Protein AF-0000000066197167 (afdb_homodimer)

GO terms:
  GO:0005254 chloride channel activity (F, IDA)
  GO:0035429 gluconate transmembrane transport (P, IDA)
  GO:0016323 basolateral plasma membrane (C, IDA)
  GO:0015701 bicarbonate transport (P, IDA)
  GO:0015705 iodide transport (P, IDA)
  GO:0015706 nitrate transmembrane transport (P, IDA)
  GO:0019532 oxalate transport (P, IDA)
  GO:1902358 sulfate transmembrane transport (P, IDA)
  GO:0140900 chloride:bicarbonate antiporter activity (F, IDA)
  GO:0055038 recycling endosome membrane (C, EXP)
  GO:0016323 basolateral plasma membrane (C, EXP)
  GO:0015705 iodide transport (P, IMP)
  GO:0006590 thyroid hormone generation (P, IMP)
  GO:0140900 chloride:bicarbonate antiporter activity (F, IMP)
  GO:0006821 chloride transport (P, IDA)
  GO:0016020 membrane (C, IC)
  GO:0005253 monoatomic anion channel activity (F, IMP)
  GO:0006820 monoatomic anion transport (P, IMP)
  GO:0001696 gastric acid secretion (P, IDA)
  GO:0015701 bicarbonate transport (P, IMP)

Foldseek 3Di:
DPPDPPPPVPPVPPPPPPCDPVNVVVVCCVQWVCVVVVVVDDCVPFVVLLLQLLQLLLLLQLLLLQLLCVLLVAASLQSLLQLFQLLVLLQGQPDFFLFRKGRDNLLSNLNSVQLCVVQNPVCVVVFPQDQVDFLRDGPSNVVSLLSLLLLLQLLLVVLVVCLVVVCLVVCVLQDPLLLLLLLQLSLLVSLLSLVCQLQVHDDGDFAFFQSSVVSVVVCVVVVVRGQPVSNVLLVVLLCQVVVLVVVCVVCLVPDLRRPSSSNVSLLVQLVVCVVVVCCVPRVFDASAAFGADFTDFAARDPVCNVVSVVSSNVLNVSQLSNQVVLSVVSCVVVVHDGRSSSSSNSQSCSRNVCSRRSHGRMHTDDLSSVSSVSSPRDGSVSSVSSSVVSNVCRHPVRRSSRRGTSSSSSSSSSSSSVVSNCSVVCLVVCVVPPVLSSVLSVQLNVQCNRGHSSRSSVVSSVSVVVVCLVCVLVDDQKDKDWVVVVVVVVPPDDPPPVPQGEIEIEGQAAFEPSHLVVVLVVVVVVVVVVVVVLPPPDDPPVVPPPVPDPDDDPDPPPPPPPPPPPSRAHEYEYECQNNPDYDPSRLVSVLVSCVVCVVVRHHYAYECDDPVSVVSNCVVNVDPPPDHRYYHHPVRVVVVVVVVVVVVVVVVVVVD/DPPDPPPPVVPVPPPPPPCDPVNVVVVCCVQWVCVVVVVVDDCVPFVVLLLQLLQLLLLLQLLLLQLLCVLLVAQSLQSLLQLFQLLVLLQGQPDFFLFRKGRDNLLSNLNSVQLCVVQNPVCVVVFPQDQVDFLRDGPSNVVSLLSLLLLLQLLLVVLVVCLVVVCLVVCVLQDPLLLLLLLQLSLLVSLLSLVCQLQVHDDGDFAFFQSSVVSVVVCVVVVVRGQPVSNVLLVVLLVQVVVLVVVCVVCLVPDLRRPSSSNVSLLVQLVVCVVVVCCVPRVFDASAAFGADFTDFAARDPVCNVVSVVSSNVLNPSQLSNQVVLSVVSCVVVVHDGRSSSSSNSQSCSRNVCSRRSHGRMHTDDLSSVSSVSSPRDGSVSSVSSSVVSNVCRHPVRRSSRRGTSSSSSSSSSSSSVVSNCSVVCLVVCVVPPVLSSVLSVQLNVQCNRGHSSRSSVVSSVSVVVVCLVCVLVDDQKDKDWVVNVVVVVPPDDPPPVPQGEIEIEGQAAFEPSHLVVVLVVVVVVVVVVVVVLPPPDDPPVVPPPVPDPDDDPDPPPPPPPPPPPSRAHEYEYECQNNPDYDPSRLVSVLVSCVVCVVVRHHYAYECDDPVSVVSNCVVNVDPPPDHRYYHHPVVVVVVVVVVVVVVVVVVVVVD

Nearest PDB structures (foldseek):
  7v75-assembly1_A-2  TM=8.702E-01  e=1.792E-44  Homo sapiens
  7v73-assembly1_A  TM=8.643E-01  e=7.512E-44  Homo sapiens
  8sh3-assembly1_C  TM=8.182E-01  e=2.504E-38  Sus scrofa
  7ch1-assembly1_B  TM=8.387E-01  e=3.132E-38  Homo sapiens
  7wl8-assembly1_A  TM=8.180E-01  e=1.313E-37  Mus musculus

Sequence (1312 aa):
MTGAKRKKRSVLWGKMHTPHREDIKQWCKRRLPILEWAPQYNLKENLLPDTVSGIMLAVQQVAQGLSFAMLSSVHPVFGLYGSLFPAIIYAIFGMGRHVATGTFALTSLISANAVERLVPQSSRNLTTQSNSSVLGLSEFELQRIGVAAAVSFLGGVIQLVMFVLQLGSATFLLTEPVISAMTTGAATHVVTSQVKYLLGIKMPYISGPLGFFYIYAYVFENIKSVQLEALLFSLLSIIVLVLVKELNEQFKRKIKVVLPVDLVLIIAASFACYCTNMENTYGLEVVGHIPNGIPPPRAPPMNILSAVLTEAFGVALVGYVASLALAQGSAKKFKYSVDDNQEFLAHGLSNVIPSFLFCIPSAAAMGRTAGLYSTGAKTQVACLISCIFVLIVIYAIGPLLYWLPMCVLASIIVVGLKGMLIQFRDLKKYWNVDKIDWGIWISTYIFTICFAANVGLLFGVICTIAIVLGRFPRAKTLSITDMKEMELKVKTEMHDETSQQIKIISINNPLVFLNAKKFSADLMKIILKESDSNQPLDDVSKCEQNTLLSSLSNGNCNEEASQPCSSEKCSLVLNCSGLTFFDYTGVSTLVELYLDCKSRSVDVFLANCTASLIKAMTYYGDLDTEKPIFFDSVPAAISIIQSNKNLSKASDHSEVMTGAKRKKRSVLWGKMHTPHREDIKQWCKRRLPILEWAPQYNLKENLLPDTVSGIMLAVQQVAQGLSFAMLSSVHPVFGLYGSLFPAIIYAIFGMGRHVATGTFALTSLISANAVERLVPQSSRNLTTQSNSSVLGLSEFELQRIGVAAAVSFLGGVIQLVMFVLQLGSATFLLTEPVISAMTTGAATHVVTSQVKYLLGIKMPYISGPLGFFYIYAYVFENIKSVQLEALLFSLLSIIVLVLVKELNEQFKRKIKVVLPVDLVLIIAASFACYCTNMENTYGLEVVGHIPNGIPPPRAPPMNILSAVLTEAFGVALVGYVASLALAQGSAKKFKYSVDDNQEFLAHGLSNVIPSFLFCIPSAAAMGRTAGLYSTGAKTQVACLISCIFVLIVIYAIGPLLYWLPMCVLASIIVVGLKGMLIQFRDLKKYWNVDKIDWGIWISTYIFTICFAANVGLLFGVICTIAIVLGRFPRAKTLSITDMKEMELKVKTEMHDETSQQIKIISINNPLVFLNAKKFSADLMKIILKESDSNQPLDDVSKCEQNTLLSSLSNGNCNEEASQPCSSEKCSLVLNCSGLTFFDYTGVSTLVELYLDCKSRSVDVFLANCTASLIKAMTYYGDLDTEKPIFFDSVPAAISIIQSNKNLSKASDHSEV

Secondary structure (DSSP, 8-state):
-TTGGGSSSTTTTT------HHHHHHHHHHH-THHHHSTT--HHHHHHHHHHHHHHHHHHHHHHHHHHHHHTTS-THHHHHHTTHHHHHHHHH---TT--EEE-HHHHHHHHHHHHHHS-GGGGGGS---S--GGG--HHHHHHHHHHHHHHHHHHHHHHHHHHTTGGGGGGGS-HHHHHHHHHHHHHHHHHHHHHHHHT-------STTHHHHHHHHHHHTGGG--HHHHHHHHHHHHHHHHHHHHHHHTTTT--S---HHHHHHHHHHHHHHHHTHHHHT---B------S-PPP-PPPGGGTTTTHHHHHHHHHHHHHHHHHHHHHHHHHHT----HHHHHHHHHHHHHHHHTTTPPPEEE-HHHHHHHHHHT--STHHHHHHHHHHHHIIIIIGGGGTT-BHHHHHHHHHHHTHHHHGGGGHHHHHHHH-HHHHHHHHHHHHHHHHS-HHHHHHHHHHHHHHHHHHHGGGS--EEEEEHHHHHHHH-SS---S----EEEEEE-S-BSTTTHHHHHHHHHHHHHHHHHHTS---SSSTTTGGGS----------------------EEEEEGGG---B-HHHHHHHHHHHHHHHHTT-EEEEES--HHHHHHHHHHHT--TTS--EESSHHHHHHHHHHHHHHHHHHHHHT-/-TTGGGSSSTTTTT------HHHHHHHHHHH-THHHHSTT--HHHHHHHHHHHHHHHHHHHHHHHHHHHHHTTS-THHHHHHHHHHHHHHHHH---TT--EEE-HHHHHHHHHHHHHHS-GGGGGTS---S--GGG--HHHHHHHHHHHHHHHHHHHHHHHHHHTTGGGGGGGS-HHHHHHHHHHHHHHHHHHHHHHHHT-------STTHHHHHHHHHHHTGGG--HHHHHHHHHHHHHHHHHHHHHHHTTTT--S---HHHHHHHHHHHHHHHHTHHHHT---B------S-PPP-PPPGGGTTTTHHHHHHHHHHHHHHHHHHHHHHHHHHT----HHHHHHHHHHHHHHHHTTTPPPEEE-HHHHHHHHHHT--STHHHHHHHHHHHHIIIIIGGGGTT-BHHHHHHHHHHHTHHHHGGGGHHHHHHHH-HHHHHHHHHHHHHHHHS-HHHHHHHHHHHHHHHHHHHGGGS--EEEEEHHHHHHHHTTS---S----EEEEEE-S-BSTTTHHHHHHHHHHHHHHHHHHTS---SSSTTTGGGS----------------------EEEEEGGG---B-HHHHHHHHHHHHHHHHTT-EEEEES--HHHHHHHHHHHT--TTS--EESSHHHHHHHHHHHHHHHHHHHHHT-

Organism: Mus musculus (NCBI:txid10090)

Radius of gyration: 38.79 Å; Cα contacts (8 Å, |Δi|>4): 2086; chains: 2; bounding box: 100×104×101 Å

InterPro domains:
  IPR001902 SLC26A/SulP transporter [PTHR11814] (22-644)
  IPR002645 STAS domain [PF01740] (497-625)
  IPR002645 STAS domain [PS50801] (492-641)
  IPR011547 SLC26A/SulP transporter domain [PF00916] (48-444)
  IPR036513 STAS domain superfamily [G3DSA:3.30.750.24] (421-646)
  IPR036513 STAS domain superfamily [SSF52091] (497-633)

Solvent-accessible surface area (backbone atoms only — not comparable to full-atom values): 66915 Å² total; per-residue (Å²): 137,85,74,73,75,69,63,69,70,54,58,78,71,50,76,67,68,68,76,46,71,66,53,51,50,51,48,46,50,69,60,28,36,35,72,61,53,59,80,66,59,49,65,86,76,41,43,61,36,10,46,56,20,3,53,55,48,21,41,50,36,48,48,48,6,33,30,30,17,45,50,23,61,29,62,36,62,33,10,47,42,15,34,32,45,20,30,54,44,26,51,38,30,30,66,43,43,59,55,40,43,12,52,20,65,66,32,14,46,44,34,18,54,50,17,47,69,76,55,37,79,76,50,50,79,68,46,65,83,54,77,90,28,70,73,74,37,46,55,53,51,52,51,26,40,31,45,22,7,29,29,10,26,50,9,8,47,52,23,38,51,39,31,76,67,49,49,34,76,56,51,55,60,65,41,67,49,39,51,47,19,17,45,26,20,35,42,52,50,53,45,58,68,31,44,41,39,30,32,42,37,92,68,80,90,73,75,53,75,40,26,60,56,50,53,53,52,49,47,65,74,44,55,84,55,49,31,65,67,32,32,52,50,16,51,51,45,40,49,51,51,53,51,51,53,50,48,46,62,72,34,44,87,74,46,86,70,75,75,62,55,62,45,50,46,50,52,49,46,14,50,51,31,58,76,62,39,34,48,80,72,69,61,46,60,50,68,39,88,37,54,69,60,79,76,77,72,46,77,42,56,71,86,49,49,78,79,32,43,69,45,10,52,31,36,30,50,48,25,45,53,52,26,47,54,49,31,51,50,46,19,63,75,71,70,53,79,69,59,59,36,49,42,28,42,12,52,10,47,20,12,36,59,30,10,28,51,55,10,48,35,45,24,39,33,69,60,59,20,51,48,27,61,75,50,49,40,69,40,46,60,12,59,52,46,12,31,54,49,44,52,47,38,38,65,68,48,28,66,68,48,24,42,26,42,44,20,50,35,35,28,50,52,49,62,58,38,46,73,42,51,54,47,64,60,49,48,59,54,29,51,62,49,26,56,65,48,29,50,43,20,53,51,14,21,50,42,10,46,40,48,33,42,49,56,5,40,54,48,25,39,53,50,52,51,52,50,51,60,65,46,50,35,72,43,78,43,68,46,81,46,51,39,68,63,53,38,57,63,58,49,80,74,83,74,78,78,86,61,75,61,48,39,36,35,34,34,39,40,56,34,26,52,69,32,30,67,45,45,54,53,53,51,49,50,56,54,50,54,51,54,58,66,66,47,74,82,64,66,66,72,59,57,67,64,68,64,69,75,78,72,81,80,74,76,80,70,77,68,69,71,71,64,74,71,74,73,78,61,44,38,36,37,37,35,32,70,32,44,66,48,67,37,57,54,17,46,52,47,53,41,50,49,52,52,52,34,49,74,68,60,32,49,70,34,40,11,34,64,51,71,64,53,52,49,18,40,37,62,73,54,62,54,68,78,83,58,84,44,71,30,78,32,62,66,59,44,49,52,50,56,51,50,56,46,52,50,55,52,52,55,58,55,69,75,105,138,85,74,73,75,69,63,67,69,56,58,77,71,50,78,67,68,66,75,46,72,66,53,52,51,52,49,46,51,68,62,26,36,35,71,62,52,59,80,67,59,50,66,85,76,42,44,61,35,11,47,56,21,3,52,55,47,22,40,50,37,48,49,48,8,34,31,30,17,45,50,24,62,30,59,38,63,33,10,47,41,14,35,32,47,20,30,54,42,27,51,38,29,31,65,42,44,59,55,40,41,12,50,21,66,65,33,14,46,44,35,18,54,48,18,48,70,76,54,38,79,78,50,51,80,69,48,66,84,54,76,89,28,70,74,74,37,46,56,56,50,52,51,26,39,31,44,24,7,28,30,10,26,50,10,9,48,51,23,38,51,39,32,75,66,49,48,34,77,56,51,55,60,65,40,67,49,38,52,48,18,16,47,26,20,34,44,52,51,52,47,59,68,32,44,40,39,30,32,42,38,92,69,80,90,74,76,55,74,40,25,62,56,50,52,53,53,49,47,65,75,43,54,84,56,49,29,65,66,34,33,51,50,16,52,48,45,39,50,51,49,54,51,50,54,50,49,45,62,71,34,45,86,76,46,86,71,75,75,62,57,63,48,52,47,50,53,50,46,13,49,51,31,57,77,62,39,32,48,80,72,70,61,49,59,50,69,39,89,36,55,68,60,78,76,79,71,46,79,40,54,72,89,49,48,79,80,32,44,70,45,9,52,31,36,31,48,50,26,45,53,54,26,47,53,49,30,52,50,46,20,62,73,70,70,52,78,69,57,58,34,50,41,26,44,12,52,10,48,20,12,36,59,27,10,27,53,55,9,48,34,46,23,38,33,69,60,59,21,50,48,26,61,74,49,49,41,69,40,45,60,13,59,52,45,12,31,53,50,44,52,47,36,39,64,69,46,26,65,69,48,23,42,25,41,46,18,49,36,35,28,51,52,50,63,58,38,46,75,42,50,54,50,63,61,48,49,60,54,28,50,61,48,25,56,65,50,31,50,43,20,53,52,15,22,50,42,9,46,39,48,34,42,47,55,6,40,52,47,25,40,51,49,53,50,52,52,49,60,63,47,51,35,71,42,78,45,67,47,80,46,51,38,68,63,52,39,58,62,58,45,81,71,81,75,76,78,86,62,75,62,47,39,37,35,34,32,39,40,56,34,26,50,69,34,29,66,46,44,53,52,53,53,48,49,57,55,49,54,51,55,58,67,67,47,75,84,65,68,67,72,58,61,68,64,69,67,68,77,78,75,79,80,76,73,82,71,76,68,69,69,71,64,74,72,72,73,77,62,48,37,37,38,37,34,33,70,32,45,67,48,67,39,58,54,17,45,51,47,52,40,52,49,52,52,51,32,49,74,67,60,31,49,70,34,40,13,34,63,52,72,65,54,51,50,18,41,37,62,74,55,64,55,67,78,83,58,85,43,72,31,76,32,62,67,59,44,51,50,51,57,52,49,57,48,52,51,55,53,52,56,56,54,68,73,105

pLDDT: mean 83.49, std 18.98, range [25.78, 98.81]

Structure (mmCIF, N/CA/C/O backbone):
data_AF-0000000066197167-model_v1
#
loop_
_entity.id
_entity.type
_entity.pdbx_description
1 polymer 'Anion exchange transporter'
#
loop_
_atom_site.group_PDB
_atom_site.id
_atom_site.type_symbol
_atom_site.label_atom_id
_atom_site.label_alt_id
_atom_site.label_comp_id
_atom_site.label_asym_id
_atom_site.label_entity_id
_atom_site.label_seq_id
_atom_site.pdbx_PDB_ins_code
_atom_site.Cartn_x
_atom_site.Cartn_y
_atom_site.Cartn_z
_atom_site.occupancy
_atom_site.B_iso_or_equiv
_atom_site.auth_seq_id
_atom_site.auth_comp_id
_atom_site.auth_asym_id
_atom_site.auth_atom_id
_atom_site.pdbx_PDB_model_num
ATOM 1 N N . MET A 1 1 ? -2.018 41.938 -35.875 1 25.78 1 MET A N 1
ATOM 2 C CA . MET A 1 1 ? -0.877 41.094 -35.531 1 25.78 1 MET A CA 1
ATOM 3 C C . MET A 1 1 ? -1.343 39.75 -34.969 1 25.78 1 MET A C 1
ATOM 5 O O . MET A 1 1 ? -0.567 39.062 -34.344 1 25.78 1 MET A O 1
ATOM 9 N N . THR A 1 2 ? -2.652 39.375 -35.125 1 31.14 2 THR A N 1
ATOM 10 C CA . THR A 1 2 ? -3.619 38.406 -34.625 1 31.14 2 THR A CA 1
ATOM 11 C C . THR A 1 2 ? -3.318 37.031 -35.188 1 31.14 2 THR A C 1
ATOM 13 O O . THR A 1 2 ? -3.891 36.031 -34.719 1 31.14 2 THR A O 1
ATOM 16 N N . GLY A 1 3 ? -2.418 36.938 -36.25 1 29.25 3 GLY A N 1
ATOM 17 C CA . GLY A 1 3 ? -2.439 35.812 -37.188 1 29.25 3 GLY A CA 1
ATOM 18 C C . GLY A 1 3 ? -1.644 34.625 -36.688 1 29.25 3 GLY A C 1
ATOM 19 O O . GLY A 1 3 ? -1.799 33.5 -37.219 1 29.25 3 GLY A O 1
ATOM 20 N N . ALA A 1 4 ? -0.5 34.812 -35.906 1 30.64 4 ALA A N 1
ATOM 21 C CA . ALA A 1 4 ? 0.587 33.844 -35.906 1 30.64 4 ALA A CA 1
ATOM 22 C C . ALA A 1 4 ? 0.314 32.719 -34.906 1 30.64 4 ALA A C 1
ATOM 24 O O . ALA A 1 4 ? 1.144 31.812 -34.719 1 30.64 4 ALA A O 1
ATOM 25 N N . LYS A 1 5 ? -0.536 32.875 -33.938 1 31.41 5 LYS A N 1
ATOM 26 C CA . LYS A 1 5 ? -0.55 31.984 -32.781 1 31.41 5 LYS A CA 1
ATOM 27 C C . LYS A 1 5 ? -1.161 30.641 -33.125 1 31.41 5 LYS A C 1
ATOM 29 O O . LYS A 1 5 ? -1.225 29.75 -32.281 1 31.41 5 LYS A O 1
ATOM 34 N N . ARG A 1 6 ? -1.865 30.578 -34.312 1 32.81 6 ARG A N 1
ATOM 35 C CA . ARG A 1 6 ? -2.697 29.406 -34.625 1 32.81 6 ARG A CA 1
ATOM 36 C C . ARG A 1 6 ? -1.847 28.219 -35.062 1 32.81 6 ARG A C 1
ATOM 38 O O . ARG A 1 6 ? -2.336 27.094 -35.125 1 32.81 6 ARG A O 1
ATOM 45 N N . LYS A 1 7 ? -0.562 28.562 -35.469 1 31.95 7 LYS A N 1
ATOM 46 C CA . LYS A 1 7 ? 0.039 27.469 -36.219 1 31.95 7 LYS A CA 1
ATOM 47 C C . LYS A 1 7 ? 0.667 26.422 -35.312 1 31.95 7 LYS A C 1
ATOM 49 O O . LYS A 1 7 ? 1.134 25.391 -35.75 1 31.95 7 LYS A O 1
ATOM 54 N N . LYS A 1 8 ? 1.044 26.844 -34.094 1 31.5 8 LYS A N 1
ATOM 55 C CA . LYS A 1 8 ? 1.935 25.953 -33.344 1 31.5 8 LYS A CA 1
ATOM 56 C C . LYS A 1 8 ? 1.163 24.797 -32.719 1 31.5 8 LYS A C 1
ATOM 58 O O . LYS A 1 8 ? 1.752 23.922 -32.062 1 31.5 8 LYS A O 1
ATOM 63 N N . ARG A 1 9 ? -0.202 25.016 -32.5 1 36.22 9 ARG A N 1
ATOM 64 C CA . ARG A 1 9 ? -0.917 23.922 -31.844 1 36.22 9 ARG A CA 1
ATOM 65 C C . ARG A 1 9 ? -0.944 22.688 -32.719 1 36.22 9 ARG A C 1
ATOM 67 O O . ARG A 1 9 ? -1.339 21.609 -32.281 1 36.22 9 ARG A O 1
ATOM 74 N N . SER A 1 10 ? -0.802 22.984 -34.094 1 35.47 10 SER A N 1
ATOM 75 C CA . SER A 1 10 ? -1.066 21.891 -35 1 35.47 10 SER A CA 1
ATOM 76 C C . SER A 1 10 ? 0.042 20.844 -34.969 1 35.47 10 SER A C 1
ATOM 78 O O . SER A 1 10 ? -0.136 19.719 -35.438 1 35.47 10 SER A O 1
ATOM 80 N N . VAL A 1 11 ? 1.253 21.328 -34.5 1 35.62 11 VAL A N 1
ATOM 81 C CA . VAL A 1 11 ? 2.365 20.422 -34.812 1 35.62 11 VAL A CA 1
ATOM 82 C C . VAL A 1 11 ? 2.338 19.234 -33.844 1 35.62 11 VAL A C 1
ATOM 84 O O . VAL A 1 11 ? 2.947 18.203 -34.094 1 35.62 11 VAL A O 1
ATOM 87 N N . LEU A 1 12 ? 1.861 19.5 -32.594 1 34.69 12 LEU A N 1
ATOM 88 C CA . LEU A 1 12 ? 2.078 18.391 -31.672 1 34.69 12 LEU A CA 1
ATOM 89 C C . LEU A 1 12 ? 1.229 17.188 -32.031 1 34.69 12 LEU A C 1
ATOM 91 O O . LEU A 1 12 ? 1.583 16.047 -31.719 1 34.69 12 LEU A O 1
ATOM 95 N N . TRP A 1 13 ? -0.007 17.531 -32.562 1 37.75 13 TRP A N 1
ATOM 96 C CA . TRP A 1 13 ? -0.878 16.406 -32.906 1 37.75 13 TRP A CA 1
ATOM 97 C C . TRP A 1 13 ? -0.411 15.742 -34.188 1 37.75 13 TRP A C 1
ATOM 99 O O . TRP A 1 13 ? -1.146 14.953 -34.781 1 37.75 13 TRP A O 1
ATOM 109 N N . GLY A 1 14 ? 0.464 16.469 -34.906 1 37.19 14 GLY A N 1
ATOM 110 C CA . GLY A 1 14 ? 0.643 15.992 -36.281 1 37.19 14 GLY A CA 1
ATOM 111 C C . GLY A 1 14 ? 1.058 14.539 -36.344 1 37.19 14 GLY A C 1
ATOM 112 O O . GLY A 1 14 ? 0.506 13.773 -37.156 1 37.19 14 GLY A O 1
ATOM 113 N N . LYS A 1 15 ? 2.375 14.203 -36.062 1 37.38 15 LYS A N 1
ATOM 114 C CA . LYS A 1 15 ? 2.859 13.008 -36.75 1 37.38 15 LYS A CA 1
ATOM 115 C C . LYS A 1 15 ? 2.381 11.742 -36.031 1 37.38 15 LYS A C 1
ATOM 117 O O . LYS A 1 15 ? 3.016 11.273 -35.094 1 37.38 15 LYS A O 1
ATOM 122 N N . MET A 1 16 ? 1.128 11.641 -35.625 1 41.69 16 MET A N 1
ATOM 123 C CA . MET A 1 16 ? 0.729 10.25 -35.438 1 41.69 16 MET A CA 1
ATOM 124 C C . MET A 1 16 ? 1.319 9.344 -36.5 1 41.69 16 MET A C 1
ATOM 126 O O . MET A 1 16 ? 0.968 9.461 -37.688 1 41.69 16 MET A O 1
ATOM 130 N N . HIS A 1 17 ? 2.52 9.109 -36.531 1 46.66 17 HIS A N 1
ATOM 131 C CA . HIS A 1 17 ? 3.082 8.148 -37.469 1 46.66 17 HIS A CA 1
ATOM 132 C C . HIS A 1 17 ? 2.123 6.988 -37.719 1 46.66 17 HIS A C 1
ATOM 134 O O . HIS A 1 17 ? 1.589 6.41 -36.75 1 46.66 17 HIS A O 1
ATOM 140 N N . THR A 1 18 ? 1.302 7.043 -38.656 1 52.84 18 THR A N 1
ATOM 141 C CA . THR A 1 18 ? 0.55 5.898 -39.156 1 52.84 18 THR A CA 1
ATOM 142 C C . THR A 1 18 ? 1.329 4.605 -38.938 1 52.84 18 THR A C 1
ATOM 144 O O . THR A 1 18 ? 2.506 4.516 -39.312 1 52.84 18 THR A O 1
ATOM 147 N N . PRO A 1 19 ? 0.855 3.945 -37.938 1 59.38 19 PRO A N 1
ATOM 148 C CA . PRO A 1 19 ? 1.577 2.676 -37.812 1 59.38 19 PRO A CA 1
ATOM 149 C C . PRO A 1 19 ? 1.879 2.027 -39.156 1 59.38 19 PRO A C 1
ATOM 151 O O . PRO A 1 19 ? 0.982 1.884 -40 1 59.38 19 PRO A O 1
ATOM 154 N N . HIS A 1 20 ? 2.98 2.266 -39.688 1 66.81 20 HIS A N 1
ATOM 155 C CA . HIS A 1 20 ? 3.465 1.572 -40.875 1 66.81 20 HIS A CA 1
ATOM 156 C C . HIS A 1 20 ? 3.25 0.067 -40.75 1 66.81 20 HIS A C 1
ATOM 158 O O . HIS A 1 20 ? 3.18 -0.472 -39.656 1 66.81 20 HIS A O 1
ATOM 164 N N . ARG A 1 21 ? 2.83 -0.553 -41.844 1 71.62 21 ARG A N 1
ATOM 165 C CA . ARG A 1 21 ? 2.607 -1.988 -42 1 71.62 21 ARG A CA 1
ATOM 166 C C . ARG A 1 21 ? 3.684 -2.781 -41.25 1 71.62 21 ARG A C 1
ATOM 168 O O . ARG A 1 21 ? 3.395 -3.809 -40.656 1 71.62 21 ARG A O 1
ATOM 175 N N . GLU A 1 22 ? 4.84 -2.246 -41.281 1 76.5 22 GLU A N 1
ATOM 176 C CA . GLU A 1 22 ? 5.941 -2.939 -40.594 1 76.5 22 GLU A CA 1
ATOM 177 C C . GLU A 1 22 ? 5.797 -2.881 -39.094 1 76.5 22 GLU A C 1
ATOM 179 O O . GLU A 1 22 ? 6.133 -3.84 -38.406 1 76.5 22 GLU A O 1
ATOM 184 N N . ASP A 1 23 ? 5.242 -1.813 -38.656 1 76.12 23 ASP A N 1
ATOM 185 C CA . ASP A 1 23 ? 5.043 -1.685 -37.219 1 76.12 23 ASP A CA 1
ATOM 186 C C . ASP A 1 23 ? 3.961 -2.643 -36.719 1 76.12 23 ASP A C 1
ATOM 188 O O . ASP A 1 23 ? 4.074 -3.211 -35.625 1 76.12 23 ASP A O 1
ATOM 192 N N . ILE A 1 24 ? 2.975 -2.822 -37.531 1 77.56 24 ILE A N 1
ATOM 193 C CA . ILE A 1 24 ? 1.895 -3.744 -37.188 1 77.56 24 ILE A CA 1
ATOM 194 C C . ILE A 1 24 ? 2.416 -5.18 -37.219 1 77.56 24 ILE A C 1
ATOM 196 O O . ILE A 1 24 ? 2.055 -5.988 -36.375 1 77.56 24 ILE A O 1
ATOM 200 N N . LYS A 1 25 ? 3.215 -5.457 -38.219 1 79.19 25 LYS A N 1
ATOM 201 C CA . LYS A 1 25 ? 3.795 -6.793 -38.312 1 79.19 25 LYS A CA 1
ATOM 202 C C . LYS A 1 25 ? 4.668 -7.086 -37.094 1 79.19 25 LYS A C 1
ATOM 204 O O . LYS A 1 25 ? 4.621 -8.18 -36.531 1 79.19 25 LYS A O 1
ATOM 209 N N . GLN A 1 26 ? 5.395 -6.16 -36.719 1 80.38 26 GLN A N 1
ATOM 210 C CA . GLN A 1 26 ? 6.25 -6.34 -35.531 1 80.38 26 GLN A CA 1
ATOM 211 C C . GLN A 1 26 ? 5.422 -6.473 -34.25 1 80.38 26 GLN A C 1
ATOM 213 O O . GLN A 1 26 ? 5.758 -7.258 -33.375 1 80.38 26 GLN A O 1
ATOM 218 N N . TRP A 1 27 ? 4.41 -5.719 -34.25 1 81.06 27 TRP A N 1
ATOM 219 C CA . TRP A 1 27 ? 3.516 -5.816 -33.094 1 81.06 27 TRP A CA 1
ATOM 220 C C . TRP A 1 27 ? 2.865 -7.191 -33.031 1 81.06 27 TRP A C 1
ATOM 222 O O . TRP A 1 27 ? 2.777 -7.789 -31.969 1 81.06 27 TRP A O 1
ATOM 232 N N . CYS A 1 28 ? 2.461 -7.707 -34.188 1 81.56 28 CYS A N 1
ATOM 233 C CA . CYS A 1 28 ? 1.84 -9.023 -34.25 1 81.56 28 CYS A CA 1
ATOM 234 C C . CYS A 1 28 ? 2.836 -10.117 -33.875 1 81.56 28 CYS A C 1
ATOM 236 O O . CYS A 1 28 ? 2.488 -11.062 -33.156 1 81.56 28 CYS A O 1
ATOM 238 N N . LYS A 1 29 ? 3.967 -9.953 -34.312 1 82.31 29 LYS A N 1
ATOM 239 C CA . LYS A 1 29 ? 4.988 -10.945 -33.969 1 82.31 29 LYS A CA 1
ATOM 240 C C . LYS A 1 29 ? 5.312 -10.93 -32.5 1 82.31 29 LYS A C 1
ATOM 242 O O . LYS A 1 29 ? 5.562 -11.984 -31.891 1 82.31 29 LYS A O 1
ATOM 247 N N . ARG A 1 30 ? 5.184 -9.805 -31.969 1 85 30 ARG A N 1
ATOM 248 C CA . ARG A 1 30 ? 5.492 -9.68 -30.562 1 85 30 ARG A CA 1
ATOM 249 C C . ARG A 1 30 ? 4.344 -10.188 -29.688 1 85 30 ARG A C 1
ATOM 251 O O . ARG A 1 30 ? 4.566 -10.742 -28.609 1 85 30 ARG A O 1
ATOM 258 N N . ARG A 1 31 ? 3.148 -10.102 -30.266 1 91.56 31 ARG A N 1
ATOM 259 C CA . ARG A 1 31 ? 1.977 -10.43 -29.469 1 91.56 31 ARG A CA 1
ATOM 260 C C . ARG A 1 31 ? 1.478 -11.836 -29.781 1 91.56 31 ARG A C 1
ATOM 262 O O . ARG A 1 31 ? 0.638 -12.383 -29.062 1 91.56 31 ARG A O 1
ATOM 269 N N . LEU A 1 32 ? 2.053 -12.492 -30.828 1 94.44 32 LEU A N 1
ATOM 270 C CA . LEU A 1 32 ? 1.714 -13.867 -31.188 1 94.44 32 LEU A CA 1
ATOM 271 C C . LEU A 1 32 ? 2.959 -14.742 -31.219 1 94.44 32 LEU A C 1
ATOM 273 O O . LEU A 1 32 ? 3.42 -15.141 -32.281 1 94.44 32 LEU A O 1
ATOM 277 N N . PRO A 1 33 ? 3.373 -15.172 -30.062 1 92.19 33 PRO A N 1
ATOM 278 C CA . PRO A 1 33 ? 4.586 -15.984 -29.953 1 92.19 33 PRO A CA 1
ATOM 279 C C . PRO A 1 33 ? 4.535 -17.234 -30.828 1 92.19 33 PRO A C 1
ATOM 281 O O . PRO A 1 33 ? 5.582 -17.75 -31.219 1 92.19 33 PRO A O 1
ATOM 284 N N . ILE A 1 34 ? 3.379 -17.766 -31.203 1 92.88 34 ILE A N 1
ATOM 285 C CA . ILE A 1 34 ? 3.246 -18.953 -32.031 1 92.88 34 ILE A CA 1
ATOM 286 C C . ILE A 1 34 ? 3.912 -18.719 -33.375 1 92.88 34 ILE A C 1
ATOM 288 O O . ILE A 1 34 ? 4.441 -19.641 -34 1 92.88 34 ILE A O 1
ATOM 292 N N . LEU A 1 35 ? 3.914 -17.516 -33.844 1 91.5 35 LEU A N 1
ATOM 293 C CA . LEU A 1 35 ? 4.484 -17.172 -35.156 1 91.5 35 LEU A CA 1
ATOM 294 C C . LEU A 1 35 ? 6.008 -17.219 -35.094 1 91.5 35 LEU A C 1
ATOM 296 O O . LEU A 1 35 ? 6.66 -17.328 -36.156 1 91.5 35 LEU A O 1
ATOM 300 N N . GLU A 1 36 ? 6.527 -17.172 -33.906 1 88.06 36 GLU A N 1
ATOM 301 C CA . GLU A 1 36 ? 7.977 -17.203 -33.75 1 88.06 36 GLU A CA 1
ATOM 302 C C . GLU A 1 36 ? 8.477 -18.641 -33.594 1 88.06 36 GLU A C 1
ATOM 304 O O . GLU A 1 36 ? 9.43 -19.047 -34.281 1 88.06 36 GLU A O 1
ATOM 309 N N . TRP A 1 37 ? 7.828 -19.438 -32.781 1 88.25 37 TRP A N 1
ATOM 310 C CA . TRP A 1 37 ? 8.383 -20.75 -32.469 1 88.25 37 TRP A CA 1
ATOM 311 C C . TRP A 1 37 ? 7.844 -21.797 -33.438 1 88.25 37 TRP A C 1
ATOM 313 O O . TRP A 1 37 ? 8.508 -22.797 -33.719 1 88.25 37 TRP A O 1
ATOM 323 N N . ALA A 1 38 ? 6.656 -21.672 -34.062 1 90.44 38 ALA A N 1
ATOM 324 C CA . ALA A 1 38 ? 6.027 -22.688 -34.906 1 90.44 38 ALA A CA 1
ATOM 325 C C . ALA A 1 38 ? 6.859 -22.953 -36.156 1 90.44 38 ALA A C 1
ATOM 327 O O . ALA A 1 38 ? 7.078 -24.109 -36.531 1 90.44 38 ALA A O 1
ATOM 328 N N . PRO A 1 39 ? 7.359 -21.859 -36.781 1 90.19 39 PRO A N 1
ATOM 329 C CA . PRO A 1 39 ? 8.164 -22.109 -38 1 90.19 39 PRO A CA 1
ATOM 330 C C . PRO A 1 39 ? 9.516 -22.734 -37.688 1 90.19 39 PRO A C 1
ATOM 332 O O . PRO A 1 39 ? 10.117 -23.375 -38.562 1 90.19 39 PRO A O 1
ATOM 335 N N . GLN A 1 40 ? 9.93 -22.625 -36.469 1 90.38 40 GLN A N 1
ATOM 336 C CA . GLN A 1 40 ? 11.234 -23.141 -36.094 1 90.38 40 GLN A CA 1
ATOM 337 C C . GLN A 1 40 ? 11.109 -24.531 -35.469 1 90.38 40 GLN A C 1
ATOM 339 O O . GLN A 1 40 ? 12.102 -25.125 -35.062 1 90.38 40 GLN A O 1
ATOM 344 N N . TYR A 1 41 ? 9.914 -25.094 -35.562 1 93.75 41 TYR A N 1
ATOM 345 C CA . TYR A 1 41 ? 9.695 -26.406 -34.969 1 93.75 41 TYR A CA 1
ATOM 346 C C . TYR A 1 41 ? 10.367 -27.5 -35.781 1 93.75 41 TYR A C 1
ATOM 348 O O . TYR A 1 41 ? 10.109 -27.625 -37 1 93.75 41 TYR A O 1
ATOM 356 N N . ASN A 1 42 ? 11.258 -28.203 -35.156 1 94 42 ASN A N 1
ATOM 357 C CA . ASN A 1 42 ? 11.945 -29.328 -35.812 1 94 42 ASN A CA 1
ATOM 358 C C . ASN A 1 42 ? 11.18 -30.625 -35.625 1 94 42 ASN A C 1
ATOM 360 O O . ASN A 1 42 ? 11.242 -31.266 -34.594 1 94 42 ASN A O 1
ATOM 364 N N . LEU A 1 43 ? 10.602 -31.188 -36.656 1 93 43 LEU A N 1
ATOM 365 C CA . LEU A 1 43 ? 9.742 -32.375 -36.656 1 93 43 LEU A CA 1
ATOM 366 C C . LEU A 1 43 ? 10.539 -33.594 -36.281 1 93 43 LEU A C 1
ATOM 368 O O . LEU A 1 43 ? 10.055 -34.469 -35.531 1 93 43 LEU A O 1
ATOM 372 N N . LYS A 1 44 ? 11.711 -33.688 -36.688 1 93.25 44 LYS A N 1
ATOM 373 C CA . LYS A 1 44 ? 12.516 -34.875 -36.469 1 93.25 44 LYS A CA 1
ATOM 374 C C . LYS A 1 44 ? 13.008 -34.969 -35.031 1 93.25 44 LYS A C 1
ATOM 376 O O . LYS A 1 44 ? 12.977 -36.031 -34.406 1 93.25 44 LYS A O 1
ATOM 381 N N . GLU A 1 45 ? 13.289 -33.844 -34.469 1 93.5 45 GLU A N 1
ATOM 382 C CA . GLU A 1 45 ? 13.906 -33.844 -33.156 1 93.5 45 GLU A CA 1
ATOM 383 C C . GLU A 1 45 ? 12.867 -33.656 -32.062 1 93.5 45 GLU A C 1
ATOM 385 O O . GLU A 1 45 ? 13.016 -34.188 -30.953 1 93.5 45 GLU A O 1
ATOM 390 N N . ASN A 1 46 ? 11.773 -32.938 -32.344 1 94.88 46 ASN A N 1
ATOM 391 C CA . ASN A 1 46 ? 10.898 -32.469 -31.297 1 94.88 46 ASN A CA 1
ATOM 392 C C . ASN A 1 46 ? 9.586 -33.25 -31.266 1 94.88 46 ASN A C 1
ATOM 394 O O . ASN A 1 46 ? 8.914 -33.312 -30.234 1 94.88 46 ASN A O 1
ATOM 398 N N . LEU A 1 47 ? 9.188 -33.906 -32.281 1 95.56 47 LEU A N 1
ATOM 399 C CA . LEU A 1 47 ? 7.855 -34.5 -32.375 1 95.56 47 LEU A CA 1
ATOM 400 C C . LEU A 1 47 ? 7.715 -35.688 -31.453 1 95.56 47 LEU A C 1
ATOM 402 O O . LEU A 1 47 ? 6.688 -35.875 -30.781 1 95.56 47 LEU A O 1
ATOM 406 N N . LEU A 1 48 ? 8.648 -36.531 -31.406 1 93.75 48 LEU A N 1
ATOM 407 C CA . LEU A 1 48 ? 8.555 -37.75 -30.594 1 93.75 48 LEU A CA 1
ATOM 408 C C . LEU A 1 48 ? 8.516 -37.406 -29.109 1 93.75 48 LEU A C 1
ATOM 410 O O . LEU A 1 48 ? 7.602 -37.812 -28.391 1 93.75 48 LEU A O 1
ATOM 414 N N . PRO A 1 49 ? 9.5 -36.625 -28.656 1 92.94 49 PRO A N 1
ATOM 415 C CA . PRO A 1 49 ? 9.422 -36.219 -27.234 1 92.94 49 PRO A CA 1
ATOM 416 C C . PRO A 1 49 ? 8.148 -35.469 -26.906 1 92.94 49 PRO A C 1
ATOM 418 O O . PRO A 1 49 ? 7.555 -35.656 -25.844 1 92.94 49 PRO A O 1
ATOM 421 N N . ASP A 1 50 ? 7.719 -34.625 -27.703 1 96 50 ASP A N 1
ATOM 422 C CA . ASP A 1 50 ? 6.504 -33.844 -27.469 1 96 50 ASP A CA 1
ATOM 423 C C . ASP A 1 50 ? 5.27 -34.75 -27.5 1 96 50 ASP A C 1
ATOM 425 O O . ASP A 1 50 ? 4.305 -34.5 -26.766 1 96 50 ASP A O 1
ATOM 429 N N . THR A 1 51 ? 5.246 -35.781 -28.312 1 94.88 51 THR A N 1
ATOM 430 C CA . THR A 1 51 ? 4.117 -36.719 -28.375 1 94.88 51 THR A CA 1
ATOM 431 C C . THR A 1 51 ? 4.023 -37.531 -27.094 1 94.88 51 THR A C 1
ATOM 433 O O . THR A 1 51 ? 2.939 -37.688 -26.531 1 94.88 51 THR A O 1
ATOM 436 N N . VAL A 1 52 ? 5.113 -38 -26.672 1 90.81 52 VAL A N 1
ATOM 437 C CA . VAL A 1 52 ? 5.141 -38.812 -25.438 1 90.81 52 VAL A CA 1
ATOM 438 C C . VAL A 1 52 ? 4.695 -37.938 -24.266 1 90.81 52 VAL A C 1
ATOM 440 O O . VAL A 1 52 ? 3.85 -38.344 -23.469 1 90.81 52 VAL A O 1
ATOM 443 N N . SER A 1 53 ? 5.297 -36.75 -24.203 1 93.25 53 SER A N 1
ATOM 444 C CA . SER A 1 53 ? 4.938 -35.812 -23.141 1 93.25 53 SER A CA 1
ATOM 445 C C . SER A 1 53 ? 3.473 -35.406 -23.234 1 93.25 53 SER A C 1
ATOM 447 O O . SER A 1 53 ? 2.801 -35.25 -22.203 1 93.25 53 SER A O 1
ATOM 449 N N . GLY A 1 54 ? 3.008 -35.219 -24.406 1 94.94 54 GLY A N 1
ATOM 450 C CA . GLY A 1 54 ? 1.622 -34.844 -24.625 1 94.94 54 GLY A CA 1
ATOM 451 C C . GLY A 1 54 ? 0.63 -35.906 -24.172 1 94.94 54 GLY A C 1
ATOM 452 O O . GLY A 1 54 ? -0.414 -35.562 -23.609 1 94.94 54 GLY A O 1
ATOM 453 N N . ILE A 1 55 ? 0.902 -37.094 -24.406 1 90.88 55 ILE A N 1
ATOM 454 C CA . ILE A 1 55 ? 0.039 -38.219 -24.016 1 90.88 55 ILE A CA 1
ATOM 455 C C . ILE A 1 55 ? -0.024 -38.281 -22.5 1 90.88 55 ILE A C 1
ATOM 457 O O . ILE A 1 55 ? -1.106 -38.438 -21.922 1 90.88 55 ILE A O 1
ATOM 461 N N . MET A 1 56 ? 1.143 -38.156 -21.938 1 88.69 56 MET A N 1
ATOM 462 C CA . MET A 1 56 ? 1.188 -38.219 -20.484 1 88.69 56 MET A CA 1
ATOM 463 C C . MET A 1 56 ? 0.442 -37.031 -19.875 1 88.69 56 MET A C 1
ATOM 465 O O . MET A 1 56 ? -0.25 -37.156 -18.859 1 88.69 56 MET A O 1
ATOM 469 N N . LEU A 1 57 ? 0.658 -35.938 -20.469 1 93.19 57 LEU A N 1
ATOM 470 C CA . LEU A 1 57 ? -0.037 -34.719 -20.016 1 93.19 57 LEU A CA 1
ATOM 471 C C . LEU A 1 57 ? -1.547 -34.875 -20.156 1 93.19 57 LEU A C 1
ATOM 473 O O . LEU A 1 57 ? -2.305 -34.438 -19.297 1 93.19 57 LEU A O 1
ATOM 477 N N . ALA A 1 58 ? -2.006 -35.5 -21.234 1 93.44 58 ALA A N 1
ATOM 478 C CA . ALA A 1 58 ? -3.434 -35.719 -21.469 1 93.44 58 ALA A CA 1
ATOM 479 C C . ALA A 1 58 ? -4.055 -36.562 -20.344 1 93.44 58 ALA A C 1
ATOM 481 O O . ALA A 1 58 ? -5.168 -36.25 -19.891 1 93.44 58 ALA A O 1
ATOM 482 N N . VAL A 1 59 ? -3.393 -37.469 -19.938 1 87.12 59 VAL A N 1
ATOM 483 C CA . VAL A 1 59 ? -3.867 -38.344 -18.875 1 87.12 59 VAL A CA 1
ATOM 484 C C . VAL A 1 59 ? -4.066 -37.531 -17.594 1 87.12 59 VAL A C 1
ATOM 486 O O . VAL A 1 59 ? -5.09 -37.656 -16.922 1 87.12 59 VAL A O 1
ATOM 489 N N . GLN A 1 60 ? -3.102 -36.75 -17.297 1 88.75 60 GLN A N 1
ATOM 490 C CA . GLN A 1 60 ? -3.197 -35.906 -16.125 1 88.75 60 GLN A CA 1
ATOM 491 C C . GLN A 1 60 ? -4.32 -34.875 -16.266 1 88.75 60 GLN A C 1
ATOM 493 O O . GLN A 1 60 ? -5.066 -34.625 -15.32 1 88.75 60 GLN A O 1
ATOM 498 N N . GLN A 1 61 ? -4.414 -34.312 -17.422 1 93.56 61 GLN A N 1
ATOM 499 C CA . GLN A 1 61 ? -5.402 -33.281 -17.688 1 93.56 61 GLN A CA 1
ATOM 500 C C . GLN A 1 61 ? -6.824 -33.812 -17.562 1 93.56 61 GLN A C 1
ATOM 502 O O . GLN A 1 61 ? -7.715 -33.125 -17.062 1 93.56 61 GLN A O 1
ATOM 507 N N . VAL A 1 62 ? -7.012 -35 -18 1 90.94 62 VAL A N 1
ATOM 508 C CA . VAL A 1 62 ? -8.344 -35.594 -17.938 1 90.94 62 VAL A CA 1
ATOM 509 C C . VAL A 1 62 ? -8.734 -35.844 -16.484 1 90.94 62 VAL A C 1
ATOM 511 O O . VAL A 1 62 ? -9.805 -35.438 -16.047 1 90.94 62 VAL A O 1
ATOM 514 N N . ALA A 1 63 ? -7.836 -36.469 -15.805 1 88.62 63 ALA A N 1
ATOM 515 C CA . ALA A 1 63 ? -8.117 -36.812 -14.406 1 88.62 63 ALA A CA 1
ATOM 516 C C . ALA A 1 63 ? -8.305 -35.531 -13.57 1 88.62 63 ALA A C 1
ATOM 518 O O . ALA A 1 63 ? -9.289 -35.406 -12.836 1 88.62 63 ALA A O 1
ATOM 519 N N . GLN A 1 64 ? -7.387 -34.625 -13.703 1 91.38 64 GLN A N 1
ATOM 520 C CA . GLN A 1 64 ? -7.445 -33.406 -12.938 1 91.38 64 GLN A CA 1
ATOM 521 C C . GLN A 1 64 ? -8.594 -32.5 -13.398 1 91.38 64 GLN A C 1
ATOM 523 O O . GLN A 1 64 ? -9.211 -31.812 -12.594 1 91.38 64 GLN A O 1
ATOM 528 N N . GLY A 1 65 ? -8.812 -32.531 -14.688 1 94.12 65 GLY A N 1
ATOM 529 C CA . GLY A 1 65 ? -9.945 -31.766 -15.195 1 94.12 65 GLY A CA 1
ATOM 530 C C . GLY A 1 65 ? -11.258 -32.125 -14.523 1 94.12 65 GLY A C 1
ATOM 531 O O . GLY A 1 65 ? -11.992 -31.25 -14.078 1 94.12 65 GLY A O 1
ATOM 532 N N . LEU A 1 66 ? -11.547 -33.406 -14.414 1 91.88 66 LEU A N 1
ATOM 533 C CA . LEU A 1 66 ? -12.758 -33.875 -13.758 1 91.88 66 LEU A CA 1
ATOM 534 C C . LEU A 1 66 ? -12.773 -33.469 -12.289 1 91.88 66 LEU A C 1
ATOM 536 O O . LEU A 1 66 ? -13.789 -32.969 -11.789 1 91.88 66 LEU A O 1
ATOM 540 N N . SER A 1 67 ? -11.664 -33.625 -11.711 1 92.62 67 SER A N 1
ATOM 541 C CA . SER A 1 67 ? -11.555 -33.375 -10.281 1 92.62 67 SER A CA 1
ATOM 542 C C . SER A 1 67 ? -11.695 -31.875 -9.984 1 92.62 67 SER A C 1
ATOM 544 O O . SER A 1 67 ? -12.359 -31.484 -9.016 1 92.62 67 SER A O 1
ATOM 546 N N . PHE A 1 68 ? -11.109 -30.984 -10.758 1 95.44 68 PHE A N 1
ATOM 547 C CA . PHE A 1 68 ? -11.094 -29.547 -10.477 1 95.44 68 PHE A CA 1
ATOM 548 C C . PHE A 1 68 ? -12.422 -28.906 -10.852 1 95.44 68 PHE A C 1
ATOM 550 O O . PHE A 1 68 ? -12.805 -27.891 -10.289 1 95.44 68 PHE A O 1
ATOM 557 N N . ALA A 1 69 ? -13.109 -29.547 -11.797 1 95.75 69 ALA A N 1
ATOM 558 C CA . ALA A 1 69 ? -14.484 -29.109 -12.031 1 95.75 69 ALA A CA 1
ATOM 559 C C . ALA A 1 69 ? -15.344 -29.312 -10.789 1 95.75 69 ALA A C 1
ATOM 561 O O . ALA A 1 69 ? -16.141 -28.438 -10.422 1 95.75 69 ALA A O 1
ATOM 562 N N . MET A 1 70 ? -15.172 -30.453 -10.258 1 91.88 70 MET A N 1
ATOM 563 C CA . MET A 1 70 ? -15.883 -30.734 -9.016 1 91.88 70 MET A CA 1
ATOM 564 C C . MET A 1 70 ? -15.469 -29.75 -7.918 1 91.88 70 MET A C 1
ATOM 566 O O . MET A 1 70 ? -16.312 -29.297 -7.137 1 91.88 70 MET A O 1
ATOM 570 N N . LEU A 1 71 ? -14.234 -29.469 -7.895 1 93.94 71 LEU A N 1
ATOM 571 C CA . LEU A 1 71 ? -13.719 -28.516 -6.918 1 93.94 71 LEU A CA 1
ATOM 572 C C . LEU A 1 71 ? -14.328 -27.125 -7.145 1 93.94 71 LEU A C 1
ATOM 574 O O . LEU A 1 71 ? -14.539 -26.375 -6.191 1 93.94 71 LEU A O 1
ATOM 578 N N . SER A 1 72 ? -14.664 -26.859 -8.352 1 96.44 72 SER A N 1
ATOM 579 C CA . SER A 1 72 ? -15.273 -25.578 -8.719 1 96.44 72 SER A CA 1
ATOM 580 C C . SER A 1 72 ? -16.781 -25.609 -8.531 1 96.44 72 SER A C 1
ATOM 582 O O . SER A 1 72 ? -17.484 -24.656 -8.875 1 96.44 72 SER A O 1
ATOM 584 N N . SER A 1 73 ? -17.328 -26.766 -8.094 1 94.5 73 SER A N 1
ATOM 585 C CA . SER A 1 73 ? -18.75 -26.984 -7.816 1 94.5 73 SER A CA 1
ATOM 586 C C . SER A 1 73 ? -19.578 -26.953 -9.094 1 94.5 73 SER A C 1
ATOM 588 O O . SER A 1 73 ? -20.688 -26.422 -9.109 1 94.5 73 SER A O 1
ATOM 590 N N . VAL A 1 74 ? -19 -27.422 -10.117 1 95.56 74 VAL A N 1
ATOM 591 C CA . VAL A 1 74 ? -19.734 -27.578 -11.375 1 95.56 74 VAL A CA 1
ATOM 592 C C . VAL A 1 74 ? -19.656 -29.031 -11.836 1 95.56 74 VAL A C 1
ATOM 594 O O . VAL A 1 74 ? -18.906 -29.828 -11.266 1 95.56 74 VAL A O 1
ATOM 597 N N . HIS A 1 75 ? -20.484 -29.328 -12.805 1 92.75 75 HIS A N 1
ATOM 598 C CA . HIS A 1 75 ? -20.469 -30.688 -13.344 1 92.75 75 HIS A CA 1
ATOM 599 C C . HIS A 1 75 ? -19.094 -31.047 -13.898 1 92.75 75 HIS A C 1
ATOM 601 O O . HIS A 1 75 ? -18.453 -30.219 -14.547 1 92.75 75 HIS A O 1
ATOM 607 N N . PRO A 1 76 ? -18.562 -32.219 -13.727 1 92.31 76 PRO A N 1
ATOM 608 C CA . PRO A 1 76 ? -17.188 -32.625 -14.062 1 92.31 76 PRO A CA 1
ATOM 609 C C . PRO A 1 76 ? -16.875 -32.469 -15.547 1 92.31 76 PRO A C 1
ATOM 611 O O . PRO A 1 76 ? -15.727 -32.281 -15.922 1 92.31 76 PRO A O 1
ATOM 614 N N . VAL A 1 77 ? -17.859 -32.531 -16.375 1 91.38 77 VAL A N 1
ATOM 615 C CA . VAL A 1 77 ? -17.641 -32.5 -17.828 1 91.38 77 VAL A CA 1
ATOM 616 C C . VAL A 1 77 ? -16.984 -31.156 -18.188 1 91.38 77 VAL A C 1
ATOM 618 O O . VAL A 1 77 ? -16.188 -31.094 -19.125 1 91.38 77 VAL A O 1
ATOM 621 N N . PHE A 1 78 ? -17.266 -30.156 -17.469 1 95 78 PHE A N 1
ATOM 622 C CA . PHE A 1 78 ? -16.766 -28.828 -17.797 1 95 78 PHE A CA 1
ATOM 623 C C . PHE A 1 78 ? -15.273 -28.719 -17.516 1 95 78 PHE A C 1
ATOM 625 O O . PHE A 1 78 ? -14.594 -27.828 -18.016 1 95 78 PHE A O 1
ATOM 632 N N . GLY A 1 79 ? -14.805 -29.578 -16.672 1 95.5 79 GLY A N 1
ATOM 633 C CA . GLY A 1 79 ? -13.367 -29.672 -16.453 1 95.5 79 GLY A CA 1
ATOM 634 C C . GLY A 1 79 ? -12.609 -30.156 -17.688 1 95.5 79 GLY A C 1
ATOM 635 O O . GLY A 1 79 ? -11.461 -29.766 -17.906 1 95.5 79 GLY A O 1
ATOM 636 N N . LEU A 1 80 ? -13.258 -31.031 -18.438 1 93.62 80 LEU A N 1
ATOM 637 C CA . LEU A 1 80 ? -12.633 -31.516 -19.672 1 93.62 80 LEU A CA 1
ATOM 638 C C . LEU A 1 80 ? -12.492 -30.375 -20.688 1 93.62 80 LEU A C 1
ATOM 640 O O . LEU A 1 80 ? -11.453 -30.25 -21.344 1 93.62 80 LEU A O 1
ATOM 644 N N . TYR A 1 81 ? -13.531 -29.547 -20.75 1 96.56 81 TYR A N 1
ATOM 645 C CA . TYR A 1 81 ? -13.453 -28.406 -21.641 1 96.56 81 TYR A CA 1
ATOM 646 C C . TYR A 1 81 ? -12.359 -27.438 -21.172 1 96.56 81 TYR A C 1
ATOM 648 O O . TYR A 1 81 ? -11.641 -26.875 -22 1 96.56 81 TYR A O 1
ATOM 656 N N . GLY A 1 82 ? -12.25 -27.281 -19.859 1 96.88 82 GLY A N 1
ATOM 657 C CA . GLY A 1 82 ? -11.227 -26.422 -19.281 1 96.88 82 GLY A CA 1
ATOM 658 C C . GLY A 1 82 ? -9.82 -26.922 -19.531 1 96.88 82 GLY A C 1
ATOM 659 O O . GLY A 1 82 ? -8.859 -26.141 -19.484 1 96.88 82 GLY A O 1
ATOM 660 N N . SER A 1 83 ? -9.688 -28.156 -19.781 1 96.5 83 SER A N 1
ATOM 661 C CA . SER A 1 83 ? -8.383 -28.75 -20.062 1 96.5 83 SER A CA 1
ATOM 662 C C . SER A 1 83 ? -8.039 -28.656 -21.531 1 96.5 83 SER A C 1
ATOM 664 O O . SER A 1 83 ? -6.898 -28.922 -21.922 1 96.5 83 SER A O 1
ATOM 666 N N . LEU A 1 84 ? -8.984 -28.266 -22.312 1 97.31 84 LEU A N 1
ATOM 667 C CA . LEU A 1 84 ? -8.82 -28.266 -23.766 1 97.31 84 LEU A CA 1
ATOM 668 C C . LEU A 1 84 ? -8.609 -26.844 -24.281 1 97.31 84 LEU A C 1
ATOM 670 O O . LEU A 1 84 ? -7.516 -26.5 -24.719 1 97.31 84 LEU A O 1
ATOM 674 N N . PHE A 1 85 ? -9.484 -26.016 -24.078 1 97.94 85 PHE A N 1
ATOM 675 C CA . PHE A 1 85 ? -9.539 -24.734 -24.797 1 97.94 85 PHE A CA 1
ATOM 676 C C . PHE A 1 85 ? -8.477 -23.781 -24.266 1 97.94 85 PHE A C 1
ATOM 678 O O . PHE A 1 85 ? -7.762 -23.156 -25.047 1 97.94 85 PHE A O 1
ATOM 685 N N . PRO A 1 86 ? -8.367 -23.609 -22.969 1 98.25 86 PRO A N 1
ATOM 686 C CA . PRO A 1 86 ? -7.328 -22.688 -22.484 1 98.25 86 PRO A CA 1
ATOM 687 C C . PRO A 1 86 ? -5.93 -23.094 -22.953 1 98.25 86 PRO A C 1
ATOM 689 O O . PRO A 1 86 ? -5.102 -22.219 -23.234 1 98.25 86 PRO A O 1
ATOM 692 N N . ALA A 1 87 ? -5.676 -24.359 -23 1 97.75 87 ALA A N 1
ATOM 693 C CA . ALA A 1 87 ? -4.367 -24.844 -23.422 1 97.75 87 ALA A CA 1
ATOM 694 C C . ALA A 1 87 ? -4.074 -24.453 -24.859 1 97.75 87 ALA A C 1
ATOM 696 O O . ALA A 1 87 ? -2.939 -24.094 -25.203 1 97.75 87 ALA A O 1
ATOM 697 N N . ILE A 1 88 ? -5.062 -24.469 -25.703 1 97.69 88 ILE A N 1
ATOM 698 C CA . ILE A 1 88 ? -4.91 -24.109 -27.109 1 97.69 88 ILE A CA 1
ATOM 699 C C . ILE A 1 88 ? -4.594 -22.609 -27.219 1 97.69 88 ILE A C 1
ATOM 701 O O . ILE A 1 88 ? -3.688 -22.219 -27.953 1 97.69 88 ILE A O 1
ATOM 705 N N . ILE A 1 89 ? -5.312 -21.859 -26.484 1 98.06 89 ILE A N 1
ATOM 706 C CA . ILE A 1 89 ? -5.133 -20.406 -26.531 1 98.06 89 ILE A CA 1
ATOM 707 C C . ILE A 1 89 ? -3.754 -20.047 -25.984 1 98.06 89 ILE A C 1
ATOM 709 O O . ILE A 1 89 ? -3.07 -19.188 -26.547 1 98.06 89 ILE A O 1
ATOM 713 N N . TYR A 1 90 ? -3.332 -20.672 -24.922 1 98.06 90 TYR A N 1
ATOM 714 C CA . TYR A 1 90 ? -2.021 -20.375 -24.359 1 98.06 90 TYR A CA 1
ATOM 715 C C . TYR A 1 90 ? -0.909 -20.734 -25.328 1 98.06 90 TYR A C 1
ATOM 717 O O . TYR A 1 90 ? 0.113 -20.047 -25.406 1 98.06 90 TYR A O 1
ATOM 725 N N . ALA A 1 91 ? -1.072 -21.812 -26.062 1 96.75 91 ALA A N 1
ATOM 726 C CA . ALA A 1 91 ? -0.063 -22.203 -27.031 1 96.75 91 ALA A CA 1
ATOM 727 C C . ALA A 1 91 ? 0.126 -21.125 -28.109 1 96.75 91 ALA A C 1
ATOM 729 O O . ALA A 1 91 ? 1.215 -20.984 -28.656 1 96.75 91 ALA A O 1
ATOM 730 N N . ILE A 1 92 ? -0.88 -20.375 -28.297 1 96.62 92 ILE A N 1
ATOM 731 C CA . ILE A 1 92 ? -0.84 -19.328 -29.312 1 96.62 92 ILE A CA 1
ATOM 732 C C . ILE A 1 92 ? -0.193 -18.078 -28.75 1 96.62 92 ILE A C 1
ATOM 734 O O . ILE A 1 92 ? 0.647 -17.453 -29.406 1 96.62 92 ILE A O 1
ATOM 738 N N . PHE A 1 93 ? -0.533 -17.734 -27.516 1 97.25 93 PHE A N 1
ATOM 739 C CA . PHE A 1 93 ? -0.176 -16.406 -27 1 97.25 93 PHE A CA 1
ATOM 740 C C . PHE A 1 93 ? 0.904 -16.516 -25.938 1 97.25 93 PHE A C 1
ATOM 742 O O . PHE A 1 93 ? 1.541 -15.516 -25.594 1 97.25 93 PHE A O 1
ATOM 749 N N . GLY A 1 94 ? 1.104 -17.672 -25.375 1 96.44 94 GLY A N 1
ATOM 750 C CA . GLY A 1 94 ? 2.02 -17.828 -24.25 1 96.44 94 GLY A CA 1
ATOM 751 C C . GLY A 1 94 ? 3.471 -17.938 -24.688 1 96.44 94 GLY A C 1
ATOM 752 O O . GLY A 1 94 ? 3.766 -18.297 -25.828 1 96.44 94 GLY A O 1
ATOM 753 N N . MET A 1 95 ? 4.375 -17.594 -23.75 1 94.75 95 MET A N 1
ATOM 754 C CA . MET A 1 95 ? 5.805 -17.641 -24.047 1 94.75 95 MET A CA 1
ATOM 755 C C . MET A 1 95 ? 6.477 -18.812 -23.328 1 94.75 95 MET A C 1
ATOM 757 O O . MET A 1 95 ? 7.625 -19.141 -23.625 1 94.75 95 MET A O 1
ATOM 761 N N . GLY A 1 96 ? 5.766 -19.375 -22.453 1 94.81 96 GLY A N 1
ATOM 762 C CA . GLY A 1 96 ? 6.32 -20.531 -21.75 1 94.81 96 GLY A CA 1
ATOM 763 C C . GLY A 1 96 ? 6.312 -21.797 -22.594 1 94.81 96 GLY A C 1
ATOM 764 O O . GLY A 1 96 ? 5.254 -22.375 -22.828 1 94.81 96 GLY A O 1
ATOM 765 N N . ARG A 1 97 ? 7.434 -22.328 -22.859 1 93.25 97 ARG A N 1
ATOM 766 C CA . ARG A 1 97 ? 7.547 -23.484 -23.734 1 93.25 97 ARG A CA 1
ATOM 767 C C . ARG A 1 97 ? 7.09 -24.766 -23.031 1 93.25 97 ARG A C 1
ATOM 769 O O . ARG A 1 97 ? 6.609 -25.703 -23.672 1 93.25 97 ARG A O 1
ATOM 776 N N . HIS A 1 98 ? 7.246 -24.781 -21.75 1 93.75 98 HIS A N 1
ATOM 777 C CA . HIS A 1 98 ? 6.969 -25.984 -20.984 1 93.75 98 HIS A CA 1
ATOM 778 C C . HIS A 1 98 ? 5.891 -25.734 -19.922 1 93.75 98 HIS A C 1
ATOM 780 O O . HIS A 1 98 ? 5.832 -26.422 -18.906 1 93.75 98 HIS A O 1
ATOM 786 N N . VAL A 1 99 ? 5.078 -24.766 -20.172 1 95.56 99 VAL A N 1
ATOM 787 C CA . VAL A 1 99 ? 4.031 -24.438 -19.219 1 95.56 99 VAL A CA 1
ATOM 788 C C . VAL A 1 99 ? 2.715 -25.094 -19.641 1 95.56 99 VAL A C 1
ATOM 790 O O . VAL A 1 99 ? 2.287 -24.953 -20.781 1 95.56 99 VAL A O 1
ATOM 793 N N . ALA A 1 100 ? 2.152 -25.812 -18.734 1 96.31 100 ALA A N 1
ATOM 794 C CA . ALA A 1 100 ? 0.885 -26.484 -19 1 96.31 100 ALA A CA 1
ATOM 795 C C . ALA A 1 100 ? -0.288 -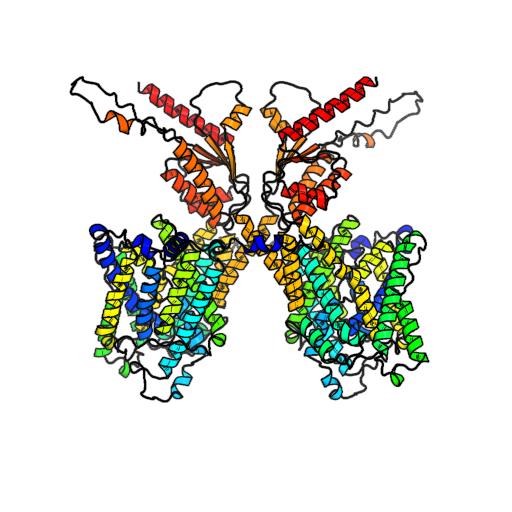25.703 -18.406 1 96.31 100 ALA A C 1
ATOM 797 O O . ALA A 1 100 ? -0.52 -25.75 -17.203 1 96.31 100 ALA A O 1
ATOM 798 N N . THR A 1 101 ? -1.065 -25.078 -19.25 1 96.38 101 THR A N 1
ATOM 799 C CA . THR A 1 101 ? -2.236 -24.312 -18.844 1 96.38 101 THR A CA 1
ATOM 800 C C . THR A 1 101 ? -3.492 -25.188 -18.891 1 96.38 101 THR A C 1
ATOM 802 O O . THR A 1 101 ? -3.615 -26.062 -19.75 1 96.38 101 THR A O 1
ATOM 805 N N . GLY A 1 102 ? -4.41 -25 -18.047 1 96.69 102 GLY A N 1
ATOM 806 C CA . GLY A 1 102 ? -5.664 -25.719 -17.906 1 96.69 102 GLY A CA 1
ATOM 807 C C . GLY A 1 102 ? -6.359 -25.453 -16.594 1 96.69 102 GLY A C 1
ATOM 808 O O . GLY A 1 102 ? -6.246 -24.359 -16.031 1 96.69 102 GLY A O 1
ATOM 809 N N . THR A 1 103 ? -7.082 -26.453 -16.188 1 96.38 103 THR A N 1
ATOM 810 C CA . THR A 1 103 ? -7.754 -26.328 -14.898 1 96.38 103 THR A CA 1
ATOM 811 C C . THR A 1 103 ? -6.738 -26.297 -13.766 1 96.38 103 THR A C 1
ATOM 813 O O . THR A 1 103 ? -5.688 -26.938 -13.844 1 96.38 103 THR A O 1
ATOM 816 N N . PHE A 1 104 ? -7 -25.562 -12.766 1 95.75 104 PHE A N 1
ATOM 817 C CA . PHE A 1 104 ? -6.082 -25.359 -11.648 1 95.75 104 PHE A CA 1
ATOM 818 C C . PHE A 1 104 ? -6.832 -25.328 -10.32 1 95.75 104 PHE A C 1
ATOM 820 O O . PHE A 1 104 ? -7.902 -24.734 -10.219 1 95.75 104 PHE A O 1
A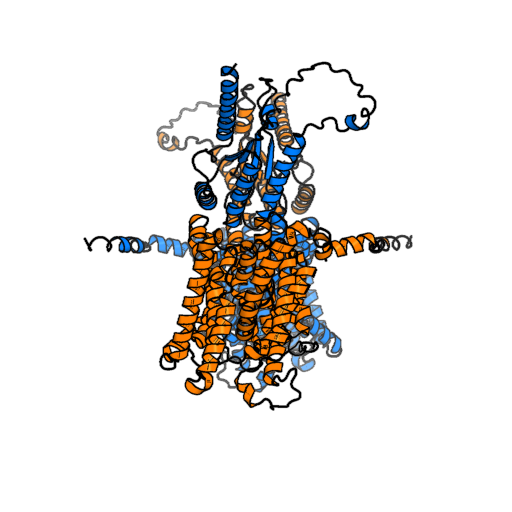TOM 827 N N . ALA A 1 105 ? -6.223 -25.984 -9.406 1 94.75 105 ALA A N 1
ATOM 828 C CA . ALA A 1 105 ? -6.875 -26.188 -8.117 1 94.75 105 ALA A CA 1
ATOM 829 C C . ALA A 1 105 ? -7.234 -24.859 -7.461 1 94.75 105 ALA A C 1
ATOM 831 O O . ALA A 1 105 ? -8.352 -24.688 -6.965 1 94.75 105 ALA A O 1
ATOM 832 N N . LEU A 1 106 ? -6.355 -23.922 -7.453 1 94.5 106 LEU A N 1
ATOM 833 C CA . LEU A 1 106 ? -6.555 -22.672 -6.711 1 94.5 106 LEU A CA 1
ATOM 834 C C . LEU A 1 106 ? -7.652 -21.828 -7.348 1 94.5 106 LEU A C 1
ATOM 836 O O . LEU A 1 106 ? -8.539 -21.328 -6.652 1 94.5 106 LEU A O 1
ATOM 840 N N . THR A 1 107 ? -7.617 -21.703 -8.609 1 97.12 107 THR A N 1
ATOM 841 C CA . THR A 1 107 ? -8.641 -20.906 -9.281 1 97.12 107 THR A CA 1
ATOM 842 C C . THR A 1 107 ? -10 -21.594 -9.203 1 97.12 107 THR A C 1
ATOM 844 O O . THR A 1 107 ? -11.039 -20.938 -9.141 1 97.12 107 THR A O 1
ATOM 847 N N . SER A 1 108 ? -10 -22.938 -9.18 1 97.38 108 SER A N 1
ATOM 848 C CA . SER A 1 108 ? -11.242 -23.688 -9.047 1 97.38 108 SER A CA 1
ATOM 849 C C . SER A 1 108 ? -11.898 -23.438 -7.691 1 97.38 108 SER A C 1
ATOM 851 O O . SER A 1 108 ? -13.109 -23.25 -7.609 1 97.38 108 SER A O 1
ATOM 853 N N . LEU A 1 109 ? -11.055 -23.453 -6.746 1 94.56 109 LEU A N 1
ATOM 854 C CA . LEU A 1 109 ? -11.586 -23.219 -5.41 1 94.56 109 LEU A CA 1
ATOM 855 C C . LEU A 1 109 ? -12.164 -21.812 -5.301 1 94.56 109 LEU A C 1
ATOM 857 O O . LEU A 1 109 ? -13.211 -21.609 -4.684 1 94.56 109 LEU A O 1
ATOM 861 N N . ILE A 1 110 ? -11.508 -20.828 -5.887 1 95.75 110 ILE A N 1
ATOM 862 C CA . ILE A 1 110 ? -11.984 -19.453 -5.863 1 95.75 110 ILE A CA 1
ATOM 863 C C . ILE A 1 110 ? -13.312 -19.359 -6.609 1 95.75 110 ILE A C 1
ATOM 865 O O . ILE A 1 110 ? -14.25 -18.703 -6.148 1 95.75 110 ILE A O 1
ATOM 869 N N . SER A 1 111 ? -13.383 -20.016 -7.684 1 97.12 111 SER A N 1
ATOM 870 C CA . SER A 1 111 ? -14.609 -20.031 -8.469 1 97.12 111 SER A CA 1
ATOM 871 C C . SER A 1 111 ? -15.742 -20.719 -7.695 1 97.12 111 SER A C 1
ATOM 873 O O . SER A 1 111 ? -16.891 -20.297 -7.785 1 97.12 111 SER A O 1
ATOM 875 N N . ALA A 1 112 ? -15.438 -21.75 -6.992 1 96.31 112 ALA A N 1
ATOM 876 C CA . ALA A 1 112 ? -16.438 -22.469 -6.199 1 96.31 112 ALA A CA 1
ATOM 877 C C . ALA A 1 112 ? -17.125 -21.531 -5.203 1 96.31 112 ALA A C 1
ATOM 879 O O . ALA A 1 112 ? -18.312 -21.672 -4.938 1 96.31 112 ALA A O 1
ATOM 880 N N . ASN A 1 113 ? -16.391 -20.625 -4.672 1 94.69 113 ASN A N 1
ATOM 881 C CA . ASN A 1 113 ? -16.953 -19.672 -3.721 1 94.69 113 ASN A CA 1
ATOM 882 C C . ASN A 1 113 ? -18.078 -18.859 -4.352 1 94.69 113 ASN A C 1
ATOM 884 O O . ASN A 1 113 ? -19.109 -18.625 -3.721 1 94.69 113 ASN A O 1
ATOM 888 N N . ALA A 1 114 ? -17.859 -18.438 -5.527 1 96.5 114 ALA A N 1
ATOM 889 C CA . ALA A 1 114 ? -18.875 -17.672 -6.23 1 96.5 114 ALA A CA 1
ATOM 890 C C . ALA A 1 114 ? -20.078 -18.531 -6.586 1 96.5 114 ALA A C 1
ATOM 892 O O . ALA A 1 114 ? -21.219 -18.125 -6.41 1 96.5 114 ALA A O 1
ATOM 893 N N . VAL A 1 115 ? -19.828 -19.766 -7.059 1 97.31 115 VAL A N 1
ATOM 894 C CA . VAL A 1 115 ? -20.875 -20.672 -7.512 1 97.31 115 VAL A CA 1
ATOM 895 C C . VAL A 1 115 ? -21.781 -21.062 -6.34 1 97.31 115 VAL A C 1
ATOM 897 O O . VAL A 1 115 ? -23 -21 -6.445 1 97.31 115 VAL A O 1
ATOM 900 N N . GLU A 1 116 ? -21.156 -21.359 -5.293 1 94.94 116 GLU A N 1
ATOM 901 C CA . GLU A 1 116 ? -21.922 -21.812 -4.129 1 94.94 116 GLU A CA 1
ATOM 902 C C . GLU A 1 116 ? -22.672 -20.656 -3.475 1 94.94 116 GLU A C 1
ATOM 904 O O . GLU A 1 116 ? -23.734 -20.844 -2.891 1 94.94 116 GLU A O 1
ATOM 909 N N . ARG A 1 117 ? -22.141 -19.469 -3.551 1 93.5 117 ARG A N 1
ATOM 910 C CA . ARG A 1 117 ? -22.797 -18.297 -2.979 1 93.5 117 ARG A CA 1
ATOM 911 C C . ARG A 1 117 ? -24 -17.891 -3.809 1 93.5 117 ARG A C 1
ATOM 913 O O . ARG A 1 117 ? -25.062 -17.578 -3.26 1 93.5 117 ARG A O 1
ATOM 920 N N . LEU A 1 118 ? -23.938 -17.969 -5.105 1 95.56 118 LEU A N 1
ATOM 921 C CA . LEU A 1 118 ? -24.969 -17.453 -5.984 1 95.56 118 LEU A CA 1
ATOM 922 C C . LEU A 1 118 ? -25.984 -18.547 -6.324 1 95.56 118 LEU A C 1
ATOM 924 O O . LEU A 1 118 ? -27.156 -18.266 -6.555 1 95.56 118 LEU A O 1
ATOM 928 N N . VAL A 1 119 ? -25.469 -19.828 -6.461 1 95.31 119 VAL A N 1
ATOM 929 C CA . VAL A 1 119 ? -26.344 -20.969 -6.75 1 95.31 119 VAL A CA 1
ATOM 930 C C . VAL A 1 119 ? -26.094 -22.062 -5.719 1 95.31 119 VAL A C 1
ATOM 932 O O . VAL A 1 119 ? -25.5 -23.109 -6.031 1 95.31 119 VAL A O 1
ATOM 935 N N . PRO A 1 120 ? -26.703 -21.844 -4.559 1 91.19 120 PRO A N 1
ATOM 936 C CA . PRO A 1 120 ? -26.5 -22.844 -3.506 1 91.19 120 PRO A CA 1
ATOM 937 C C . PRO A 1 120 ? -27.188 -24.172 -3.814 1 91.19 120 PRO A C 1
ATOM 939 O O . PRO A 1 120 ? -28.062 -24.234 -4.691 1 91.19 120 PRO A O 1
ATOM 942 N N . GLN A 1 121 ? -26.703 -25.219 -3.133 1 85.75 121 GLN A N 1
ATOM 943 C CA . GLN A 1 121 ? -27.234 -26.562 -3.346 1 85.75 121 GLN A CA 1
ATOM 944 C C . GLN A 1 121 ? -28.734 -26.625 -3.064 1 85.75 121 GLN A C 1
ATOM 946 O O . GLN A 1 121 ? -29.453 -27.406 -3.674 1 85.75 121 GLN A O 1
ATOM 951 N N . SER A 1 122 ? -29.172 -25.797 -2.227 1 79.25 122 SER A N 1
ATOM 952 C CA . SER A 1 122 ? -30.578 -25.766 -1.851 1 79.25 122 SER A CA 1
ATOM 953 C C . SER A 1 122 ? -31.453 -25.328 -3.02 1 79.25 122 SER A C 1
ATOM 955 O O . SER A 1 122 ? -32.656 -25.609 -3.051 1 79.25 122 SER A O 1
ATOM 957 N N . SER A 1 123 ? -30.875 -24.703 -3.955 1 77.75 123 SER A N 1
ATOM 958 C CA . SER A 1 123 ? -31.609 -24.203 -5.105 1 77.75 123 SER A CA 1
ATOM 959 C C . SER A 1 123 ? -31.922 -25.312 -6.094 1 77.75 123 SER A C 1
ATOM 961 O O . SER A 1 123 ? -32.688 -25.125 -7.039 1 77.75 123 SER A O 1
ATOM 963 N N . ARG A 1 124 ? -31.312 -26.375 -5.91 1 74.75 124 ARG A N 1
ATOM 964 C CA . ARG A 1 124 ? -31.531 -27.5 -6.809 1 74.75 124 ARG A CA 1
ATOM 965 C C . ARG A 1 124 ? -33 -27.922 -6.816 1 74.75 124 ARG A C 1
ATOM 967 O O . ARG A 1 124 ? -33.531 -28.312 -7.855 1 74.75 124 ARG A O 1
ATOM 974 N N . ASN A 1 125 ? -33.562 -27.938 -5.746 1 68.5 125 ASN A N 1
ATOM 975 C CA . ASN A 1 125 ? -34.969 -28.375 -5.59 1 68.5 125 ASN A CA 1
ATOM 976 C C . ASN A 1 125 ? -35.938 -27.422 -6.289 1 68.5 125 ASN A C 1
ATOM 978 O O . ASN A 1 125 ? -37.031 -27.812 -6.652 1 68.5 125 ASN A O 1
ATOM 982 N N . LEU A 1 126 ? -35.469 -26.25 -6.453 1 63 126 LEU A N 1
ATOM 983 C CA . LEU A 1 126 ? -36.344 -25.234 -7.008 1 63 126 LEU A CA 1
ATOM 984 C C . LEU A 1 126 ? -36.281 -25.219 -8.531 1 63 126 LEU A C 1
ATOM 986 O O . LEU A 1 126 ? -37.125 -24.625 -9.195 1 63 126 LEU A O 1
ATOM 990 N N . THR A 1 127 ? -35.281 -25.672 -9.086 1 61.47 127 THR A N 1
ATOM 991 C CA . THR A 1 127 ? -35.125 -25.578 -10.531 1 61.47 127 THR A CA 1
ATOM 992 C C . THR A 1 127 ? -35.812 -26.734 -11.242 1 61.47 127 THR A C 1
ATOM 994 O O . THR A 1 127 ? -35.844 -27.859 -10.742 1 61.47 127 THR A O 1
ATOM 997 N N . THR A 1 128 ? -36.906 -26.375 -12.055 1 54.22 128 THR A N 1
ATOM 998 C CA . THR A 1 128 ? -37.75 -27.25 -12.875 1 54.22 128 THR A CA 1
ATOM 999 C C . THR A 1 128 ? -36.875 -28.141 -13.766 1 54.22 128 THR A C 1
ATOM 1001 O O . THR A 1 128 ? -35.844 -27.672 -14.289 1 54.22 128 THR A O 1
ATOM 1004 N N . GLN A 1 129 ? -36.875 -29.359 -13.602 1 50.34 129 GLN A N 1
ATOM 1005 C CA . GLN A 1 129 ? -36.281 -30.344 -14.5 1 50.34 129 GLN A CA 1
ATOM 1006 C C . GLN A 1 129 ? -36.625 -30.031 -15.961 1 50.34 129 GLN A C 1
ATOM 1008 O O . GLN A 1 129 ? -37.594 -30.547 -16.5 1 50.34 129 GLN A O 1
ATOM 1013 N N . SER A 1 130 ? -36.781 -28.812 -16.406 1 49.09 130 SER A N 1
ATOM 1014 C CA . SER A 1 130 ? -37.125 -28.656 -17.812 1 49.09 130 SER A CA 1
ATOM 1015 C C . SER A 1 130 ? -36.062 -29.219 -18.719 1 49.09 130 SER A C 1
ATOM 1017 O O . SER A 1 130 ? -34.875 -29.172 -18.375 1 49.09 130 SER A O 1
ATOM 1019 N N . ASN A 1 131 ? -36.375 -30.078 -19.594 1 46.72 131 ASN A N 1
ATOM 1020 C CA . ASN A 1 131 ? -35.688 -30.828 -20.641 1 46.72 131 ASN A CA 1
ATOM 1021 C C . ASN A 1 131 ? -34.812 -29.922 -21.5 1 46.72 131 ASN A C 1
ATOM 1023 O O . ASN A 1 131 ? -34.344 -30.328 -22.562 1 46.72 131 ASN A O 1
ATOM 1027 N N . SER A 1 132 ? -35.094 -28.734 -21.828 1 51.34 132 SER A N 1
ATOM 1028 C CA . SER A 1 132 ? -34.375 -28.062 -22.922 1 51.34 132 SER A CA 1
ATOM 1029 C C . SER A 1 132 ? -32.875 -28.094 -22.703 1 51.34 132 SER A C 1
ATOM 1031 O O . SER A 1 132 ? -32.156 -27.156 -23.062 1 51.34 132 SER A O 1
ATOM 1033 N N . SER A 1 133 ? -32.375 -29.109 -22.047 1 58.84 133 SER A N 1
ATOM 1034 C CA . SER A 1 133 ? -31.109 -29.094 -21.297 1 58.84 133 SER A CA 1
ATOM 1035 C C . SER A 1 133 ? -29.906 -29.25 -22.219 1 58.84 133 SER A C 1
ATOM 1037 O O . SER A 1 133 ? -29.938 -30.062 -23.141 1 58.84 133 SER A O 1
ATOM 1039 N N . VAL A 1 134 ? -29.094 -28.328 -22.453 1 64.5 134 VAL A N 1
ATOM 1040 C CA . VAL A 1 134 ? -27.781 -28.438 -23.078 1 64.5 134 VAL A CA 1
ATOM 1041 C C . VAL A 1 134 ? -27.109 -29.734 -22.641 1 64.5 134 VAL A C 1
ATOM 1043 O O . VAL A 1 134 ? -26.797 -29.906 -21.453 1 64.5 134 VAL A O 1
ATOM 1046 N N . LEU A 1 135 ? -26.922 -30.578 -23.672 1 72.44 135 LEU A N 1
ATOM 1047 C CA . LEU A 1 135 ? -26.203 -31.844 -23.531 1 72.44 135 LEU A CA 1
ATOM 1048 C C . LEU A 1 135 ? -26.812 -32.688 -22.406 1 72.44 135 LEU A C 1
ATOM 1050 O O . LEU A 1 135 ? -26.094 -33.375 -21.688 1 72.44 135 LEU A O 1
ATOM 1054 N N . GLY A 1 136 ? -28.156 -32.406 -22.125 1 76.31 136 GLY A N 1
ATOM 1055 C CA . GLY A 1 136 ? -28.812 -33.219 -21.125 1 76.31 136 GLY A CA 1
ATOM 1056 C C . GLY A 1 136 ? -28.531 -32.75 -19.703 1 76.31 136 GLY A C 1
ATOM 1057 O O . GLY A 1 136 ? -28.859 -33.469 -18.75 1 76.31 136 GLY A O 1
ATOM 1058 N N . LEU A 1 137 ? -28.016 -31.625 -19.547 1 83.31 137 LEU A N 1
ATOM 1059 C CA . LEU A 1 137 ? -27.703 -31.109 -18.219 1 83.31 137 LEU A CA 1
ATOM 1060 C C . LEU A 1 137 ? -28.891 -30.359 -17.625 1 83.31 137 LEU A C 1
ATOM 1062 O O . LEU A 1 137 ? -29.703 -29.797 -18.375 1 83.31 137 LEU A O 1
ATOM 1066 N N . SER A 1 138 ? -29.047 -30.438 -16.344 1 85.69 138 SER A N 1
ATOM 1067 C CA . SER A 1 138 ? -30.141 -29.766 -15.641 1 85.69 138 SER A CA 1
ATOM 1068 C C . SER A 1 138 ? -29.938 -28.25 -15.641 1 85.69 138 SER A C 1
ATOM 1070 O O . SER A 1 138 ? -28.828 -27.766 -15.891 1 85.69 138 SER A O 1
ATOM 1072 N N . GLU A 1 139 ? -30.984 -27.562 -15.414 1 88.38 139 GLU A N 1
ATOM 1073 C CA . GLU A 1 139 ? -30.906 -26.094 -15.312 1 88.38 139 GLU A CA 1
ATOM 1074 C C . GLU A 1 139 ? -30 -25.672 -14.164 1 88.38 139 GLU A C 1
ATOM 1076 O O . GLU A 1 139 ? -29.312 -24.656 -14.25 1 88.38 139 GLU A O 1
ATOM 1081 N N . PHE A 1 140 ? -30.016 -26.484 -13.164 1 91.94 140 PHE A N 1
ATOM 1082 C CA . PHE A 1 140 ? -29.156 -26.234 -12.008 1 91.94 140 PHE A CA 1
ATOM 1083 C C . PHE A 1 140 ? -27.688 -26.297 -12.406 1 91.94 140 PHE A C 1
ATOM 1085 O O . PHE A 1 140 ? -26.906 -25.391 -12.055 1 91.94 140 PHE A O 1
ATOM 1092 N N . GLU A 1 141 ? -27.391 -27.234 -13.133 1 91.69 141 GLU A N 1
ATOM 1093 C CA . GLU A 1 141 ? -26 -27.406 -13.57 1 91.69 141 GLU A CA 1
ATOM 1094 C C . GLU A 1 141 ? -25.594 -26.312 -14.547 1 91.69 141 GLU A C 1
ATOM 1096 O O . GLU A 1 141 ? -24.438 -25.859 -14.539 1 91.69 141 GLU A O 1
ATOM 1101 N N . LEU A 1 142 ? -26.531 -25.875 -15.289 1 92.31 142 LEU A N 1
ATOM 1102 C CA . LEU A 1 142 ? -26.266 -24.844 -16.281 1 92.31 142 LEU A CA 1
ATOM 1103 C C . LEU A 1 142 ? -26.062 -23.484 -15.602 1 92.31 142 LEU A C 1
ATOM 1105 O O . LEU A 1 142 ? -25.25 -22.672 -16.047 1 92.31 142 LEU A O 1
ATOM 1109 N N . GLN A 1 143 ? -26.766 -23.281 -14.586 1 94.19 143 GLN A N 1
ATOM 1110 C CA . GLN A 1 143 ? -26.609 -22.031 -13.828 1 94.19 143 GLN A CA 1
ATOM 1111 C C . GLN A 1 143 ? -25.25 -22 -13.125 1 94.19 143 GLN A C 1
ATOM 1113 O O . GLN A 1 143 ? -24.594 -20.953 -13.078 1 94.19 143 GLN A O 1
ATOM 1118 N N . ARG A 1 144 ? -24.891 -23.109 -12.602 1 96.12 144 ARG A N 1
ATOM 1119 C CA . ARG A 1 144 ? -23.641 -23.188 -11.875 1 96.12 144 ARG A CA 1
ATOM 1120 C C . ARG A 1 144 ? -22.453 -22.938 -12.797 1 96.12 144 ARG A C 1
ATOM 1122 O O . ARG A 1 144 ? -21.531 -22.172 -12.461 1 96.12 144 ARG A O 1
ATOM 1129 N N . ILE A 1 145 ? -22.5 -23.547 -13.969 1 96.75 145 ILE A N 1
ATOM 1130 C CA . ILE A 1 145 ? -21.406 -23.344 -14.898 1 96.75 145 ILE A CA 1
ATOM 1131 C C . ILE A 1 145 ? -21.438 -21.906 -15.438 1 96.75 145 ILE A C 1
ATOM 1133 O O . ILE A 1 145 ? -20.406 -21.312 -15.711 1 96.75 145 ILE A O 1
ATOM 1137 N N . GLY A 1 146 ? -22.641 -21.375 -15.508 1 97.06 146 GLY A N 1
ATOM 1138 C CA . GLY A 1 146 ? -22.75 -19.984 -15.898 1 97.06 146 GLY A CA 1
ATOM 1139 C C . GLY A 1 146 ? -22 -19.047 -14.977 1 97.06 146 GLY A C 1
ATOM 1140 O O . GLY A 1 146 ? -21.328 -18.109 -15.438 1 97.06 146 GLY A O 1
ATOM 1141 N N . VAL A 1 147 ? -22.078 -19.281 -13.688 1 98.06 147 VAL A N 1
ATOM 1142 C CA . VAL A 1 147 ? -21.391 -18.469 -12.695 1 98.06 147 VAL A CA 1
ATOM 1143 C C . VAL A 1 147 ? -19.875 -18.656 -12.812 1 98.06 147 VAL A C 1
ATOM 1145 O O . VAL A 1 147 ? -19.125 -17.672 -12.805 1 98.06 147 VAL A O 1
ATOM 1148 N N . ALA A 1 148 ? -19.484 -19.875 -12.953 1 98.38 148 ALA A N 1
ATOM 1149 C CA . ALA A 1 148 ? -18.062 -20.156 -13.07 1 98.38 148 ALA A CA 1
ATOM 1150 C C . ALA A 1 148 ? -17.469 -19.531 -14.328 1 98.38 148 ALA A C 1
ATOM 1152 O O . ALA A 1 148 ? -16.359 -19 -14.305 1 98.38 148 ALA A O 1
ATOM 1153 N N . ALA A 1 149 ? -18.234 -19.609 -15.375 1 98.38 149 ALA A N 1
ATOM 1154 C CA . ALA A 1 149 ? -17.797 -19 -16.641 1 98.38 149 ALA A CA 1
ATOM 1155 C C . ALA A 1 149 ? -17.719 -17.484 -16.516 1 98.38 149 ALA A C 1
ATOM 1157 O O . ALA A 1 149 ? -16.844 -16.859 -17.109 1 98.38 149 ALA A O 1
ATOM 1158 N N . ALA A 1 150 ? -18.609 -16.953 -15.797 1 98.69 150 ALA A N 1
ATOM 1159 C CA . ALA A 1 150 ? -18.578 -15.508 -15.57 1 98.69 150 ALA A CA 1
ATOM 1160 C C . ALA A 1 150 ? -17.328 -15.086 -14.797 1 98.69 150 ALA A C 1
ATOM 1162 O O . ALA A 1 150 ? -16.734 -14.055 -15.094 1 98.69 150 ALA A O 1
ATOM 1163 N N . VAL A 1 151 ? -16.969 -15.828 -13.805 1 98.62 151 VAL A N 1
ATOM 1164 C CA . VAL A 1 151 ? -15.766 -15.578 -13.031 1 98.62 151 VAL A CA 1
ATOM 1165 C C . VAL A 1 151 ? -14.539 -15.648 -13.945 1 98.62 151 VAL A C 1
ATOM 1167 O O . VAL A 1 151 ? -13.648 -14.805 -13.867 1 98.62 151 VAL A O 1
ATOM 1170 N N . SER A 1 152 ? -14.547 -16.672 -14.773 1 98.69 152 SER A N 1
ATOM 1171 C CA . SER A 1 152 ? -13.453 -16.828 -15.727 1 98.69 152 SER A CA 1
ATOM 1172 C C . SER A 1 152 ? -13.383 -15.656 -16.703 1 98.69 152 SER A C 1
ATOM 1174 O O . SER A 1 152 ? -12.297 -15.133 -16.969 1 98.69 152 SER A O 1
ATOM 1176 N N . PHE A 1 153 ? -14.469 -15.273 -17.156 1 98.69 153 PHE A N 1
ATOM 1177 C CA . PHE A 1 153 ? -14.547 -14.172 -18.109 1 98.69 153 PHE A CA 1
ATOM 1178 C C . PHE A 1 153 ? -14.023 -12.875 -17.484 1 98.69 153 PHE A C 1
ATOM 1180 O O . PHE A 1 153 ? -13.117 -12.242 -18.031 1 98.69 153 PHE A O 1
ATOM 1187 N N . LEU A 1 154 ? -14.594 -12.562 -16.375 1 98.69 154 LEU A N 1
ATOM 1188 C CA . LEU A 1 154 ? -14.203 -11.32 -15.719 1 98.69 154 LEU A CA 1
ATOM 1189 C C . LEU A 1 154 ? -12.758 -11.383 -15.25 1 98.69 154 LEU A C 1
ATOM 1191 O O . LEU A 1 154 ? -12.039 -10.383 -15.32 1 98.69 154 LEU A O 1
ATOM 1195 N N . GLY A 1 155 ? -12.344 -12.516 -14.734 1 98.56 155 GLY A N 1
ATOM 1196 C CA . GLY A 1 155 ? -10.945 -12.695 -14.391 1 98.56 155 GLY A CA 1
ATOM 1197 C C . GLY A 1 155 ? -10.008 -12.484 -15.562 1 98.56 155 GLY A C 1
ATOM 1198 O O . GLY A 1 155 ? -8.969 -11.828 -15.43 1 98.56 155 GLY A O 1
ATOM 1199 N N . GLY A 1 156 ? -10.398 -13 -16.688 1 98.75 156 GLY A N 1
ATOM 1200 C CA . GLY A 1 156 ? -9.617 -12.789 -17.891 1 98.75 156 GLY A CA 1
ATOM 1201 C C . GLY A 1 156 ? -9.586 -11.344 -18.344 1 98.75 156 GLY A C 1
ATOM 1202 O O . GLY A 1 156 ? -8.539 -10.844 -18.75 1 98.75 156 GLY A O 1
ATOM 1203 N N . VAL A 1 157 ? -10.672 -10.695 -18.234 1 98.62 157 VAL A N 1
ATOM 1204 C CA . VAL A 1 157 ? -10.758 -9.297 -18.625 1 98.62 157 VAL A CA 1
ATOM 1205 C C . VAL A 1 157 ? -9.844 -8.453 -17.734 1 98.62 157 VAL A C 1
ATOM 1207 O O . VAL A 1 157 ? -9.164 -7.547 -18.203 1 98.62 157 VAL A O 1
ATOM 1210 N N . ILE A 1 158 ? -9.859 -8.742 -16.469 1 98.44 158 ILE A N 1
ATOM 1211 C CA . ILE A 1 158 ? -8.992 -8.047 -15.539 1 98.44 158 ILE A CA 1
ATOM 1212 C C . ILE A 1 158 ? -7.531 -8.25 -15.938 1 98.44 158 ILE A C 1
ATOM 1214 O O . ILE A 1 158 ? -6.738 -7.309 -15.93 1 98.44 158 ILE A O 1
ATOM 1218 N N . GLN A 1 159 ? -7.215 -9.422 -16.312 1 98.56 159 GLN A N 1
ATOM 1219 C CA . GLN A 1 159 ? -5.852 -9.688 -16.766 1 98.56 159 GLN A CA 1
ATOM 1220 C C . GLN A 1 159 ? -5.527 -8.93 -18.047 1 98.56 159 GLN A C 1
ATOM 1222 O O . GLN A 1 159 ? -4.402 -8.453 -18.219 1 98.56 159 GLN A O 1
ATOM 1227 N N . LEU A 1 160 ? -6.492 -8.789 -18.906 1 98.5 160 LEU A N 1
ATOM 1228 C CA . LEU A 1 160 ? -6.281 -8.023 -20.125 1 98.5 160 LEU A CA 1
ATOM 1229 C C . LEU A 1 160 ? -6.094 -6.539 -19.812 1 98.5 160 LEU A C 1
ATOM 1231 O O . LEU A 1 160 ? -5.266 -5.871 -20.438 1 98.5 160 LEU A O 1
ATOM 1235 N N . VAL A 1 161 ? -6.832 -6.066 -18.891 1 97.88 161 VAL A N 1
ATOM 1236 C CA . VAL A 1 161 ? -6.672 -4.68 -18.453 1 97.88 161 VAL A CA 1
ATOM 1237 C C . VAL A 1 161 ? -5.273 -4.48 -17.875 1 97.88 161 VAL A C 1
ATOM 1239 O O . VAL A 1 161 ? -4.625 -3.465 -18.125 1 97.88 161 VAL A O 1
ATOM 1242 N N . MET A 1 162 ? -4.867 -5.422 -17.094 1 97.31 162 MET A N 1
ATOM 1243 C CA . MET A 1 162 ? -3.527 -5.348 -16.531 1 97.31 162 MET A CA 1
ATOM 1244 C C . MET A 1 162 ? -2.465 -5.359 -17.625 1 97.31 162 MET A C 1
ATOM 1246 O O . MET A 1 162 ? -1.425 -4.711 -17.484 1 97.31 162 MET A O 1
ATOM 1250 N N . PHE A 1 163 ? -2.695 -6.082 -18.672 1 97.31 163 PHE A N 1
ATOM 1251 C CA . PHE A 1 163 ? -1.808 -6.09 -19.828 1 97.31 163 PHE A CA 1
ATOM 1252 C C . PHE A 1 163 ? -1.729 -4.707 -20.453 1 97.31 163 PHE A C 1
ATOM 1254 O O . PHE A 1 163 ? -0.636 -4.207 -20.734 1 97.31 163 PHE A O 1
ATOM 1261 N N . VAL A 1 164 ? -2.869 -4.102 -20.625 1 96.88 164 VAL A N 1
ATOM 1262 C CA . VAL A 1 164 ? -2.936 -2.787 -21.25 1 96.88 164 VAL A CA 1
ATOM 1263 C C . VAL A 1 164 ? -2.24 -1.753 -20.375 1 96.88 164 VAL A C 1
ATOM 1265 O O . VAL A 1 164 ? -1.574 -0.846 -20.875 1 96.88 164 VAL A O 1
ATOM 1268 N N . LEU A 1 165 ? -2.287 -1.995 -19.078 1 93.88 165 LEU A N 1
ATOM 1269 C CA . LEU A 1 165 ? -1.676 -1.071 -18.125 1 93.88 165 LEU A CA 1
ATOM 1270 C C . LEU A 1 165 ? -0.195 -1.384 -17.938 1 93.88 165 LEU A C 1
ATOM 1272 O O . LEU A 1 165 ? 0.5 -0.693 -17.188 1 93.88 165 LEU A O 1
ATOM 1276 N N . GLN A 1 166 ? 0.299 -2.436 -18.578 1 94.62 166 GLN A N 1
ATOM 1277 C CA . GLN A 1 166 ? 1.701 -2.84 -18.547 1 94.62 166 GLN A CA 1
ATOM 1278 C C . GLN A 1 166 ? 2.15 -3.146 -17.109 1 94.62 166 GLN A C 1
ATOM 1280 O O . GLN A 1 166 ? 3.217 -2.703 -16.688 1 94.62 166 GLN A O 1
ATOM 1285 N N . LEU A 1 167 ? 1.312 -3.848 -16.422 1 93.38 167 LEU A N 1
ATOM 1286 C CA . LEU A 1 167 ? 1.619 -4.18 -15.039 1 93.38 167 LEU A CA 1
ATOM 1287 C C . LEU A 1 167 ? 2.631 -5.32 -14.969 1 93.38 167 LEU A C 1
ATOM 1289 O O . LEU A 1 167 ? 3.066 -5.695 -13.875 1 93.38 167 LEU A O 1
ATOM 1293 N N . GLY A 1 168 ? 2.994 -5.844 -16.125 1 92.56 168 GLY A N 1
ATOM 1294 C CA . GLY A 1 168 ? 4.074 -6.816 -16.172 1 92.56 168 GLY A CA 1
ATOM 1295 C C . GLY A 1 168 ? 5.379 -6.281 -15.602 1 92.56 168 GLY A C 1
ATOM 1296 O O . GLY A 1 168 ? 6.211 -7.051 -15.117 1 92.56 168 GLY A O 1
ATOM 1297 N N . SER A 1 169 ? 5.512 -5.008 -15.602 1 89 169 SER A N 1
ATOM 1298 C CA . SER A 1 169 ? 6.723 -4.367 -15.094 1 89 169 SER A CA 1
ATOM 1299 C C . SER A 1 169 ? 6.738 -4.344 -13.57 1 89 169 SER A C 1
ATOM 1301 O O . SER A 1 169 ? 7.785 -4.137 -12.953 1 89 169 SER A O 1
ATOM 1303 N N . ALA A 1 170 ? 5.656 -4.641 -12.945 1 89.19 170 ALA A N 1
ATOM 1304 C CA . ALA A 1 170 ? 5.555 -4.574 -11.492 1 89.19 170 ALA A CA 1
ATOM 1305 C C . ALA A 1 170 ? 5.637 -5.965 -10.867 1 89.19 170 ALA A C 1
ATOM 1307 O O . ALA A 1 170 ? 5.426 -6.129 -9.664 1 89.19 170 ALA A O 1
ATOM 1308 N N . THR A 1 171 ? 5.988 -6.957 -11.695 1 91.75 171 THR A N 1
ATOM 1309 C CA . THR A 1 171 ? 5.98 -8.328 -11.195 1 91.75 171 THR A CA 1
ATOM 1310 C C . THR A 1 171 ? 7.18 -8.578 -10.281 1 91.75 171 THR A C 1
ATOM 1312 O O . THR A 1 171 ? 7.234 -9.586 -9.578 1 91.75 171 THR A O 1
ATOM 1315 N N . PHE A 1 172 ? 8.133 -7.609 -10.219 1 89.56 172 PHE A N 1
ATOM 1316 C CA . PHE A 1 172 ? 9.266 -7.719 -9.305 1 89.56 172 PHE A CA 1
ATOM 1317 C C . PHE A 1 172 ? 8.805 -7.668 -7.855 1 89.56 172 PHE A C 1
ATOM 1319 O O . PHE A 1 172 ? 9.523 -8.094 -6.953 1 89.56 172 PHE A O 1
ATOM 1326 N N . LEU A 1 173 ? 7.602 -7.211 -7.656 1 91.69 173 LEU A N 1
ATOM 1327 C CA . LEU A 1 173 ? 7.047 -7.109 -6.309 1 91.69 173 LEU A CA 1
ATOM 1328 C C . LEU A 1 173 ? 6.602 -8.477 -5.801 1 91.69 173 LEU A C 1
ATOM 1330 O O . LEU A 1 173 ? 6.375 -8.648 -4.602 1 91.69 173 LEU A O 1
ATOM 1334 N N . LEU A 1 174 ? 6.461 -9.391 -6.758 1 94.25 174 LEU A N 1
ATOM 1335 C CA . LEU A 1 174 ? 6.082 -10.758 -6.402 1 94.25 174 LEU A CA 1
ATOM 1336 C C . LEU A 1 174 ? 7.312 -11.602 -6.098 1 94.25 174 LEU A C 1
ATOM 1338 O O . LEU A 1 174 ? 7.836 -12.289 -6.98 1 94.25 174 LEU A O 1
ATOM 1342 N N . THR A 1 175 ? 7.672 -11.664 -4.832 1 95.06 175 THR A N 1
ATOM 1343 C CA . THR A 1 175 ? 8.891 -12.352 -4.43 1 95.06 175 THR A CA 1
ATOM 1344 C C . THR A 1 175 ? 8.641 -13.844 -4.25 1 95.06 175 THR A C 1
ATOM 1346 O O . THR A 1 175 ? 7.504 -14.266 -4.023 1 95.06 175 THR A O 1
ATOM 1349 N N . GLU A 1 176 ? 9.648 -14.594 -4.348 1 94.31 176 GLU A N 1
ATOM 1350 C CA . GLU A 1 176 ? 9.555 -16.047 -4.25 1 94.31 176 GLU A CA 1
ATOM 1351 C C . GLU A 1 176 ? 8.961 -16.469 -2.914 1 94.31 176 GLU A C 1
ATOM 1353 O O . GLU A 1 176 ? 8.062 -17.328 -2.869 1 94.31 176 GLU A O 1
ATOM 1358 N N . PRO A 1 177 ? 9.375 -15.875 -1.776 1 95.62 177 PRO A N 1
ATOM 1359 C CA . PRO A 1 177 ? 8.781 -16.281 -0.5 1 95.62 177 PRO A CA 1
ATOM 1360 C C . PRO A 1 177 ? 7.281 -16.016 -0.435 1 95.62 177 PRO A C 1
ATOM 1362 O O . PRO A 1 177 ? 6.531 -16.828 0.111 1 95.62 177 PRO A O 1
ATOM 1365 N N . VAL A 1 178 ? 6.883 -14.898 -0.995 1 96.56 178 VAL A N 1
ATOM 1366 C CA . VAL A 1 178 ? 5.465 -14.547 -0.968 1 96.56 178 VAL A CA 1
ATOM 1367 C C . VAL A 1 178 ? 4.672 -15.539 -1.816 1 96.56 178 VAL A C 1
ATOM 1369 O O . VAL A 1 178 ? 3.627 -16.031 -1.39 1 96.56 178 VAL A O 1
ATOM 1372 N N . ILE A 1 179 ? 5.148 -15.875 -3.016 1 95.06 179 ILE A N 1
ATOM 1373 C CA . ILE A 1 179 ? 4.469 -16.797 -3.918 1 95.06 179 ILE A CA 1
ATOM 1374 C C . ILE A 1 179 ? 4.426 -18.188 -3.291 1 95.06 179 ILE A C 1
ATOM 1376 O O . ILE A 1 179 ? 3.375 -18.844 -3.283 1 95.06 179 ILE A O 1
ATOM 1380 N N . SER A 1 180 ? 5.551 -18.609 -2.773 1 95.31 180 SER A N 1
ATOM 1381 C CA . SER A 1 180 ? 5.648 -19.906 -2.141 1 95.31 180 SER A CA 1
ATOM 1382 C C . SER A 1 180 ? 4.672 -20.031 -0.974 1 95.31 180 SER A C 1
ATOM 1384 O O . SER A 1 180 ? 3.988 -21.062 -0.837 1 95.31 180 SER A O 1
ATOM 1386 N N . ALA A 1 181 ? 4.625 -19.031 -0.128 1 96.94 181 ALA A N 1
ATOM 1387 C CA . ALA A 1 181 ? 3.744 -19.047 1.036 1 96.94 181 ALA A CA 1
ATOM 1388 C C . ALA A 1 181 ? 2.279 -19.078 0.613 1 96.94 181 ALA A C 1
ATOM 1390 O O . ALA A 1 181 ? 1.479 -19.828 1.168 1 96.94 181 ALA A O 1
ATOM 1391 N N . MET A 1 182 ? 1.938 -18.203 -0.31 1 95.56 182 MET A N 1
ATOM 1392 C CA . MET A 1 182 ? 0.56 -18.125 -0.783 1 95.56 182 MET A CA 1
ATOM 1393 C C . MET A 1 182 ? 0.123 -19.438 -1.425 1 95.56 182 MET A C 1
ATOM 1395 O O . MET A 1 182 ? -0.976 -19.922 -1.158 1 95.56 182 MET A O 1
ATOM 1399 N N . THR A 1 183 ? 0.948 -20.031 -2.271 1 95 183 THR A N 1
ATOM 1400 C CA . THR A 1 183 ? 0.61 -21.297 -2.938 1 95 183 THR A CA 1
ATOM 1401 C C . THR A 1 183 ? 0.482 -22.422 -1.923 1 95 183 THR A C 1
ATOM 1403 O O . THR A 1 183 ? -0.413 -23.266 -2.033 1 95 183 THR A O 1
ATOM 1406 N N . THR A 1 184 ? 1.375 -22.469 -0.966 1 96.12 184 THR A N 1
ATOM 1407 C CA . THR A 1 184 ? 1.305 -23.484 0.081 1 96.12 184 THR A CA 1
ATOM 1408 C C . THR A 1 184 ? 0.027 -23.328 0.9 1 96.12 184 THR A C 1
ATOM 1410 O O . THR A 1 184 ? -0.652 -24.312 1.195 1 96.12 184 THR A O 1
ATOM 1413 N N . GLY A 1 185 ? -0.23 -22.109 1.296 1 95.94 185 GLY A N 1
ATOM 1414 C CA . GLY A 1 185 ? -1.462 -21.859 2.027 1 95.94 185 GLY A CA 1
ATOM 1415 C C . GLY A 1 185 ? -2.709 -22.203 1.231 1 95.94 185 GLY A C 1
ATOM 1416 O O . GLY A 1 185 ? -3.654 -22.781 1.767 1 95.94 185 GLY A O 1
ATOM 1417 N N . ALA A 1 186 ? -2.689 -21.828 0.011 1 94.19 186 ALA A N 1
ATOM 1418 C CA . ALA A 1 186 ? -3.83 -22.125 -0.855 1 94.19 186 ALA A CA 1
ATOM 1419 C C . ALA A 1 186 ? -4.008 -23.625 -1.044 1 94.19 186 ALA A C 1
ATOM 1421 O O . ALA A 1 186 ? -5.137 -24.125 -1.109 1 94.19 186 ALA A O 1
ATOM 1422 N N . ALA A 1 187 ? -2.922 -24.328 -1.23 1 95.31 187 ALA A N 1
ATOM 1423 C CA . ALA A 1 187 ? -2.982 -25.797 -1.322 1 95.31 187 ALA A CA 1
ATOM 1424 C C . ALA A 1 187 ? -3.602 -26.391 -0.065 1 95.31 187 ALA A C 1
ATOM 1426 O O . ALA A 1 187 ? -4.371 -27.359 -0.144 1 95.31 187 ALA A O 1
ATOM 1427 N N . THR A 1 188 ? -3.27 -25.828 1.057 1 95.88 188 THR A N 1
ATOM 1428 C CA . THR A 1 188 ? -3.854 -26.281 2.314 1 95.88 188 THR A CA 1
ATOM 1429 C C . THR A 1 188 ? -5.367 -26.078 2.312 1 95.88 188 THR A C 1
ATOM 1431 O O . THR A 1 188 ? -6.113 -26.922 2.805 1 95.88 188 THR A O 1
ATOM 1434 N N . HIS A 1 189 ? -5.77 -25 1.779 1 95.06 189 HIS A N 1
ATOM 1435 C CA . HIS A 1 189 ? -7.195 -24.734 1.638 1 95.06 189 HIS A CA 1
ATOM 1436 C C . HIS A 1 189 ? -7.855 -25.781 0.744 1 95.06 189 HIS A C 1
ATOM 1438 O O . HIS A 1 189 ? -8.961 -26.25 1.036 1 95.06 189 HIS A O 1
ATOM 1444 N N . VAL A 1 190 ? -7.238 -26.109 -0.332 1 94.69 190 VAL A N 1
ATOM 1445 C CA . VAL A 1 190 ? -7.801 -27.078 -1.277 1 94.69 190 VAL A CA 1
ATOM 1446 C C . VAL A 1 190 ? -7.914 -28.438 -0.618 1 94.69 190 VAL A C 1
ATOM 1448 O O . VAL A 1 190 ? -8.945 -29.109 -0.725 1 94.69 190 VAL A O 1
ATOM 1451 N N . VAL A 1 191 ? -6.906 -28.844 0.087 1 95.81 191 VAL A N 1
ATOM 1452 C CA . VAL A 1 191 ? -6.938 -30.109 0.798 1 95.81 191 VAL A CA 1
ATOM 1453 C C . VAL A 1 191 ? -8.109 -30.125 1.783 1 95.81 191 VAL A C 1
ATOM 1455 O O . VAL A 1 191 ? -8.852 -31.109 1.862 1 95.81 191 VAL A O 1
ATOM 1458 N N . THR A 1 192 ? -8.25 -29.062 2.467 1 95.12 192 THR A N 1
ATOM 1459 C CA . THR A 1 192 ? -9.305 -28.938 3.467 1 95.12 192 THR A CA 1
ATOM 1460 C C . THR A 1 192 ? -10.68 -29.031 2.812 1 95.12 192 THR A C 1
ATOM 1462 O O . THR A 1 192 ? -11.594 -29.656 3.352 1 95.12 192 THR A O 1
ATOM 1465 N N . SER A 1 193 ? -10.773 -28.469 1.674 1 92.81 193 SER A N 1
ATOM 1466 C CA . SER A 1 193 ? -12.055 -28.469 0.973 1 92.81 193 SER A CA 1
ATOM 1467 C C . SER A 1 193 ? -12.422 -29.875 0.506 1 92.81 193 SER A C 1
ATOM 1469 O O . SER A 1 193 ? -13.594 -30.172 0.266 1 92.81 193 SER A O 1
ATOM 1471 N N . GLN A 1 194 ? -11.43 -30.75 0.38 1 93.69 194 GLN A N 1
ATOM 1472 C CA . GLN A 1 194 ? -11.672 -32.094 -0.122 1 93.69 194 GLN A CA 1
ATOM 1473 C C . GLN A 1 194 ? -11.969 -33.062 1.021 1 93.69 194 GLN A C 1
ATOM 1475 O O . GLN A 1 194 ? -12.383 -34.188 0.788 1 93.69 194 GLN A O 1
ATOM 1480 N N . VAL A 1 195 ? -11.867 -32.625 2.209 1 94.56 195 VAL A N 1
ATOM 1481 C CA . VAL A 1 195 ? -12.023 -33.5 3.371 1 94.56 195 VAL A CA 1
ATOM 1482 C C . VAL A 1 195 ? -13.438 -34.062 3.396 1 94.56 195 VAL A C 1
ATOM 1484 O O . VAL A 1 195 ? -13.633 -35.219 3.754 1 94.56 195 VAL A O 1
ATOM 1487 N N . LYS A 1 196 ? -14.406 -33.344 3 1 93.44 196 LYS A N 1
ATOM 1488 C CA . LYS A 1 196 ? -15.789 -33.812 3.021 1 93.44 196 LYS A CA 1
ATOM 1489 C C . LYS A 1 196 ? -15.984 -35 2.084 1 93.44 196 LYS A C 1
ATOM 1491 O O . LYS A 1 196 ? -16.719 -35.938 2.404 1 93.44 196 LYS A O 1
ATOM 1496 N N . TYR A 1 197 ? -15.281 -35.031 0.981 1 92.88 197 TYR A N 1
ATOM 1497 C CA . TYR A 1 197 ? -15.391 -36.125 0.025 1 92.88 197 TYR A CA 1
ATOM 1498 C C . TYR A 1 197 ? -14.555 -37.312 0.464 1 92.88 197 TYR A C 1
ATOM 1500 O O . TYR A 1 197 ? -14.953 -38.469 0.267 1 92.88 197 TYR A O 1
ATOM 1508 N N . LEU A 1 198 ? -13.398 -37.031 1.064 1 95.44 198 LEU A N 1
ATOM 1509 C CA . LEU A 1 198 ? -12.516 -38.094 1.524 1 95.44 198 LEU A CA 1
ATOM 1510 C C . LEU A 1 198 ? -13.164 -38.875 2.658 1 95.44 198 LEU A C 1
ATOM 1512 O O . LEU A 1 198 ? -12.984 -40.094 2.752 1 95.44 198 LEU A O 1
ATOM 1516 N N . LEU A 1 199 ? -13.93 -38.156 3.471 1 95.25 199 LEU A N 1
ATOM 1517 C CA . LEU A 1 199 ? -14.555 -38.781 4.629 1 95.25 199 LEU A CA 1
ATOM 1518 C C . LEU A 1 199 ? -16 -39.156 4.32 1 95.25 199 LEU A C 1
ATOM 1520 O O . LEU A 1 199 ? -16.609 -39.906 5.078 1 95.25 199 LEU A O 1
ATOM 1524 N N . GLY A 1 200 ? -16.531 -38.719 3.244 1 93.25 200 GLY A N 1
ATOM 1525 C CA . GLY A 1 200 ? -17.906 -39 2.873 1 93.25 200 GLY A CA 1
ATOM 1526 C C . GLY A 1 200 ? -18.922 -38.312 3.77 1 93.25 200 GLY A C 1
ATOM 1527 O O . GLY A 1 200 ? -19.953 -38.906 4.109 1 93.25 200 GLY A O 1
ATOM 1528 N N . ILE A 1 201 ? -18.594 -37.156 4.297 1 92.12 201 ILE A N 1
ATOM 1529 C CA . ILE A 1 201 ? -19.484 -36.406 5.172 1 92.12 201 ILE A CA 1
ATOM 1530 C C . ILE A 1 201 ? -20.234 -35.344 4.363 1 92.12 201 ILE A C 1
ATOM 1532 O O . ILE A 1 201 ? -19.656 -34.688 3.496 1 92.12 201 ILE A O 1
ATOM 1536 N N . LYS A 1 202 ? -21.531 -35.312 4.625 1 87.81 202 LYS A N 1
ATOM 1537 C CA . LYS A 1 202 ? -22.297 -34.219 4.039 1 87.81 202 LYS A CA 1
ATOM 1538 C C . LYS A 1 202 ? -22.172 -32.969 4.867 1 87.81 202 LYS A C 1
ATOM 1540 O O . LYS A 1 202 ? -22.547 -32.938 6.043 1 87.81 202 LYS A O 1
ATOM 1545 N N . MET A 1 203 ? -21.547 -32.031 4.328 1 88.81 203 MET A N 1
ATOM 1546 C CA . MET A 1 203 ? -21.297 -30.766 5.039 1 88.81 203 MET A CA 1
ATOM 1547 C C . MET A 1 203 ? -21.766 -29.578 4.207 1 88.81 203 MET A C 1
ATOM 1549 O O . MET A 1 203 ? -21.656 -29.594 2.98 1 88.81 203 MET A O 1
ATOM 1553 N N . PRO A 1 204 ? -22.344 -28.578 4.914 1 86.88 204 PRO A N 1
ATOM 1554 C CA . PRO A 1 204 ? -22.656 -27.344 4.184 1 86.88 204 PRO A CA 1
ATOM 1555 C C . PRO A 1 204 ? -21.391 -26.641 3.678 1 86.88 204 PRO A C 1
ATOM 1557 O O . PRO A 1 204 ? -20.312 -26.844 4.223 1 86.88 204 PRO A O 1
ATOM 1560 N N . TYR A 1 205 ? -21.578 -25.953 2.592 1 86.75 205 TYR A N 1
ATOM 1561 C CA . TYR A 1 205 ? -20.438 -25.219 2.055 1 86.75 205 TYR A CA 1
ATOM 1562 C C . TYR A 1 205 ? -20.047 -24.062 2.979 1 86.75 205 TYR A C 1
ATOM 1564 O O . TYR A 1 205 ? -20.875 -23.203 3.281 1 86.75 205 TYR A O 1
ATOM 1572 N N . ILE A 1 206 ? -18.891 -24.062 3.512 1 85.5 206 ILE A N 1
ATOM 1573 C CA . ILE A 1 206 ? -18.391 -23.047 4.422 1 85.5 206 ILE A CA 1
ATOM 1574 C C . ILE A 1 206 ? -17.328 -22.219 3.721 1 85.5 206 ILE A C 1
ATOM 1576 O O . ILE A 1 206 ? -16.328 -22.75 3.232 1 85.5 206 ILE A O 1
ATOM 1580 N N . SER A 1 207 ? -17.703 -20.906 3.531 1 79.69 207 SER A N 1
ATOM 1581 C CA . SER A 1 207 ? -16.75 -19.984 2.922 1 79.69 207 SER A CA 1
ATOM 1582 C C . SER A 1 207 ? -16.562 -18.734 3.773 1 79.69 207 SER A C 1
ATOM 1584 O O . SER A 1 207 ? -17.297 -18.531 4.746 1 79.69 207 SER A O 1
ATOM 1586 N N . GLY A 1 208 ? -15.484 -17.969 3.613 1 81.5 208 GLY A N 1
ATOM 1587 C CA . GLY A 1 208 ? -15.273 -16.734 4.34 1 81.5 208 GLY A CA 1
ATOM 1588 C C . GLY A 1 208 ? -14.039 -16.766 5.219 1 81.5 208 GLY A C 1
ATOM 1589 O O . GLY A 1 208 ? -13.258 -17.719 5.176 1 81.5 208 GLY A O 1
ATOM 1590 N N . PRO A 1 209 ? -13.992 -15.703 6 1 89.12 209 PRO A N 1
ATOM 1591 C CA . PRO A 1 209 ? -12.828 -15.648 6.895 1 89.12 209 PRO A CA 1
ATOM 1592 C C . PRO A 1 209 ? -12.844 -16.75 7.953 1 89.12 209 PRO A C 1
ATOM 1594 O O . PRO A 1 209 ? -13.898 -17.062 8.508 1 89.12 209 PRO A O 1
ATOM 1597 N N . LEU A 1 210 ? -11.781 -17.469 8.141 1 91.81 210 LEU A N 1
ATOM 1598 C CA . LEU A 1 210 ? -11.562 -18.516 9.125 1 91.81 210 LEU A CA 1
ATOM 1599 C C . LEU A 1 210 ? -12.32 -19.781 8.742 1 91.81 210 LEU A C 1
ATOM 1601 O O . LEU A 1 210 ? -12.57 -20.641 9.594 1 91.81 210 LEU A O 1
ATOM 1605 N N . GLY A 1 211 ? -12.805 -19.828 7.539 1 91.25 211 GLY A N 1
ATOM 1606 C CA . GLY A 1 211 ? -13.484 -21.016 7.039 1 91.25 211 GLY A CA 1
ATOM 1607 C C . GLY A 1 211 ? -12.688 -22.297 7.238 1 91.25 211 GLY A C 1
ATOM 1608 O O . GLY A 1 211 ? -13.258 -23.344 7.527 1 91.25 211 GLY A O 1
ATOM 1609 N N . PHE A 1 212 ? -11.406 -22.172 7.121 1 92.31 212 PHE A N 1
ATOM 1610 C CA . PHE A 1 212 ? -10.484 -23.281 7.316 1 92.31 212 PHE A CA 1
ATOM 1611 C C . PHE A 1 212 ? -10.711 -23.938 8.672 1 92.31 212 PHE A C 1
A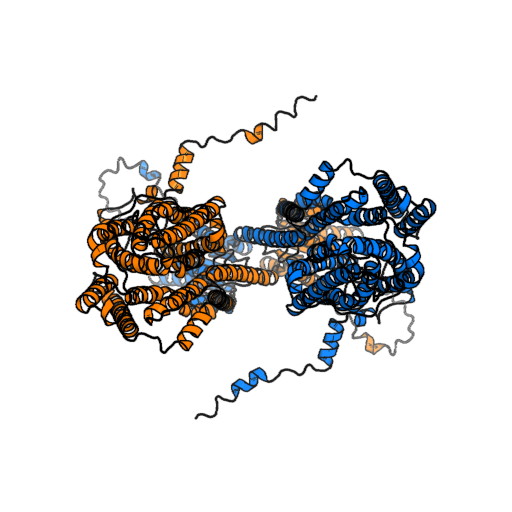TOM 1613 O O . PHE A 1 212 ? -10.828 -25.156 8.766 1 92.31 212 PHE A O 1
ATOM 1620 N N . PHE A 1 213 ? -10.875 -23.188 9.648 1 93.25 213 PHE A N 1
ATOM 1621 C CA . PHE A 1 213 ? -11.031 -23.703 11 1 93.25 213 PHE A CA 1
ATOM 1622 C C . PHE A 1 213 ? -12.453 -24.203 11.234 1 93.25 213 PHE A C 1
ATOM 1624 O O . PHE A 1 213 ? -12.656 -25.188 11.945 1 93.25 213 PHE A O 1
ATOM 1631 N N . TYR A 1 214 ? -13.383 -23.578 10.609 1 93.31 214 TYR A N 1
ATOM 1632 C CA . TYR A 1 214 ? -14.773 -23.984 10.766 1 93.31 214 TYR A CA 1
ATOM 1633 C C . TYR A 1 214 ? -15.023 -25.344 10.133 1 93.31 214 TYR A C 1
ATOM 1635 O O . TYR A 1 214 ? -15.844 -26.125 10.625 1 93.31 214 TYR A O 1
ATOM 1643 N N . ILE A 1 215 ? -14.375 -25.625 9.055 1 94.06 215 ILE A N 1
ATOM 1644 C CA . ILE A 1 215 ? -14.531 -26.922 8.391 1 94.06 215 ILE A CA 1
ATOM 1645 C C . ILE A 1 215 ? -14.055 -28.031 9.312 1 94.06 215 ILE A C 1
ATOM 1647 O O . ILE A 1 215 ? -14.758 -29.031 9.5 1 94.06 215 ILE A O 1
ATOM 1651 N N . TYR A 1 216 ? -12.93 -27.844 9.906 1 94.75 216 TYR A N 1
ATOM 1652 C CA . TYR A 1 216 ? -12.406 -28.875 10.797 1 94.75 216 TYR A CA 1
ATOM 1653 C C . TYR A 1 216 ? -13.25 -28.984 12.062 1 94.75 216 TYR A C 1
ATOM 1655 O O . TYR A 1 216 ? -13.43 -30.078 12.609 1 94.75 216 TYR A O 1
ATOM 1663 N N . ALA A 1 217 ? -13.719 -27.844 12.57 1 94.56 217 ALA A N 1
ATOM 1664 C CA . ALA A 1 217 ? -14.625 -27.891 13.711 1 94.56 217 ALA A CA 1
ATOM 1665 C C . ALA A 1 217 ? -15.875 -28.719 13.383 1 94.56 217 ALA A C 1
ATOM 1667 O O . ALA A 1 217 ? -16.328 -29.531 14.195 1 94.56 217 ALA A O 1
ATOM 1668 N N . TYR A 1 218 ? -16.375 -28.531 12.211 1 94.38 218 TYR A N 1
ATOM 1669 C CA . TYR A 1 218 ? -17.547 -29.266 11.773 1 94.38 218 TYR A CA 1
ATOM 1670 C C . TYR A 1 218 ? -17.25 -30.766 11.648 1 94.38 218 TYR A C 1
ATOM 1672 O O . TYR A 1 218 ? -18.062 -31.594 12.055 1 94.38 218 TYR A O 1
ATOM 1680 N N . VAL A 1 219 ? -16.141 -31.125 11.102 1 94.56 219 VAL A N 1
ATOM 1681 C CA . VAL A 1 219 ? -15.75 -32.5 10.898 1 94.56 219 VAL A CA 1
ATOM 1682 C C . VAL A 1 219 ? -15.625 -33.219 12.25 1 94.56 219 VAL A C 1
ATOM 1684 O O . VAL A 1 219 ? -16.094 -34.344 12.414 1 94.56 219 VAL A O 1
ATOM 1687 N N . PHE A 1 220 ? -15.055 -32.5 13.188 1 94.94 220 PHE A N 1
ATOM 1688 C CA . PHE A 1 220 ? -14.867 -33.094 14.508 1 94.94 220 PHE A CA 1
ATOM 1689 C C . PHE A 1 220 ? -16.203 -33.25 15.227 1 94.94 220 PHE A C 1
ATOM 1691 O O . PHE A 1 220 ? -16.422 -34.25 15.93 1 94.94 220 PHE A O 1
ATOM 1698 N N . GLU A 1 221 ? -17.047 -32.312 15.055 1 95.12 221 GLU A N 1
ATOM 1699 C CA . GLU A 1 221 ? -18.375 -32.375 15.672 1 95.12 221 GLU A CA 1
ATOM 1700 C C . GLU A 1 221 ? -19.219 -33.469 15.055 1 95.12 221 GLU A C 1
ATOM 1702 O O . GLU A 1 221 ? -20.094 -34.031 15.719 1 95.12 221 GLU A O 1
ATOM 1707 N N . ASN A 1 222 ? -18.922 -33.812 13.797 1 94.81 222 ASN A N 1
ATOM 1708 C CA . ASN A 1 222 ? -19.719 -34.812 13.094 1 94.81 222 ASN A CA 1
ATOM 1709 C C . ASN A 1 222 ? -18.891 -36.031 12.719 1 94.81 222 ASN A C 1
ATOM 1711 O O . ASN A 1 222 ? -19.094 -36.625 11.648 1 94.81 222 ASN A O 1
ATOM 1715 N N . ILE A 1 223 ? -18.016 -36.406 13.5 1 93.06 223 ILE A N 1
ATOM 1716 C CA . ILE A 1 223 ? -17.078 -37.5 13.219 1 93.06 223 ILE A CA 1
ATOM 1717 C C . ILE A 1 223 ? -17.828 -38.812 13.07 1 93.06 223 ILE A C 1
ATOM 1719 O O . ILE A 1 223 ? -17.391 -39.719 12.359 1 93.06 223 ILE A O 1
ATOM 1723 N N . LYS A 1 224 ? -19.031 -38.844 13.648 1 93.69 224 LYS A N 1
ATOM 1724 C CA . LYS A 1 224 ? -19.828 -40.062 13.609 1 93.69 224 LYS A CA 1
ATOM 1725 C C . LYS A 1 224 ? -20.5 -40.25 12.25 1 93.69 224 LYS A C 1
ATOM 1727 O O . LYS A 1 224 ? -20.922 -41.344 11.891 1 93.69 224 LYS A O 1
ATOM 1732 N N . SER A 1 225 ? -20.531 -39.188 11.492 1 92.38 225 SER A N 1
ATOM 1733 C CA . SER A 1 225 ? -21.203 -39.25 10.195 1 92.38 225 SER A CA 1
ATOM 1734 C C . SER A 1 225 ? -20.25 -39.656 9.086 1 92.38 225 SER A C 1
ATOM 1736 O O . SER A 1 225 ? -20.625 -39.719 7.918 1 92.38 225 SER A O 1
ATOM 1738 N N . VAL A 1 226 ? -19.078 -40.094 9.445 1 94 226 VAL A N 1
ATOM 1739 C CA . VAL A 1 226 ? -18.078 -40.5 8.477 1 94 226 VAL A CA 1
ATOM 1740 C C . VAL A 1 226 ? -18.5 -41.812 7.828 1 94 226 VAL A C 1
ATOM 1742 O O . VAL A 1 226 ? -18.922 -42.75 8.523 1 94 226 VAL A O 1
ATOM 1745 N N . GLN A 1 227 ? -18.422 -41.844 6.508 1 94 227 GLN A N 1
ATOM 1746 C CA . GLN A 1 227 ? -18.688 -43.094 5.785 1 94 227 GLN A CA 1
ATOM 1747 C C . GLN A 1 227 ? -17.422 -43.906 5.652 1 94 227 GLN A C 1
ATOM 1749 O O . GLN A 1 227 ? -16.516 -43.562 4.891 1 94 227 GLN A O 1
ATOM 1754 N N . LEU A 1 228 ? -17.422 -45 6.219 1 92.69 228 LEU A N 1
ATOM 1755 C CA . LEU A 1 228 ? -16.234 -45.844 6.285 1 92.69 228 LEU A CA 1
ATOM 1756 C C . LEU A 1 228 ? -15.828 -46.312 4.891 1 92.69 228 LEU A C 1
ATOM 1758 O O . LEU A 1 228 ? -14.633 -46.469 4.605 1 92.69 228 LEU A O 1
ATOM 1762 N N . GLU A 1 229 ? -16.812 -46.562 4.059 1 92.25 229 GLU A N 1
ATOM 1763 C CA . GLU A 1 229 ? -16.516 -47 2.699 1 92.25 229 GLU A CA 1
ATOM 1764 C C . GLU A 1 229 ? -15.766 -45.938 1.917 1 92.25 229 GLU A C 1
ATOM 1766 O O . GLU A 1 229 ? -14.797 -46.219 1.215 1 92.25 229 GLU A O 1
ATOM 1771 N N . ALA A 1 230 ? -16.266 -44.719 2.076 1 94 230 ALA A N 1
ATOM 1772 C CA . ALA A 1 230 ? -15.602 -43.594 1.399 1 94 230 ALA A CA 1
ATOM 1773 C C . ALA A 1 230 ? -14.188 -43.375 1.945 1 94 230 ALA A C 1
ATOM 1775 O O . ALA A 1 230 ? -13.258 -43.125 1.185 1 94 230 ALA A O 1
ATOM 1776 N N . LEU A 1 231 ? -14.016 -43.5 3.197 1 95.56 231 LEU A N 1
ATOM 1777 C CA . LEU A 1 231 ? -12.719 -43.312 3.846 1 95.56 231 LEU A CA 1
ATOM 1778 C C . LEU A 1 231 ? -11.727 -44.375 3.379 1 95.56 231 LEU A C 1
ATOM 1780 O O . LEU A 1 231 ? -10.586 -44.062 3.049 1 95.56 231 LEU A O 1
ATOM 1784 N N . LEU A 1 232 ? -12.172 -45.562 3.365 1 94.94 232 LEU A N 1
ATOM 1785 C CA . LEU A 1 232 ? -11.297 -46.656 2.969 1 94.94 232 LEU A CA 1
ATOM 1786 C C . LEU A 1 232 ? -10.922 -46.562 1.496 1 94.94 232 LEU A C 1
ATOM 1788 O O . LEU A 1 232 ? -9.766 -46.812 1.127 1 94.94 232 LEU A O 1
ATOM 1792 N N . PHE A 1 233 ? -11.922 -46.25 0.691 1 94.88 233 PHE A N 1
ATOM 1793 C CA . PHE A 1 233 ? -11.664 -46.094 -0.735 1 94.88 233 PHE A CA 1
ATOM 1794 C C . PHE A 1 233 ? -10.703 -44.938 -0.99 1 94.88 233 PHE A C 1
ATOM 17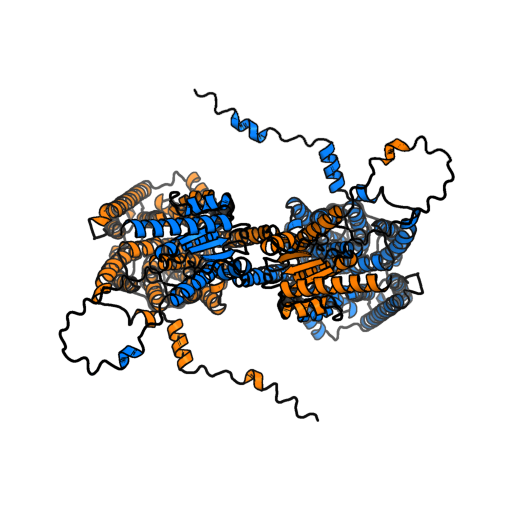96 O O . PHE A 1 233 ? -9.859 -45 -1.879 1 94.88 233 PHE A O 1
ATOM 1803 N N . SER A 1 234 ? -10.859 -43.844 -0.265 1 96.81 234 SER A N 1
ATOM 1804 C CA . SER A 1 234 ? -9.953 -42.719 -0.373 1 96.81 234 SER A CA 1
ATOM 1805 C C . SER A 1 234 ? -8.539 -43.094 0.046 1 96.81 234 SER A C 1
ATOM 1807 O O . SER A 1 234 ? -7.57 -42.75 -0.638 1 96.81 234 SER A O 1
ATOM 1809 N N . LEU A 1 235 ? -8.43 -43.75 1.145 1 97 235 LEU A N 1
ATOM 1810 C CA . LEU A 1 235 ? -7.125 -44.188 1.638 1 97 235 LEU A CA 1
ATOM 1811 C C . LEU A 1 235 ? -6.434 -45.094 0.635 1 97 235 LEU A C 1
ATOM 1813 O O . LEU A 1 235 ? -5.238 -44.938 0.367 1 97 235 LEU A O 1
ATOM 1817 N N . LEU A 1 236 ? -7.211 -46 0.116 1 96.19 236 LEU A N 1
ATOM 1818 C CA . LEU A 1 236 ? -6.672 -46.906 -0.882 1 96.19 236 LEU A CA 1
ATOM 1819 C C . LEU A 1 236 ? -6.219 -46.156 -2.127 1 96.19 236 LEU A C 1
ATOM 1821 O O . LEU A 1 236 ? -5.148 -46.438 -2.672 1 96.19 236 LEU A O 1
ATOM 1825 N N . SER A 1 237 ? -7.062 -45.281 -2.57 1 96.44 237 SER A N 1
ATOM 1826 C CA . SER A 1 237 ? -6.73 -44.469 -3.744 1 96.44 237 SER A CA 1
ATOM 1827 C C . SER A 1 237 ? -5.465 -43.656 -3.518 1 96.44 237 SER A C 1
ATOM 1829 O O . SER A 1 237 ? -4.59 -43.594 -4.383 1 96.44 237 SER A O 1
ATOM 1831 N N . ILE A 1 238 ? -5.324 -43 -2.391 1 96.56 238 ILE A N 1
ATOM 1832 C CA . ILE A 1 238 ? -4.164 -42.188 -2.068 1 96.56 238 ILE A CA 1
ATOM 1833 C C . ILE A 1 238 ? -2.91 -43.031 -2.01 1 96.56 238 ILE A C 1
ATOM 1835 O O . ILE A 1 238 ? -1.869 -42.688 -2.559 1 96.56 238 ILE A O 1
ATOM 1839 N N . ILE A 1 239 ? -3.02 -44.188 -1.39 1 96.19 239 ILE A N 1
ATOM 1840 C CA . ILE A 1 239 ? -1.888 -45.094 -1.252 1 96.19 239 ILE A CA 1
ATOM 1841 C C . ILE A 1 239 ? -1.418 -45.531 -2.633 1 96.19 239 ILE A C 1
ATOM 1843 O O . ILE A 1 239 ? -0.219 -45.531 -2.924 1 96.19 239 ILE A O 1
ATOM 1847 N N . VAL A 1 240 ? -2.336 -45.938 -3.463 1 94.62 240 VAL A N 1
ATOM 1848 C CA . VAL A 1 240 ? -1.999 -46.406 -4.801 1 94.62 240 VAL A CA 1
ATOM 1849 C C . VAL A 1 240 ? -1.354 -45.281 -5.598 1 94.62 240 VAL A C 1
ATOM 1851 O O . VAL A 1 240 ? -0.338 -45.469 -6.266 1 94.62 240 VAL A O 1
ATOM 1854 N N . LEU A 1 241 ? -1.932 -44.156 -5.535 1 93.69 241 LEU A N 1
ATOM 1855 C CA . LEU A 1 241 ? -1.412 -43 -6.266 1 93.69 241 LEU A CA 1
ATOM 1856 C C . LEU A 1 241 ? -0 -42.656 -5.805 1 93.69 241 LEU A C 1
ATOM 1858 O O . LEU A 1 241 ? 0.903 -42.5 -6.629 1 93.69 241 LEU A O 1
ATOM 1862 N N . VAL A 1 242 ? 0.219 -42.562 -4.512 1 92.5 242 VAL A N 1
ATOM 1863 C CA . VAL A 1 242 ? 1.512 -42.156 -3.955 1 92.5 242 VAL A CA 1
ATOM 1864 C C . VAL A 1 242 ? 2.553 -43.25 -4.273 1 92.5 242 VAL A C 1
ATOM 1866 O O . VAL A 1 242 ? 3.676 -42.938 -4.672 1 92.5 242 VAL A O 1
ATOM 1869 N N . LEU A 1 243 ? 2.188 -44.469 -4.113 1 91.94 243 LEU A N 1
ATOM 1870 C CA . LEU A 1 243 ? 3.111 -45.594 -4.336 1 91.94 243 LEU A CA 1
ATOM 1871 C C . LEU A 1 243 ? 3.543 -45.656 -5.797 1 91.94 243 LEU A C 1
ATOM 1873 O O . LEU A 1 243 ? 4.73 -45.781 -6.094 1 91.94 243 LEU A O 1
ATOM 1877 N N . VAL A 1 244 ? 2.639 -45.562 -6.637 1 88.38 244 VAL A N 1
ATOM 1878 C CA . VAL A 1 244 ? 2.953 -45.688 -8.055 1 88.38 244 VAL A CA 1
ATOM 1879 C C . VAL A 1 244 ? 3.752 -44.469 -8.516 1 88.38 244 VAL A C 1
ATOM 1881 O O . VAL A 1 244 ? 4.676 -44.594 -9.32 1 88.38 244 VAL A O 1
ATOM 1884 N N . LYS A 1 245 ? 3.383 -43.312 -8.094 1 85.19 245 LYS A N 1
ATOM 1885 C CA . LYS A 1 245 ? 4.125 -42.125 -8.461 1 85.19 245 LYS A CA 1
ATOM 1886 C C . LYS A 1 245 ? 5.562 -42.188 -7.941 1 85.19 245 LYS A C 1
ATOM 1888 O O . LYS A 1 245 ? 6.492 -41.75 -8.625 1 85.19 245 LYS A O 1
ATOM 1893 N N . GLU A 1 246 ? 5.742 -42.688 -6.746 1 85.88 246 GLU A N 1
ATOM 1894 C CA . GLU A 1 246 ? 7.086 -42.875 -6.207 1 85.88 246 GLU A CA 1
ATOM 1895 C C . GLU A 1 246 ? 7.871 -43.906 -7.008 1 85.88 246 GLU A C 1
ATOM 1897 O O . GLU A 1 246 ? 9.078 -43.75 -7.223 1 85.88 246 GLU A O 1
ATOM 1902 N N . LEU A 1 247 ? 7.215 -44.906 -7.363 1 84.81 247 LEU A N 1
ATOM 1903 C CA . LEU A 1 247 ? 7.848 -45.938 -8.18 1 84.81 247 LEU A CA 1
ATOM 1904 C C . LEU A 1 247 ? 8.25 -45.375 -9.539 1 84.81 247 LEU A C 1
ATOM 1906 O O . LEU A 1 247 ? 9.305 -45.719 -10.07 1 84.81 247 LEU A O 1
ATOM 1910 N N . ASN A 1 248 ? 7.367 -44.656 -10.07 1 82 248 ASN A N 1
ATOM 1911 C CA . ASN A 1 248 ? 7.684 -43.969 -11.328 1 82 248 ASN A CA 1
ATOM 1912 C C . ASN A 1 248 ? 8.938 -43.125 -11.203 1 82 248 ASN A C 1
ATOM 1914 O O . ASN A 1 248 ? 9.75 -43.062 -12.133 1 82 248 ASN A O 1
ATOM 1918 N N . GLU A 1 249 ? 9.109 -42.438 -10.125 1 78.5 249 GLU A N 1
ATOM 1919 C CA . GLU A 1 249 ? 10.273 -41.594 -9.898 1 78.5 249 GLU A CA 1
ATOM 1920 C C . GLU A 1 249 ? 11.539 -42.406 -9.711 1 78.5 249 GLU A C 1
ATOM 1922 O O . GLU A 1 249 ? 12.609 -42.031 -10.188 1 78.5 249 GLU A O 1
ATOM 1927 N N . GLN A 1 250 ? 11.453 -43.469 -9.047 1 79.44 250 GLN A N 1
ATOM 1928 C CA . GLN A 1 250 ? 12.602 -44.312 -8.781 1 79.44 250 GLN A CA 1
ATOM 1929 C C . GLN A 1 250 ? 13.062 -45.031 -10.055 1 79.44 250 GLN A C 1
ATOM 1931 O O . GLN A 1 250 ? 14.258 -45.25 -10.266 1 79.44 250 GLN A O 1
ATOM 1936 N N . PHE A 1 251 ? 12.117 -45.375 -10.828 1 73.06 251 PHE A N 1
ATOM 1937 C CA . PHE A 1 251 ? 12.461 -46.156 -12 1 73.06 251 PHE A CA 1
ATOM 1938 C C . PHE A 1 251 ? 12.5 -45.281 -13.25 1 73.06 251 PHE A C 1
ATOM 1940 O O . PHE A 1 251 ? 12.391 -45.781 -14.367 1 73.06 251 PHE A O 1
ATOM 1947 N N . LYS A 1 252 ? 12.438 -44.062 -12.992 1 69.5 252 LYS A N 1
ATOM 1948 C CA . LYS A 1 252 ? 12.477 -43.094 -14.094 1 69.5 252 LYS A CA 1
ATOM 1949 C C . LYS A 1 252 ? 13.633 -43.406 -15.039 1 69.5 252 LYS A C 1
ATOM 1951 O O . LYS A 1 252 ? 13.523 -43.188 -16.25 1 69.5 252 LYS A O 1
ATOM 1956 N N . ARG A 1 253 ? 14.688 -43.75 -14.508 1 59.78 253 ARG A N 1
ATOM 1957 C CA . ARG A 1 253 ? 15.883 -44 -15.305 1 59.78 253 ARG A CA 1
ATOM 1958 C C . ARG A 1 253 ? 15.719 -45.281 -16.141 1 59.78 253 ARG A C 1
ATOM 1960 O O . ARG A 1 253 ? 16.297 -45.406 -17.219 1 59.78 253 ARG A O 1
ATOM 1967 N N . LYS A 1 254 ? 14.93 -46.281 -15.641 1 61 254 LYS A N 1
ATOM 1968 C CA . LYS A 1 254 ? 14.875 -47.562 -16.281 1 61 254 LYS A CA 1
ATOM 1969 C C . LYS A 1 254 ? 13.648 -47.688 -17.172 1 61 254 LYS A C 1
ATOM 1971 O O . LYS A 1 254 ? 13.672 -48.406 -18.172 1 61 254 LYS A O 1
ATOM 1976 N N . ILE A 1 255 ? 12.508 -47.281 -16.734 1 57.22 255 ILE A N 1
ATOM 1977 C CA . ILE A 1 255 ? 11.273 -47.438 -17.484 1 57.22 255 ILE A CA 1
ATOM 1978 C C . ILE A 1 255 ? 10.867 -46.094 -18.109 1 57.22 255 ILE A C 1
ATOM 1980 O O . ILE A 1 255 ? 10.641 -45.125 -17.391 1 57.22 255 ILE A O 1
ATOM 1984 N N . LYS A 1 256 ? 11.102 -45.938 -19.328 1 55.72 256 LYS A N 1
ATOM 1985 C CA . LYS A 1 256 ? 10.82 -44.75 -20.109 1 55.72 256 LYS A CA 1
ATOM 1986 C C . LYS A 1 256 ? 9.336 -44.406 -20.078 1 55.72 256 LYS A C 1
ATOM 1988 O O . LYS A 1 256 ? 8.93 -43.312 -20.484 1 55.72 256 LYS A O 1
ATOM 1993 N N . VAL A 1 257 ? 8.445 -45.5 -19.734 1 58.47 257 VAL A N 1
ATOM 1994 C CA . VAL A 1 257 ? 7.016 -45.219 -19.828 1 58.47 257 VAL A CA 1
ATOM 1995 C C . VAL A 1 257 ? 6.469 -44.875 -18.438 1 58.47 257 VAL A C 1
ATOM 1997 O O . VAL A 1 257 ? 6.633 -45.656 -17.5 1 58.47 257 VAL A O 1
ATOM 2000 N N . VAL A 1 258 ? 6.117 -43.625 -18.203 1 66.56 258 VAL A N 1
ATOM 2001 C CA . VAL A 1 258 ? 5.438 -43.188 -16.984 1 66.56 258 VAL A CA 1
ATOM 2002 C C . VAL A 1 258 ? 4.023 -43.75 -16.953 1 66.56 258 VAL A C 1
ATOM 2004 O O . VAL A 1 258 ? 3.244 -43.562 -17.891 1 66.56 258 VAL A O 1
ATOM 2007 N N . LEU A 1 259 ? 3.732 -44.781 -16.109 1 70.88 259 LEU A N 1
ATOM 2008 C CA . LEU A 1 259 ? 2.396 -45.344 -15.961 1 70.88 259 LEU A CA 1
ATOM 2009 C C . LEU A 1 259 ? 1.388 -44.281 -15.594 1 70.88 259 LEU A C 1
ATOM 2011 O O . LEU A 1 259 ? 1.562 -43.562 -14.594 1 70.88 259 LEU A O 1
ATOM 2015 N N . PRO A 1 260 ? 0.382 -44.125 -16.453 1 79.81 260 PRO A N 1
ATOM 2016 C CA . PRO A 1 260 ? -0.654 -43.125 -16.125 1 79.81 260 PRO A CA 1
ATOM 2017 C C . PRO A 1 260 ? -1.562 -43.594 -14.984 1 79.81 260 PRO A C 1
ATOM 2019 O O . PRO A 1 260 ? -2.73 -43.906 -15.211 1 79.81 260 PRO A O 1
ATOM 2022 N N . VAL A 1 261 ? -1.059 -43.5 -13.797 1 83.81 261 VAL A N 1
ATOM 2023 C CA . VAL A 1 261 ? -1.719 -44.094 -12.633 1 83.81 261 VAL A CA 1
ATOM 2024 C C . VAL A 1 261 ? -3.059 -43.406 -12.398 1 83.81 261 VAL A C 1
ATOM 2026 O O . VAL A 1 261 ? -4.027 -44.031 -11.977 1 83.81 261 VAL A O 1
ATOM 2029 N N . ASP A 1 262 ? -3.182 -42.125 -12.656 1 86.81 262 ASP A N 1
ATOM 2030 C CA . ASP A 1 262 ? -4.43 -41.406 -12.445 1 86.81 262 ASP A CA 1
ATOM 2031 C C . ASP A 1 262 ? -5.555 -41.969 -13.305 1 86.81 262 ASP A C 1
ATOM 2033 O O . ASP A 1 262 ? -6.648 -42.25 -12.805 1 86.81 262 ASP A O 1
ATOM 2037 N N . LEU A 1 263 ? -5.219 -42.219 -14.523 1 83.5 263 LEU A N 1
ATOM 2038 C CA . LEU A 1 263 ? -6.223 -42.75 -15.453 1 83.5 263 LEU A CA 1
ATOM 2039 C C . LEU A 1 263 ? -6.578 -44.188 -15.109 1 83.5 263 LEU A C 1
ATOM 2041 O O . LEU A 1 263 ? -7.746 -44.562 -15.148 1 83.5 263 LEU A O 1
ATOM 2045 N N . VAL A 1 264 ? -5.609 -44.875 -14.75 1 85.69 264 VAL A N 1
ATOM 2046 C CA . VAL A 1 264 ? -5.836 -46.281 -14.391 1 85.69 264 VAL A CA 1
ATOM 2047 C C . VAL A 1 264 ? -6.73 -46.344 -13.148 1 85.69 264 VAL A C 1
ATOM 2049 O O . VAL A 1 264 ? -7.637 -47.188 -13.078 1 85.69 264 VAL A O 1
ATOM 2052 N N . LEU A 1 265 ? -6.398 -45.5 -12.289 1 90.56 265 LEU A N 1
ATOM 2053 C CA . LEU A 1 265 ? -7.18 -45.469 -11.055 1 90.56 265 LEU A CA 1
ATOM 2054 C C . LEU A 1 265 ? -8.625 -45.094 -11.336 1 90.56 265 LEU A C 1
ATOM 2056 O O . LEU A 1 265 ? -9.547 -45.688 -10.766 1 90.56 265 LEU A O 1
ATOM 2060 N N . ILE A 1 266 ? -8.852 -44.125 -12.164 1 89.25 266 ILE A N 1
ATOM 2061 C CA . ILE A 1 266 ? -10.188 -43.656 -12.508 1 89.25 266 ILE A CA 1
ATOM 2062 C C . ILE A 1 266 ? -10.969 -44.781 -13.164 1 89.25 266 ILE A C 1
ATOM 2064 O O . ILE A 1 266 ? -12.117 -45.062 -12.797 1 89.25 266 ILE A O 1
ATOM 2068 N N . ILE A 1 267 ? -10.367 -45.531 -14.008 1 86.44 267 ILE A N 1
ATOM 2069 C CA . ILE A 1 267 ? -11.016 -46.625 -14.727 1 86.44 267 ILE A CA 1
ATOM 2070 C C . ILE A 1 267 ? -11.289 -47.781 -13.773 1 86.44 267 ILE A C 1
ATOM 2072 O O . ILE A 1 267 ? -12.398 -48.312 -13.742 1 86.44 267 ILE A O 1
ATOM 2076 N N . ALA A 1 268 ? -10.305 -48.062 -13.031 1 90.31 268 ALA A N 1
ATOM 2077 C CA . ALA A 1 268 ? -10.445 -49.188 -12.094 1 90.31 268 ALA A CA 1
ATOM 2078 C C . ALA A 1 268 ? -11.516 -48.875 -11.047 1 90.31 268 ALA A C 1
ATOM 2080 O O . ALA A 1 268 ? -12.312 -49.75 -10.703 1 90.31 268 ALA A O 1
ATOM 2081 N N . ALA A 1 269 ? -11.43 -47.719 -10.539 1 92.19 269 ALA A N 1
ATOM 2082 C CA . ALA A 1 269 ? -12.414 -47.312 -9.523 1 92.19 269 ALA A CA 1
ATOM 2083 C C . ALA A 1 269 ? -13.82 -47.312 -10.102 1 92.19 269 ALA A C 1
ATOM 2085 O O . ALA A 1 269 ? -14.781 -47.719 -9.445 1 92.19 269 ALA A O 1
ATOM 2086 N N . SER A 1 270 ? -13.969 -46.781 -11.305 1 90.12 270 SER A N 1
ATOM 2087 C CA . SER A 1 270 ? -15.273 -46.781 -11.969 1 90.12 270 SER A CA 1
ATOM 2088 C C . SER A 1 270 ? -15.797 -48.188 -12.18 1 90.12 270 SER A C 1
ATOM 2090 O O . SER A 1 270 ? -16.969 -48.469 -11.938 1 90.12 270 SER A O 1
ATOM 2092 N N . PHE A 1 271 ? -14.922 -49.031 -12.57 1 90.25 271 PHE A N 1
ATOM 2093 C CA . PHE A 1 271 ? -15.289 -50.406 -12.82 1 90.25 271 PHE A CA 1
ATOM 2094 C C . PHE A 1 271 ? -15.672 -51.094 -11.523 1 90.25 271 PHE A C 1
ATOM 2096 O O . PHE A 1 271 ? -16.641 -51.875 -11.477 1 90.25 271 PHE A O 1
ATOM 2103 N N . ALA A 1 272 ? -14.914 -50.875 -10.555 1 90.75 272 ALA A N 1
ATOM 2104 C CA . ALA A 1 272 ? -15.211 -51.469 -9.25 1 90.75 272 ALA A CA 1
ATOM 2105 C C . ALA A 1 272 ? -16.562 -51 -8.727 1 90.75 272 ALA A C 1
ATOM 2107 O O . ALA A 1 272 ? -17.328 -51.781 -8.164 1 90.75 272 ALA A O 1
ATOM 2108 N N . CYS A 1 273 ? -16.781 -49.75 -8.852 1 90.38 273 CYS A N 1
ATOM 2109 C CA . CYS A 1 273 ? -18.047 -49.188 -8.383 1 90.38 273 CYS A CA 1
ATOM 2110 C C . CYS A 1 273 ? -19.219 -49.75 -9.188 1 90.38 273 CYS A C 1
ATOM 2112 O O . CYS A 1 273 ? -20.297 -49.969 -8.641 1 90.38 273 CYS A O 1
ATOM 2114 N N . TYR A 1 274 ? -18.953 -49.938 -10.453 1 88.25 274 TYR A N 1
ATOM 2115 C CA . TYR A 1 274 ? -19.984 -50.469 -11.32 1 88.25 274 TYR A CA 1
ATOM 2116 C C . TYR A 1 274 ? -20.312 -51.906 -10.922 1 88.25 274 TYR A C 1
ATOM 2118 O O . TYR A 1 274 ? -21.484 -52.281 -10.789 1 88.25 274 TYR A O 1
ATOM 2126 N N . CYS A 1 275 ? -19.391 -52.719 -10.641 1 90.75 275 CYS A N 1
ATOM 2127 C CA . CYS A 1 275 ? -19.562 -54.156 -10.359 1 90.75 275 CYS A CA 1
ATOM 2128 C C . CYS A 1 275 ? -20.156 -54.375 -8.977 1 90.75 275 CYS A C 1
ATOM 2130 O O . CYS A 1 275 ? -20.891 -55.312 -8.75 1 90.75 275 CYS A O 1
ATOM 2132 N N . THR A 1 276 ? -19.875 -53.5 -8.055 1 89.25 276 THR A N 1
ATOM 2133 C CA . THR A 1 276 ? -20.328 -53.719 -6.688 1 89.25 276 THR A CA 1
ATOM 2134 C C . THR A 1 276 ? -21.516 -52.812 -6.375 1 89.25 276 THR A C 1
ATOM 2136 O O . THR A 1 276 ? -22.047 -52.844 -5.266 1 89.25 276 THR A O 1
ATOM 2139 N N . ASN A 1 277 ? -21.984 -52.031 -7.262 1 87.62 277 ASN A N 1
ATOM 2140 C CA . ASN A 1 277 ? -23.094 -51.125 -7.078 1 87.62 277 ASN A CA 1
ATOM 2141 C C . ASN A 1 277 ? -22.922 -50.281 -5.805 1 87.62 277 ASN A C 1
ATOM 2143 O O . ASN A 1 277 ? -23.828 -50.219 -4.973 1 87.62 277 ASN A O 1
ATOM 2147 N N . MET A 1 278 ? -21.875 -49.781 -5.676 1 85 278 MET A N 1
ATOM 2148 C CA . MET A 1 278 ? -21.516 -49.094 -4.441 1 85 278 MET A CA 1
ATOM 2149 C C . MET A 1 278 ? -22.406 -47.875 -4.238 1 85 278 MET A C 1
ATOM 2151 O O . MET A 1 278 ? -22.641 -47.438 -3.105 1 85 278 MET A O 1
ATOM 2155 N N . GLU A 1 279 ? -22.875 -47.281 -5.297 1 85.81 279 GLU A N 1
ATOM 2156 C CA . GLU A 1 279 ? -23.766 -46.125 -5.199 1 85.81 279 GLU A CA 1
ATOM 2157 C C . GLU A 1 279 ? -25.031 -46.469 -4.422 1 85.81 279 GLU A C 1
ATOM 2159 O O . GLU A 1 279 ? -25.422 -45.719 -3.514 1 85.81 279 GLU A O 1
ATOM 2164 N N . ASN A 1 280 ? -25.609 -47.531 -4.738 1 85.38 280 ASN A N 1
ATOM 2165 C CA . ASN A 1 280 ? -26.875 -47.938 -4.125 1 85.38 280 ASN A CA 1
ATOM 2166 C C . ASN A 1 280 ? -26.656 -48.688 -2.826 1 85.38 280 ASN A C 1
ATOM 2168 O O . ASN A 1 280 ? -27.453 -48.594 -1.895 1 85.38 280 ASN A O 1
ATOM 2172 N N . THR A 1 281 ? -25.625 -49.406 -2.809 1 85.69 281 THR A N 1
ATOM 2173 C CA . THR A 1 281 ? -25.391 -50.281 -1.664 1 85.69 281 THR A CA 1
ATOM 2174 C C . THR A 1 281 ? -24.828 -49.5 -0.489 1 85.69 281 THR A C 1
ATOM 2176 O O . THR A 1 281 ? -25.219 -49.719 0.659 1 85.69 281 THR A O 1
ATOM 2179 N N . TYR A 1 282 ? -23.969 -48.656 -0.768 1 83.81 282 TYR A N 1
ATOM 2180 C CA . TYR A 1 282 ? -23.266 -48 0.324 1 83.81 282 TYR A CA 1
ATOM 2181 C C . TYR A 1 282 ? -23.547 -46.5 0.302 1 83.81 282 TYR A C 1
ATOM 2183 O O . TYR A 1 282 ? -23.109 -45.75 1.194 1 83.81 282 TYR A O 1
ATOM 2191 N N . GLY A 1 283 ? -24.172 -46.062 -0.693 1 84.5 283 GLY A N 1
ATOM 2192 C CA . GLY A 1 283 ? -24.516 -44.656 -0.767 1 84.5 283 GLY A CA 1
ATOM 2193 C C . GLY A 1 283 ? -23.344 -43.781 -1.156 1 84.5 283 GLY A C 1
ATOM 2194 O O . GLY A 1 283 ? -23.266 -42.594 -0.748 1 84.5 283 GLY A O 1
ATOM 2195 N N . LEU A 1 284 ? -22.469 -44.281 -1.854 1 87.69 284 LEU A N 1
ATOM 2196 C CA . LEU A 1 284 ? -21.297 -43.531 -2.289 1 87.69 284 LEU A CA 1
ATOM 2197 C C . LEU A 1 284 ? -21.656 -42.562 -3.4 1 87.69 284 LEU A C 1
ATOM 2199 O O . LEU A 1 284 ? -22.406 -42.906 -4.316 1 87.69 284 LEU A O 1
ATOM 2203 N N . GLU A 1 285 ? -21.156 -41.375 -3.232 1 87.19 285 GLU A N 1
ATOM 2204 C CA . GLU A 1 285 ? -21.438 -40.344 -4.246 1 87.19 285 GLU A CA 1
ATOM 2205 C C . GLU A 1 285 ? -20.594 -40.594 -5.5 1 87.19 285 GLU A C 1
ATOM 2207 O O . GLU A 1 285 ? -19.375 -40.75 -5.41 1 87.19 285 GLU A O 1
ATOM 2212 N N . VAL A 1 286 ? -21.25 -40.562 -6.664 1 88 286 VAL A N 1
ATOM 2213 C CA . VAL A 1 286 ? -20.562 -40.781 -7.93 1 88 286 VAL A CA 1
ATOM 2214 C C . VAL A 1 286 ? -20.781 -39.594 -8.852 1 88 286 VAL A C 1
ATOM 2216 O O . VAL A 1 286 ? -21.656 -38.75 -8.586 1 88 286 VAL A O 1
ATOM 2219 N N . VAL A 1 287 ? -20.062 -39.438 -9.93 1 86.38 287 VAL A N 1
ATOM 2220 C CA . VAL A 1 287 ? -20.078 -38.312 -10.867 1 86.38 287 VAL A CA 1
ATOM 2221 C C . VAL A 1 287 ? -21.406 -38.281 -11.609 1 86.38 287 VAL A C 1
ATOM 2223 O O . VAL A 1 287 ? -22 -37.219 -11.758 1 86.38 287 VAL A O 1
ATOM 2226 N N . GLY A 1 288 ? -21.922 -39.344 -12.062 1 82.62 288 GLY A N 1
ATOM 2227 C CA . GLY A 1 288 ? -23.188 -39.406 -12.789 1 82.62 288 GLY A CA 1
ATOM 2228 C C . GLY A 1 288 ? -23.016 -39.25 -14.289 1 82.62 288 GLY A C 1
ATOM 2229 O O . GLY A 1 288 ? -21.953 -39.562 -14.828 1 82.62 288 GLY A O 1
ATOM 2230 N N . HIS A 1 289 ? -24.031 -38.781 -14.938 1 83.5 289 HIS A N 1
ATOM 2231 C CA . HIS A 1 289 ? -24.062 -38.75 -16.391 1 83.5 289 HIS A CA 1
ATOM 2232 C C . HIS A 1 289 ? -23.125 -37.688 -16.953 1 83.5 289 HIS A C 1
ATOM 2234 O O . HIS A 1 289 ? -23.234 -36.531 -16.578 1 83.5 289 HIS A O 1
ATOM 2240 N N . ILE A 1 290 ? -22.188 -38.094 -17.797 1 85.12 290 ILE A N 1
ATOM 2241 C CA . ILE A 1 290 ? -21.297 -37.156 -18.516 1 85.12 290 ILE A CA 1
ATOM 2242 C C . ILE A 1 290 ? -21.719 -37.062 -19.969 1 85.12 290 ILE A C 1
ATOM 2244 O O . ILE A 1 290 ? -21.656 -38.062 -20.719 1 85.12 290 ILE A O 1
ATOM 2248 N N . PRO A 1 291 ? -22.172 -35.938 -20.344 1 83.94 291 PRO A N 1
ATOM 2249 C CA . PRO A 1 291 ? -22.594 -35.781 -21.75 1 83.94 291 PRO A CA 1
ATOM 2250 C C . PRO A 1 291 ? -21.422 -35.938 -22.719 1 83.94 291 PRO A C 1
ATOM 2252 O O . PRO A 1 291 ? -20.281 -35.656 -22.375 1 83.94 291 PRO A O 1
ATOM 2255 N N . ASN A 1 292 ? -21.812 -36.406 -23.906 1 85 292 ASN A N 1
ATOM 2256 C CA . ASN A 1 292 ? -20.812 -36.531 -24.969 1 85 292 ASN A CA 1
ATOM 2257 C C . ASN A 1 292 ? -20.812 -35.312 -25.875 1 85 292 ASN A C 1
ATOM 2259 O O . ASN A 1 292 ? -21.859 -34.75 -26.203 1 85 292 ASN A O 1
ATOM 2263 N N . GLY A 1 293 ? -19.594 -34.875 -26.188 1 86.56 293 GLY A N 1
ATOM 2264 C CA . GLY A 1 293 ? -19.469 -33.812 -27.172 1 86.56 293 GLY A CA 1
ATOM 2265 C C . GLY A 1 293 ? -19.266 -32.438 -26.531 1 86.56 293 GLY A C 1
ATOM 2266 O O . GLY A 1 293 ? -19.141 -32.344 -25.312 1 86.56 293 GLY A O 1
ATOM 2267 N N . ILE A 1 294 ? -19.141 -31.422 -27.359 1 90.31 294 ILE A N 1
ATOM 2268 C CA . ILE A 1 294 ? -18.922 -30.047 -26.938 1 90.31 294 ILE A CA 1
ATOM 2269 C C . ILE A 1 294 ? -20.141 -29.203 -27.281 1 90.31 294 ILE A C 1
ATOM 2271 O O . ILE A 1 294 ? -20.562 -29.141 -28.453 1 90.31 294 ILE A O 1
ATOM 2275 N N . PRO A 1 295 ? -20.766 -28.672 -26.328 1 89.38 295 PRO A N 1
ATOM 2276 C CA . PRO A 1 295 ? -21.938 -27.828 -26.609 1 89.38 295 PRO A CA 1
ATOM 2277 C C . PRO A 1 295 ? -21.578 -26.578 -27.391 1 89.38 295 PRO A C 1
ATOM 2279 O O . PRO A 1 295 ? -20.406 -26.156 -27.391 1 89.38 295 PRO A O 1
ATOM 2282 N N . PRO A 1 296 ? -22.531 -26 -28.062 1 92 296 PRO A N 1
ATOM 2283 C CA . PRO A 1 296 ? -22.266 -24.734 -28.75 1 92 296 PRO A CA 1
ATOM 2284 C C . PRO A 1 296 ? -21.891 -23.609 -27.781 1 92 296 PRO A C 1
ATOM 2286 O O . PRO A 1 296 ? -22.359 -23.594 -26.641 1 92 296 PRO A O 1
ATOM 2289 N N . PRO A 1 297 ? -21.109 -22.75 -28.281 1 94.88 297 PRO A N 1
ATOM 2290 C CA . PRO A 1 297 ? -20.656 -21.656 -27.438 1 94.88 297 PRO A CA 1
ATOM 2291 C C . PRO A 1 297 ? -21.812 -20.812 -26.891 1 94.88 297 PRO A C 1
ATOM 2293 O O . PRO A 1 297 ? -22.844 -20.656 -27.562 1 94.88 297 PRO A O 1
ATOM 2296 N N . ARG A 1 298 ? -21.672 -20.406 -25.719 1 94.56 298 ARG A N 1
ATOM 2297 C CA . ARG A 1 298 ? -22.641 -19.547 -25.047 1 94.56 298 ARG A CA 1
ATOM 2298 C C . ARG A 1 298 ? -21.938 -18.484 -24.203 1 94.56 298 ARG A C 1
ATOM 2300 O O . ARG A 1 298 ? -20.953 -18.766 -23.531 1 94.56 298 ARG A O 1
ATOM 2307 N N . ALA A 1 299 ? -22.5 -17.297 -24.266 1 96.12 299 ALA A N 1
ATOM 2308 C CA . ALA A 1 299 ? -21.922 -16.203 -23.5 1 96.12 299 ALA A CA 1
ATOM 2309 C C . ALA A 1 299 ? -22.219 -16.359 -22.016 1 96.12 299 ALA A C 1
ATOM 2311 O O . ALA A 1 299 ? -23.328 -16.75 -21.641 1 96.12 299 ALA A O 1
ATOM 2312 N N . PRO A 1 300 ? -21.219 -16.141 -21.203 1 96.81 300 PRO A N 1
ATOM 2313 C CA . PRO A 1 300 ? -21.516 -16.141 -19.766 1 96.81 300 PRO A CA 1
ATOM 2314 C C . PRO A 1 300 ? -22.5 -15.047 -19.359 1 96.81 300 PRO A C 1
ATOM 2316 O O . PRO A 1 300 ? -22.609 -14.031 -20.047 1 96.81 300 PRO A O 1
ATOM 2319 N N . PRO A 1 301 ? -23.219 -15.25 -18.328 1 96.56 301 PRO A N 1
ATOM 2320 C CA . PRO A 1 301 ? -24.172 -14.234 -17.891 1 96.56 301 PRO A CA 1
ATOM 2321 C C . PRO A 1 301 ? -23.5 -12.922 -17.484 1 96.56 301 PRO A C 1
ATOM 2323 O O . PRO A 1 301 ? -22.75 -12.891 -16.516 1 96.56 301 PRO A O 1
ATOM 2326 N N . MET A 1 302 ? -23.875 -11.875 -18.141 1 96 302 MET A N 1
ATOM 2327 C CA . MET A 1 302 ? -23.234 -10.578 -17.953 1 96 302 MET A CA 1
ATOM 2328 C C . MET A 1 302 ? -23.859 -9.82 -16.797 1 96 302 MET A C 1
ATOM 2330 O O . MET A 1 302 ? -23.25 -8.914 -16.219 1 96 302 MET A O 1
ATOM 2334 N N . ASN A 1 303 ? -25 -10.211 -16.359 1 95.62 303 ASN A N 1
ATOM 2335 C CA . ASN A 1 303 ? -25.75 -9.5 -15.328 1 95.62 303 ASN A CA 1
ATOM 2336 C C . ASN A 1 303 ? -25.188 -9.766 -13.93 1 95.62 303 ASN A C 1
ATOM 2338 O O . ASN A 1 303 ? -25.469 -9.016 -12.992 1 95.62 303 ASN A O 1
ATOM 2342 N N . ILE A 1 304 ? -24.375 -10.797 -13.836 1 96.75 304 ILE A N 1
ATOM 2343 C CA . ILE A 1 304 ? -23.906 -11.148 -12.5 1 96.75 304 ILE A CA 1
ATOM 2344 C C . ILE A 1 304 ? -22.438 -10.75 -12.336 1 96.75 304 ILE A C 1
ATOM 2346 O O . ILE A 1 304 ? -21.797 -11.125 -11.359 1 96.75 304 ILE A O 1
ATOM 2350 N N . LEU A 1 305 ? -21.891 -10.023 -13.211 1 97.06 305 LEU A N 1
ATOM 2351 C CA . LEU A 1 305 ? -20.469 -9.695 -13.195 1 97.06 305 LEU A CA 1
ATOM 2352 C C . LEU A 1 305 ? -20.109 -8.883 -11.953 1 97.06 305 LEU A C 1
ATOM 2354 O O . LEU A 1 305 ? -19.031 -9.062 -11.375 1 97.06 305 LEU A O 1
ATOM 2358 N N . SER A 1 306 ? -21 -8.031 -11.492 1 95.69 306 SER A N 1
ATOM 2359 C CA . SER A 1 306 ? -20.734 -7.238 -10.297 1 95.69 306 SER A CA 1
ATOM 2360 C C . SER A 1 306 ? -20.719 -8.117 -9.047 1 95.69 306 SER A C 1
ATOM 2362 O O . SER A 1 306 ? -19.953 -7.855 -8.117 1 95.69 306 SER A O 1
ATOM 2364 N N . ALA A 1 307 ? -21.516 -9.133 -9.125 1 95.38 307 ALA A N 1
ATOM 2365 C CA . ALA A 1 307 ? -21.625 -10.016 -7.969 1 95.38 307 ALA A CA 1
ATOM 2366 C C . ALA A 1 307 ? -20.391 -10.906 -7.84 1 95.38 307 ALA A C 1
ATOM 2368 O O . ALA A 1 307 ? -20.047 -11.352 -6.742 1 95.38 307 ALA A O 1
ATOM 2369 N N . VAL A 1 308 ? -19.656 -11.148 -8.938 1 97.62 308 VAL A N 1
ATOM 2370 C CA . VAL A 1 308 ? -18.531 -12.094 -8.883 1 97.62 308 VAL A CA 1
ATOM 2371 C C . VAL A 1 308 ? -17.219 -11.328 -8.953 1 97.62 308 VAL A C 1
ATOM 2373 O O . VAL A 1 308 ? -16.156 -11.922 -9.188 1 97.62 308 VAL A O 1
ATOM 2376 N N . LEU A 1 309 ? -17.172 -10.062 -8.734 1 96.88 309 LEU A N 1
ATOM 2377 C CA . LEU A 1 309 ? -16 -9.195 -8.922 1 96.88 309 LEU A CA 1
ATOM 2378 C C . LEU A 1 309 ? -14.859 -9.617 -8.008 1 96.88 309 LEU A C 1
ATOM 2380 O O . LEU A 1 309 ? -13.703 -9.672 -8.438 1 96.88 309 LEU A O 1
ATOM 2384 N N . THR A 1 310 ? -15.156 -9.898 -6.777 1 93.88 310 THR A N 1
ATOM 2385 C CA . THR A 1 310 ? -14.133 -10.25 -5.805 1 93.88 310 THR A CA 1
ATOM 2386 C C . THR A 1 310 ? -13.438 -11.547 -6.199 1 93.88 310 THR A C 1
ATOM 2388 O O . THR A 1 310 ? -12.203 -11.633 -6.184 1 93.88 310 THR A O 1
ATOM 2391 N N . GLU A 1 311 ? -14.25 -12.531 -6.574 1 96.75 311 GLU A N 1
ATOM 2392 C CA . GLU A 1 311 ? -13.688 -13.805 -7.004 1 96.75 311 GLU A CA 1
ATOM 2393 C C . GLU A 1 311 ? -12.914 -13.656 -8.312 1 96.75 311 GLU A C 1
ATOM 2395 O O . GLU A 1 311 ? -11.859 -14.266 -8.492 1 96.75 311 GLU A O 1
ATOM 2400 N N . ALA A 1 312 ? -13.469 -12.82 -9.156 1 98.31 312 ALA A N 1
ATOM 2401 C CA . ALA A 1 312 ? -12.797 -12.594 -10.438 1 98.31 312 ALA A CA 1
ATOM 2402 C C . ALA A 1 312 ? -11.422 -11.969 -10.227 1 98.31 312 ALA A C 1
ATOM 2404 O O . ALA A 1 312 ? -10.453 -12.336 -10.898 1 98.31 312 ALA A O 1
ATOM 2405 N N . PHE A 1 313 ? -11.289 -11.094 -9.312 1 96.81 313 PHE A N 1
ATOM 2406 C CA . PHE A 1 313 ? -10.008 -10.484 -8.977 1 96.81 313 PHE A CA 1
ATOM 2407 C C . PHE A 1 313 ? -9.047 -11.523 -8.414 1 96.81 313 PHE A C 1
ATOM 2409 O O . PHE A 1 313 ? -7.848 -11.492 -8.711 1 96.81 313 PHE A O 1
ATOM 2416 N N . GLY A 1 314 ? -9.57 -12.383 -7.609 1 95.81 314 GLY A N 1
ATOM 2417 C CA . GLY A 1 314 ? -8.758 -13.461 -7.066 1 95.81 314 GLY A CA 1
ATOM 2418 C C . GLY A 1 314 ? -8.195 -14.383 -8.133 1 95.81 314 GLY A C 1
ATOM 2419 O O . GLY A 1 314 ? -7.004 -14.695 -8.125 1 95.81 314 GLY A O 1
ATOM 2420 N N . VAL A 1 315 ? -9.047 -14.766 -9.047 1 97.56 315 VAL A N 1
ATOM 2421 C CA . VAL A 1 315 ? -8.633 -15.648 -10.133 1 97.56 315 VAL A CA 1
ATOM 2422 C C . VAL A 1 315 ? -7.586 -14.953 -11 1 97.56 315 VAL A C 1
ATOM 2424 O O . VAL A 1 315 ? -6.598 -15.57 -11.398 1 97.56 315 VAL A O 1
ATOM 2427 N N . ALA A 1 316 ? -7.824 -13.695 -11.234 1 98 316 ALA A N 1
ATOM 2428 C CA . ALA A 1 316 ? -6.91 -12.938 -12.086 1 98 316 ALA A CA 1
ATOM 2429 C C . ALA A 1 316 ? -5.523 -12.844 -11.453 1 98 316 ALA A C 1
ATOM 2431 O O . ALA A 1 316 ? -4.516 -13.117 -12.102 1 98 316 ALA A O 1
ATOM 2432 N N . LEU A 1 317 ? -5.48 -12.555 -10.219 1 96.06 317 LEU A N 1
ATOM 2433 C CA . LEU A 1 317 ? -4.203 -12.305 -9.555 1 96.06 317 LEU A CA 1
ATOM 2434 C C . LEU A 1 317 ? -3.512 -13.609 -9.188 1 96.06 317 LEU A C 1
ATOM 2436 O O . LEU A 1 317 ? -2.365 -13.844 -9.578 1 96.06 317 LEU A O 1
ATOM 2440 N N . VAL A 1 318 ? -4.191 -14.461 -8.516 1 95.75 318 VAL A N 1
ATOM 2441 C CA . VAL A 1 318 ? -3.609 -15.711 -8.047 1 95.75 318 VAL A CA 1
ATOM 2442 C C . VAL A 1 318 ? -3.27 -16.609 -9.234 1 95.75 318 VAL A C 1
ATOM 2444 O O . VAL A 1 318 ? -2.193 -17.203 -9.281 1 95.75 318 VAL A O 1
ATOM 2447 N N . GLY A 1 319 ? -4.219 -16.656 -10.133 1 97.19 319 GLY A N 1
ATOM 2448 C CA . GLY A 1 319 ? -3.967 -17.453 -11.32 1 97.19 319 GLY A CA 1
ATOM 2449 C C . GLY A 1 319 ? -2.766 -16.984 -12.109 1 97.19 319 GLY A C 1
ATOM 2450 O O . GLY A 1 319 ? -1.938 -17.781 -12.539 1 97.19 319 GLY A O 1
ATOM 2451 N N . TYR A 1 320 ? -2.662 -15.711 -12.234 1 97.38 320 TYR A N 1
ATOM 2452 C CA . TYR A 1 320 ? -1.55 -15.148 -12.992 1 97.38 320 TYR A CA 1
ATOM 2453 C C . TYR A 1 320 ? -0.229 -15.367 -12.266 1 97.38 320 TYR A C 1
ATOM 2455 O O . TYR A 1 320 ? 0.76 -15.789 -12.875 1 97.38 320 TYR A O 1
ATOM 2463 N N . VAL A 1 321 ? -0.2 -15.102 -11.016 1 96.12 321 VAL A N 1
ATOM 2464 C CA . VAL A 1 321 ? 1.036 -15.156 -10.242 1 96.12 321 VAL A CA 1
ATOM 2465 C C . VAL A 1 321 ? 1.564 -16.578 -10.211 1 96.12 321 VAL A C 1
ATOM 2467 O O . VAL A 1 321 ? 2.76 -16.812 -10.406 1 96.12 321 VAL A O 1
ATOM 2470 N N . ALA A 1 322 ? 0.694 -17.516 -10.016 1 94.88 322 ALA A N 1
ATOM 2471 C CA . ALA A 1 322 ? 1.097 -18.906 -10.031 1 94.88 322 ALA A CA 1
ATOM 2472 C C . ALA A 1 322 ? 1.615 -19.328 -11.406 1 94.88 322 ALA A C 1
ATOM 2474 O O . ALA A 1 322 ? 2.621 -20.031 -11.508 1 94.88 322 ALA A O 1
ATOM 2475 N N . SER A 1 323 ? 0.946 -18.859 -12.414 1 97.25 323 SER A N 1
ATOM 2476 C CA . SER A 1 323 ? 1.334 -19.203 -13.781 1 97.25 323 SER A CA 1
ATOM 2477 C C . SER A 1 323 ? 2.66 -18.547 -14.156 1 97.25 323 SER A C 1
ATOM 2479 O O . SER A 1 323 ? 3.504 -19.172 -14.797 1 97.25 323 SER A O 1
ATOM 2481 N N . LEU A 1 324 ? 2.809 -17.344 -13.75 1 96 324 LEU A N 1
ATOM 2482 C CA . LEU A 1 324 ? 4.031 -16.609 -14.07 1 96 324 LEU A CA 1
ATOM 2483 C C . LEU A 1 324 ? 5.242 -17.25 -13.406 1 96 324 LEU A C 1
ATOM 2485 O O . LEU A 1 324 ? 6.309 -17.359 -14.008 1 96 324 LEU A O 1
ATOM 2489 N N . ALA A 1 325 ? 5.086 -17.641 -12.203 1 93.75 325 ALA A N 1
ATOM 2490 C CA . ALA A 1 325 ? 6.172 -18.297 -11.484 1 93.75 325 ALA A CA 1
ATOM 2491 C C . ALA A 1 325 ? 6.633 -19.562 -12.219 1 93.75 325 ALA A C 1
ATOM 2493 O O . ALA A 1 325 ? 7.832 -19.844 -12.289 1 93.75 325 ALA A O 1
ATOM 2494 N N . LEU A 1 326 ? 5.734 -20.266 -12.789 1 95.5 326 LEU A N 1
ATOM 2495 C CA . LEU A 1 326 ? 6.062 -21.484 -13.539 1 95.5 326 LEU A CA 1
ATOM 2496 C C . LEU A 1 326 ? 6.73 -21.125 -14.867 1 95.5 326 LEU A C 1
ATOM 2498 O O . LEU A 1 326 ? 7.672 -21.812 -15.289 1 95.5 326 LEU A O 1
ATOM 2502 N N . ALA A 1 327 ? 6.211 -20.094 -15.453 1 96.38 327 ALA A N 1
ATOM 2503 C CA . ALA A 1 327 ? 6.812 -19.656 -16.703 1 96.38 327 ALA A CA 1
ATOM 2504 C C . ALA A 1 327 ? 8.25 -19.172 -16.484 1 96.38 327 ALA A C 1
ATOM 2506 O O . ALA A 1 327 ? 9.148 -19.516 -17.25 1 96.38 327 ALA A O 1
ATOM 2507 N N . GLN A 1 328 ? 8.453 -18.453 -15.477 1 93.31 328 GLN A N 1
ATOM 2508 C CA . GLN A 1 328 ? 9.781 -17.953 -15.156 1 93.31 328 GLN A CA 1
ATOM 2509 C C . GLN A 1 328 ? 10.711 -19.109 -14.758 1 93.31 328 GLN A C 1
ATOM 2511 O O . GLN A 1 328 ? 11.883 -19.109 -15.133 1 93.31 328 GLN A O 1
ATOM 2516 N N . GLY A 1 329 ? 10.195 -20.016 -14.031 1 90.75 329 GLY A N 1
ATOM 2517 C CA . GLY A 1 329 ? 10.969 -21.203 -13.68 1 90.75 329 GLY A CA 1
ATOM 2518 C C . GLY A 1 329 ? 11.398 -22.016 -14.883 1 90.75 329 GLY A C 1
ATOM 2519 O O . GLY A 1 329 ? 12.539 -22.469 -14.961 1 90.75 329 GLY A O 1
ATOM 2520 N N . SER A 1 330 ? 10.469 -22.141 -15.773 1 93.88 330 SER A N 1
ATOM 2521 C CA . SER A 1 330 ? 10.766 -22.859 -17 1 93.88 330 SER A CA 1
ATOM 2522 C C . SER A 1 330 ? 11.82 -22.141 -17.828 1 93.88 330 SER A C 1
ATOM 2524 O O . SER A 1 330 ? 12.742 -22.766 -18.359 1 93.88 330 SER A O 1
ATOM 2526 N N . ALA A 1 331 ? 11.711 -20.844 -17.891 1 92.88 331 ALA A N 1
ATOM 2527 C CA . ALA A 1 331 ? 12.656 -20.031 -18.641 1 92.88 331 ALA A CA 1
ATOM 2528 C C . ALA A 1 331 ? 14.062 -20.125 -18.062 1 92.88 331 ALA A C 1
ATOM 2530 O O . ALA A 1 331 ? 15.047 -20.219 -18.797 1 92.88 331 ALA A O 1
ATOM 2531 N N . LYS A 1 332 ? 14.094 -20.125 -16.859 1 86.38 332 LYS A N 1
ATOM 2532 C CA . LYS A 1 332 ? 15.375 -20.234 -16.156 1 86.38 332 LYS A CA 1
ATOM 2533 C C . LYS A 1 332 ? 16.016 -21.594 -16.391 1 86.38 332 LYS A C 1
ATOM 2535 O O . LYS A 1 332 ? 17.203 -21.688 -16.672 1 86.38 332 LYS A O 1
ATOM 2540 N N . LYS A 1 333 ? 15.242 -22.609 -16.266 1 89.12 333 LYS A N 1
ATOM 2541 C CA . LYS A 1 333 ? 15.727 -23.969 -16.391 1 89.12 333 LYS A CA 1
ATOM 2542 C C . LYS A 1 333 ? 16.219 -24.266 -17.797 1 89.12 333 L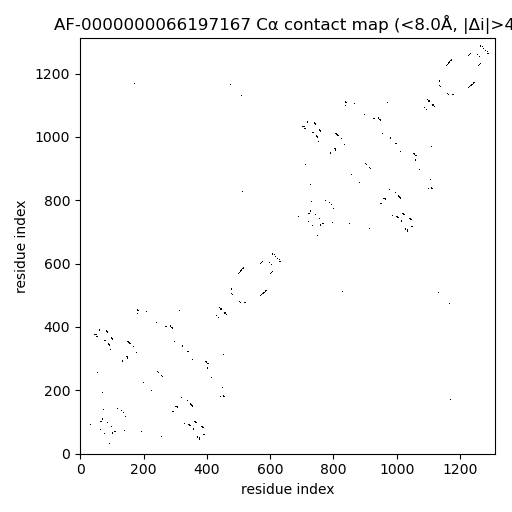YS A C 1
ATOM 2544 O O . LYS A 1 333 ? 17.234 -24.953 -17.984 1 89.12 333 LYS A O 1
ATOM 2549 N N . PHE A 1 334 ? 15.539 -23.75 -18.75 1 92.38 334 PHE A N 1
ATOM 2550 C CA . PHE A 1 334 ? 15.852 -24.109 -20.125 1 92.38 334 PHE A CA 1
ATOM 2551 C C . PHE A 1 334 ? 16.484 -22.938 -20.859 1 92.38 334 PHE A C 1
ATOM 2553 O O . PHE A 1 334 ? 16.594 -22.953 -22.094 1 92.38 334 PHE A O 1
ATOM 2560 N N . LYS A 1 335 ? 16.812 -21.844 -20.172 1 87.5 335 LYS A N 1
ATOM 2561 C CA . LYS A 1 335 ? 17.641 -20.734 -20.609 1 87.5 335 LYS A CA 1
ATOM 2562 C C . LYS A 1 335 ? 16.984 -19.969 -21.75 1 87.5 335 LYS A C 1
ATOM 2564 O O . LYS A 1 335 ? 17.609 -19.719 -22.781 1 87.5 335 LYS A O 1
ATOM 2569 N N . TYR A 1 336 ? 15.781 -19.656 -21.578 1 90.12 336 TYR A N 1
ATOM 2570 C CA . TYR A 1 336 ? 15.109 -18.703 -22.469 1 90.12 336 TYR A CA 1
ATOM 2571 C C . TYR A 1 336 ? 14.453 -17.594 -21.672 1 90.12 336 TYR A C 1
ATOM 2573 O O . TYR A 1 336 ? 14.617 -17.5 -20.453 1 90.12 336 TYR A O 1
ATOM 2581 N N . SER A 1 337 ? 13.859 -16.625 -22.297 1 90.19 337 SER A N 1
ATOM 2582 C CA . SER A 1 337 ? 13.281 -15.484 -21.594 1 90.19 337 SER A CA 1
ATOM 2583 C C . SER A 1 337 ? 11.766 -15.43 -21.797 1 90.19 337 SER A C 1
ATOM 2585 O O . SER A 1 337 ? 11.242 -15.945 -22.781 1 90.19 337 SER A O 1
ATOM 2587 N N . VAL A 1 338 ? 11.133 -14.945 -20.844 1 94.44 338 VAL A N 1
ATOM 2588 C CA . VAL A 1 338 ? 9.688 -14.742 -20.891 1 94.44 338 VAL A CA 1
ATOM 2589 C C . VAL A 1 338 ? 9.359 -13.281 -20.594 1 94.44 338 VAL A C 1
ATOM 2591 O O . VAL A 1 338 ? 10.016 -12.648 -19.766 1 94.44 338 VAL A O 1
ATOM 2594 N N . ASP A 1 339 ? 8.414 -12.758 -21.281 1 95 339 ASP A N 1
ATOM 2595 C CA . ASP A 1 339 ? 7.898 -11.414 -21.031 1 95 339 ASP A CA 1
ATOM 2596 C C . ASP A 1 339 ? 6.695 -11.453 -20.094 1 95 339 ASP A C 1
ATOM 2598 O O . ASP A 1 339 ? 5.625 -11.93 -20.469 1 95 339 ASP A O 1
ATOM 2602 N N . ASP A 1 340 ? 6.887 -10.891 -18.953 1 95.94 340 ASP A N 1
ATOM 2603 C CA . ASP A 1 340 ? 5.859 -10.953 -17.922 1 95.94 340 ASP A CA 1
ATOM 2604 C C . ASP A 1 340 ? 4.559 -10.312 -18.406 1 95.94 340 ASP A C 1
ATOM 2606 O O . ASP A 1 340 ? 3.469 -10.758 -18.031 1 95.94 340 ASP A O 1
ATOM 2610 N N . ASN A 1 341 ? 4.664 -9.242 -19.188 1 96.56 341 ASN A N 1
ATOM 2611 C CA . ASN A 1 341 ? 3.459 -8.57 -19.672 1 96.56 341 ASN A CA 1
ATOM 2612 C C . ASN A 1 341 ? 2.736 -9.398 -20.719 1 96.56 341 ASN A C 1
ATOM 2614 O O . ASN A 1 341 ? 1.506 -9.406 -20.781 1 96.56 341 ASN A O 1
ATOM 2618 N N . GLN A 1 342 ? 3.467 -10.086 -21.594 1 97 342 GLN A N 1
ATOM 2619 C CA . GLN A 1 342 ? 2.889 -10.984 -22.578 1 97 342 GLN A CA 1
ATOM 2620 C C . GLN A 1 342 ? 2.131 -12.125 -21.906 1 97 342 GLN A C 1
ATOM 2622 O O . GLN A 1 342 ? 1.122 -12.602 -22.422 1 97 342 GLN A O 1
ATOM 2627 N N . GLU A 1 343 ? 2.59 -12.5 -20.828 1 97.75 343 GLU A N 1
ATOM 2628 C CA . GLU A 1 343 ? 1.925 -13.57 -20.094 1 97.75 343 GLU A CA 1
ATOM 2629 C C . GLU A 1 343 ? 0.557 -13.133 -19.578 1 97.75 343 GLU A C 1
ATOM 2631 O O . GLU A 1 343 ? -0.368 -13.938 -19.484 1 97.75 343 GLU A O 1
ATOM 2636 N N . PHE A 1 344 ? 0.394 -11.805 -19.25 1 97.81 344 PHE A N 1
ATOM 2637 C CA . PHE A 1 344 ? -0.93 -11.297 -18.906 1 97.81 344 PHE A CA 1
ATOM 2638 C C . PHE A 1 344 ? -1.895 -11.477 -20.078 1 97.81 344 PHE A C 1
ATOM 2640 O O . PHE A 1 344 ? -3.045 -11.883 -19.875 1 97.81 344 PHE A O 1
ATOM 2647 N N . LEU A 1 345 ? -1.438 -11.203 -21.234 1 98.06 345 LEU A N 1
ATOM 2648 C CA . LEU A 1 345 ? -2.256 -11.352 -22.438 1 98.06 345 LEU A CA 1
ATOM 2649 C C . LEU A 1 345 ? -2.611 -12.812 -22.672 1 98.06 345 LEU A C 1
ATOM 2651 O O . LEU A 1 345 ? -3.768 -13.141 -22.953 1 98.06 345 LEU A O 1
ATOM 2655 N N . ALA A 1 346 ? -1.607 -13.641 -22.547 1 98.25 346 ALA A N 1
ATOM 2656 C CA . ALA A 1 346 ? -1.792 -15.07 -22.812 1 98.25 346 ALA A CA 1
ATOM 2657 C C . ALA A 1 346 ? -2.805 -15.672 -21.844 1 98.25 346 ALA A C 1
ATOM 2659 O O . ALA A 1 346 ? -3.758 -16.328 -22.266 1 98.25 346 ALA A O 1
ATOM 2660 N N . HIS A 1 347 ? -2.664 -15.414 -20.594 1 98.38 347 HIS A N 1
ATOM 2661 C CA . HIS A 1 347 ? -3.566 -15.992 -19.609 1 98.38 347 HIS A CA 1
ATOM 2662 C C . HIS A 1 347 ? -4.918 -15.289 -19.609 1 98.38 347 HIS A C 1
ATOM 2664 O O . HIS A 1 347 ? -5.949 -15.914 -19.375 1 98.38 347 HIS A O 1
ATOM 2670 N N . GLY A 1 348 ? -4.91 -13.953 -19.844 1 98.69 348 GLY A N 1
ATOM 2671 C CA . GLY A 1 348 ? -6.176 -13.25 -19.969 1 98.69 348 GLY A CA 1
ATOM 2672 C C . GLY A 1 348 ? -7.055 -13.812 -21.078 1 98.69 348 GLY A C 1
ATOM 2673 O O . GLY A 1 348 ? -8.227 -14.109 -20.844 1 98.69 348 GLY A O 1
ATOM 2674 N N . LEU A 1 349 ? -6.469 -14.07 -22.203 1 98.5 349 LEU A N 1
ATOM 2675 C CA . LEU A 1 349 ? -7.215 -14.617 -23.328 1 98.5 349 LEU A CA 1
ATOM 2676 C C . LEU A 1 349 ? -7.555 -16.094 -23.094 1 98.5 349 LEU A C 1
ATOM 2678 O O . LEU A 1 349 ? -8.578 -16.578 -23.562 1 98.5 349 LEU A O 1
ATOM 2682 N N . SER A 1 350 ? -6.727 -16.766 -22.344 1 98.5 350 SER A N 1
ATOM 2683 C CA . SER A 1 350 ? -6.973 -18.172 -22.016 1 98.5 350 SER A CA 1
ATOM 2684 C C . SER A 1 350 ? -8.133 -18.312 -21.031 1 98.5 350 SER A C 1
ATOM 2686 O O . SER A 1 350 ? -8.609 -19.422 -20.781 1 98.5 350 SER A O 1
ATOM 2688 N N . ASN A 1 351 ? -8.555 -17.203 -20.469 1 98.81 351 ASN A N 1
ATOM 2689 C CA . ASN A 1 351 ? -9.734 -17.219 -19.609 1 98.81 351 ASN A CA 1
ATOM 2690 C C . ASN A 1 351 ? -10.945 -16.594 -20.297 1 98.81 351 ASN A C 1
ATOM 2692 O O . ASN A 1 351 ? -12.055 -17.125 -20.219 1 98.81 351 ASN A O 1
ATOM 2696 N N . VAL A 1 352 ? -10.75 -15.562 -21.094 1 98.69 352 VAL A N 1
ATOM 2697 C CA . VAL A 1 352 ? -11.844 -14.836 -21.719 1 98.69 352 VAL A CA 1
ATOM 2698 C C . VAL A 1 352 ? -12.477 -15.695 -22.812 1 98.69 352 VAL A C 1
ATOM 2700 O O . VAL A 1 352 ? -13.688 -15.93 -22.812 1 98.69 352 VAL A O 1
ATOM 2703 N N . ILE A 1 353 ? -11.742 -16.234 -23.703 1 98.56 353 ILE A N 1
ATOM 2704 C CA . ILE A 1 353 ? -12.266 -16.922 -24.859 1 98.56 353 ILE A CA 1
ATOM 2705 C C . ILE A 1 353 ? -12.914 -18.234 -24.438 1 98.56 353 ILE A C 1
ATOM 2707 O O . ILE A 1 353 ? -14.07 -18.5 -24.766 1 98.56 353 ILE A O 1
ATOM 2711 N N . PRO A 1 354 ? -12.258 -19.031 -23.609 1 98.44 354 PRO A N 1
ATOM 2712 C CA . PRO A 1 354 ? -12.875 -20.297 -23.203 1 98.44 354 PRO A CA 1
ATOM 2713 C C . PRO A 1 354 ? -14.109 -20.094 -22.328 1 98.44 354 PRO A C 1
ATOM 2715 O O . PRO A 1 354 ? -14.914 -21.016 -22.172 1 98.44 354 PRO A O 1
ATOM 2718 N N . SER A 1 355 ? -14.234 -18.906 -21.703 1 98.44 355 SER A N 1
ATOM 2719 C CA . SER A 1 355 ? -15.422 -18.641 -20.906 1 98.44 355 SER A CA 1
ATOM 2720 C C . SER A 1 355 ? -16.688 -18.734 -21.75 1 98.44 355 SER A C 1
ATOM 2722 O O . SER A 1 355 ? -17.766 -19 -21.219 1 98.44 355 SER A O 1
ATOM 2724 N N . PHE A 1 356 ? -16.578 -18.609 -23.047 1 98.19 356 PHE A N 1
ATOM 2725 C CA . PHE A 1 356 ? -17.703 -18.734 -23.969 1 98.19 356 PHE A CA 1
ATOM 2726 C C . PHE A 1 356 ? -17.938 -20.203 -24.344 1 98.19 356 PHE A C 1
ATOM 2728 O O . PHE A 1 356 ? -18.938 -20.531 -25 1 98.19 356 PHE A O 1
ATOM 2735 N N . LEU A 1 357 ? -17.062 -21.047 -23.891 1 97.5 357 LEU A N 1
ATOM 2736 C CA . LEU A 1 357 ? -17.125 -22.469 -24.203 1 97.5 357 LEU A CA 1
ATOM 2737 C C . LEU A 1 357 ? -17.281 -23.297 -22.938 1 97.5 357 LEU A C 1
ATOM 2739 O O . LEU A 1 357 ? -16.734 -24.406 -22.844 1 97.5 357 LEU A O 1
ATOM 2743 N N . PHE A 1 358 ? -17.859 -22.734 -21.922 1 96.31 358 PHE A N 1
ATOM 2744 C CA . PHE A 1 358 ? -18.281 -23.406 -20.688 1 96.31 358 PHE A CA 1
ATOM 2745 C C . PHE A 1 358 ? -17.062 -23.875 -19.906 1 96.31 358 PHE A C 1
ATOM 2747 O O . PHE A 1 358 ? -17.047 -25 -19.391 1 96.31 358 PHE A O 1
ATOM 2754 N N . CYS A 1 359 ? -16.062 -23.031 -19.875 1 97.81 359 CYS A N 1
ATOM 2755 C CA . CYS A 1 359 ? -14.859 -23.391 -19.141 1 97.81 359 CYS A CA 1
ATOM 2756 C C . CYS A 1 359 ? -14.789 -22.656 -17.797 1 97.81 359 CYS A C 1
ATOM 2758 O O . CYS A 1 359 ? -15.203 -21.5 -17.703 1 97.81 359 CYS A O 1
ATOM 2760 N N . ILE A 1 360 ? -14.289 -23.359 -16.812 1 98.06 360 ILE A N 1
ATOM 2761 C CA . ILE A 1 360 ? -13.969 -22.75 -15.531 1 98.06 360 ILE A CA 1
ATOM 2762 C C . ILE A 1 360 ? -12.648 -22 -15.633 1 98.06 360 ILE A C 1
ATOM 2764 O O . ILE A 1 360 ? -11.93 -22.125 -16.625 1 98.06 360 ILE A O 1
ATOM 2768 N N . PRO A 1 361 ? -12.344 -21.172 -14.633 1 98.44 361 PRO A N 1
ATOM 2769 C CA . PRO A 1 361 ? -11.078 -20.422 -14.695 1 98.44 361 PRO A CA 1
ATOM 2770 C C . PRO A 1 361 ? -9.867 -21.344 -14.836 1 98.44 361 PRO A C 1
ATOM 2772 O O . PRO A 1 361 ? -9.82 -22.422 -14.227 1 98.44 361 PRO A O 1
ATOM 2775 N N . SER A 1 362 ? -8.992 -20.844 -15.617 1 97.75 362 SER A N 1
ATOM 2776 C CA . SER A 1 362 ? -7.824 -21.656 -15.945 1 97.75 362 SER A CA 1
ATOM 2777 C C . SER A 1 362 ? -6.531 -20.969 -15.523 1 97.75 362 SER A C 1
ATOM 2779 O O . SER A 1 362 ? -6.496 -19.75 -15.367 1 97.75 362 SER A O 1
ATOM 2781 N N . ALA A 1 363 ? -5.504 -21.719 -15.242 1 97.69 363 ALA A N 1
ATOM 2782 C CA . ALA A 1 363 ? -4.141 -21.281 -14.938 1 97.69 363 ALA A CA 1
ATOM 2783 C C . ALA A 1 363 ? -3.145 -22.406 -15.156 1 97.69 363 ALA A C 1
ATOM 2785 O O . ALA A 1 363 ? -3.531 -23.531 -15.523 1 97.69 363 ALA A O 1
ATOM 2786 N N . ALA A 1 364 ? -1.935 -22.109 -15.047 1 96.75 364 ALA A N 1
ATOM 2787 C CA . ALA A 1 364 ? -0.9 -23.125 -15.141 1 96.75 364 ALA A CA 1
ATOM 2788 C C . ALA A 1 364 ? -0.758 -23.891 -13.828 1 96.75 364 ALA A C 1
ATOM 2790 O O . ALA A 1 364 ? -1.021 -23.344 -12.758 1 96.75 364 ALA A O 1
ATOM 2791 N N . ALA A 1 365 ? -0.393 -25.109 -13.977 1 93.56 365 ALA A N 1
ATOM 2792 C CA . ALA A 1 365 ? -0.276 -25.938 -12.789 1 93.56 365 ALA A CA 1
ATOM 2793 C C . ALA A 1 365 ? 1.138 -26.5 -12.641 1 93.56 365 ALA A C 1
ATOM 2795 O O . ALA A 1 365 ? 1.764 -26.875 -13.633 1 93.56 365 ALA A O 1
ATOM 2796 N N . MET A 1 366 ? 1.578 -26.578 -11.445 1 89.94 366 MET A N 1
ATOM 2797 C CA . MET A 1 366 ? 2.943 -27 -11.141 1 89.94 366 MET A CA 1
ATOM 2798 C C . MET A 1 366 ? 3.152 -28.469 -11.469 1 89.94 366 MET A C 1
ATOM 2800 O O . MET A 1 366 ? 4.16 -28.828 -12.078 1 89.94 366 MET A O 1
ATOM 2804 N N . GLY A 1 367 ? 2.215 -29.328 -11.094 1 87.56 367 GLY A N 1
ATOM 2805 C CA . GLY A 1 367 ? 2.338 -30.75 -11.336 1 87.56 367 GLY A CA 1
ATOM 2806 C C . GLY A 1 367 ? 2.451 -31.094 -12.812 1 87.56 367 GLY A C 1
ATOM 2807 O O . GLY A 1 367 ? 3.334 -31.859 -13.211 1 87.56 367 GLY A O 1
ATOM 2808 N N . ARG A 1 368 ? 1.589 -30.562 -13.57 1 92.12 368 ARG A N 1
ATOM 2809 C CA . ARG A 1 368 ? 1.587 -30.828 -15 1 92.12 368 ARG A CA 1
ATOM 2810 C C . ARG A 1 368 ? 2.834 -30.266 -15.672 1 92.12 368 ARG A C 1
ATOM 2812 O O . ARG A 1 368 ? 3.404 -30.891 -16.562 1 92.12 368 ARG A O 1
ATOM 2819 N N . THR A 1 369 ? 3.244 -29.078 -15.234 1 93.31 369 THR A N 1
ATOM 2820 C CA . THR A 1 369 ? 4.445 -28.453 -15.789 1 93.31 369 THR A CA 1
ATOM 2821 C C . THR A 1 369 ? 5.68 -29.297 -15.453 1 93.31 369 THR A C 1
ATOM 2823 O O . THR A 1 369 ? 6.539 -29.516 -16.312 1 93.31 369 THR A O 1
ATOM 2826 N N . ALA A 1 370 ? 5.742 -29.734 -14.273 1 88.12 370 ALA A N 1
ATOM 2827 C CA . ALA A 1 370 ? 6.84 -30.609 -13.867 1 88.12 370 ALA A CA 1
ATOM 2828 C C . ALA A 1 370 ? 6.832 -31.906 -14.664 1 88.12 370 ALA A C 1
ATOM 2830 O O . ALA A 1 370 ? 7.891 -32.469 -14.961 1 88.12 370 ALA A O 1
ATOM 2831 N N . GLY A 1 371 ? 5.652 -32.406 -14.953 1 86.94 371 GLY A N 1
ATOM 2832 C CA . GLY A 1 371 ? 5.527 -33.594 -15.789 1 86.94 371 GLY A CA 1
ATOM 2833 C C . GLY A 1 371 ? 6.105 -33.406 -17.172 1 86.94 371 GLY A C 1
ATOM 2834 O O . GLY A 1 371 ? 6.746 -34.312 -17.719 1 86.94 371 GLY A O 1
ATOM 2835 N N . LEU A 1 372 ? 5.906 -32.25 -17.703 1 92.31 372 LEU A N 1
ATOM 2836 C CA . LEU A 1 372 ? 6.465 -31.922 -19.016 1 92.31 372 LEU A CA 1
ATOM 2837 C C . LEU A 1 372 ? 7.988 -31.922 -18.969 1 92.31 372 LEU A C 1
ATOM 2839 O O . LEU A 1 372 ? 8.641 -32.438 -19.891 1 92.31 372 LEU A O 1
ATOM 2843 N N . TYR A 1 373 ? 8.562 -31.422 -17.859 1 87.88 373 TYR A N 1
ATOM 2844 C CA . TYR A 1 373 ? 10.016 -31.422 -17.672 1 87.88 373 TYR A CA 1
ATOM 2845 C C . TYR A 1 373 ? 10.562 -32.844 -17.672 1 87.88 373 TYR A C 1
ATOM 2847 O O . TYR A 1 373 ? 11.523 -33.156 -18.375 1 87.88 373 TYR A O 1
ATOM 2855 N N . SER A 1 374 ? 9.875 -33.625 -16.922 1 84.31 374 SER A N 1
ATOM 2856 C CA . SER A 1 374 ? 10.383 -34.969 -16.641 1 84.31 374 SER A CA 1
ATOM 2857 C C . SER A 1 374 ? 10.273 -35.875 -17.859 1 84.31 374 SER A C 1
ATOM 2859 O O . SER A 1 374 ? 11.062 -36.781 -18.031 1 84.31 374 SER A O 1
ATOM 2861 N N . THR A 1 375 ? 9.312 -35.594 -18.734 1 87 375 THR A N 1
ATOM 2862 C CA . THR A 1 375 ? 9.102 -36.438 -19.891 1 87 375 THR A CA 1
ATOM 2863 C C . THR A 1 375 ? 9.852 -35.906 -21.109 1 87 375 THR A C 1
ATOM 2865 O O . THR A 1 375 ? 9.828 -36.5 -22.188 1 87 375 THR A O 1
ATOM 2868 N N . GLY A 1 376 ? 10.438 -34.688 -20.906 1 88.56 376 GLY A N 1
ATOM 2869 C CA . GLY A 1 376 ? 11.352 -34.188 -21.906 1 88.56 376 GLY A CA 1
ATOM 2870 C C . GLY A 1 376 ? 10.672 -33.344 -22.969 1 88.56 376 GLY A C 1
ATOM 2871 O O . GLY A 1 376 ? 11.133 -33.281 -24.125 1 88.56 376 GLY A O 1
ATOM 2872 N N . ALA A 1 377 ? 9.602 -32.781 -22.641 1 93.94 377 ALA A N 1
ATOM 2873 C CA . ALA A 1 377 ? 8.93 -31.906 -23.594 1 93.94 377 ALA A CA 1
ATOM 2874 C C . ALA A 1 377 ? 9.859 -30.812 -24.078 1 93.94 377 ALA A C 1
ATOM 2876 O O . ALA A 1 377 ? 10.719 -30.328 -23.328 1 93.94 377 ALA A O 1
ATOM 2877 N N . LYS A 1 378 ? 9.656 -30.422 -25.328 1 93.44 378 LYS A N 1
ATOM 2878 C CA . LYS A 1 378 ? 10.555 -29.422 -25.906 1 93.44 378 LYS A CA 1
ATOM 2879 C C . LYS A 1 378 ? 9.812 -28.125 -26.203 1 93.44 378 LYS A C 1
ATOM 2881 O O . LYS A 1 378 ? 10.398 -27.047 -26.125 1 93.44 378 LYS A O 1
ATOM 2886 N N . THR A 1 379 ? 8.602 -28.344 -26.609 1 94.12 379 THR A N 1
ATOM 2887 C CA . THR A 1 379 ? 7.848 -27.172 -27.031 1 94.12 379 THR A CA 1
ATOM 2888 C C . THR A 1 379 ? 6.395 -27.266 -26.578 1 94.12 379 THR A C 1
ATOM 2890 O O . THR A 1 379 ? 6.004 -2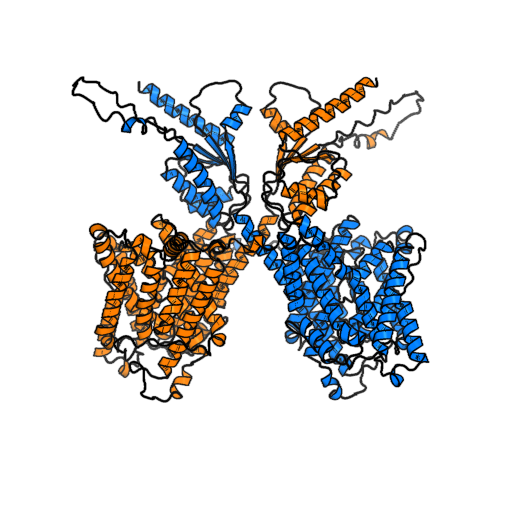8.234 -25.938 1 94.12 379 THR A O 1
ATOM 2893 N N . GLN A 1 380 ? 5.613 -26.25 -26.938 1 95 380 GLN A N 1
ATOM 2894 C CA . GLN A 1 380 ? 4.195 -26.188 -26.594 1 95 380 GLN A CA 1
ATOM 2895 C C . GLN A 1 380 ? 3.391 -27.188 -27.422 1 95 380 GLN A C 1
ATOM 2897 O O . GLN A 1 380 ? 2.209 -27.406 -27.156 1 95 380 GLN A O 1
ATOM 2902 N N . VAL A 1 381 ? 3.998 -27.828 -28.344 1 96.19 381 VAL A N 1
ATOM 2903 C CA . VAL A 1 381 ? 3.318 -28.812 -29.172 1 96.19 381 VAL A CA 1
ATOM 2904 C C . VAL A 1 381 ? 2.875 -30 -28.297 1 96.19 381 VAL A C 1
ATOM 2906 O O . VAL A 1 381 ? 1.854 -30.625 -28.578 1 96.19 381 VAL A O 1
ATOM 2909 N N . ALA A 1 382 ? 3.592 -30.25 -27.25 1 96.19 382 ALA A N 1
ATOM 2910 C CA . ALA A 1 382 ? 3.182 -31.266 -26.297 1 96.19 382 ALA A CA 1
ATOM 2911 C C . ALA A 1 382 ? 1.789 -30.969 -25.75 1 96.19 382 ALA A C 1
ATOM 2913 O O . ALA A 1 382 ? 0.964 -31.891 -25.609 1 96.19 382 ALA A O 1
ATOM 2914 N N . CYS A 1 383 ? 1.517 -29.766 -25.438 1 96.62 383 CYS A N 1
ATOM 2915 C CA . CYS A 1 383 ? 0.214 -29.359 -24.906 1 96.62 383 CYS A CA 1
ATOM 2916 C C . CYS A 1 383 ? -0.867 -29.516 -25.984 1 96.62 383 CYS A C 1
ATOM 2918 O O . CYS A 1 383 ? -1.997 -29.891 -25.672 1 96.62 383 CYS A O 1
ATOM 2920 N N . LEU A 1 384 ? -0.507 -29.234 -27.219 1 97 384 LEU A N 1
ATOM 2921 C CA . LEU A 1 384 ? 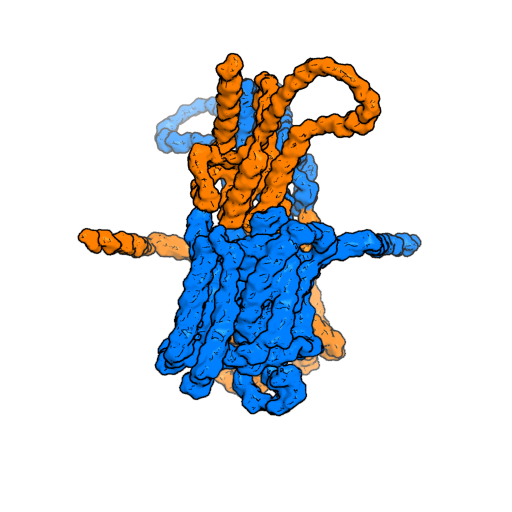-1.464 -29.359 -28.312 1 97 384 LEU A CA 1
ATOM 2922 C C . LEU A 1 384 ? -1.803 -30.828 -28.562 1 97 384 LEU A C 1
ATOM 2924 O O . LEU A 1 384 ? -2.955 -31.156 -28.844 1 97 384 LEU A O 1
ATOM 2928 N N . ILE A 1 385 ? -0.845 -31.641 -28.438 1 96.94 385 ILE A N 1
ATOM 2929 C CA . ILE A 1 385 ? -1.078 -33.062 -28.578 1 96.94 385 ILE A CA 1
ATOM 2930 C C . ILE A 1 385 ? -1.976 -33.562 -27.453 1 96.94 385 ILE A C 1
ATOM 2932 O O . ILE A 1 385 ? -2.877 -34.375 -27.672 1 96.94 385 ILE A O 1
ATOM 2936 N N . SER A 1 386 ? -1.679 -33.094 -26.266 1 96.75 386 SER A N 1
ATOM 2937 C CA . SER A 1 386 ? -2.547 -33.438 -25.156 1 96.75 386 SER A CA 1
ATOM 2938 C C . SER A 1 386 ? -3.994 -33.031 -25.438 1 96.75 386 SER A C 1
ATOM 2940 O O . SER A 1 386 ? -4.918 -33.781 -25.078 1 96.75 386 SER A O 1
ATOM 2942 N N . CYS A 1 387 ? -4.219 -31.938 -26.094 1 97.31 387 CYS A N 1
ATOM 2943 C CA . CYS A 1 387 ? -5.559 -31.469 -26.422 1 97.31 387 CYS A CA 1
ATOM 2944 C C . CYS A 1 387 ? -6.266 -32.438 -27.359 1 97.31 387 CYS A C 1
ATOM 2946 O O . CYS A 1 387 ? -7.473 -32.656 -27.234 1 97.31 387 CYS A O 1
ATOM 2948 N N . ILE A 1 388 ? -5.586 -33.031 -28.234 1 96.81 388 ILE A N 1
ATOM 2949 C CA . ILE A 1 388 ? -6.152 -34 -29.156 1 96.81 388 ILE A CA 1
ATOM 2950 C C . ILE A 1 388 ? -6.656 -35.219 -28.391 1 96.81 388 ILE A C 1
ATOM 2952 O O . ILE A 1 388 ? -7.762 -35.688 -28.625 1 96.81 388 ILE A O 1
ATOM 2956 N N . PHE A 1 389 ? -5.918 -35.594 -27.484 1 93.81 389 PHE A N 1
ATOM 2957 C CA . PHE A 1 389 ? -6.301 -36.781 -26.703 1 93.81 389 PHE A CA 1
ATOM 2958 C C . PHE A 1 389 ? -7.469 -36.438 -25.781 1 93.81 389 PHE A C 1
ATOM 2960 O O . PHE A 1 389 ? -8.344 -37.281 -25.547 1 93.81 389 PHE A O 1
ATOM 2967 N N . VAL A 1 390 ? -7.449 -35.281 -25.156 1 94.81 390 VAL A N 1
ATOM 2968 C CA . VAL A 1 390 ? -8.578 -34.844 -24.344 1 94.81 390 VAL A CA 1
ATOM 2969 C C . VAL A 1 390 ? -9.852 -34.812 -25.188 1 94.81 390 VAL A C 1
ATOM 2971 O O . VAL A 1 390 ? -10.922 -35.219 -24.719 1 94.81 390 VAL A O 1
ATOM 2974 N N . LEU A 1 391 ? -9.711 -34.375 -26.391 1 94.69 391 LEU A N 1
ATOM 2975 C CA . LEU A 1 391 ? -10.836 -34.344 -27.312 1 94.69 391 LEU A CA 1
ATOM 2976 C C . LEU A 1 391 ? -11.359 -35.75 -27.578 1 94.69 391 LEU A C 1
ATOM 2978 O O . LEU A 1 391 ? -12.578 -35.969 -27.641 1 94.69 391 LEU A O 1
ATOM 2982 N N . ILE A 1 392 ? -10.516 -36.656 -27.625 1 91.69 392 ILE A N 1
ATOM 2983 C CA . ILE A 1 392 ? -10.898 -38.062 -27.828 1 91.69 392 ILE A CA 1
ATOM 2984 C C . ILE A 1 392 ? -11.656 -38.562 -26.594 1 91.69 392 ILE A C 1
ATOM 2986 O O . ILE A 1 392 ? -12.656 -39.281 -26.734 1 91.69 392 ILE A O 1
ATOM 2990 N N . VAL A 1 393 ? -11.172 -38.188 -25.5 1 88.5 393 VAL A N 1
ATOM 2991 C CA . VAL A 1 393 ? -11.828 -38.594 -24.266 1 88.5 393 VAL A CA 1
ATOM 2992 C C . VAL A 1 393 ? -13.227 -38 -24.188 1 88.5 393 VAL A C 1
ATOM 2994 O O . VAL A 1 393 ? -14.18 -38.688 -23.781 1 88.5 393 VAL A O 1
ATOM 2997 N N . ILE A 1 394 ? -13.406 -36.812 -24.578 1 90.62 394 ILE A N 1
ATOM 2998 C CA . ILE A 1 394 ? -14.688 -36.094 -24.531 1 90.62 394 ILE A CA 1
ATOM 2999 C C . ILE A 1 394 ? -15.703 -36.812 -25.406 1 90.62 394 ILE A C 1
ATOM 3001 O O . ILE A 1 394 ? -16.859 -36.969 -25.031 1 90.62 394 ILE A O 1
ATOM 3005 N N . TYR A 1 395 ? -15.297 -37.375 -26.5 1 89.56 395 TYR A N 1
ATOM 3006 C CA . TYR A 1 395 ? -16.234 -37.938 -27.469 1 89.56 395 TYR A CA 1
ATOM 3007 C C . TYR A 1 395 ? -16.344 -39.469 -27.297 1 89.56 395 TYR A C 1
ATOM 3009 O O . TYR A 1 395 ? -17.359 -40.062 -27.672 1 89.56 395 TYR A O 1
ATOM 3017 N N . ALA A 1 396 ? -15.383 -40.094 -26.672 1 85.81 396 ALA A N 1
ATOM 3018 C CA . ALA A 1 396 ? -15.383 -41.562 -26.688 1 85.81 396 ALA A CA 1
ATOM 3019 C C . ALA A 1 396 ? -15.523 -42.125 -25.266 1 85.81 396 ALA A C 1
ATOM 3021 O O . ALA A 1 396 ? -16.125 -43.188 -25.078 1 85.81 396 ALA A O 1
ATOM 3022 N N . ILE A 1 397 ? -14.992 -41.531 -24.266 1 79.94 397 ILE A N 1
ATOM 3023 C CA . ILE A 1 397 ? -14.82 -42.156 -22.953 1 79.94 397 ILE A CA 1
ATOM 3024 C C . ILE A 1 397 ? -15.789 -41.562 -21.953 1 79.94 397 ILE A C 1
ATOM 3026 O O . ILE A 1 397 ? -16.109 -42.156 -20.922 1 79.94 397 ILE A O 1
ATOM 3030 N N . GLY A 1 398 ? -16.406 -40.5 -22.25 1 75.62 398 GLY A N 1
ATOM 3031 C CA . GLY A 1 398 ? -17.25 -39.75 -21.328 1 75.62 398 GLY A CA 1
ATOM 3032 C C . GLY A 1 398 ? -18.281 -40.625 -20.625 1 75.62 398 GLY A C 1
ATOM 3033 O O . GLY A 1 398 ? -18.297 -40.688 -19.391 1 75.62 398 GLY A O 1
ATOM 3034 N N . PRO A 1 399 ? -19.031 -41.375 -21.234 1 75.44 399 PRO A N 1
ATOM 3035 C CA . PRO A 1 399 ? -20.109 -42.156 -20.625 1 75.44 399 PRO A CA 1
ATOM 3036 C C . PRO A 1 399 ? -19.594 -43.25 -19.703 1 75.44 399 PRO A C 1
ATOM 3038 O O . PRO A 1 399 ? -20.297 -43.656 -18.781 1 75.44 399 PRO A O 1
ATOM 3041 N N . LEU A 1 400 ? -18.375 -43.562 -19.875 1 77.75 400 LEU A N 1
ATOM 3042 C CA . LEU A 1 400 ? -17.812 -44.625 -19.062 1 77.75 400 LEU A CA 1
ATOM 3043 C C . LEU A 1 400 ? -17.391 -44.125 -17.703 1 77.75 400 LEU A C 1
ATOM 3045 O O . LEU A 1 400 ? -17.172 -44.906 -16.781 1 77.75 400 LEU A O 1
ATOM 3049 N N . LEU A 1 401 ? -17.422 -42.844 -17.578 1 82.31 401 LEU A N 1
ATOM 3050 C CA . LEU A 1 401 ? -16.953 -42.25 -16.328 1 82.31 401 LEU A CA 1
ATOM 3051 C C . LEU A 1 401 ? -18.109 -41.969 -15.398 1 82.31 401 LEU A C 1
ATOM 3053 O O . LEU A 1 401 ? -17.938 -41.312 -14.367 1 82.31 401 LEU A O 1
ATOM 3057 N N . TYR A 1 402 ? -19.266 -42.5 -15.641 1 83.56 402 TYR A N 1
ATOM 3058 C CA . TYR A 1 402 ? -20.484 -42.312 -14.875 1 83.56 402 TYR A CA 1
ATOM 3059 C C . TYR A 1 402 ? -20.312 -42.781 -13.43 1 83.56 402 TYR A C 1
ATOM 3061 O O . TYR A 1 402 ? -20.703 -42.094 -12.492 1 83.56 402 TYR A O 1
ATOM 3069 N N . TRP A 1 403 ? -19.656 -43.906 -13.234 1 88.56 403 TRP A N 1
ATOM 3070 C CA . TRP A 1 403 ? -19.625 -44.531 -11.922 1 88.56 403 TRP A CA 1
ATOM 3071 C C . TRP A 1 403 ? -18.391 -44.125 -11.141 1 88.56 403 TRP A C 1
ATOM 3073 O O . TRP A 1 403 ? -18.094 -44.688 -10.094 1 88.56 403 TRP A O 1
ATOM 3083 N N . LEU A 1 404 ? -17.75 -43.125 -11.578 1 90.81 404 LEU A N 1
ATOM 3084 C CA . LEU A 1 404 ? -16.562 -42.656 -10.891 1 90.81 404 LEU A CA 1
ATOM 3085 C C . LEU A 1 404 ? -16.906 -42.031 -9.539 1 90.81 404 LEU A C 1
ATOM 3087 O O . LEU A 1 404 ? -17.688 -41.094 -9.453 1 90.81 404 LEU A O 1
ATOM 3091 N N . PRO A 1 405 ? -16.359 -42.594 -8.453 1 91.94 405 PRO A N 1
ATOM 3092 C CA . PRO A 1 405 ? -16.656 -42.062 -7.125 1 91.94 405 PRO A CA 1
ATOM 3093 C C . PRO A 1 405 ? -15.992 -40.719 -6.875 1 91.94 405 PRO A C 1
ATOM 3095 O O . PRO A 1 405 ? -14.844 -40.5 -7.277 1 91.94 405 PRO A O 1
ATOM 3098 N N . MET A 1 406 ? -16.672 -39.875 -6.125 1 91.44 406 MET A N 1
ATOM 3099 C CA . MET A 1 406 ? -16.172 -38.562 -5.809 1 91.44 406 MET A CA 1
ATOM 3100 C C . MET A 1 406 ? -14.953 -38.625 -4.906 1 91.44 406 MET A C 1
ATOM 3102 O O . MET A 1 406 ? -14.062 -37.781 -4.992 1 91.44 406 MET A O 1
ATOM 3106 N N . CYS A 1 407 ? -14.914 -39.562 -4.074 1 93.62 407 CYS A N 1
ATOM 3107 C CA . CYS A 1 407 ? -13.805 -39.688 -3.145 1 93.62 407 CYS A CA 1
ATOM 3108 C C . CYS A 1 407 ? -12.5 -39.969 -3.887 1 93.62 407 CYS A C 1
ATOM 3110 O O . CYS A 1 407 ? -11.422 -39.594 -3.436 1 93.62 407 CYS A O 1
ATOM 3112 N N . VAL A 1 408 ? -12.609 -40.656 -5.02 1 93.62 408 VAL A N 1
ATOM 3113 C CA . VAL A 1 408 ? -11.43 -40.938 -5.836 1 93.62 408 VAL A CA 1
ATOM 3114 C C . VAL A 1 408 ? -10.922 -39.656 -6.477 1 93.62 408 VAL A C 1
ATOM 3116 O O . VAL A 1 408 ? -9.719 -39.406 -6.508 1 93.62 408 VAL A O 1
ATOM 3119 N N . LEU A 1 409 ? -11.812 -38.875 -6.945 1 91.88 409 LEU A N 1
ATOM 3120 C CA . LEU A 1 409 ? -11.461 -37.594 -7.52 1 91.88 409 LEU A CA 1
ATOM 3121 C C . LEU A 1 409 ? -10.797 -36.688 -6.477 1 91.88 409 LEU A C 1
ATOM 3123 O O . LEU A 1 409 ? -9.805 -36 -6.766 1 91.88 409 LEU A O 1
ATOM 3127 N N . ALA A 1 410 ? -11.32 -36.688 -5.301 1 95.25 410 ALA A N 1
ATOM 3128 C CA . ALA A 1 410 ? -10.742 -35.906 -4.203 1 95.25 410 ALA A CA 1
ATOM 3129 C C . ALA A 1 410 ? -9.328 -36.375 -3.891 1 95.25 410 ALA A C 1
ATOM 3131 O O . ALA A 1 410 ? -8.445 -35.562 -3.604 1 95.25 410 ALA A O 1
ATOM 3132 N N . SER A 1 411 ? -9.141 -37.688 -3.941 1 96.06 411 SER A N 1
ATOM 3133 C CA . SER A 1 411 ? -7.82 -38.25 -3.689 1 96.06 411 SER A CA 1
ATOM 3134 C C . SER A 1 411 ? -6.812 -37.812 -4.742 1 96.06 411 SER A C 1
ATOM 3136 O O . SER A 1 411 ? -5.652 -37.531 -4.426 1 96.06 411 SER A O 1
ATOM 3138 N N . ILE A 1 412 ? -7.254 -37.719 -5.918 1 92.38 412 ILE A N 1
ATOM 3139 C CA . ILE A 1 412 ? -6.402 -37.25 -7.008 1 92.38 412 ILE A CA 1
ATOM 3140 C C . ILE A 1 412 ? -5.992 -35.812 -6.77 1 92.38 412 ILE A C 1
ATOM 3142 O O . ILE A 1 412 ? -4.824 -35.438 -6.953 1 92.38 412 ILE A O 1
ATOM 3146 N N . ILE A 1 413 ? -6.871 -35 -6.34 1 93.25 413 ILE A N 1
ATOM 3147 C CA . ILE A 1 413 ? -6.594 -33.594 -6.055 1 93.25 413 ILE A CA 1
ATOM 3148 C C . ILE A 1 413 ? -5.531 -33.469 -4.965 1 93.25 413 ILE A C 1
ATOM 3150 O O . ILE A 1 413 ? -4.527 -32.781 -5.133 1 93.25 413 ILE A O 1
ATOM 3154 N N . VAL A 1 414 ? -5.723 -34.188 -3.92 1 95.12 414 VAL A N 1
ATOM 3155 C CA . VAL A 1 414 ? -4.871 -34.094 -2.742 1 95.12 414 VAL A CA 1
ATOM 3156 C C . VAL A 1 414 ? -3.451 -34.531 -3.086 1 95.12 414 VAL A C 1
ATOM 3158 O O . VAL A 1 414 ? -2.479 -33.875 -2.738 1 95.12 414 VAL A O 1
ATOM 3161 N N . VAL A 1 415 ? -3.367 -35.656 -3.789 1 92.75 415 VAL A N 1
ATOM 3162 C CA . VAL A 1 415 ? -2.051 -36.188 -4.141 1 92.75 415 VAL A CA 1
ATOM 3163 C C . VAL A 1 415 ? -1.379 -35.25 -5.148 1 92.75 415 VAL A C 1
ATOM 3165 O O . VAL A 1 415 ? -0.158 -35.062 -5.125 1 92.75 415 VAL A O 1
ATOM 3168 N N . GLY A 1 416 ? -2.193 -34.656 -5.988 1 89.69 416 GLY A N 1
ATOM 3169 C CA . GLY A 1 416 ? -1.671 -33.719 -6.977 1 89.69 416 GLY A CA 1
ATOM 3170 C C . GLY A 1 416 ? -1.101 -32.438 -6.363 1 89.69 416 GLY A C 1
ATOM 3171 O O . GLY A 1 416 ? -0.312 -31.75 -7 1 89.69 416 GLY A O 1
ATOM 3172 N N . LEU A 1 417 ? -1.405 -32.156 -5.148 1 92.88 417 LEU A N 1
ATOM 3173 C CA . LEU A 1 417 ? -0.979 -30.938 -4.48 1 92.88 417 LEU A CA 1
ATOM 3174 C C . LEU A 1 417 ? 0.329 -31.156 -3.729 1 92.88 417 LEU A C 1
ATOM 3176 O O . LEU A 1 417 ? 0.812 -30.25 -3.043 1 92.88 417 LEU A O 1
ATOM 3180 N N . LYS A 1 418 ? 0.904 -32.281 -3.85 1 90.75 418 LYS A N 1
ATOM 3181 C CA . LYS A 1 418 ? 2.129 -32.625 -3.131 1 90.75 418 LYS A CA 1
ATOM 3182 C C . LYS A 1 418 ? 3.229 -31.594 -3.404 1 90.75 418 LYS A C 1
ATOM 3184 O O . LYS A 1 418 ? 3.885 -31.109 -2.477 1 90.75 418 LYS A O 1
ATOM 3189 N N . GLY A 1 419 ? 3.406 -31.188 -4.633 1 88.06 419 GLY A N 1
ATOM 3190 C CA . GLY A 1 419 ? 4.449 -30.25 -5.008 1 88.06 419 GLY A CA 1
ATOM 3191 C C . GLY A 1 419 ? 4.301 -28.906 -4.336 1 88.06 419 GLY A C 1
ATOM 3192 O O . GLY A 1 419 ? 5.297 -28.266 -3.988 1 88.06 419 GLY A O 1
ATOM 3193 N N . MET A 1 420 ? 3.113 -28.484 -4.152 1 90.56 420 MET A N 1
ATOM 3194 C CA . MET A 1 420 ? 2.85 -27.188 -3.533 1 90.56 420 MET A CA 1
ATOM 3195 C C . MET A 1 420 ? 2.98 -27.281 -2.016 1 90.56 420 MET A C 1
ATOM 3197 O O . MET A 1 420 ? 3.504 -26.359 -1.379 1 90.56 420 MET A O 1
ATOM 3201 N N . LEU A 1 421 ? 2.592 -28.406 -1.466 1 92.69 421 LEU A N 1
ATOM 3202 C CA . LEU A 1 421 ? 2.629 -28.578 -0.018 1 92.69 421 LEU A CA 1
ATOM 3203 C C . LEU A 1 421 ? 4.062 -28.766 0.472 1 92.69 421 LEU A C 1
ATOM 3205 O O . LEU A 1 421 ? 4.402 -28.344 1.582 1 92.69 421 LEU A O 1
ATOM 3209 N N . ILE A 1 422 ? 4.91 -29.297 -0.347 1 91.94 422 ILE A N 1
ATOM 3210 C CA . ILE A 1 422 ? 6.293 -29.562 0.037 1 91.94 422 ILE A CA 1
ATOM 3211 C C . ILE A 1 422 ? 7.062 -28.234 0.135 1 91.94 422 ILE A C 1
ATOM 3213 O O . ILE A 1 422 ? 8.133 -28.188 0.745 1 91.94 422 ILE A O 1
ATOM 3217 N N . GLN A 1 423 ? 6.551 -27.234 -0.409 1 90.81 423 GLN A N 1
ATOM 3218 C CA . GLN A 1 423 ? 7.199 -25.922 -0.328 1 90.81 423 GLN A CA 1
ATOM 3219 C C . GLN A 1 423 ? 7.336 -25.469 1.121 1 90.81 423 GLN A C 1
ATOM 3221 O O . GLN A 1 423 ? 8.102 -24.547 1.418 1 90.81 423 GLN A O 1
ATOM 3226 N N . PHE A 1 424 ? 6.656 -26.125 2.031 1 91.5 424 PHE A N 1
ATOM 3227 C CA . PHE A 1 424 ? 6.832 -25.891 3.459 1 91.5 424 PHE A CA 1
ATOM 3228 C C . PHE A 1 424 ? 8.273 -26.125 3.875 1 91.5 424 PHE A C 1
ATOM 3230 O O . PHE A 1 424 ? 8.766 -25.516 4.82 1 91.5 424 PHE A O 1
ATOM 3237 N N . ARG A 1 425 ? 8.922 -26.922 3.084 1 91.31 425 ARG A N 1
ATOM 3238 C CA . ARG A 1 425 ? 10.312 -27.266 3.383 1 91.31 425 ARG A CA 1
ATOM 3239 C C . ARG A 1 425 ? 11.242 -26.094 3.061 1 91.31 425 ARG A C 1
ATOM 3241 O O . ARG A 1 425 ? 12.367 -26.047 3.561 1 91.31 425 ARG A O 1
ATOM 3248 N N . ASP A 1 426 ? 10.734 -25.219 2.248 1 89.88 426 ASP A N 1
ATOM 3249 C CA . ASP A 1 426 ? 11.539 -24.062 1.873 1 89.88 426 ASP A CA 1
ATOM 3250 C C . ASP A 1 426 ? 11.758 -23.141 3.068 1 89.88 426 ASP A C 1
ATOM 3252 O O . ASP A 1 426 ? 12.633 -22.266 3.037 1 89.88 426 ASP A O 1
ATOM 3256 N N . LEU A 1 427 ? 11.023 -23.359 4.133 1 93.88 427 LEU A N 1
ATOM 3257 C CA . LEU A 1 427 ? 11.148 -22.531 5.324 1 93.88 427 LEU A CA 1
ATOM 3258 C C . LEU A 1 427 ? 12.555 -22.594 5.898 1 93.88 427 LEU A C 1
ATOM 3260 O O . LEU A 1 427 ? 13.07 -21.594 6.414 1 93.88 427 LEU A O 1
ATOM 3264 N N . LYS A 1 428 ? 13.109 -23.766 5.773 1 92.44 428 LYS A N 1
ATOM 3265 C CA . LYS A 1 428 ? 14.484 -23.938 6.254 1 92.44 428 LYS A CA 1
ATOM 3266 C C . LYS A 1 428 ? 15.453 -23.078 5.43 1 92.44 428 LYS A C 1
ATOM 3268 O O . LYS A 1 428 ? 16.375 -22.469 5.98 1 92.44 428 LYS A O 1
ATOM 3273 N N . LYS A 1 429 ? 15.195 -23.078 4.215 1 92 429 LYS A N 1
ATOM 3274 C CA . LYS A 1 429 ? 16.016 -22.297 3.309 1 92 429 LYS A CA 1
ATOM 3275 C C . LYS A 1 429 ? 15.898 -20.797 3.619 1 92 429 LYS A C 1
ATOM 3277 O O . LYS A 1 429 ? 16.906 -20.094 3.713 1 92 429 LYS A O 1
ATOM 3282 N N . TYR A 1 430 ? 14.734 -20.328 3.828 1 93.75 430 TYR A N 1
ATOM 3283 C CA . TYR A 1 430 ? 14.516 -18.906 4.098 1 93.75 430 TYR A CA 1
ATOM 3284 C C . TYR A 1 430 ? 15.102 -18.516 5.449 1 93.75 430 TYR A C 1
ATOM 3286 O O . TYR A 1 430 ? 15.648 -17.422 5.602 1 93.75 430 TYR A O 1
ATOM 3294 N N . TRP A 1 431 ? 15 -19.438 6.418 1 93 431 TRP A N 1
ATOM 3295 C CA . TRP A 1 431 ? 15.523 -19.172 7.754 1 93 431 TRP A CA 1
ATOM 3296 C C . TRP A 1 431 ? 17.031 -18.984 7.711 1 93 431 TRP A C 1
ATOM 3298 O O . TRP A 1 431 ? 17.578 -18.125 8.406 1 93 431 TRP A O 1
ATOM 3308 N N . ASN A 1 432 ? 17.688 -19.734 6.848 1 91.31 432 ASN A N 1
ATOM 3309 C CA . ASN A 1 432 ? 19.156 -19.719 6.801 1 91.31 432 ASN A CA 1
ATOM 3310 C C . ASN A 1 432 ? 19.672 -18.594 5.922 1 91.31 432 ASN A C 1
ATOM 3312 O O . ASN A 1 432 ? 20.812 -18.141 6.078 1 91.31 432 ASN A O 1
ATOM 3316 N N . VAL A 1 433 ? 18.922 -18.172 5.004 1 91.88 433 VAL A N 1
ATOM 3317 C CA . VAL A 1 433 ? 19.375 -17.141 4.074 1 91.88 433 VAL A CA 1
ATOM 3318 C C . VAL A 1 433 ? 19.016 -15.766 4.609 1 91.88 433 VAL A C 1
ATOM 3320 O O . VAL A 1 433 ? 19.859 -14.875 4.68 1 91.88 433 VAL A O 1
ATOM 3323 N N . ASP A 1 434 ? 17.703 -15.602 4.961 1 92.12 434 ASP A N 1
ATOM 3324 C CA . ASP A 1 434 ? 17.219 -14.328 5.477 1 92.12 434 ASP A CA 1
ATOM 3325 C C . ASP A 1 434 ? 16 -14.516 6.387 1 92.12 434 ASP A C 1
ATOM 3327 O O . ASP A 1 434 ? 14.914 -14.844 5.914 1 92.12 434 ASP A O 1
ATOM 3331 N N . LYS A 1 435 ? 16.141 -14.156 7.598 1 93.88 435 LYS A N 1
ATOM 3332 C CA . LYS A 1 435 ? 15.109 -14.383 8.602 1 93.88 435 LYS A CA 1
ATOM 3333 C C . LYS A 1 435 ? 13.898 -13.492 8.352 1 93.88 435 LYS A C 1
ATOM 3335 O O . LYS A 1 435 ? 12.773 -13.844 8.719 1 93.88 435 LYS A O 1
ATOM 3340 N N . ILE A 1 436 ? 14.094 -12.391 7.746 1 93.75 436 ILE A N 1
ATOM 3341 C CA . ILE A 1 436 ? 12.977 -11.5 7.434 1 93.75 436 ILE A CA 1
ATOM 3342 C C . ILE A 1 436 ? 12.07 -12.164 6.402 1 93.75 436 ILE A C 1
ATOM 3344 O O . ILE A 1 436 ? 10.844 -12.148 6.551 1 93.75 436 ILE A O 1
ATOM 3348 N N . ASP A 1 437 ? 12.672 -12.766 5.41 1 95.19 437 ASP A N 1
ATOM 3349 C CA . ASP A 1 437 ? 11.891 -13.461 4.395 1 95.19 437 ASP A CA 1
ATOM 3350 C C . ASP A 1 437 ? 11.164 -14.664 4.988 1 95.19 437 ASP A C 1
ATOM 3352 O O . ASP A 1 437 ? 10.078 -15.023 4.535 1 95.19 437 ASP A O 1
ATOM 3356 N N . TRP A 1 438 ? 11.828 -15.281 5.957 1 96.12 438 TRP A N 1
ATOM 3357 C CA . TRP A 1 438 ? 11.156 -16.344 6.688 1 96.12 438 TRP A CA 1
ATOM 3358 C C . TRP A 1 438 ? 9.898 -15.844 7.371 1 96.12 438 TRP A C 1
ATOM 3360 O O . TRP A 1 438 ? 8.852 -16.5 7.324 1 96.12 438 TRP A O 1
ATOM 3370 N N . GLY A 1 439 ? 9.977 -14.719 8.008 1 96.75 439 GLY A N 1
ATOM 3371 C CA . GLY A 1 439 ? 8.812 -14.109 8.633 1 96.75 439 GLY A CA 1
ATOM 3372 C C . GLY A 1 439 ? 7.719 -13.75 7.637 1 96.75 439 GLY A C 1
ATOM 3373 O O . GLY A 1 439 ? 6.531 -13.914 7.926 1 96.75 439 GLY A O 1
ATOM 3374 N N . ILE A 1 440 ? 8.141 -13.258 6.492 1 96.62 440 ILE A N 1
ATOM 3375 C CA . ILE A 1 440 ? 7.191 -12.914 5.441 1 96.62 440 ILE A CA 1
ATOM 3376 C C . ILE A 1 440 ? 6.457 -14.172 4.977 1 96.62 440 ILE A C 1
ATOM 3378 O O . ILE A 1 440 ? 5.238 -14.156 4.789 1 96.62 440 ILE A O 1
ATOM 3382 N N . TRP A 1 441 ? 7.223 -15.234 4.824 1 97.25 441 TRP A N 1
ATOM 3383 C CA . TRP A 1 441 ? 6.621 -16.5 4.418 1 97.25 441 TRP A CA 1
ATOM 3384 C C . TRP A 1 441 ? 5.57 -16.953 5.422 1 97.25 441 TRP A C 1
ATOM 3386 O O . TRP A 1 441 ? 4.434 -17.266 5.047 1 97.25 441 TRP A O 1
ATOM 3396 N N . ILE A 1 442 ? 5.859 -16.938 6.703 1 97.62 442 ILE A N 1
ATOM 3397 C CA . ILE A 1 442 ? 4.969 -17.422 7.754 1 97.62 442 ILE A CA 1
ATOM 3398 C C . ILE A 1 442 ? 3.729 -16.547 7.828 1 97.62 442 ILE A C 1
ATOM 3400 O O . ILE A 1 442 ? 2.605 -17.047 7.918 1 97.62 442 ILE A O 1
ATOM 3404 N N . SER A 1 443 ? 3.969 -15.258 7.824 1 97.38 443 SER A N 1
ATOM 3405 C CA . SER A 1 443 ? 2.838 -14.336 7.93 1 97.38 443 SER A CA 1
ATOM 3406 C C . SER A 1 443 ? 1.911 -14.461 6.727 1 97.38 443 SER A C 1
ATOM 3408 O O . SER A 1 443 ? 0.688 -14.461 6.875 1 97.38 443 SER A O 1
ATOM 3410 N N . THR A 1 444 ? 2.514 -14.516 5.551 1 97.44 444 THR A N 1
ATOM 3411 C CA . THR A 1 444 ? 1.722 -14.68 4.336 1 97.44 444 THR A CA 1
ATOM 3412 C C . THR A 1 444 ? 0.934 -15.984 4.379 1 97.44 444 THR A C 1
ATOM 3414 O O . THR A 1 444 ? -0.243 -16.016 4.012 1 97.44 444 THR A O 1
ATOM 3417 N N . TYR A 1 445 ? 1.575 -17.062 4.816 1 97.69 445 TYR A N 1
ATOM 3418 C CA . TYR A 1 445 ? 0.921 -18.359 4.949 1 97.69 445 TYR A CA 1
ATOM 3419 C C . TYR A 1 445 ? -0.26 -18.281 5.91 1 97.69 445 TYR A C 1
ATOM 3421 O O . TYR A 1 445 ? -1.354 -18.75 5.598 1 97.69 445 TYR A O 1
ATOM 3429 N N . ILE A 1 446 ? -0.079 -17.672 7.031 1 97.19 446 ILE A N 1
ATOM 3430 C CA . ILE A 1 446 ? -1.108 -17.562 8.062 1 97.19 446 ILE A CA 1
ATOM 3431 C C . ILE A 1 446 ? -2.283 -16.734 7.531 1 97.19 446 ILE A C 1
ATOM 3433 O O . ILE A 1 446 ? -3.443 -17.125 7.711 1 97.19 446 ILE A O 1
ATOM 3437 N N . PHE A 1 447 ? -1.989 -15.648 6.887 1 95.94 447 PHE A N 1
ATOM 3438 C CA . PHE A 1 447 ? -3.059 -14.82 6.348 1 95.94 447 PHE A CA 1
ATOM 3439 C C . PHE A 1 447 ? -3.824 -15.555 5.258 1 95.94 447 PHE A C 1
ATOM 3441 O O . PHE A 1 447 ? -5.031 -15.367 5.102 1 95.94 447 PHE A O 1
ATOM 3448 N N . THR A 1 448 ? -3.102 -16.359 4.488 1 96.12 448 THR A N 1
ATOM 3449 C CA . THR A 1 448 ? -3.764 -17.156 3.459 1 96.12 448 THR A CA 1
ATOM 3450 C C . THR A 1 448 ? -4.711 -18.172 4.086 1 96.12 448 THR A C 1
ATOM 3452 O O . THR A 1 448 ? -5.855 -18.312 3.654 1 96.12 448 THR A O 1
ATOM 3455 N N . ILE A 1 449 ? -4.305 -18.828 5.125 1 95.75 449 ILE A N 1
ATOM 3456 C CA . ILE A 1 449 ? -5.098 -19.859 5.773 1 95.75 449 ILE A CA 1
ATOM 3457 C C . ILE A 1 449 ? -6.285 -19.219 6.496 1 95.75 449 ILE A C 1
ATOM 3459 O O . ILE A 1 449 ? -7.387 -19.781 6.5 1 95.75 449 ILE A O 1
ATOM 3463 N N . CYS A 1 450 ? -6.117 -18.047 7.031 1 95.12 450 CYS A N 1
ATOM 3464 C CA . CYS A 1 450 ? -7.16 -17.391 7.816 1 95.12 450 CYS A CA 1
ATOM 3465 C C . CYS A 1 450 ? -8.195 -16.75 6.906 1 95.12 450 CYS A C 1
ATOM 3467 O O . CYS A 1 450 ? -9.367 -16.641 7.27 1 95.12 450 CYS A O 1
ATOM 3469 N N . PHE A 1 451 ? -7.816 -16.359 5.734 1 93.75 451 PHE A N 1
ATOM 3470 C CA . PHE A 1 451 ? -8.734 -15.648 4.855 1 93.75 451 PHE A CA 1
ATOM 3471 C C . PHE A 1 451 ? -8.852 -16.359 3.508 1 93.75 451 PHE A C 1
ATOM 3473 O O . PHE A 1 451 ? -9.484 -17.406 3.406 1 93.75 451 PHE A O 1
ATOM 3480 N N . ALA A 1 452 ? -8.062 -15.93 2.5 1 92.25 452 ALA A N 1
ATOM 3481 C CA . ALA A 1 452 ? -8.047 -16.5 1.158 1 92.25 452 ALA A CA 1
ATOM 3482 C C . ALA A 1 452 ? -6.711 -16.25 0.469 1 92.25 452 ALA A C 1
ATOM 3484 O O . ALA A 1 452 ? -5.91 -15.438 0.934 1 92.25 452 ALA A O 1
ATOM 3485 N N . ALA A 1 453 ? -6.555 -16.984 -0.527 1 92.5 453 ALA A N 1
ATOM 3486 C CA . ALA A 1 453 ? -5.289 -16.922 -1.253 1 92.5 453 ALA A CA 1
ATOM 3487 C C . ALA A 1 453 ? -5.023 -15.5 -1.763 1 92.5 453 ALA A C 1
ATOM 3489 O O . ALA A 1 453 ? -3.889 -15.023 -1.716 1 92.5 453 ALA A O 1
ATOM 3490 N N . ASN A 1 454 ? -6.039 -14.883 -2.303 1 92.25 454 ASN A N 1
ATOM 3491 C CA . ASN A 1 454 ? -5.852 -13.547 -2.857 1 92.25 454 ASN A CA 1
ATOM 3492 C C . ASN A 1 454 ? -5.504 -12.539 -1.771 1 92.25 454 ASN A C 1
ATOM 3494 O O . ASN A 1 454 ? -4.672 -11.648 -1.982 1 92.25 454 ASN A O 1
ATOM 3498 N N . VAL A 1 455 ? -6.098 -12.711 -0.592 1 93.44 455 VAL A N 1
ATOM 3499 C CA . VAL A 1 455 ? -5.801 -11.836 0.535 1 93.44 455 VAL A CA 1
ATOM 3500 C C . VAL A 1 455 ? -4.383 -12.102 1.039 1 93.44 455 VAL A C 1
ATOM 3502 O O . VAL A 1 455 ? -3.65 -11.172 1.38 1 93.44 455 VAL A O 1
ATOM 3505 N N . GLY A 1 456 ? -4.043 -13.344 1.095 1 95.75 456 GLY A N 1
ATOM 3506 C CA . GLY A 1 456 ? -2.682 -13.688 1.482 1 95.75 456 GLY A CA 1
ATOM 3507 C C . GLY A 1 456 ? -1.633 -13.109 0.552 1 95.75 456 GLY A C 1
ATOM 3508 O O . GLY A 1 456 ? -0.616 -12.578 1.006 1 95.75 456 GLY A O 1
ATOM 3509 N N . LEU A 1 457 ? -1.887 -13.219 -0.678 1 95.44 457 LEU A N 1
ATOM 3510 C CA . LEU A 1 457 ? -0.966 -12.688 -1.677 1 95.44 457 LEU A CA 1
ATOM 3511 C C . LEU A 1 457 ? -0.808 -11.172 -1.522 1 95.44 457 LEU A C 1
ATOM 3513 O O . LEU A 1 457 ? 0.313 -10.664 -1.504 1 95.44 457 LEU A O 1
ATOM 3517 N N . LEU A 1 458 ? -1.904 -10.492 -1.456 1 94.94 458 LEU A N 1
ATOM 3518 C CA . LEU A 1 458 ? -1.872 -9.039 -1.304 1 94.94 458 LEU A CA 1
ATOM 3519 C C . LEU A 1 458 ? -1.146 -8.641 -0.023 1 94.94 458 LEU A C 1
ATOM 3521 O O . LEU A 1 458 ? -0.347 -7.703 -0.022 1 94.94 458 LEU A O 1
ATOM 3525 N N . PHE A 1 459 ? -1.416 -9.328 1.023 1 95.75 459 PHE A N 1
ATOM 3526 C CA . PHE A 1 459 ? -0.757 -9.07 2.299 1 95.75 459 PHE A CA 1
ATOM 3527 C C . PHE A 1 459 ? 0.75 -9.258 2.178 1 95.75 459 PHE A C 1
ATOM 3529 O O . PHE A 1 459 ? 1.525 -8.438 2.668 1 95.75 459 PHE A O 1
ATOM 3536 N N . GLY A 1 460 ? 1.124 -10.406 1.633 1 96.94 460 GLY A N 1
ATOM 3537 C CA . GLY A 1 460 ? 2.543 -10.672 1.458 1 96.94 460 GLY A CA 1
ATOM 3538 C C . GLY A 1 460 ? 3.266 -9.578 0.698 1 96.94 460 GLY A C 1
ATOM 3539 O O . GLY A 1 460 ? 4.355 -9.156 1.095 1 96.94 460 GLY A O 1
ATOM 3540 N N . VAL A 1 461 ? 2.691 -9.094 -0.367 1 95.38 461 VAL A N 1
ATOM 3541 C CA . VAL A 1 461 ? 3.287 -8.047 -1.189 1 95.38 461 VAL A CA 1
ATOM 3542 C C . VAL A 1 461 ? 3.404 -6.758 -0.38 1 95.38 461 VAL A C 1
ATOM 3544 O O . VAL A 1 461 ? 4.461 -6.125 -0.357 1 95.38 461 VAL A O 1
ATOM 3547 N N . ILE A 1 462 ? 2.336 -6.402 0.31 1 94.06 462 ILE A N 1
ATOM 3548 C CA . ILE A 1 462 ? 2.322 -5.188 1.118 1 94.06 462 ILE A CA 1
ATOM 3549 C C . ILE A 1 462 ? 3.369 -5.293 2.227 1 94.06 462 ILE A C 1
ATOM 3551 O O . ILE A 1 462 ? 4.082 -4.328 2.51 1 94.06 462 ILE A O 1
ATOM 3555 N N . CYS A 1 463 ? 3.432 -6.426 2.785 1 94.19 463 CYS A N 1
ATOM 3556 C CA . CYS A 1 463 ? 4.387 -6.66 3.863 1 94.19 463 CYS A CA 1
ATOM 3557 C C . CYS A 1 463 ? 5.82 -6.531 3.359 1 94.19 463 CYS A C 1
ATOM 3559 O O . CYS A 1 463 ? 6.668 -5.938 4.027 1 94.19 463 CYS A O 1
ATOM 3561 N N . THR A 1 464 ? 6.066 -7.102 2.244 1 94.88 464 THR A N 1
ATOM 3562 C CA . THR A 1 464 ? 7.395 -7.02 1.653 1 94.88 464 THR A CA 1
ATOM 3563 C C . THR A 1 464 ? 7.777 -5.57 1.367 1 94.88 464 THR A C 1
ATOM 3565 O O . THR A 1 464 ? 8.898 -5.148 1.66 1 94.88 464 THR A O 1
ATOM 3568 N N . ILE A 1 465 ? 6.879 -4.855 0.841 1 92.5 465 ILE A N 1
ATOM 3569 C CA . ILE A 1 465 ? 7.113 -3.449 0.527 1 92.5 465 ILE A CA 1
ATOM 3570 C C . ILE A 1 465 ? 7.348 -2.664 1.816 1 92.5 465 ILE A C 1
ATOM 3572 O O . ILE A 1 465 ? 8.281 -1.866 1.904 1 92.5 465 ILE A O 1
ATOM 3576 N N . ALA A 1 466 ? 6.508 -2.93 2.809 1 91.38 466 ALA A N 1
ATOM 3577 C CA . ALA A 1 466 ? 6.602 -2.223 4.082 1 91.38 466 ALA A CA 1
ATOM 3578 C C . ALA A 1 466 ? 7.953 -2.467 4.746 1 91.38 466 ALA A C 1
ATOM 3580 O O . ALA A 1 466 ? 8.555 -1.541 5.293 1 91.38 466 ALA A O 1
ATOM 3581 N N . ILE A 1 467 ? 8.453 -3.639 4.66 1 91.06 467 ILE A N 1
ATOM 3582 C CA . ILE A 1 467 ? 9.711 -3.994 5.301 1 91.06 467 ILE A CA 1
ATOM 3583 C C . ILE A 1 467 ? 10.867 -3.301 4.582 1 91.06 467 ILE A C 1
ATOM 3585 O O . ILE A 1 467 ? 11.766 -2.75 5.227 1 91.06 467 ILE A O 1
ATOM 3589 N N . VAL A 1 468 ? 10.797 -3.281 3.332 1 89.12 468 VAL A N 1
ATOM 3590 C CA . VAL A 1 468 ? 11.867 -2.65 2.568 1 89.12 468 VAL A CA 1
ATOM 3591 C C . VAL A 1 468 ? 11.844 -1.14 2.793 1 89.12 468 VAL A C 1
ATOM 3593 O O . VAL A 1 468 ? 12.898 -0.507 2.92 1 89.12 468 VAL A O 1
ATOM 3596 N N . LEU A 1 469 ? 10.664 -0.598 2.873 1 88.12 469 LEU A N 1
ATOM 3597 C CA . LEU A 1 469 ? 10.523 0.83 3.137 1 88.12 469 LEU A CA 1
ATOM 3598 C C . LEU A 1 469 ? 11.055 1.182 4.52 1 88.12 469 LEU A C 1
ATOM 3600 O O . LEU A 1 469 ? 11.594 2.273 4.727 1 88.12 469 LEU A O 1
ATOM 3604 N N . GLY A 1 470 ? 10.906 0.27 5.441 1 87.44 470 GLY A N 1
ATOM 3605 C CA . GLY A 1 470 ? 11.383 0.504 6.793 1 87.44 470 GLY A CA 1
ATOM 3606 C C . GLY A 1 470 ? 12.883 0.321 6.941 1 87.44 470 GLY A C 1
ATOM 3607 O O . GLY A 1 470 ? 13.508 0.946 7.801 1 87.44 470 GLY A O 1
ATOM 3608 N N . ARG A 1 471 ? 13.438 -0.402 6.066 1 85.81 471 ARG A N 1
ATOM 3609 C CA . ARG A 1 471 ? 14.859 -0.706 6.16 1 85.81 471 ARG A CA 1
ATOM 3610 C C . ARG A 1 471 ? 15.688 0.277 5.336 1 85.81 471 ARG A C 1
ATOM 3612 O O . ARG A 1 471 ? 16.859 0.522 5.641 1 85.81 471 ARG A O 1
ATOM 3619 N N . PHE A 1 472 ? 15.117 0.822 4.434 1 83.25 472 PHE A N 1
ATOM 3620 C CA . PHE A 1 472 ? 15.852 1.673 3.504 1 83.25 472 PHE A CA 1
ATOM 3621 C C . PHE A 1 472 ? 16.406 2.904 4.215 1 83.25 472 PHE A C 1
ATOM 3623 O O . PHE A 1 472 ? 17.547 3.285 4.008 1 83.25 472 PHE A O 1
ATOM 3630 N N . PRO A 1 473 ? 15.578 3.535 5.094 1 77.81 473 PRO A N 1
ATOM 3631 C CA . PRO A 1 473 ? 16.109 4.707 5.789 1 77.81 473 PRO A CA 1
ATOM 3632 C C . PRO A 1 473 ? 17.312 4.371 6.672 1 77.81 473 PRO A C 1
ATOM 3634 O O . PRO A 1 473 ? 18.094 5.262 7.016 1 77.81 473 PRO A O 1
ATOM 3637 N N . ARG A 1 474 ? 17.547 3.16 6.988 1 76.06 474 ARG A N 1
ATOM 3638 C CA . ARG A 1 474 ? 18.625 2.75 7.879 1 76.06 474 ARG A CA 1
ATOM 3639 C C . ARG A 1 474 ? 19.875 2.395 7.09 1 76.06 474 ARG A C 1
ATOM 3641 O O . ARG A 1 474 ? 20.953 2.217 7.668 1 76.06 474 ARG A O 1
ATOM 3648 N N . ALA A 1 475 ? 19.719 2.365 5.777 1 75.12 475 ALA A N 1
ATOM 3649 C CA . ALA A 1 475 ? 20.859 2.025 4.93 1 75.12 475 ALA A CA 1
ATOM 3650 C C . ALA A 1 475 ? 21.875 3.162 4.898 1 75.12 475 ALA A C 1
ATOM 3652 O O . ALA A 1 475 ? 21.516 4.332 5.051 1 75.12 475 ALA A O 1
ATOM 3653 N N . LYS A 1 476 ? 23.141 2.75 4.863 1 73.81 476 LYS A N 1
ATOM 3654 C CA . LYS A 1 476 ? 24.219 3.73 4.77 1 73.81 476 LYS A CA 1
ATOM 3655 C C . LYS A 1 476 ? 24.109 4.551 3.486 1 73.81 476 LYS A C 1
ATOM 3657 O O . LYS A 1 476 ? 24.109 3.994 2.387 1 73.81 476 LYS A O 1
ATOM 3662 N N . THR A 1 477 ? 23.953 5.801 3.74 1 74.38 477 THR A N 1
ATOM 3663 C CA . THR A 1 477 ? 23.688 6.664 2.594 1 74.38 477 THR A CA 1
ATOM 3664 C C . THR A 1 477 ? 24.969 7.363 2.143 1 74.38 477 THR A C 1
ATOM 3666 O O . THR A 1 477 ? 25.047 7.859 1.017 1 74.38 477 THR A O 1
ATOM 3669 N N . LEU A 1 478 ? 26 7.316 3.07 1 76.12 478 LEU A N 1
ATOM 3670 C CA . LEU A 1 478 ? 27.188 8.102 2.764 1 76.12 478 LEU A CA 1
ATOM 3671 C C . LEU A 1 478 ? 28.453 7.27 2.922 1 76.12 478 LEU A C 1
ATOM 3673 O O . LEU A 1 478 ? 28.516 6.414 3.809 1 76.12 478 LEU A O 1
ATOM 3677 N N . SER A 1 479 ? 29.234 7.383 1.951 1 76.56 479 SER A N 1
ATOM 3678 C CA . SER A 1 479 ? 30.594 6.867 2.074 1 76.56 479 SER A CA 1
ATOM 3679 C C . SER A 1 479 ? 31.609 8 2.191 1 76.56 479 SER A C 1
ATOM 3681 O O . SER A 1 479 ? 31.516 8.992 1.463 1 76.56 479 SER A O 1
ATOM 3683 N N . ILE A 1 480 ? 32.5 7.93 3.227 1 74.62 480 ILE A N 1
ATOM 3684 C CA . ILE A 1 480 ? 33.469 9.008 3.498 1 74.62 480 ILE A CA 1
ATOM 3685 C C . ILE A 1 480 ? 34.844 8.609 3.02 1 74.62 480 ILE A C 1
ATOM 3687 O O . ILE A 1 480 ? 35.312 7.5 3.285 1 74.62 480 ILE A O 1
ATOM 3691 N N . THR A 1 481 ? 35.281 9.383 2.107 1 68.69 481 THR A N 1
ATOM 3692 C CA . THR A 1 481 ? 36.688 9.227 1.702 1 68.69 481 THR A CA 1
ATOM 3693 C C . THR A 1 481 ? 37.5 10.43 2.131 1 68.69 481 THR A C 1
ATOM 3695 O O . THR A 1 481 ? 37.125 11.578 1.876 1 68.69 481 THR A O 1
ATOM 3698 N N . ASP A 1 482 ? 38.562 10.227 2.986 1 61.78 482 ASP A N 1
ATOM 3699 C CA . ASP A 1 482 ? 39.438 11.297 3.412 1 61.78 482 ASP A CA 1
ATOM 3700 C C . ASP A 1 482 ? 40.594 11.477 2.418 1 61.78 482 ASP A C 1
ATOM 3702 O O . ASP A 1 482 ? 41.25 10.508 2.023 1 61.78 482 ASP A O 1
ATOM 3706 N N . MET A 1 483 ? 40.688 12.727 1.886 1 58.66 483 MET A N 1
ATOM 3707 C CA . MET A 1 483 ? 41.75 13.023 0.927 1 58.66 483 MET A CA 1
ATOM 3708 C C . MET A 1 483 ? 43.094 12.609 1.473 1 58.66 483 MET A C 1
ATOM 3710 O O . MET A 1 483 ? 43.969 12.164 0.716 1 58.66 483 MET A O 1
ATOM 3714 N N . LYS A 1 484 ? 43.281 13.016 2.729 1 51.78 484 LYS A N 1
ATOM 3715 C CA . LYS A 1 484 ? 44.594 12.578 3.225 1 51.78 484 LYS A CA 1
ATOM 3716 C C . LYS A 1 484 ? 44.812 11.102 2.928 1 51.78 484 LYS A C 1
ATOM 3718 O O . LYS A 1 484 ? 45.938 10.703 2.607 1 51.78 484 LYS A O 1
ATOM 3723 N N . GLU A 1 485 ? 43.781 10.445 2.992 1 46.59 485 GLU A N 1
ATOM 3724 C CA . GLU A 1 485 ? 43.906 9.023 2.705 1 46.59 485 GLU A CA 1
ATOM 3725 C C . GLU A 1 485 ? 44.031 8.773 1.205 1 46.59 485 GLU A C 1
ATOM 3727 O O . GLU A 1 485 ? 44.688 7.828 0.783 1 46.59 485 GLU A O 1
ATOM 3732 N N . MET A 1 486 ? 43.375 9.688 0.514 1 45.16 486 MET A N 1
ATOM 3733 C CA . MET A 1 486 ? 43.531 9.594 -0.936 1 45.16 486 MET A CA 1
ATOM 3734 C C . MET A 1 486 ? 44.938 10.07 -1.368 1 45.16 486 MET A C 1
ATOM 3736 O O . MET A 1 486 ? 45.5 9.516 -2.303 1 45.16 486 MET A O 1
ATOM 3740 N N . GLU A 1 487 ? 45.344 11.273 -0.793 1 42.88 487 GLU A N 1
ATOM 3741 C CA . GLU A 1 487 ? 46.688 11.766 -1.074 1 42.88 487 GLU A CA 1
ATOM 3742 C C . GLU A 1 487 ? 47.75 10.773 -0.618 1 42.88 487 GLU A C 1
ATOM 3744 O O . GLU A 1 487 ? 48.812 10.648 -1.241 1 42.88 487 GLU A O 1
ATOM 3749 N N . LEU A 1 488 ? 47.625 10.305 0.601 1 37.16 488 LEU A N 1
ATOM 3750 C CA . LEU A 1 488 ? 48.656 9.344 0.969 1 37.16 488 LEU A CA 1
ATOM 3751 C C . LEU A 1 488 ? 48.812 8.258 -0.092 1 37.16 488 LEU A C 1
ATOM 3753 O O . LEU A 1 488 ? 49.844 7.609 -0.195 1 37.16 488 LEU A O 1
ATOM 3757 N N . LYS A 1 489 ? 47.75 8.031 -0.831 1 36.34 489 LYS A N 1
ATOM 3758 C CA . LYS A 1 489 ? 48 7.086 -1.919 1 36.34 489 LYS A CA 1
ATOM 3759 C C . LYS A 1 489 ? 48.812 7.73 -3.041 1 36.34 489 LYS A C 1
ATOM 3761 O O . LYS A 1 489 ? 49.531 7.039 -3.766 1 36.34 489 LYS A O 1
ATOM 3766 N N . VAL A 1 490 ? 48.625 9.086 -3.293 1 32.91 490 VAL A N 1
ATOM 3767 C CA . VAL A 1 490 ? 49.438 9.734 -4.301 1 32.91 490 VAL A CA 1
ATOM 3768 C C . VAL A 1 490 ? 50.719 10.297 -3.643 1 32.91 490 VAL A C 1
ATOM 3770 O O . VAL A 1 490 ? 51.781 10.281 -4.238 1 32.91 490 VAL A O 1
ATOM 3773 N N . LYS A 1 491 ? 50.594 11.117 -2.654 1 36.78 491 LYS A N 1
ATOM 3774 C CA . LYS A 1 491 ? 51.75 11.883 -2.264 1 36.78 491 LYS A CA 1
ATOM 3775 C C . LYS A 1 491 ? 52.719 11.023 -1.463 1 36.78 491 LYS A C 1
ATOM 3777 O O . LYS A 1 491 ? 52.5 10.727 -0.291 1 36.78 491 LYS A O 1
ATOM 3782 N N . THR A 1 492 ? 53.375 9.984 -1.758 1 31.7 492 THR A N 1
ATOM 3783 C CA . THR A 1 492 ? 54.688 9.875 -1.114 1 31.7 492 THR A CA 1
ATOM 3784 C C . THR A 1 492 ? 55.344 11.25 -0.994 1 31.7 492 THR A C 1
ATOM 3786 O O . THR A 1 492 ? 56.25 11.438 -0.19 1 31.7 492 THR A O 1
ATOM 3789 N N . GLU A 1 493 ? 55.438 12.188 -2.145 1 32.06 493 GLU A N 1
ATOM 3790 C CA . GLU A 1 493 ? 56.562 13.117 -2.055 1 32.06 493 GLU A CA 1
ATOM 3791 C C . GLU A 1 493 ? 56.219 14.281 -1.12 1 32.06 493 GLU A C 1
ATOM 3793 O O . GLU A 1 493 ? 57.125 14.867 -0.512 1 32.06 493 GLU A O 1
ATOM 3798 N N . MET A 1 494 ? 55.312 15.375 -1.455 1 33.09 494 MET A N 1
ATOM 3799 C CA . MET A 1 494 ? 55.531 16.703 -0.897 1 33.09 494 MET A CA 1
ATOM 3800 C C . MET A 1 494 ? 54.906 16.828 0.489 1 33.09 494 MET A C 1
ATOM 3802 O O . MET A 1 494 ? 53.75 16.438 0.686 1 33.09 494 MET A O 1
ATOM 3806 N N . HIS A 1 495 ? 55.594 16.938 1.685 1 33.97 495 HIS A N 1
ATOM 3807 C CA . HIS A 1 495 ? 55.5 17.062 3.133 1 33.97 495 HIS A CA 1
ATOM 3808 C C . HIS A 1 495 ? 54.562 18.219 3.508 1 33.97 495 HIS A C 1
ATOM 3810 O O . HIS A 1 495 ? 54.594 18.688 4.652 1 33.97 495 HIS A O 1
ATOM 3816 N N . ASP A 1 496 ? 54.188 19.203 2.715 1 38.03 496 ASP A N 1
ATOM 3817 C CA . ASP A 1 496 ? 53.719 20.391 3.436 1 38.03 496 ASP A CA 1
ATOM 3818 C C . ASP A 1 496 ? 52.5 20.062 4.309 1 38.03 496 ASP A C 1
ATOM 3820 O O . ASP A 1 496 ? 51.531 19.469 3.828 1 38.03 496 ASP A O 1
ATOM 3824 N N . GLU A 1 497 ? 52.531 19.953 5.641 1 39.69 497 GLU A N 1
ATOM 3825 C CA . GLU A 1 497 ? 51.781 19.703 6.863 1 39.69 497 GLU A CA 1
ATOM 3826 C C . GLU A 1 497 ? 50.438 20.391 6.828 1 39.69 497 GLU A C 1
ATOM 3828 O O . GLU A 1 497 ? 49.5 20.016 7.555 1 39.69 497 GLU A O 1
ATOM 3833 N N . THR A 1 498 ? 50.375 21.75 6.551 1 41.41 498 THR A N 1
ATOM 3834 C CA . THR A 1 498 ? 49.188 22.531 6.84 1 41.41 498 THR A CA 1
ATOM 3835 C C . THR A 1 498 ? 48.031 22.141 5.902 1 41.41 498 THR A C 1
ATOM 3837 O O . THR A 1 498 ? 47.75 22.859 4.934 1 41.41 498 THR A O 1
ATOM 3840 N N . SER A 1 499 ? 47.969 21.016 5.336 1 46.56 499 SER A N 1
ATOM 3841 C CA . SER A 1 499 ? 47.031 20.594 4.293 1 46.56 499 SER A CA 1
ATOM 3842 C C . SER A 1 499 ? 45.594 20.703 4.758 1 46.56 499 SER A C 1
ATOM 3844 O O . SER A 1 499 ? 45.219 20.203 5.828 1 46.56 499 SER A O 1
ATOM 3846 N N . GLN A 1 500 ? 44.844 21.891 4.547 1 55.31 500 GLN A N 1
ATOM 3847 C CA . GLN A 1 500 ? 43.406 22.016 4.719 1 55.31 500 GLN A CA 1
ATOM 3848 C C . GLN A 1 500 ? 42.719 20.688 4.488 1 55.31 500 GLN A C 1
ATOM 3850 O O . GLN A 1 500 ? 43 19.969 3.525 1 55.31 500 GLN A O 1
ATOM 3855 N N . GLN A 1 501 ? 41.969 20.297 5.59 1 69.25 501 GLN A N 1
ATOM 3856 C CA . GLN A 1 501 ? 41.281 19.016 5.617 1 69.25 501 GLN A CA 1
ATOM 3857 C C . GLN A 1 501 ? 40.094 19 4.68 1 69.25 501 GLN A C 1
ATOM 3859 O O . GLN A 1 501 ? 39.125 19.766 4.867 1 69.25 501 GLN A O 1
ATOM 3864 N N . ILE A 1 502 ? 40.281 18.719 3.428 1 80.44 502 ILE A N 1
ATOM 3865 C CA . ILE A 1 502 ? 39.188 18.484 2.49 1 80.44 502 ILE A CA 1
ATOM 3866 C C . ILE A 1 502 ? 38.625 17.078 2.697 1 80.44 502 ILE A C 1
ATOM 3868 O O . ILE A 1 502 ? 39.344 16.094 2.629 1 80.44 502 ILE A O 1
ATOM 3872 N N . LYS A 1 503 ? 37.375 17.109 3.104 1 86.88 503 LYS A N 1
ATOM 3873 C CA . LYS A 1 503 ? 36.688 15.844 3.238 1 86.88 503 LYS A CA 1
ATOM 3874 C C . LYS A 1 503 ? 35.75 15.594 2.041 1 86.88 503 LYS A C 1
ATOM 3876 O O . LYS A 1 503 ? 35 16.469 1.649 1 86.88 503 LYS A O 1
ATOM 3881 N N . ILE A 1 504 ? 35.938 14.445 1.438 1 88.31 504 ILE A N 1
ATOM 3882 C CA . ILE A 1 504 ? 35.094 14.062 0.309 1 88.31 504 ILE A CA 1
ATOM 3883 C C . ILE A 1 504 ? 34.062 13.047 0.764 1 88.31 504 ILE A C 1
ATOM 3885 O O . ILE A 1 504 ? 34.406 12 1.308 1 88.31 504 ILE A O 1
ATOM 3889 N N . ILE A 1 505 ? 32.844 13.461 0.644 1 89.88 505 ILE A N 1
ATOM 3890 C CA . ILE A 1 505 ? 31.75 12.578 1.005 1 89.88 505 ILE A CA 1
ATOM 3891 C C . ILE A 1 505 ? 31 12.148 -0.254 1 89.88 505 ILE A C 1
ATOM 3893 O O . ILE A 1 505 ? 30.562 12.992 -1.039 1 89.88 505 ILE A O 1
ATOM 3897 N N . SER A 1 506 ? 30.891 10.859 -0.469 1 87.94 506 SER A N 1
ATOM 3898 C CA . SER A 1 506 ? 30.188 10.336 -1.635 1 87.94 506 SER A CA 1
ATOM 3899 C C . SER A 1 506 ? 28.781 9.898 -1.275 1 87.94 506 SER A C 1
ATOM 3901 O O . SER A 1 506 ? 28.578 9.156 -0.308 1 87.94 506 SER A O 1
ATOM 3903 N N . ILE A 1 507 ? 27.812 10.406 -2.043 1 88.5 507 ILE A N 1
ATOM 3904 C CA . ILE A 1 507 ? 26.422 9.977 -1.887 1 88.5 507 ILE A CA 1
ATOM 3905 C C . ILE A 1 507 ? 26.172 8.719 -2.715 1 88.5 507 ILE A C 1
ATOM 3907 O O . ILE A 1 507 ? 26.312 8.734 -3.939 1 88.5 507 ILE A O 1
ATOM 3911 N N . ASN A 1 508 ? 25.719 7.66 -2.09 1 81.06 508 ASN A N 1
ATOM 3912 C CA . ASN A 1 508 ? 25.672 6.352 -2.729 1 81.06 508 ASN A CA 1
ATOM 3913 C C . ASN A 1 508 ? 24.25 5.996 -3.174 1 81.06 508 ASN A C 1
ATOM 3915 O O . ASN A 1 508 ? 24.062 5.051 -3.939 1 81.06 508 ASN A O 1
ATOM 3919 N N . ASN A 1 509 ? 23.297 6.762 -2.68 1 83.69 509 ASN A N 1
ATOM 3920 C CA . ASN A 1 509 ? 21.906 6.426 -2.947 1 83.69 509 ASN A CA 1
ATOM 3921 C C . ASN A 1 509 ? 21.125 7.633 -3.461 1 83.69 509 ASN A C 1
ATOM 3923 O O . ASN A 1 509 ? 21.562 8.773 -3.301 1 83.69 509 ASN A O 1
ATOM 3927 N N . PRO A 1 510 ? 20.031 7.242 -4.215 1 87.88 510 PRO A N 1
ATOM 3928 C CA . PRO A 1 510 ? 19.141 8.359 -4.504 1 87.88 510 PRO A CA 1
ATOM 3929 C C . PRO A 1 510 ? 18.672 9.086 -3.24 1 87.88 510 PRO A C 1
ATOM 3931 O O . PRO A 1 510 ? 18.672 8.5 -2.154 1 87.88 510 PRO A O 1
ATOM 3934 N N . LEU A 1 511 ? 18.422 10.328 -3.355 1 91.12 511 LEU A N 1
ATOM 3935 C CA . LEU A 1 511 ? 17.984 11.125 -2.211 1 91.12 511 LEU A CA 1
ATOM 3936 C C . LEU A 1 511 ? 16.5 11.453 -2.303 1 91.12 511 LEU A C 1
ATOM 3938 O O . LEU A 1 511 ? 16.109 12.383 -3.014 1 91.12 511 LEU A O 1
ATOM 3942 N N . VAL A 1 512 ? 15.742 10.719 -1.596 1 92.12 512 VAL A N 1
ATOM 3943 C CA . VAL A 1 512 ? 14.289 10.844 -1.629 1 92.12 512 VAL A CA 1
ATOM 3944 C C . VAL A 1 512 ? 13.742 10.906 -0.205 1 92.12 512 VAL A C 1
ATOM 3946 O O . VAL A 1 512 ? 14.508 10.867 0.762 1 92.12 512 VAL A O 1
ATOM 3949 N N . PHE A 1 513 ? 12.461 11.008 -0.068 1 91.75 513 PHE A N 1
ATOM 3950 C CA . PHE A 1 513 ? 11.797 11.164 1.222 1 91.75 513 PHE A CA 1
ATOM 3951 C C . PHE A 1 513 ? 12.125 10 2.143 1 91.75 513 PHE A C 1
ATOM 3953 O O . PHE A 1 513 ? 12.133 10.148 3.367 1 91.75 513 PHE A O 1
ATOM 3960 N N . LEU A 1 514 ? 12.461 8.867 1.62 1 88.88 514 LEU A N 1
ATOM 3961 C CA . LEU A 1 514 ? 12.711 7.652 2.387 1 88.88 514 LEU A CA 1
ATOM 3962 C C . LEU A 1 514 ? 13.984 7.777 3.217 1 88.88 514 LEU A C 1
ATOM 3964 O O . LEU A 1 514 ? 14.039 7.293 4.348 1 88.88 514 LEU A O 1
ATOM 3968 N N . ASN A 1 515 ? 15 8.43 2.689 1 89.44 515 ASN A N 1
ATOM 3969 C CA . ASN A 1 515 ? 16.297 8.414 3.361 1 89.44 515 ASN A CA 1
ATOM 3970 C C . ASN A 1 515 ? 16.781 9.828 3.652 1 89.44 515 ASN A C 1
ATOM 3972 O O . ASN A 1 515 ? 17.891 10.016 4.156 1 89.44 515 ASN A O 1
ATOM 3976 N N . ALA A 1 516 ? 16.016 10.82 3.363 1 91.06 516 ALA A N 1
ATOM 3977 C CA . ALA A 1 516 ? 16.422 12.219 3.502 1 91.06 516 ALA A CA 1
ATOM 3978 C C . ALA A 1 516 ? 16.781 12.547 4.949 1 91.06 516 ALA A C 1
ATOM 3980 O O . ALA A 1 516 ? 17.797 13.188 5.219 1 91.06 516 ALA A O 1
ATOM 3981 N N . LYS A 1 517 ? 15.969 12.117 5.859 1 87.38 517 LYS A N 1
ATOM 3982 C CA . LYS A 1 517 ? 16.203 12.406 7.273 1 87.38 517 LYS A CA 1
ATOM 3983 C C . LYS A 1 517 ? 17.5 11.766 7.762 1 87.38 517 LYS A C 1
ATOM 3985 O O . LYS A 1 517 ? 18.281 12.406 8.469 1 87.38 517 LYS A O 1
ATOM 3990 N N . LYS A 1 518 ? 17.703 10.594 7.418 1 87.44 518 LYS A N 1
ATOM 3991 C CA . LYS A 1 518 ? 18.922 9.891 7.816 1 87.44 518 LYS A CA 1
ATOM 3992 C C . LYS A 1 518 ? 20.156 10.516 7.156 1 87.44 518 LYS A C 1
ATOM 3994 O O . LYS A 1 518 ? 21.203 10.633 7.785 1 87.44 518 LYS A O 1
ATOM 3999 N N . PHE A 1 519 ? 20 10.867 5.93 1 90.56 519 PHE A N 1
ATOM 4000 C CA . PHE A 1 519 ? 21.062 11.547 5.215 1 90.56 519 PHE A CA 1
ATOM 4001 C C . PHE A 1 519 ? 21.5 12.812 5.949 1 90.56 519 PHE A C 1
ATOM 4003 O O . PHE A 1 519 ? 22.688 13.039 6.156 1 90.56 519 PHE A O 1
ATOM 4010 N N . SER A 1 520 ? 20.5 13.57 6.301 1 91 520 SER A N 1
ATOM 4011 C CA . SER A 1 520 ? 20.75 14.82 7.016 1 91 520 SER A CA 1
ATOM 4012 C C . SER A 1 520 ? 21.453 14.555 8.352 1 91 520 SER A C 1
ATOM 4014 O O . SER A 1 520 ? 22.422 15.234 8.695 1 91 520 SER A O 1
ATOM 4016 N N . ALA A 1 521 ? 21.016 13.57 9.031 1 87.88 521 ALA A N 1
ATOM 4017 C CA . ALA A 1 521 ? 21.578 13.227 10.336 1 87.88 521 ALA A CA 1
ATOM 4018 C C . ALA A 1 521 ? 23.016 12.719 10.188 1 87.88 521 ALA A C 1
ATOM 4020 O O . ALA A 1 521 ? 23.891 13.078 10.977 1 87.88 521 ALA A O 1
ATOM 4021 N N . ASP A 1 522 ? 23.234 11.891 9.188 1 88.81 522 ASP A N 1
ATOM 4022 C CA . ASP A 1 522 ? 24.562 11.336 8.953 1 88.81 522 ASP A CA 1
ATOM 4023 C C . ASP A 1 522 ? 25.562 12.422 8.555 1 88.81 522 ASP A C 1
ATOM 4025 O O . ASP A 1 522 ? 26.703 12.43 9.023 1 88.81 522 ASP A O 1
ATOM 4029 N N . LEU A 1 523 ? 25.156 13.258 7.699 1 89.88 523 LEU A N 1
ATOM 4030 C CA . LEU A 1 523 ? 26.031 14.328 7.25 1 89.88 523 LEU A CA 1
ATOM 4031 C C . LEU A 1 523 ? 26.359 15.281 8.391 1 89.88 523 LEU A C 1
ATOM 4033 O O . LEU A 1 523 ? 27.5 15.719 8.539 1 89.88 523 LEU A O 1
ATOM 4037 N N . MET A 1 524 ? 25.422 15.609 9.211 1 88.19 524 MET A N 1
ATOM 4038 C CA . MET A 1 524 ? 25.625 16.516 10.344 1 88.19 524 MET A CA 1
ATOM 4039 C C . MET A 1 524 ? 26.562 15.898 11.375 1 88.19 524 MET A C 1
ATOM 4041 O O . MET A 1 524 ? 27.359 16.609 11.992 1 88.19 524 MET A O 1
ATOM 4045 N N . LYS A 1 525 ? 26.422 14.625 11.547 1 87.5 525 LYS A N 1
ATOM 4046 C CA . LYS A 1 525 ? 27.312 13.922 12.461 1 87.5 525 LYS A CA 1
ATOM 4047 C C . LYS A 1 525 ? 28.766 14.016 12 1 87.5 525 LYS A C 1
ATOM 4049 O O . LYS A 1 525 ? 29.672 14.164 12.812 1 87.5 525 LYS A O 1
ATOM 4054 N N . ILE A 1 526 ? 28.922 13.922 10.711 1 84.94 526 ILE A N 1
ATOM 4055 C CA . ILE A 1 526 ? 30.266 14 10.133 1 84.94 526 ILE A CA 1
ATOM 4056 C C . ILE A 1 526 ? 30.828 15.414 10.312 1 84.94 526 ILE A C 1
ATOM 4058 O O . ILE A 1 526 ? 31.984 15.586 10.664 1 84.94 526 ILE A O 1
ATOM 4062 N N . ILE A 1 527 ? 30.047 16.391 10.195 1 83.62 527 ILE A N 1
ATOM 4063 C CA . ILE A 1 527 ? 30.453 17.797 10.281 1 83.62 527 ILE A CA 1
ATOM 4064 C C . ILE A 1 527 ? 30.766 18.141 11.734 1 83.62 527 ILE A C 1
ATOM 4066 O O . ILE A 1 527 ? 31.766 18.812 12.016 1 83.62 527 ILE A O 1
ATOM 4070 N N . LEU A 1 528 ? 29.938 17.641 12.625 1 82.56 528 LEU A N 1
ATOM 4071 C CA . LEU A 1 528 ? 30.109 17.969 14.039 1 82.56 528 LEU A CA 1
ATOM 4072 C C . LEU A 1 528 ? 31.312 17.25 14.617 1 82.56 528 LEU A C 1
ATOM 4074 O O . LEU A 1 528 ? 32 17.781 15.5 1 82.56 528 LEU A O 1
ATOM 4078 N N . LYS A 1 529 ? 31.5 16.125 14.211 1 77.94 529 LYS A N 1
ATOM 4079 C CA . LYS A 1 529 ? 32.688 15.398 14.672 1 77.94 529 LYS A CA 1
ATOM 4080 C C . LYS A 1 529 ? 33.969 16.109 14.266 1 77.94 529 LYS A C 1
ATOM 4082 O O . LYS A 1 529 ? 34.938 16.109 15.016 1 77.94 529 LYS A O 1
ATOM 4087 N N . GLU A 1 530 ? 34 16.703 13.203 1 67.19 530 GLU A N 1
ATOM 4088 C CA . GLU A 1 530 ? 35.188 17.422 12.719 1 67.19 530 GLU A CA 1
ATOM 4089 C C . GLU A 1 530 ? 35.375 18.734 13.477 1 67.19 530 GLU A C 1
ATOM 4091 O O . GLU A 1 530 ? 36.5 19.109 13.773 1 67.19 530 GLU A O 1
ATOM 4096 N N . SER A 1 531 ? 34.281 19.312 13.789 1 64.31 531 SER A N 1
ATOM 4097 C CA . SER A 1 531 ? 34.375 20.562 14.539 1 64.31 531 SER A CA 1
ATOM 4098 C C . SER A 1 531 ? 34.906 20.312 15.953 1 64.31 531 SER A C 1
ATOM 4100 O O . SER A 1 531 ? 35.625 21.141 16.5 1 64.31 531 SER A O 1
ATOM 4102 N N . ASP A 1 532 ? 34.531 19.234 16.516 1 62.47 532 ASP A N 1
ATOM 4103 C CA . ASP A 1 532 ? 35 18.875 17.859 1 62.47 532 ASP A CA 1
ATOM 4104 C C . ASP A 1 532 ? 36.5 18.547 17.844 1 62.47 532 ASP A C 1
ATOM 4106 O O . ASP A 1 532 ? 37.188 18.828 18.828 1 62.47 532 ASP A O 1
ATOM 4110 N N . SER A 1 533 ? 36.938 17.969 16.75 1 56.12 533 SER A N 1
ATOM 4111 C CA . SER A 1 533 ? 38.344 17.609 16.672 1 56.12 533 SER A CA 1
ATOM 4112 C C . SER A 1 533 ? 39.25 18.844 16.516 1 56.12 533 SER A C 1
ATOM 4114 O O . SER A 1 533 ? 40.406 18.828 16.906 1 56.12 533 SER A O 1
ATOM 4116 N N . ASN A 1 534 ? 38.625 19.875 15.992 1 51.12 534 ASN A N 1
ATOM 4117 C CA . ASN A 1 534 ? 39.438 21.078 15.789 1 51.12 534 ASN A CA 1
ATOM 4118 C C . ASN A 1 534 ? 39.469 21.938 17.047 1 51.12 534 ASN A C 1
ATOM 4120 O O . ASN A 1 534 ? 40.062 23.016 17.047 1 51.12 534 ASN A O 1
ATOM 4124 N N . GLN A 1 535 ? 38.625 21.641 17.984 1 46.72 535 GLN A N 1
ATOM 4125 C CA . GLN A 1 535 ? 38.812 22.391 19.219 1 46.72 535 GLN A CA 1
ATOM 4126 C C . GLN A 1 535 ? 40.031 21.906 20 1 46.72 535 GLN A C 1
ATOM 4128 O O . GLN A 1 535 ? 40.156 20.703 20.281 1 46.72 535 GLN A O 1
ATOM 4133 N N . PRO A 1 536 ? 41.156 22.594 20 1 39.03 536 PRO A N 1
ATOM 4134 C CA . PRO A 1 536 ? 42.281 22.172 20.812 1 39.03 536 PRO A CA 1
ATOM 4135 C C . PRO A 1 536 ? 41.906 21.75 22.219 1 39.03 536 PRO A C 1
ATOM 4137 O O . PRO A 1 536 ? 40.938 22.297 22.797 1 39.03 536 PRO A O 1
ATOM 4140 N N . LEU A 1 537 ? 41.969 20.5 22.578 1 40.34 537 LEU A N 1
ATOM 4141 C CA . LEU A 1 537 ? 41.969 20.094 23.984 1 40.34 537 LEU A CA 1
ATOM 4142 C C . LEU A 1 537 ? 42.688 21.109 24.844 1 40.34 537 LEU A C 1
ATOM 4144 O O . LEU A 1 537 ? 43.906 21.047 25 1 40.34 537 LEU A O 1
ATOM 4148 N N . ASP A 1 538 ? 42.719 22.328 24.562 1 35.06 538 ASP A N 1
ATOM 4149 C CA . ASP A 1 538 ? 43.531 23.047 25.547 1 35.06 538 ASP A CA 1
ATOM 4150 C C . ASP A 1 538 ? 43.188 22.609 26.969 1 35.06 538 ASP A C 1
ATOM 4152 O O . ASP A 1 538 ? 42.188 21.969 27.203 1 35.06 538 ASP A O 1
ATOM 4156 N N . ASP A 1 539 ? 43.75 23.453 27.969 1 35.16 539 ASP A N 1
ATOM 4157 C CA . ASP A 1 539 ? 44.281 23.453 29.328 1 35.16 539 ASP A CA 1
ATOM 4158 C C . ASP A 1 539 ? 43.188 23.422 30.359 1 35.16 539 ASP A C 1
ATOM 4160 O O . ASP A 1 539 ? 42.938 24.406 31.062 1 35.16 539 ASP A O 1
ATOM 4164 N N . VAL A 1 540 ? 42 22.891 30.078 1 35.41 540 VAL A N 1
ATOM 4165 C CA . VAL A 1 540 ? 41.156 23 31.266 1 35.41 540 VAL A CA 1
ATOM 4166 C C . VAL A 1 540 ? 41.812 22.25 32.438 1 35.41 540 VAL A C 1
ATOM 4168 O O . VAL A 1 540 ? 41.344 22.344 33.562 1 35.41 540 VAL A O 1
ATOM 4171 N N . SER A 1 541 ? 42.656 21.328 32.031 1 33.81 541 SER A N 1
ATOM 4172 C CA . SER A 1 541 ? 43.188 20.656 33.219 1 33.81 541 SER A CA 1
ATOM 4173 C C . SER A 1 541 ? 43.906 21.625 34.125 1 33.81 541 SER A C 1
ATOM 4175 O O . SER A 1 541 ? 44.219 21.312 35.281 1 33.81 541 SER A O 1
ATOM 4177 N N . LYS A 1 542 ? 44.719 22.391 33.312 1 34.28 542 LYS A N 1
ATOM 4178 C CA . LYS A 1 542 ? 45.625 23 34.281 1 34.28 542 LYS A CA 1
ATOM 4179 C C . LYS A 1 542 ? 44.938 24.094 35.094 1 34.28 542 LYS A C 1
ATOM 4181 O O . LYS A 1 542 ? 45.594 24.797 35.875 1 34.28 542 LYS A O 1
ATOM 4186 N N . CYS A 1 543 ? 43.688 24.406 34.688 1 30.19 543 CYS A N 1
ATOM 4187 C CA . CYS A 1 543 ? 43.219 25.594 35.375 1 30.19 543 CYS A CA 1
ATOM 4188 C C . CYS A 1 543 ? 42.875 25.297 36.812 1 30.19 543 CYS A C 1
ATOM 4190 O O . CYS A 1 543 ? 42.438 26.172 37.562 1 30.19 543 CYS A O 1
ATOM 4192 N N . GLU A 1 544 ? 42.594 23.953 37.094 1 33.03 544 GLU A N 1
ATOM 4193 C CA . GLU A 1 544 ? 42.219 23.875 38.5 1 33.03 544 GLU A CA 1
ATOM 4194 C C . GLU A 1 544 ? 43.375 24.328 39.406 1 33.03 544 GLU A C 1
ATOM 4196 O O . GLU A 1 544 ? 43.156 24.641 40.594 1 33.03 544 GLU A O 1
ATOM 4201 N N . GLN A 1 545 ? 44.531 23.781 38.906 1 30.33 545 GLN A N 1
ATOM 4202 C CA . GLN A 1 545 ? 45.438 23.812 40.031 1 30.33 545 GLN A CA 1
ATOM 4203 C C . GLN A 1 545 ? 45.75 25.25 40.469 1 30.33 545 GLN A C 1
ATOM 4205 O O . GLN A 1 545 ? 45.875 25.547 41.656 1 30.33 545 GLN A O 1
ATOM 4210 N N . ASN A 1 546 ? 46.344 25.906 39.438 1 30.17 546 ASN A N 1
ATOM 4211 C CA . ASN A 1 546 ? 47.25 26.969 39.875 1 30.17 546 ASN A CA 1
ATOM 4212 C C . ASN A 1 546 ? 46.5 28.203 40.344 1 30.17 546 ASN A C 1
ATOM 4214 O O . ASN A 1 546 ? 46.469 29.219 39.625 1 30.17 546 ASN A O 1
ATOM 4218 N N . THR A 1 547 ? 45.188 28.094 40.5 1 31.36 547 THR A N 1
ATOM 4219 C CA . THR A 1 547 ? 44.562 29.375 40.844 1 31.36 547 THR A CA 1
ATOM 4220 C C . THR A 1 547 ? 45.281 30.016 42.031 1 31.36 547 THR A C 1
ATOM 4222 O O . THR A 1 547 ? 44.844 31.047 42.531 1 31.36 547 THR A O 1
ATOM 4225 N N . LEU A 1 548 ? 46.062 29.016 42.719 1 28.88 548 LEU A N 1
ATOM 4226 C CA . LEU A 1 548 ? 46.375 29.719 43.969 1 28.88 548 LEU A CA 1
ATOM 4227 C C . LEU A 1 548 ? 47.094 31.031 43.688 1 28.88 548 LEU A C 1
ATOM 4229 O O . LEU A 1 548 ? 46.781 32.062 44.281 1 28.88 548 LEU A O 1
ATOM 4233 N N . LEU A 1 549 ? 48.469 30.844 43.438 1 27.44 549 LEU A N 1
ATOM 4234 C CA . LEU A 1 549 ? 49.438 31.797 43.969 1 27.44 549 LEU A CA 1
ATOM 4235 C C . LEU A 1 549 ? 49.625 32.969 43 1 27.44 549 LEU A C 1
ATOM 4237 O O . LEU A 1 549 ? 50.625 33.031 42.281 1 27.44 549 LEU A O 1
ATOM 4241 N N . SER A 1 550 ? 48.812 33.156 42 1 28.05 550 SER A N 1
ATOM 4242 C CA . SER A 1 550 ? 49.281 34.156 41.031 1 28.05 550 SER A CA 1
ATOM 4243 C C . SER A 1 550 ? 49.531 35.5 41.688 1 28.05 550 SER A C 1
ATOM 4245 O O . SER A 1 550 ? 48.594 36.125 42.188 1 28.05 550 SER A O 1
ATOM 4247 N N . SER A 1 551 ? 50.656 35.656 42.469 1 28.34 551 SER A N 1
ATOM 4248 C CA . SER A 1 551 ? 51.188 36.906 42.938 1 28.34 551 SER A CA 1
ATOM 4249 C C . SER A 1 551 ? 51.25 37.938 41.812 1 28.34 551 SER A C 1
ATOM 4251 O O . SER A 1 551 ? 51.219 37.594 40.625 1 28.34 551 SER A O 1
ATOM 4253 N N . LEU A 1 552 ? 51.531 39.312 42.188 1 26.94 552 LEU A N 1
ATOM 4254 C CA . LEU A 1 552 ? 51.344 40.719 41.812 1 26.94 552 LEU A CA 1
ATOM 4255 C C . LEU A 1 552 ? 52.219 41.062 40.594 1 26.94 552 LEU A C 1
ATOM 4257 O O . LEU A 1 552 ? 52.219 42.219 40.188 1 26.94 552 LEU A O 1
ATOM 4261 N N . SER A 1 553 ? 53.219 40.219 40.188 1 28.28 553 SER A N 1
ATOM 4262 C CA . SER A 1 553 ? 54.219 41.031 39.562 1 28.28 553 SER A CA 1
ATOM 4263 C C . SER A 1 553 ? 53.688 41.625 38.25 1 28.28 553 SER A C 1
ATOM 4265 O O . SER A 1 553 ? 52.938 40.969 37.531 1 28.28 553 SER A O 1
ATOM 4267 N N . ASN A 1 554 ? 53.688 42.969 38.062 1 30.17 554 ASN A N 1
ATOM 4268 C CA . ASN A 1 554 ? 53.281 44.031 37.156 1 30.17 554 ASN A CA 1
ATOM 4269 C C . ASN A 1 554 ? 53.844 43.812 35.75 1 30.17 554 ASN A C 1
ATOM 4271 O O . ASN A 1 554 ? 53.812 44.719 34.906 1 30.17 554 ASN A O 1
ATOM 4275 N N . GLY A 1 555 ? 54.781 42.812 35.594 1 29.03 555 GLY A N 1
ATOM 4276 C CA . GLY A 1 555 ? 55.5 43.125 34.375 1 29.03 555 GLY A CA 1
ATOM 4277 C C . GLY A 1 555 ? 54.594 43.094 33.125 1 29.03 555 GLY A C 1
ATOM 4278 O O . GLY A 1 555 ? 53.5 42.531 33.156 1 29.03 555 GLY A O 1
ATOM 4279 N N . ASN A 1 556 ? 54.781 44.094 32.219 1 30.89 556 ASN A N 1
ATOM 4280 C CA . ASN A 1 556 ? 54.188 44.531 30.953 1 30.89 556 ASN A CA 1
ATOM 4281 C C . ASN A 1 556 ? 54.156 43.406 29.922 1 30.89 556 ASN A C 1
ATOM 4283 O O . ASN A 1 556 ? 55.156 43.188 29.203 1 30.89 556 ASN A O 1
ATOM 4287 N N . CYS A 1 557 ? 54.031 42.125 30.328 1 29.73 557 CYS A N 1
ATOM 4288 C CA . CYS A 1 557 ? 54.188 41.219 29.203 1 29.73 557 CYS A CA 1
ATOM 4289 C C . CYS A 1 557 ? 53.125 41.469 28.141 1 29.73 557 CYS A C 1
ATOM 4291 O O . CYS A 1 557 ? 51.938 41.5 28.422 1 29.73 557 CYS A O 1
ATOM 4293 N N . ASN A 1 558 ? 53.531 42.281 27.109 1 31.2 558 ASN A N 1
ATOM 4294 C CA . ASN A 1 558 ? 52.844 42.438 25.844 1 31.2 558 ASN A CA 1
ATOM 4295 C C . ASN A 1 558 ? 52.438 41.094 25.266 1 31.2 558 ASN A C 1
ATOM 4297 O O . ASN A 1 558 ? 53.25 40.312 24.797 1 31.2 558 ASN A O 1
ATOM 4301 N N . GLU A 1 559 ? 51.812 40.25 26.062 1 31.62 559 GLU A N 1
ATOM 4302 C CA . GLU A 1 559 ? 51.344 39.031 25.391 1 31.62 559 GLU A CA 1
ATOM 4303 C C . GLU A 1 559 ? 50.625 39.375 24.078 1 31.62 559 GLU A C 1
ATOM 4305 O O . GLU A 1 559 ? 49.656 40.156 24.062 1 31.62 559 GLU A O 1
ATOM 4310 N N . GLU A 1 560 ? 51.438 39.469 23.016 1 34.78 560 GLU A N 1
ATOM 4311 C CA . GLU A 1 560 ? 50.875 39.469 21.672 1 34.78 560 GLU A CA 1
ATOM 4312 C C . GLU A 1 560 ? 49.656 38.562 21.594 1 34.78 560 GLU A C 1
ATOM 4314 O O . GLU A 1 560 ? 49.688 37.438 22.047 1 34.78 560 GLU A O 1
ATOM 4319 N N . ALA A 1 561 ? 48.5 39.156 21.672 1 34.44 561 ALA A N 1
ATOM 4320 C CA . ALA A 1 561 ? 47.219 38.5 21.312 1 34.44 561 ALA A CA 1
ATOM 4321 C C . ALA A 1 561 ? 47.406 37.469 20.203 1 34.44 561 ALA A C 1
ATOM 4323 O O . ALA A 1 561 ? 47.812 37.844 19.094 1 34.44 561 ALA A O 1
ATOM 4324 N N . SER A 1 562 ? 48 36.344 20.578 1 33.5 562 SER A N 1
ATOM 4325 C CA . SER A 1 562 ? 47.938 35.281 19.547 1 33.5 562 SER A CA 1
ATOM 4326 C C . SER A 1 562 ? 46.656 35.438 18.719 1 33.5 562 SER A C 1
ATOM 4328 O O . SER A 1 562 ? 45.562 35.656 19.25 1 33.5 562 SER A O 1
ATOM 4330 N N . GLN A 1 563 ? 46.844 36.094 17.562 1 34.5 563 GLN A N 1
ATOM 4331 C CA . GLN A 1 563 ? 45.781 36.125 16.547 1 34.5 563 GLN A CA 1
ATOM 4332 C C . GLN A 1 563 ? 44.906 34.875 16.594 1 34.5 563 GLN A C 1
ATOM 4334 O O . GLN A 1 563 ? 45.438 33.781 16.828 1 34.5 563 GLN A O 1
ATOM 4339 N N . PRO A 1 564 ? 43.688 35.062 17.062 1 36.59 564 PRO A N 1
ATOM 4340 C CA . PRO A 1 564 ? 42.844 33.875 16.984 1 36.59 564 PRO A CA 1
ATOM 4341 C C . PRO A 1 564 ? 43.25 32.938 15.859 1 36.59 564 PRO A C 1
ATOM 4343 O O . PRO A 1 564 ? 43.656 33.375 14.781 1 36.59 564 PRO A O 1
ATOM 4346 N N . CYS A 1 565 ? 44.094 31.938 16.125 1 36.31 565 CYS A N 1
ATOM 4347 C CA . CYS A 1 565 ? 44.25 30.859 15.156 1 36.31 565 CYS A CA 1
ATOM 4348 C C . CYS A 1 565 ? 43.094 30.828 14.172 1 36.31 565 CYS A C 1
ATOM 4350 O O . CYS A 1 565 ? 41.938 30.844 14.578 1 36.31 565 CYS A O 1
ATOM 4352 N N . SER A 1 566 ? 43.219 31.422 13.047 1 41.09 566 SER A N 1
ATOM 4353 C CA . SER A 1 566 ? 42.312 31.25 11.914 1 41.09 566 SER A CA 1
ATOM 4354 C C . SER A 1 566 ? 41.625 29.891 11.969 1 41.09 566 SER A C 1
ATOM 4356 O O . SER A 1 566 ? 42.281 28.844 11.961 1 41.09 566 SER A O 1
ATOM 4358 N N . SER A 1 567 ? 40.656 29.734 12.719 1 46.91 567 SER A N 1
ATOM 4359 C CA . SER A 1 567 ? 39.812 28.547 12.688 1 46.91 567 SER A CA 1
ATOM 4360 C C . SER A 1 567 ? 39.812 27.891 11.305 1 46.91 567 SER A C 1
ATOM 4362 O O . SER A 1 567 ? 39.5 28.531 10.305 1 46.91 567 SER A O 1
ATOM 4364 N N . GLU A 1 568 ? 40.781 27.047 11.008 1 54.25 568 GLU A N 1
ATOM 4365 C CA . GLU A 1 568 ? 40.938 26.25 9.797 1 54.25 568 GLU A CA 1
ATOM 4366 C C . GLU A 1 568 ? 39.594 25.859 9.211 1 54.25 568 GLU A C 1
ATOM 4368 O O . GLU A 1 568 ? 38.781 25.203 9.867 1 54.25 568 GLU A O 1
ATOM 4373 N N . LYS A 1 569 ? 39.062 26.672 8.297 1 66.69 569 LYS A N 1
ATOM 4374 C CA . LYS A 1 569 ? 37.844 26.422 7.539 1 66.69 569 LYS A CA 1
ATOM 4375 C C . LYS A 1 569 ? 37.844 25.016 6.941 1 66.69 569 LYS A C 1
ATOM 4377 O O . LYS A 1 569 ? 38.812 24.594 6.348 1 66.69 569 LYS A O 1
ATOM 4382 N N . CYS A 1 570 ? 36.969 24.156 7.43 1 77.88 570 CYS A N 1
ATOM 4383 C CA . CYS A 1 570 ? 36.781 22.812 6.895 1 77.88 570 CYS A CA 1
ATOM 4384 C C . CYS A 1 570 ? 35.938 22.859 5.613 1 77.88 570 CYS A C 1
ATOM 4386 O O . CYS A 1 570 ? 34.938 23.547 5.551 1 77.88 570 CYS A O 1
ATOM 4388 N N . SER A 1 571 ? 36.562 22.391 4.449 1 87.25 571 SER A N 1
ATOM 4389 C CA . SER A 1 571 ? 35.844 22.297 3.184 1 87.25 571 SER A CA 1
ATOM 4390 C C . SER A 1 571 ? 35.344 20.875 2.945 1 87.25 571 SER A C 1
ATOM 4392 O O . SER A 1 571 ? 36.062 19.906 3.176 1 87.25 571 SER A O 1
ATOM 4394 N N . LEU A 1 572 ? 34.031 20.875 2.637 1 90.62 572 LEU A N 1
ATOM 4395 C CA . LEU A 1 572 ? 33.375 19.594 2.355 1 90.62 572 LEU A CA 1
ATOM 4396 C C . LEU A 1 572 ? 33 19.5 0.883 1 90.62 572 LEU A C 1
ATOM 4398 O O . LEU A 1 572 ? 32.406 20.406 0.33 1 90.62 572 LEU A O 1
ATOM 4402 N N . VAL A 1 573 ? 33.438 18.406 0.21 1 92.12 573 VAL A N 1
ATOM 4403 C CA . VAL A 1 573 ? 33.062 18.141 -1.173 1 92.12 573 VAL A CA 1
ATOM 4404 C C . VAL A 1 573 ? 32.094 16.953 -1.228 1 92.12 573 VAL A C 1
ATOM 4406 O O . VAL A 1 573 ? 32.469 15.836 -0.856 1 92.12 573 VAL A O 1
ATOM 4409 N N . LEU A 1 574 ? 30.859 17.25 -1.654 1 92.94 574 LEU A N 1
ATOM 4410 C CA . LEU A 1 574 ? 29.859 16.188 -1.812 1 92.94 574 LEU A CA 1
ATOM 4411 C C . LEU A 1 574 ? 29.891 15.633 -3.232 1 92.94 574 LEU A C 1
ATOM 4413 O O . LEU A 1 574 ? 29.609 16.359 -4.191 1 92.94 574 LEU A O 1
ATOM 4417 N N . ASN A 1 575 ? 30.312 14.391 -3.361 1 91.31 575 ASN A N 1
ATOM 4418 C CA . ASN A 1 575 ? 30.234 13.703 -4.645 1 91.31 575 ASN A CA 1
ATOM 4419 C C . ASN A 1 575 ? 28.828 13.164 -4.914 1 91.31 575 ASN A C 1
ATOM 4421 O O . ASN A 1 575 ? 28.422 12.148 -4.34 1 91.31 575 ASN A O 1
ATOM 4425 N N . CYS A 1 576 ? 28.094 13.734 -5.863 1 91.56 576 CYS A N 1
ATOM 4426 C CA . CYS A 1 576 ? 26.688 13.414 -6.102 1 91.56 576 CYS A CA 1
ATOM 4427 C C . CYS A 1 576 ? 26.547 12.445 -7.27 1 91.56 576 CYS A C 1
ATOM 4429 O O . CYS A 1 576 ? 25.5 12.398 -7.914 1 91.56 576 CYS A O 1
ATOM 4431 N N . SER A 1 577 ? 27.531 11.656 -7.531 1 85.06 577 SER A N 1
ATOM 4432 C CA . SER A 1 577 ? 27.484 10.703 -8.633 1 85.06 577 SER A CA 1
ATOM 4433 C C . SER A 1 577 ? 26.469 9.609 -8.375 1 85.06 577 SER A C 1
ATOM 4435 O O . SER A 1 577 ? 25.891 9.055 -9.32 1 85.06 577 SER A O 1
ATOM 4437 N N . GLY A 1 578 ? 26.266 9.32 -7.145 1 81.69 578 GLY A N 1
ATOM 4438 C CA . GLY A 1 578 ? 25.328 8.273 -6.785 1 81.69 578 GLY A CA 1
ATOM 4439 C C . GLY A 1 578 ? 23.891 8.766 -6.676 1 81.69 578 GLY A C 1
ATOM 4440 O O . GLY A 1 578 ? 22.969 7.973 -6.496 1 81.69 578 GLY A O 1
ATOM 4441 N N . LEU A 1 579 ? 23.734 10.031 -6.797 1 88.19 579 LEU A N 1
ATOM 4442 C CA . LEU A 1 579 ? 22.391 10.617 -6.742 1 88.19 579 LEU A CA 1
ATOM 4443 C C . LEU A 1 579 ? 21.688 10.477 -8.086 1 88.19 579 LEU A C 1
ATOM 4445 O O . LEU A 1 579 ? 21.484 11.461 -8.797 1 88.19 579 LEU A O 1
ATOM 4449 N N . THR A 1 580 ? 21.203 9.273 -8.336 1 82.81 580 THR A N 1
ATOM 4450 C CA . THR A 1 580 ? 20.609 8.93 -9.633 1 82.81 580 THR A CA 1
ATOM 4451 C C . THR A 1 580 ? 19.266 9.625 -9.82 1 82.81 580 THR A C 1
ATOM 4453 O O . THR A 1 580 ? 18.891 9.945 -10.945 1 82.81 580 THR A O 1
ATOM 4456 N N . PHE A 1 581 ? 18.531 9.758 -8.781 1 88.5 581 PHE A N 1
ATOM 4457 C CA . PHE A 1 581 ? 17.297 10.531 -8.82 1 88.5 581 PHE A CA 1
ATOM 4458 C C . PHE A 1 581 ? 16.984 11.125 -7.457 1 88.5 581 PHE A C 1
ATOM 4460 O O . PHE A 1 581 ? 17.594 10.742 -6.453 1 88.5 581 PHE A O 1
ATOM 4467 N N . PHE A 1 582 ? 16.172 12.125 -7.449 1 92.44 582 PHE A N 1
ATOM 4468 C CA . PHE A 1 582 ? 15.797 12.836 -6.234 1 92.44 582 PHE A CA 1
ATOM 4469 C C . PHE A 1 582 ? 14.336 13.273 -6.293 1 92.44 582 PHE A C 1
ATOM 4471 O O . PHE A 1 582 ? 13.727 13.266 -7.363 1 92.44 582 PHE A O 1
ATOM 4478 N N . ASP A 1 583 ? 13.781 13.5 -5.191 1 93.12 583 ASP A N 1
ATOM 4479 C CA . ASP A 1 583 ? 12.445 14.094 -5.102 1 93.12 583 ASP A CA 1
ATOM 4480 C C . ASP A 1 583 ? 12.492 15.445 -4.387 1 93.12 583 ASP A C 1
ATOM 4482 O O . ASP A 1 583 ? 13.578 15.961 -4.105 1 93.12 583 ASP A O 1
ATOM 4486 N N . TYR A 1 584 ? 11.383 16.062 -4.254 1 93.62 584 TYR A N 1
ATOM 4487 C CA . TYR A 1 584 ? 11.305 17.375 -3.623 1 93.62 584 TYR A CA 1
ATOM 4488 C C . TYR A 1 584 ? 11.914 17.344 -2.227 1 93.62 584 TYR A C 1
ATOM 4490 O O . TYR A 1 584 ? 12.664 18.25 -1.853 1 93.62 584 TYR A O 1
ATOM 4498 N N . THR A 1 585 ? 11.609 16.375 -1.408 1 93.19 585 THR A N 1
ATOM 4499 C CA . THR A 1 585 ? 12.117 16.25 -0.047 1 93.19 585 THR A CA 1
ATOM 4500 C C . THR A 1 585 ? 13.641 16.125 -0.047 1 93.19 585 THR A C 1
ATOM 4502 O O . THR A 1 585 ? 14.312 16.672 0.826 1 93.19 585 THR A O 1
ATOM 4505 N N . GLY A 1 586 ? 14.102 15.359 -1.027 1 93.94 586 GLY A N 1
ATOM 4506 C CA . GLY A 1 586 ? 15.547 15.242 -1.157 1 93.94 586 GLY A CA 1
ATOM 4507 C C . GLY A 1 586 ? 16.234 16.562 -1.444 1 93.94 586 GLY A C 1
ATOM 4508 O O . GLY A 1 586 ? 17.234 16.906 -0.805 1 93.94 586 GLY A O 1
ATOM 4509 N N . VAL A 1 587 ? 15.734 17.297 -2.35 1 94.94 587 VAL A N 1
ATOM 4510 C CA . VAL A 1 587 ? 16.312 18.578 -2.74 1 94.94 587 VAL A CA 1
ATOM 4511 C C . VAL A 1 587 ? 16.219 19.562 -1.576 1 94.94 587 VAL A C 1
ATOM 4513 O O . VAL A 1 587 ? 17.188 20.266 -1.276 1 94.94 587 VAL A O 1
ATOM 4516 N N . SER A 1 588 ? 15.055 19.578 -0.994 1 93.25 588 SER A N 1
ATOM 4517 C CA . SER A 1 588 ? 14.867 20.484 0.135 1 93.25 588 SER A CA 1
ATOM 4518 C C . SER A 1 588 ? 15.836 20.156 1.266 1 93.25 588 SER A C 1
ATOM 4520 O O . SER A 1 588 ? 16.406 21.078 1.883 1 93.25 588 SER A O 1
ATOM 4522 N N . THR A 1 589 ? 16.062 18.938 1.561 1 93.06 589 THR A N 1
ATOM 4523 C CA . THR A 1 589 ? 16.984 18.516 2.609 1 93.06 589 THR A CA 1
ATOM 4524 C C . THR A 1 589 ? 18.422 18.891 2.256 1 93.06 589 THR A C 1
ATOM 4526 O O . THR A 1 589 ? 19.172 19.359 3.113 1 93.06 589 THR A O 1
ATOM 4529 N N . LEU A 1 590 ? 18.766 18.672 1.007 1 93.62 590 LEU A N 1
ATOM 4530 C CA . LEU A 1 590 ? 20.109 18.984 0.545 1 93.62 590 LEU A CA 1
ATOM 4531 C C . LEU A 1 590 ? 20.375 20.484 0.644 1 93.62 590 LEU A C 1
ATOM 4533 O O . LEU A 1 590 ? 21.453 20.891 1.084 1 93.62 590 LEU A O 1
ATOM 4537 N N . VAL A 1 591 ? 19.453 21.297 0.264 1 93.75 591 VAL A N 1
ATOM 4538 C CA . VAL A 1 591 ? 19.609 22.75 0.313 1 93.75 591 VAL A CA 1
ATOM 4539 C C . VAL A 1 591 ? 19.656 23.203 1.767 1 93.75 591 VAL A C 1
ATOM 4541 O O . VAL A 1 591 ? 20.469 24.062 2.121 1 93.75 591 VAL A O 1
ATOM 4544 N N . GLU A 1 592 ? 18.781 22.672 2.574 1 91.12 592 GLU A N 1
ATOM 4545 C CA . GLU A 1 592 ? 18.781 23.031 3.988 1 91.12 592 GLU A CA 1
ATOM 4546 C C . GLU A 1 592 ? 20.109 22.703 4.652 1 91.12 592 GLU A C 1
ATOM 4548 O O . GLU A 1 592 ? 20.594 23.453 5.488 1 91.12 592 GLU A O 1
ATOM 4553 N N . LEU A 1 593 ? 20.641 21.609 4.312 1 91.31 593 LEU A N 1
ATOM 4554 C CA . LEU A 1 593 ? 21.938 21.203 4.84 1 91.31 593 LEU A CA 1
ATOM 4555 C C . LEU A 1 593 ? 23.047 22.156 4.367 1 91.31 593 LEU A C 1
ATOM 4557 O O . LEU A 1 593 ? 23.953 22.484 5.133 1 91.31 593 LEU A O 1
ATOM 4561 N N . TYR A 1 594 ? 22.984 22.5 3.121 1 91 594 TYR A N 1
ATOM 4562 C CA . TYR A 1 594 ? 23.938 23.453 2.57 1 91 594 TYR A CA 1
ATOM 4563 C C . TYR A 1 594 ? 23.891 24.781 3.332 1 91 594 TYR A C 1
ATOM 4565 O O . TYR A 1 594 ? 24.938 25.328 3.711 1 91 594 TYR A O 1
ATOM 4573 N N . LEU A 1 595 ? 22.688 25.234 3.594 1 89.06 595 LEU A N 1
ATOM 4574 C CA . LEU A 1 595 ? 22.516 26.5 4.289 1 89.06 595 LEU A CA 1
ATOM 4575 C C . LEU A 1 595 ? 22.938 26.391 5.746 1 89.06 595 LEU A C 1
ATOM 4577 O O . LEU A 1 595 ? 23.516 27.328 6.305 1 89.06 595 LEU A O 1
ATOM 4581 N N . ASP A 1 596 ? 22.672 25.297 6.324 1 88.19 596 ASP A N 1
ATOM 4582 C CA . ASP A 1 596 ? 23.078 25.062 7.707 1 88.19 596 ASP A CA 1
ATOM 4583 C C . ASP A 1 596 ? 24.594 25.031 7.836 1 88.19 596 ASP A C 1
ATOM 4585 O O . ASP A 1 596 ? 25.156 25.562 8.797 1 88.19 596 ASP A O 1
ATOM 4589 N N . CYS A 1 597 ? 25.234 24.406 6.902 1 88.44 597 CYS A N 1
ATOM 4590 C CA . CYS A 1 597 ? 26.703 24.359 6.902 1 88.44 597 CYS A CA 1
ATOM 4591 C C . CYS A 1 597 ? 27.281 25.75 6.68 1 88.44 597 CYS A C 1
ATOM 4593 O O . CYS A 1 597 ? 28.281 26.109 7.309 1 88.44 597 CYS A O 1
ATOM 4595 N N . LYS A 1 598 ? 26.688 26.406 5.824 1 85.56 598 LYS A N 1
ATOM 4596 C CA . LYS A 1 598 ? 27.125 27.781 5.57 1 85.56 598 LYS A CA 1
ATOM 4597 C C . LYS A 1 598 ? 27.016 28.641 6.828 1 85.56 598 LYS A C 1
ATOM 4599 O O . LYS A 1 598 ? 27.906 29.453 7.109 1 85.56 598 LYS A O 1
ATOM 4604 N N . SER A 1 599 ? 26.016 28.391 7.543 1 85.75 599 SER A N 1
ATOM 4605 C CA . SER A 1 599 ? 25.812 29.141 8.773 1 85.75 599 SER A CA 1
ATOM 4606 C C . SER A 1 599 ? 26.828 28.75 9.836 1 85.75 599 SER A C 1
ATOM 4608 O O . SER A 1 599 ? 27.141 29.547 10.727 1 85.75 599 SER A O 1
ATOM 4610 N N . ARG A 1 600 ? 27.438 27.609 9.672 1 84.81 600 ARG A N 1
ATOM 4611 C CA . ARG A 1 600 ? 28.453 27.125 10.609 1 84.81 600 ARG A CA 1
ATOM 4612 C C . ARG A 1 600 ? 29.859 27.375 10.086 1 84.81 600 ARG A C 1
ATOM 4614 O O . ARG A 1 600 ? 30.828 26.812 10.594 1 84.81 600 ARG A O 1
ATOM 4621 N N . SER A 1 601 ? 30.078 28.047 9.039 1 84.25 601 SER A N 1
ATOM 4622 C CA . SER A 1 601 ? 31.344 28.438 8.422 1 84.25 601 SER A CA 1
ATOM 4623 C C . SER A 1 601 ? 32.062 27.234 7.824 1 84.25 601 SER A C 1
ATOM 4625 O O . SER A 1 601 ? 33.281 27.141 7.898 1 84.25 601 SER A O 1
ATOM 4627 N N . VAL A 1 602 ? 31.25 26.281 7.41 1 86.62 602 VAL A N 1
ATOM 4628 C CA . VAL A 1 602 ? 31.781 25.156 6.648 1 86.62 602 VAL A CA 1
ATOM 4629 C C . VAL A 1 602 ? 31.453 25.328 5.168 1 86.62 602 VAL A C 1
ATOM 4631 O O . VAL A 1 602 ? 30.297 25.5 4.801 1 86.62 602 VAL A O 1
ATOM 4634 N N . ASP A 1 603 ? 32.5 25.328 4.355 1 87.25 603 ASP A N 1
ATOM 4635 C CA . ASP A 1 603 ? 32.281 25.453 2.92 1 87.25 603 ASP A CA 1
ATOM 4636 C C . ASP A 1 603 ? 31.922 24.109 2.299 1 87.25 603 ASP A C 1
ATOM 4638 O O . ASP A 1 603 ? 32.656 23.141 2.436 1 87.25 603 ASP A O 1
ATOM 4642 N N . VAL A 1 604 ? 30.75 24.141 1.664 1 91 604 VAL A N 1
ATOM 4643 C CA . VAL A 1 604 ? 30.281 22.906 1.04 1 91 604 VAL A CA 1
ATOM 4644 C C . VAL A 1 604 ? 30.266 23.078 -0.479 1 91 604 VAL A C 1
ATOM 4646 O O . VAL A 1 604 ? 29.75 24.062 -1.002 1 91 604 VAL A O 1
ATOM 4649 N N . PHE A 1 605 ? 30.891 22.094 -1.171 1 92.62 605 PHE A N 1
ATOM 4650 C CA . PHE A 1 605 ? 30.922 22.062 -2.629 1 92.62 605 PHE A CA 1
ATOM 4651 C C . PHE A 1 605 ? 30.297 20.766 -3.146 1 92.62 605 PHE A C 1
ATOM 4653 O O . PHE A 1 605 ? 30.422 19.719 -2.529 1 92.62 605 PHE A O 1
ATOM 4660 N N . LEU A 1 606 ? 29.547 20.906 -4.227 1 94.19 606 LEU A N 1
ATOM 4661 C CA . LEU A 1 606 ? 28.906 19.75 -4.832 1 94.19 606 LEU A CA 1
ATOM 4662 C C . LEU A 1 606 ? 29.547 19.406 -6.168 1 94.19 606 LEU A C 1
ATOM 4664 O O . LEU A 1 606 ? 29.781 20.281 -7 1 94.19 606 LEU A O 1
ATOM 4668 N N . ALA A 1 607 ? 29.875 18.109 -6.301 1 93.44 607 ALA A N 1
ATOM 4669 C CA . ALA A 1 607 ? 30.516 17.641 -7.531 1 93.44 607 ALA A CA 1
ATOM 4670 C C . ALA A 1 607 ? 29.656 16.562 -8.195 1 93.44 607 ALA A C 1
ATOM 4672 O O . ALA A 1 607 ? 28.922 15.836 -7.52 1 93.44 607 ALA A O 1
ATOM 4673 N N . ASN A 1 608 ? 29.688 16.453 -9.523 1 92.31 608 ASN A N 1
ATOM 4674 C CA . ASN A 1 608 ? 29.016 15.422 -10.312 1 92.31 608 ASN A CA 1
ATOM 4675 C C . ASN A 1 608 ? 27.5 15.523 -10.172 1 92.31 608 ASN A C 1
ATOM 4677 O O . ASN A 1 608 ? 26.812 14.523 -9.938 1 92.31 608 ASN A O 1
ATOM 4681 N N . CYS A 1 609 ? 27.016 16.75 -10.25 1 92.56 609 CYS A N 1
ATOM 4682 C CA . CYS A 1 609 ? 25.578 16.984 -10.164 1 92.56 609 CYS A CA 1
ATOM 4683 C C . CYS A 1 609 ? 24.922 16.922 -11.539 1 92.56 609 CYS A C 1
ATOM 4685 O O . CYS A 1 609 ? 25.5 17.391 -12.523 1 92.56 609 CYS A O 1
ATOM 4687 N N . THR A 1 610 ? 23.844 16.266 -11.625 1 90.56 610 THR A N 1
ATOM 4688 C CA . THR A 1 610 ? 23.078 16.281 -12.859 1 90.56 610 THR A CA 1
ATOM 4689 C C . THR A 1 610 ? 22.5 17.672 -13.109 1 90.56 610 THR A C 1
ATOM 4691 O O . THR A 1 610 ? 22.375 18.484 -12.18 1 90.56 610 THR A O 1
ATOM 4694 N N . ALA A 1 611 ? 22.172 17.969 -14.359 1 91.5 611 ALA A N 1
ATOM 4695 C CA . ALA A 1 611 ? 21.609 19.266 -14.719 1 91.5 611 ALA A CA 1
ATOM 4696 C C . ALA A 1 611 ? 20.281 19.5 -13.992 1 91.5 611 ALA A C 1
ATOM 4698 O O . ALA A 1 611 ? 20 20.625 -13.578 1 91.5 611 ALA A O 1
ATOM 4699 N N . SER A 1 612 ? 19.531 18.469 -13.836 1 91.88 612 SER A N 1
ATOM 4700 C CA . SER A 1 612 ? 18.234 18.578 -13.172 1 91.88 612 SER A CA 1
ATOM 4701 C C . SER A 1 612 ? 18.406 18.906 -11.688 1 91.88 612 SER A C 1
ATOM 4703 O O . SER A 1 612 ? 17.641 19.688 -11.125 1 91.88 612 SER A O 1
ATOM 4705 N N . LEU A 1 613 ? 19.422 18.359 -11.109 1 93 613 LEU A N 1
ATOM 4706 C CA . LEU A 1 613 ? 19.672 18.625 -9.703 1 93 613 LEU A CA 1
ATOM 4707 C C . LEU A 1 613 ? 20.141 20.062 -9.492 1 93 613 LEU A C 1
ATOM 4709 O O . LEU A 1 613 ? 19.703 20.719 -8.539 1 93 613 LEU A O 1
ATOM 4713 N N . ILE A 1 614 ? 21.047 20.531 -10.352 1 92.88 614 ILE A N 1
ATOM 4714 C CA . ILE A 1 614 ? 21.547 21.906 -10.273 1 92.88 614 ILE A CA 1
ATOM 4715 C C . ILE A 1 614 ? 20.375 22.891 -10.398 1 92.88 614 ILE A C 1
ATOM 4717 O O . ILE A 1 614 ? 20.266 23.828 -9.609 1 92.88 614 ILE A O 1
ATOM 4721 N N . LYS A 1 615 ? 19.562 22.641 -11.336 1 91.94 615 LYS A N 1
ATOM 4722 C CA . LYS A 1 615 ? 18.406 23.5 -11.555 1 91.94 615 LYS A CA 1
ATOM 4723 C C . LYS A 1 615 ? 17.484 23.5 -10.336 1 91.94 615 LYS A C 1
ATOM 4725 O O . LYS A 1 615 ? 17.016 24.547 -9.898 1 91.94 615 LYS A O 1
ATOM 4730 N N . ALA A 1 616 ? 17.203 22.344 -9.797 1 94.06 616 ALA A N 1
ATOM 4731 C CA . ALA A 1 616 ? 16.297 22.188 -8.664 1 94.06 616 ALA A CA 1
ATOM 4732 C C . ALA A 1 616 ? 16.844 22.875 -7.422 1 94.06 616 ALA A C 1
ATOM 4734 O O . ALA A 1 616 ? 16.125 23.594 -6.723 1 94.06 616 ALA A O 1
ATOM 4735 N N . MET A 1 617 ? 18.094 22.719 -7.16 1 93.19 617 MET A N 1
ATOM 4736 C CA . MET A 1 617 ? 18.719 23.297 -5.973 1 93.19 617 MET A CA 1
ATOM 4737 C C . MET A 1 617 ? 18.797 24.812 -6.086 1 93.19 617 MET A C 1
ATOM 4739 O O . MET A 1 617 ? 18.578 25.531 -5.102 1 93.19 617 MET A O 1
ATOM 4743 N N . THR A 1 618 ? 19.172 25.25 -7.289 1 91.38 618 THR A N 1
ATOM 4744 C CA . THR A 1 618 ? 19.281 26.672 -7.508 1 91.38 618 THR A CA 1
ATOM 4745 C C . THR A 1 618 ? 17.938 27.375 -7.332 1 91.38 618 THR A C 1
ATOM 4747 O O . THR A 1 618 ? 17.859 28.453 -6.746 1 91.38 618 THR A O 1
ATOM 4750 N N . TYR A 1 619 ? 16.969 26.75 -7.785 1 90.44 619 TYR A N 1
ATOM 4751 C CA . TYR A 1 619 ? 15.625 27.328 -7.684 1 90.44 619 TYR A CA 1
ATOM 4752 C C . TYR A 1 619 ? 15.125 27.297 -6.246 1 90.44 619 TYR A C 1
ATOM 4754 O O . TYR A 1 619 ? 14.617 28.297 -5.734 1 90.44 619 TYR A O 1
ATOM 4762 N N . TYR A 1 620 ? 15.25 26.156 -5.617 1 89.44 620 TYR A N 1
ATOM 4763 C CA . TYR A 1 620 ? 14.703 25.984 -4.277 1 89.44 620 TYR A CA 1
ATOM 4764 C C . TYR A 1 620 ? 15.438 26.859 -3.27 1 89.44 620 TYR A C 1
ATOM 4766 O O . TYR A 1 620 ? 14.82 27.453 -2.385 1 89.44 620 TYR A O 1
ATOM 4774 N N . GLY A 1 621 ? 16.781 26.828 -3.332 1 84.94 621 GLY A N 1
ATOM 4775 C CA . GLY A 1 621 ? 17.594 27.516 -2.344 1 84.94 621 GLY A CA 1
ATOM 4776 C C . GLY A 1 621 ? 17.844 28.969 -2.691 1 84.94 621 GLY A C 1
ATOM 4777 O O . GLY A 1 621 ? 18.438 29.703 -1.9 1 84.94 621 GLY A O 1
ATOM 4778 N N . ASP A 1 622 ? 17.328 29.438 -3.74 1 81.5 622 ASP A N 1
ATOM 4779 C CA . ASP A 1 622 ? 17.688 30.766 -4.211 1 81.5 622 ASP A CA 1
ATOM 4780 C C . ASP A 1 622 ? 19.203 31 -4.109 1 81.5 622 ASP A C 1
ATOM 4782 O O . ASP A 1 622 ? 19.641 31.984 -3.527 1 81.5 622 ASP A O 1
ATOM 4786 N N . LEU A 1 623 ? 19.984 29.891 -4.406 1 80.88 623 LEU A N 1
ATOM 4787 C CA . LEU A 1 623 ? 21.438 29.906 -4.238 1 80.88 623 LEU A CA 1
ATOM 4788 C C . LEU A 1 623 ? 22.094 30.875 -5.215 1 80.88 623 LEU A C 1
ATOM 4790 O O . LEU A 1 623 ? 21.672 30.984 -6.371 1 80.88 623 LEU A O 1
ATOM 4794 N N . ASP A 1 624 ? 22.75 31.984 -4.59 1 70.38 624 ASP A N 1
ATOM 4795 C CA . ASP A 1 624 ? 23.422 33.031 -5.359 1 70.38 624 ASP A CA 1
ATOM 4796 C C . ASP A 1 624 ? 24.516 32.438 -6.246 1 70.38 624 ASP A C 1
ATOM 4798 O O . ASP A 1 624 ? 25.328 31.625 -5.781 1 70.38 624 ASP A O 1
ATOM 4802 N N . THR A 1 625 ? 24.344 32.531 -7.473 1 61.81 625 THR A N 1
ATOM 4803 C CA . THR A 1 625 ? 25.219 32.031 -8.523 1 61.81 625 THR A CA 1
ATOM 4804 C C . THR A 1 625 ? 26.594 32.719 -8.43 1 61.81 625 THR A C 1
ATOM 4806 O O . THR A 1 625 ? 27.516 32.375 -9.188 1 61.81 625 THR A O 1
ATOM 4809 N N . GLU A 1 626 ? 26.891 33.531 -7.457 1 60.12 626 GLU A N 1
ATOM 4810 C CA . GLU A 1 626 ? 28.156 34.25 -7.555 1 60.12 626 GLU A CA 1
ATOM 4811 C C . GLU A 1 626 ? 29.344 33.344 -7.234 1 60.12 626 GLU A C 1
ATOM 4813 O O . GLU A 1 626 ? 30.438 33.531 -7.781 1 60.12 626 GLU A O 1
ATOM 4818 N N . LYS A 1 627 ? 29.188 32.406 -6.246 1 65.94 627 LYS A N 1
ATOM 4819 C CA . LYS A 1 627 ? 30.281 31.484 -5.992 1 65.94 627 LYS A CA 1
ATOM 4820 C C . LYS A 1 627 ? 29.922 30.078 -6.469 1 65.94 627 LYS A C 1
ATOM 4822 O O . LYS A 1 627 ? 28.828 29.578 -6.195 1 65.94 627 LYS A O 1
ATOM 4827 N N . PRO A 1 628 ? 30.875 29.625 -7.254 1 77 628 PRO A N 1
ATOM 4828 C CA . PRO A 1 628 ? 30.578 28.312 -7.828 1 77 628 PRO A CA 1
ATOM 4829 C C . PRO A 1 628 ? 30.438 27.219 -6.77 1 77 628 PRO A C 1
ATOM 4831 O O . PRO A 1 628 ? 31.375 27 -5.988 1 77 628 PRO A O 1
ATOM 4834 N N . ILE A 1 629 ? 29.328 26.766 -6.559 1 88.44 629 ILE A N 1
ATOM 4835 C CA . ILE A 1 629 ? 29.031 25.703 -5.617 1 88.44 629 ILE A CA 1
ATOM 4836 C C . ILE A 1 629 ? 29.047 24.359 -6.34 1 88.44 629 ILE A C 1
ATOM 4838 O O . ILE A 1 629 ? 29.391 23.328 -5.746 1 88.44 629 ILE A O 1
ATOM 4842 N N . PHE A 1 630 ? 28.844 24.406 -7.68 1 92.81 630 PHE A N 1
ATOM 4843 C CA . PHE A 1 630 ? 28.703 23.172 -8.453 1 92.81 630 PHE A CA 1
ATOM 4844 C C . PHE A 1 630 ? 29.922 22.953 -9.344 1 92.81 630 PHE A C 1
ATOM 4846 O O . PHE A 1 630 ? 30.359 23.875 -10.039 1 92.81 630 PHE A O 1
ATOM 4853 N N . PHE A 1 631 ? 30.469 21.781 -9.266 1 91.94 631 PHE A N 1
ATOM 4854 C CA . PHE A 1 631 ? 31.625 21.438 -10.086 1 91.94 631 PHE A CA 1
ATOM 4855 C C . PHE A 1 631 ? 31.359 20.172 -10.891 1 91.94 631 PHE A C 1
ATOM 4857 O O . PHE A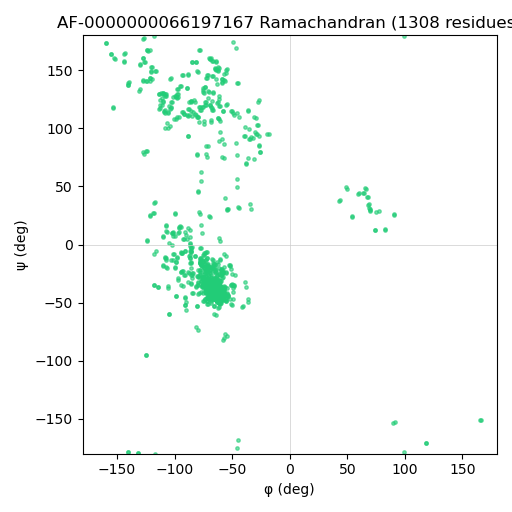 1 631 ? 30.531 19.344 -10.492 1 91.94 631 PHE A O 1
ATOM 4864 N N . ASP A 1 632 ? 32 20 -11.883 1 90.56 632 ASP A N 1
ATOM 4865 C CA . ASP A 1 632 ? 31.781 18.859 -12.781 1 90.56 632 ASP A CA 1
ATOM 4866 C C . ASP A 1 632 ? 32.344 17.578 -12.195 1 90.56 632 ASP A C 1
ATOM 4868 O O . ASP A 1 632 ? 31.844 16.484 -12.469 1 90.56 632 ASP A O 1
ATOM 4872 N N . SER A 1 633 ? 33.438 17.812 -11.5 1 90 633 SER A N 1
ATOM 4873 C CA . SER A 1 633 ? 34.125 16.641 -10.93 1 90 633 SER A CA 1
ATOM 4874 C C . SER A 1 633 ? 34.719 16.953 -9.562 1 90 633 SER A C 1
ATOM 4876 O O . SER A 1 633 ? 34.844 18.125 -9.195 1 90 633 SER A O 1
ATOM 4878 N N . VAL A 1 634 ? 35.031 15.883 -8.898 1 88.75 634 VAL A N 1
ATOM 4879 C CA . VAL A 1 634 ? 35.594 16.031 -7.566 1 88.75 634 VAL A CA 1
ATOM 4880 C C . VAL A 1 634 ? 36.969 16.688 -7.66 1 88.75 634 VAL A C 1
ATOM 4882 O O . VAL A 1 634 ? 37.281 17.625 -6.93 1 88.75 634 VAL A O 1
ATOM 4885 N N . PRO A 1 635 ? 37.812 16.266 -8.625 1 84.75 635 PRO A N 1
ATOM 4886 C CA . PRO A 1 635 ? 39.125 16.906 -8.742 1 84.75 635 PRO A CA 1
ATOM 4887 C C . PRO A 1 635 ? 39 18.391 -9.094 1 84.75 635 PRO A C 1
ATOM 4889 O O . PRO A 1 635 ? 39.812 19.203 -8.617 1 84.75 635 PRO A O 1
ATOM 4892 N N . ALA A 1 636 ? 38.094 18.703 -9.891 1 87.25 636 ALA A N 1
ATOM 4893 C CA . ALA A 1 636 ? 37.875 20.109 -10.25 1 87.25 636 ALA A CA 1
ATOM 4894 C C . ALA A 1 636 ? 37.531 20.938 -9.016 1 87.25 636 ALA A C 1
ATOM 4896 O O . ALA A 1 636 ? 38 22.062 -8.875 1 87.25 636 ALA A O 1
ATOM 4897 N N . ALA A 1 637 ? 36.75 20.359 -8.188 1 89.06 637 ALA A N 1
ATOM 4898 C CA . ALA A 1 637 ? 36.375 21.047 -6.957 1 89.06 637 ALA A CA 1
ATOM 4899 C C . ALA A 1 637 ? 37.594 21.219 -6.039 1 89.06 637 ALA A C 1
ATOM 4901 O O . ALA A 1 637 ? 37.781 22.297 -5.477 1 89.06 637 ALA A O 1
ATOM 4902 N N . ILE A 1 638 ? 38.375 20.219 -5.973 1 85.81 638 ILE A N 1
ATOM 4903 C CA . ILE A 1 638 ? 39.531 20.234 -5.102 1 85.81 638 ILE A CA 1
ATOM 4904 C C . ILE A 1 638 ? 40.531 21.266 -5.598 1 85.81 638 ILE A C 1
ATOM 4906 O O . ILE A 1 638 ? 41.125 22 -4.801 1 85.81 638 ILE A O 1
ATOM 4910 N N . SER A 1 639 ? 40.688 21.281 -6.863 1 83.88 639 SER A N 1
ATOM 4911 C CA . SER A 1 639 ? 41.625 22.219 -7.461 1 83.88 639 SER A CA 1
ATOM 4912 C C . SER A 1 639 ? 41.281 23.656 -7.156 1 83.88 639 SER A C 1
ATOM 4914 O O . SER A 1 639 ? 42.125 24.484 -6.867 1 83.88 639 SER A O 1
ATOM 4916 N N . ILE A 1 640 ? 40.062 23.922 -7.203 1 83.44 640 ILE A N 1
ATOM 4917 C CA . ILE A 1 640 ? 39.594 25.281 -6.988 1 83.44 640 ILE A CA 1
ATOM 4918 C C . ILE A 1 640 ? 39.719 25.641 -5.508 1 83.44 640 ILE A C 1
ATOM 4920 O O . ILE A 1 640 ? 40.062 26.766 -5.16 1 83.44 640 ILE A O 1
ATOM 4924 N N . ILE A 1 641 ? 39.438 24.719 -4.672 1 83.38 641 ILE A N 1
ATOM 4925 C CA . ILE A 1 641 ? 39.531 24.938 -3.232 1 83.38 641 ILE A CA 1
ATOM 4926 C C . ILE A 1 641 ? 40.969 25.219 -2.844 1 83.38 641 ILE A C 1
ATOM 4928 O O . ILE A 1 641 ? 41.25 26.109 -2.037 1 83.38 641 ILE A O 1
ATOM 4932 N N . GLN A 1 642 ? 41.844 24.484 -3.516 1 80.62 642 GLN A N 1
ATOM 4933 C CA . GLN A 1 642 ? 43.25 24.641 -3.223 1 80.62 642 GLN A CA 1
ATOM 4934 C C . GLN A 1 642 ? 43.781 25.969 -3.766 1 80.62 642 GLN A C 1
ATOM 4936 O O . GLN A 1 642 ? 44.625 26.625 -3.121 1 80.62 642 GLN A O 1
ATOM 4941 N N . SER A 1 643 ? 43.312 26.281 -4.887 1 79.75 643 SER A N 1
ATOM 4942 C CA . SER A 1 643 ? 43.75 27.531 -5.504 1 79.75 643 SER A CA 1
ATOM 4943 C C . SER A 1 643 ? 43.281 28.734 -4.703 1 79.75 643 SER A C 1
ATOM 4945 O O . SER A 1 643 ? 44.031 29.719 -4.57 1 79.75 643 SER A O 1
ATOM 4947 N N . ASN A 1 644 ? 42.125 28.734 -4.281 1 75.5 644 ASN A N 1
ATOM 4948 C CA . ASN A 1 644 ? 41.562 29.828 -3.5 1 75.5 644 ASN A CA 1
ATOM 4949 C C . ASN A 1 644 ? 42.281 30.016 -2.18 1 75.5 644 ASN A C 1
ATOM 4951 O O . ASN A 1 644 ? 42.438 31.125 -1.683 1 75.5 644 ASN A O 1
ATOM 4955 N N . LYS A 1 645 ? 42.812 29.031 -1.715 1 69.69 645 LYS A N 1
ATOM 4956 C CA . LYS A 1 645 ? 43.594 29.094 -0.475 1 69.69 645 LYS A CA 1
ATOM 4957 C C . LYS A 1 645 ? 44.938 29.734 -0.704 1 69.69 645 LYS A C 1
ATOM 4959 O O . LYS A 1 645 ? 45.438 30.5 0.127 1 69.69 645 LYS A O 1
ATOM 4964 N N . ASN A 1 646 ? 45.469 29.312 -1.819 1 65.5 646 ASN A N 1
ATOM 4965 C CA . ASN A 1 646 ? 46.781 29.859 -2.143 1 65.5 646 ASN A CA 1
ATOM 4966 C C . ASN A 1 646 ? 46.688 31.375 -2.377 1 65.5 646 ASN A C 1
ATOM 4968 O O . ASN A 1 646 ? 47.625 32.094 -2.01 1 65.5 646 ASN A O 1
ATOM 4972 N N . LEU A 1 647 ? 45.625 31.672 -2.816 1 63.31 647 LEU A N 1
ATOM 4973 C CA . LEU A 1 647 ? 45.438 33.094 -3.072 1 63.31 647 LEU A CA 1
ATOM 4974 C C . LEU A 1 647 ? 45.25 33.875 -1.771 1 63.31 647 LEU A C 1
ATOM 4976 O O . LEU A 1 647 ? 45.719 35 -1.623 1 63.31 647 LEU A O 1
ATOM 4980 N N . SER A 1 648 ? 44.625 33.281 -0.876 1 62.88 648 SER A N 1
ATOM 4981 C CA . SER A 1 648 ? 44.406 33.938 0.408 1 62.88 648 SER A CA 1
ATOM 4982 C C . SER A 1 648 ? 45.688 34 1.216 1 62.88 648 SER A C 1
ATOM 4984 O O . SER A 1 648 ? 45.969 35 1.904 1 62.88 648 SER A O 1
ATOM 4986 N N . LYS A 1 649 ? 46.531 33.094 1.046 1 59.78 649 LYS A N 1
ATOM 4987 C CA . LYS A 1 649 ? 47.844 33.125 1.705 1 59.78 649 LYS A CA 1
ATOM 4988 C C . LYS A 1 649 ? 48.781 34.125 1.063 1 59.78 649 LYS A C 1
ATOM 4990 O O . LYS A 1 649 ? 49.562 34.812 1.757 1 59.78 649 LYS A O 1
ATOM 4995 N N . ALA A 1 650 ? 48.656 34.219 -0.149 1 59.84 650 ALA A N 1
ATOM 4996 C CA . ALA A 1 650 ? 49.5 35.156 -0.863 1 59.84 650 ALA A CA 1
ATOM 4997 C C . ALA A 1 650 ? 49.094 36.594 -0.539 1 59.84 650 ALA A C 1
ATOM 4999 O O . ALA A 1 650 ? 49.938 37.469 -0.459 1 59.84 650 ALA A O 1
ATOM 5000 N N . SER A 1 651 ? 47.938 36.812 -0.34 1 59.16 651 SER A N 1
ATOM 5001 C CA . SER A 1 651 ? 47.438 38.125 -0.008 1 59.16 651 SER A CA 1
ATOM 5002 C C . SER A 1 651 ? 47.812 38.5 1.431 1 59.16 651 SER A C 1
ATOM 5004 O O . SER A 1 651 ? 48.062 39.688 1.73 1 59.16 651 SER A O 1
ATOM 5006 N N . ASP A 1 652 ? 47.906 37.594 2.207 1 60.59 652 ASP A N 1
ATOM 5007 C CA . ASP A 1 652 ? 48.312 37.875 3.588 1 60.59 652 ASP A CA 1
ATOM 5008 C C . ASP A 1 652 ? 49.812 38.188 3.676 1 60.59 652 ASP A C 1
ATOM 5010 O O . ASP A 1 652 ? 50.219 38.969 4.52 1 60.59 652 ASP A O 1
ATOM 5014 N N . HIS A 1 653 ? 50.594 37.625 2.854 1 58.31 653 HIS A N 1
ATOM 5015 C CA . HIS A 1 653 ? 52.031 37.875 2.865 1 58.31 653 HIS A CA 1
ATOM 5016 C C . HIS A 1 653 ? 52.312 39.25 2.232 1 58.31 653 HIS A C 1
ATOM 5018 O O . HIS A 1 653 ? 53.375 39.812 2.477 1 58.31 653 HIS A O 1
ATOM 5024 N N . SER A 1 654 ? 51.562 39.719 1.341 1 55.44 654 SER A N 1
ATOM 5025 C CA . SER A 1 654 ? 51.875 41.031 0.722 1 55.44 654 SER A CA 1
ATOM 5026 C C . SER A 1 654 ? 51.562 42.188 1.667 1 55.44 654 SER A C 1
ATOM 5028 O O . SER A 1 654 ? 51.969 43.312 1.407 1 55.44 654 SER A O 1
ATOM 5030 N N . GLU A 1 655 ? 50.781 41.906 2.562 1 44.25 655 GLU A N 1
ATOM 5031 C CA . GLU A 1 655 ? 50.5 43 3.486 1 44.25 655 GLU A CA 1
ATOM 5032 C C . GLU A 1 655 ? 51.531 43.062 4.609 1 44.25 655 GLU A C 1
ATOM 5034 O O . GLU A 1 655 ? 51.469 43.906 5.492 1 44.25 655 GLU A O 1
ATOM 5039 N N . VAL A 1 656 ? 52.656 42.219 4.566 1 38.78 656 VAL A N 1
ATOM 5040 C CA . VAL A 1 656 ? 53.75 42.438 5.492 1 38.78 656 VAL A CA 1
ATOM 5041 C C . VAL A 1 656 ? 54.938 43.062 4.746 1 38.78 656 VAL A C 1
ATOM 5043 O O . VAL A 1 656 ? 55.281 42.625 3.641 1 38.78 656 VAL A O 1
ATOM 5046 N N . MET B 1 1 ? 20.125 -39.438 32.5 1 26.17 1 MET B N 1
ATOM 5047 C CA . MET B 1 1 ? 20.797 -38.25 31.969 1 26.17 1 MET B CA 1
ATOM 5048 C C . MET B 1 1 ? 19.781 -37.188 31.594 1 26.17 1 MET B C 1
ATOM 5050 O O . MET B 1 1 ? 20.109 -36.219 30.906 1 26.17 1 MET B O 1
ATOM 5054 N N . THR B 1 2 ? 18.469 -37.281 32 1 30.67 2 THR B N 1
ATOM 5055 C CA . THR B 1 2 ? 17.156 -36.719 31.734 1 30.67 2 THR B CA 1
ATOM 5056 C C . THR B 1 2 ? 17.031 -35.344 32.344 1 30.67 2 THR B C 1
ATOM 5058 O O . THR B 1 2 ? 16.078 -34.625 32.062 1 30.67 2 THR B O 1
ATOM 5061 N N . GLY B 1 3 ? 18 -34.969 33.25 1 29.48 3 GLY B N 1
ATOM 5062 C CA . GLY B 1 3 ? 17.75 -33.906 34.25 1 29.48 3 GLY B CA 1
ATOM 5063 C C . GLY B 1 3 ? 18 -32.531 33.719 1 29.48 3 GLY B C 1
ATOM 5064 O O . GLY B 1 3 ? 17.562 -31.547 34.344 1 29.48 3 GLY B O 1
ATOM 5065 N N . ALA B 1 4 ? 18.969 -32.344 32.688 1 31.55 4 ALA B N 1
ATOM 5066 C CA . ALA B 1 4 ? 19.641 -31.062 32.531 1 31.55 4 ALA B CA 1
ATOM 5067 C C . ALA B 1 4 ? 18.812 -30.109 31.672 1 31.55 4 ALA B C 1
ATOM 5069 O O . ALA B 1 4 ? 19.25 -29.016 31.344 1 31.55 4 ALA B O 1
ATOM 5070 N N . LYS B 1 5 ? 17.828 -30.578 30.969 1 31.89 5 LYS B N 1
ATOM 5071 C CA . LYS B 1 5 ? 17.25 -29.781 29.891 1 31.89 5 LYS B CA 1
ATOM 5072 C C . LYS B 1 5 ? 16.344 -28.688 30.453 1 31.89 5 LYS B C 1
ATOM 5074 O O . LYS B 1 5 ? 15.812 -27.875 29.688 1 31.89 5 LYS B O 1
ATOM 5079 N N . ARG B 1 6 ? 15.945 -28.875 31.766 1 32.91 6 ARG B N 1
ATOM 5080 C CA . ARG B 1 6 ? 14.867 -28.031 32.281 1 32.91 6 ARG B CA 1
ATOM 5081 C C . ARG B 1 6 ? 15.383 -26.641 32.625 1 32.91 6 ARG B C 1
ATOM 5083 O O . ARG B 1 6 ? 14.594 -25.734 32.875 1 32.91 6 ARG B O 1
ATOM 5090 N N . LYS B 1 7 ? 16.734 -26.547 32.719 1 32.56 7 LYS B N 1
ATOM 5091 C CA . LYS B 1 7 ? 17.125 -25.328 33.438 1 32.56 7 LYS B CA 1
ATOM 5092 C C . LYS B 1 7 ? 17.188 -24.141 32.469 1 32.56 7 LYS B C 1
ATOM 5094 O O . LYS B 1 7 ? 17.312 -23 32.906 1 32.56 7 LYS B O 1
ATOM 5099 N N . LYS B 1 8 ? 17.406 -24.422 31.172 1 32.38 8 LYS B N 1
ATOM 5100 C CA . LYS B 1 8 ? 17.781 -23.297 30.328 1 32.38 8 LYS B CA 1
ATOM 5101 C C . LYS B 1 8 ? 16.562 -22.469 29.938 1 32.38 8 LYS B C 1
ATOM 5103 O O . LYS B 1 8 ? 16.672 -21.469 29.25 1 32.38 8 LYS B O 1
ATOM 5108 N N . ARG B 1 9 ? 15.336 -23.156 30.016 1 36.28 9 ARG B N 1
ATOM 5109 C CA . ARG B 1 9 ? 14.172 -22.391 29.578 1 36.28 9 ARG B CA 1
ATOM 5110 C C . ARG B 1 9 ? 13.922 -21.203 30.5 1 36.28 9 ARG B C 1
ATOM 5112 O O . ARG B 1 9 ? 13.109 -20.328 30.203 1 36.28 9 ARG B O 1
ATOM 5119 N N . SER B 1 10 ? 14.375 -21.438 31.812 1 35.56 10 SER B N 1
ATOM 5120 C CA . SER B 1 10 ? 13.953 -20.469 32.812 1 35.56 10 SER B CA 1
ATOM 5121 C C . SER B 1 10 ? 14.633 -19.109 32.594 1 35.56 10 SER B C 1
ATOM 5123 O O . SER B 1 10 ? 14.195 -18.109 33.156 1 35.56 10 SER B O 1
ATOM 5125 N N . VAL B 1 11 ? 15.812 -19.188 31.906 1 35.75 11 VAL B N 1
ATOM 5126 C CA . VAL B 1 11 ? 16.609 -17.984 32 1 35.75 11 VAL B CA 1
ATOM 5127 C C . VAL B 1 11 ? 16.016 -16.891 31.125 1 35.75 11 VAL B C 1
ATOM 5129 O O . VAL B 1 11 ? 16.344 -15.703 31.281 1 35.75 11 VAL B O 1
ATOM 5132 N N . LEU B 1 12 ? 15.352 -17.297 30.047 1 35.31 12 LEU B N 1
ATOM 5133 C CA . LEU B 1 12 ? 15.008 -16.219 29.125 1 35.31 12 LEU B CA 1
ATOM 5134 C C . LEU B 1 12 ? 13.945 -15.312 29.734 1 35.31 12 LEU B C 1
ATOM 5136 O O . LEU B 1 12 ? 13.891 -14.117 29.438 1 35.31 12 LEU B O 1
ATOM 5140 N N . TRP B 1 13 ? 13.031 -15.961 30.5 1 37.66 13 TRP B N 1
ATOM 5141 C CA . TRP B 1 13 ? 11.969 -15.148 31.094 1 37.66 13 TRP B CA 1
ATOM 5142 C C . TRP B 1 13 ? 12.5 -14.312 32.25 1 37.66 13 TRP B C 1
ATOM 5144 O O . TRP B 1 13 ? 11.727 -13.727 33.031 1 37.66 13 TRP B O 1
ATOM 5154 N N . GLY B 1 14 ? 13.688 -14.711 32.75 1 37.34 14 GLY B N 1
ATOM 5155 C CA . GLY B 1 14 ? 14.031 -14.164 34.031 1 37.34 14 GLY B CA 1
ATOM 5156 C C . GLY B 1 14 ? 13.984 -12.648 34.094 1 37.34 14 GLY B C 1
ATOM 5157 O O . GLY B 1 14 ? 13.414 -12.062 35 1 37.34 14 GLY B O 1
ATOM 5158 N N . LYS B 1 15 ? 15.055 -11.922 33.562 1 37.59 15 LYS B N 1
ATOM 5159 C CA . LYS B 1 15 ? 15.281 -10.609 34.156 1 37.59 15 LYS B CA 1
ATOM 5160 C C . LYS B 1 15 ? 14.312 -9.57 33.594 1 37.59 15 LYS B C 1
ATOM 5162 O O . LYS B 1 15 ? 14.547 -9.008 32.531 1 37.59 15 LYS B O 1
ATOM 5167 N N . MET B 1 16 ? 13.031 -9.875 33.5 1 41.62 16 MET B N 1
ATOM 5168 C CA . MET B 1 16 ? 12.211 -8.672 33.438 1 41.62 16 MET B CA 1
ATOM 5169 C C . MET B 1 16 ? 12.75 -7.59 34.344 1 41.62 16 MET B C 1
ATOM 5171 O O . MET B 1 16 ? 12.734 -7.754 35.562 1 41.62 16 MET B O 1
ATOM 5175 N N . HIS B 1 17 ? 13.797 -7.012 34.094 1 46.94 17 HIS B N 1
ATOM 5176 C CA . HIS B 1 17 ? 14.273 -5.898 34.906 1 46.94 17 HIS B CA 1
ATOM 5177 C C . HIS B 1 17 ? 13.117 -5.047 35.406 1 46.94 17 HIS B C 1
ATOM 5179 O O . HIS B 1 17 ? 12.234 -4.668 34.656 1 46.94 17 HIS B O 1
ATOM 5185 N N . THR B 1 18 ? 12.562 -5.312 36.531 1 52.91 18 THR B N 1
ATOM 5186 C CA . THR B 1 18 ? 11.672 -4.406 37.219 1 52.91 18 THR B CA 1
ATOM 5187 C C . THR B 1 18 ? 11.984 -2.953 36.875 1 52.91 18 THR B C 1
ATOM 5189 O O . THR B 1 18 ? 13.141 -2.531 36.938 1 52.91 18 THR B O 1
ATOM 5192 N N . PRO B 1 19 ? 11.125 -2.484 36.031 1 59.19 19 PRO B N 1
ATOM 5193 C CA . PRO B 1 19 ? 11.406 -1.071 35.781 1 59.19 19 PRO B CA 1
ATOM 5194 C C . PRO B 1 19 ? 11.828 -0.311 37.031 1 59.19 19 PRO B C 1
ATOM 5196 O O . PRO B 1 19 ? 11.156 -0.388 38.062 1 59.19 19 PRO B O 1
ATOM 5199 N N . HIS B 1 20 ? 13.047 -0.213 37.281 1 67.38 20 HIS B N 1
ATOM 5200 C CA . HIS B 1 20 ? 13.594 0.635 38.344 1 67.38 20 HIS B CA 1
ATOM 5201 C C . HIS B 1 20 ? 12.938 2.012 38.344 1 67.38 20 HIS B C 1
ATOM 5203 O O . HIS B 1 20 ? 12.453 2.467 37.312 1 67.38 20 HIS B O 1
ATOM 5209 N N . ARG B 1 21 ? 12.633 2.531 39.531 1 71.44 21 ARG B N 1
ATOM 5210 C CA . ARG B 1 21 ? 12.055 3.852 39.75 1 71.44 21 ARG B CA 1
ATOM 5211 C C . ARG B 1 21 ? 12.656 4.883 38.812 1 71.44 21 ARG B C 1
ATOM 5213 O O . ARG B 1 21 ? 11.953 5.766 38.312 1 71.44 21 ARG B O 1
ATOM 5220 N N . GLU B 1 22 ? 13.875 4.695 38.5 1 76.44 22 GLU B N 1
ATOM 5221 C CA . GLU B 1 22 ? 14.539 5.641 37.625 1 76.44 22 GLU B CA 1
ATOM 5222 C C . GLU B 1 22 ? 14.055 5.477 36.188 1 76.44 22 GLU B C 1
ATOM 5224 O O . GLU B 1 22 ? 13.938 6.461 35.469 1 76.44 22 GLU B O 1
ATOM 5229 N N . ASP B 1 23 ? 13.727 4.281 35.875 1 76.12 23 ASP B N 1
ATOM 5230 C CA . ASP B 1 23 ? 13.234 4.039 34.531 1 76.12 23 ASP B CA 1
ATOM 5231 C C . ASP B 1 23 ? 11.836 4.637 34.344 1 76.12 23 ASP B C 1
ATOM 5233 O O . ASP B 1 23 ? 11.523 5.168 33.281 1 76.12 23 ASP B O 1
ATOM 5237 N N . ILE B 1 24 ? 11.078 4.566 35.375 1 77.81 24 ILE B N 1
ATOM 5238 C CA . ILE B 1 24 ? 9.734 5.133 35.344 1 77.81 24 ILE B CA 1
ATOM 5239 C C . ILE B 1 24 ? 9.82 6.656 35.281 1 77.81 24 ILE B C 1
ATOM 5241 O O . ILE B 1 24 ? 9.047 7.297 34.562 1 77.81 24 ILE B O 1
ATOM 5245 N N . LYS B 1 25 ? 10.719 7.188 36.062 1 79.31 25 LYS B N 1
ATOM 5246 C CA . LYS B 1 25 ? 10.898 8.641 36.031 1 79.31 25 LYS B CA 1
ATOM 5247 C C . LYS B 1 25 ? 11.336 9.109 34.656 1 79.31 25 LYS B C 1
ATOM 5249 O O . LYS B 1 25 ? 10.852 10.125 34.156 1 79.31 25 LYS B O 1
ATOM 5254 N N . GLN B 1 26 ? 12.172 8.406 34.062 1 80.62 26 GLN B N 1
ATOM 5255 C CA . GLN B 1 26 ? 12.633 8.766 32.719 1 80.62 26 GLN B CA 1
ATOM 5256 C C . GLN B 1 26 ? 11.523 8.609 31.703 1 80.62 26 GLN B C 1
ATOM 5258 O O . GLN B 1 26 ? 11.398 9.414 30.781 1 80.62 26 GLN B O 1
ATOM 5263 N N . TRP B 1 27 ? 10.789 7.602 31.938 1 81.19 27 TRP B N 1
ATOM 5264 C CA . TRP B 1 27 ? 9.656 7.395 31.047 1 81.19 27 TRP B CA 1
ATOM 5265 C C . TRP B 1 27 ? 8.641 8.531 31.172 1 81.19 27 TRP B C 1
ATOM 5267 O O . TRP B 1 27 ? 8.133 9.031 30.172 1 81.19 27 TRP B O 1
ATOM 5277 N N . CYS B 1 28 ? 8.406 8.953 32.375 1 81.75 28 CYS B N 1
ATOM 5278 C CA . CYS B 1 28 ? 7.473 10.047 32.625 1 81.75 28 CYS B CA 1
ATOM 5279 C C . CYS B 1 28 ? 7.996 11.359 32.062 1 81.75 28 CYS B C 1
ATOM 5281 O O . CYS B 1 28 ? 7.234 12.141 31.484 1 81.75 28 CYS B O 1
ATOM 5283 N N . LYS B 1 29 ? 9.195 11.531 32.188 1 82.38 29 LYS B N 1
ATOM 5284 C CA . LYS B 1 29 ? 9.781 12.75 31.656 1 82.38 29 LYS B CA 1
ATOM 5285 C C . LYS B 1 29 ? 9.719 12.773 30.141 1 82.38 29 LYS B C 1
ATOM 5287 O O . LYS B 1 29 ? 9.516 13.82 29.531 1 82.38 29 LYS B O 1
ATOM 5292 N N . ARG B 1 30 ? 9.797 11.633 29.656 1 85.06 30 ARG B N 1
ATOM 5293 C CA . ARG B 1 30 ? 9.773 11.531 28.188 1 85.06 30 ARG B CA 1
ATOM 5294 C C . ARG B 1 30 ? 8.352 11.664 27.656 1 85.06 30 ARG B C 1
ATOM 5296 O O . ARG B 1 30 ? 8.141 12.211 26.578 1 85.06 30 ARG B O 1
ATOM 5303 N N . ARG B 1 31 ? 7.414 11.273 28.5 1 91.5 31 ARG B N 1
ATOM 5304 C CA . ARG B 1 31 ? 6.039 11.219 28.016 1 91.5 31 ARG B CA 1
ATOM 5305 C C . ARG B 1 31 ? 5.25 12.438 28.484 1 91.5 31 ARG B C 1
ATOM 5307 O O . ARG B 1 31 ? 4.141 12.688 28.016 1 91.5 31 ARG B O 1
ATOM 5314 N N . LEU B 1 32 ? 5.844 13.273 29.375 1 94.5 32 LEU B N 1
ATOM 5315 C CA . LEU B 1 32 ? 5.223 14.5 29.859 1 94.5 32 LEU B CA 1
ATOM 5316 C C . LEU B 1 32 ? 6.129 15.703 29.609 1 94.5 32 LEU B C 1
ATOM 5318 O O . LEU B 1 32 ? 6.703 16.25 30.562 1 94.5 32 LEU B O 1
ATOM 5322 N N . PRO B 1 33 ? 6.113 16.188 28.422 1 92.25 33 PRO B N 1
ATOM 5323 C CA . PRO B 1 33 ? 6.977 17.312 28.047 1 92.25 33 PRO B CA 1
ATOM 5324 C C . PRO B 1 33 ? 6.781 18.531 28.953 1 92.25 33 PRO B C 1
ATOM 5326 O O . PRO B 1 33 ? 7.699 19.328 29.109 1 92.25 33 PRO B O 1
ATOM 5329 N N . ILE B 1 34 ? 5.645 18.703 29.625 1 92.88 34 ILE B N 1
ATOM 5330 C CA . ILE B 1 34 ? 5.387 19.828 30.5 1 92.88 34 ILE B CA 1
ATOM 5331 C C . ILE B 1 34 ? 6.402 19.828 31.641 1 92.88 34 ILE B C 1
ATOM 5333 O O . ILE B 1 34 ? 6.777 20.891 32.156 1 92.88 34 ILE B O 1
ATOM 5337 N N . LEU B 1 35 ? 6.863 18.703 32.062 1 91.5 35 LEU B N 1
ATOM 5338 C CA . LEU B 1 35 ? 7.809 18.578 33.156 1 91.5 35 LEU B CA 1
ATOM 5339 C C . LEU B 1 35 ? 9.195 19.062 32.75 1 91.5 35 LEU B C 1
ATOM 5341 O O . LEU B 1 35 ? 10.023 19.391 33.594 1 91.5 35 LEU B O 1
ATOM 5345 N N . GLU B 1 36 ? 9.398 19.125 31.453 1 88.19 36 GLU B N 1
ATOM 5346 C CA . GLU B 1 36 ? 10.695 19.578 30.969 1 88.19 36 GLU B CA 1
ATOM 5347 C C . GLU B 1 36 ? 10.703 21.094 30.75 1 88.19 36 GLU B C 1
ATOM 5349 O O . GLU B 1 36 ? 11.633 21.781 31.172 1 88.19 36 GLU B O 1
ATOM 5354 N N . TRP B 1 37 ? 9.68 21.625 30.125 1 88.25 37 TRP B N 1
ATOM 5355 C CA . TRP B 1 37 ? 9.742 23.031 29.75 1 88.25 37 TRP B CA 1
ATOM 5356 C C . TRP B 1 37 ? 9.172 23.922 30.859 1 88.25 37 TRP B C 1
ATOM 5358 O O . TRP B 1 37 ? 9.562 25.078 31 1 88.25 37 TRP B O 1
ATOM 5368 N N . ALA B 1 38 ? 8.258 23.484 31.75 1 90.5 38 ALA B N 1
ATOM 5369 C CA . ALA B 1 38 ? 7.59 24.297 32.75 1 90.5 38 ALA B CA 1
ATOM 5370 C C . ALA B 1 38 ? 8.594 24.828 33.781 1 90.5 38 ALA B C 1
ATOM 5372 O O . ALA B 1 38 ? 8.555 26.016 34.125 1 90.5 38 ALA B O 1
ATOM 5373 N N . PRO B 1 39 ? 9.523 23.953 34.219 1 90.19 39 PRO B N 1
ATOM 5374 C CA . PRO B 1 39 ? 10.492 24.469 35.188 1 90.19 39 PRO B CA 1
ATOM 5375 C C . PRO B 1 39 ? 11.484 25.453 34.594 1 90.19 39 PRO B C 1
ATOM 5377 O O . PRO B 1 39 ? 12.078 26.266 35.312 1 90.19 39 PRO B O 1
ATOM 5380 N N . GLN B 1 40 ? 11.602 25.406 33.312 1 90.38 40 GLN B N 1
ATOM 5381 C CA . GLN B 1 40 ? 12.562 26.266 32.656 1 90.38 40 GLN B CA 1
ATOM 5382 C C . GLN B 1 40 ? 11.906 27.547 32.125 1 90.38 40 GLN B C 1
ATOM 5384 O O . GLN B 1 40 ? 12.555 28.391 31.516 1 90.38 40 GLN B O 1
ATOM 5389 N N . TYR B 1 41 ? 10.672 27.75 32.531 1 93.81 41 TYR B N 1
ATOM 5390 C CA . TYR B 1 41 ? 9.938 28.922 32.062 1 93.81 41 TYR B CA 1
ATOM 5391 C C . TYR B 1 41 ? 10.453 30.188 32.719 1 93.81 41 TYR B C 1
ATOM 5393 O O . TYR B 1 41 ? 10.461 30.281 33.938 1 93.81 41 TYR B O 1
ATOM 5401 N N . ASN B 1 42 ? 10.914 31.094 31.906 1 94.06 42 ASN B N 1
ATOM 5402 C CA . ASN B 1 42 ? 11.398 32.375 32.406 1 94.06 42 ASN B CA 1
ATOM 5403 C C . ASN B 1 42 ? 10.273 33.406 32.5 1 94.06 42 ASN B C 1
ATOM 5405 O O . ASN B 1 42 ? 9.891 34 31.469 1 94.06 42 ASN B O 1
ATOM 5409 N N . LEU B 1 43 ? 9.836 33.812 33.656 1 93 43 LEU B N 1
ATOM 5410 C CA . LEU B 1 43 ? 8.695 34.688 33.875 1 93 43 LEU B CA 1
ATOM 5411 C C . LEU B 1 43 ? 8.992 36.094 33.375 1 93 43 LEU B C 1
ATOM 5413 O O . LEU B 1 43 ? 8.109 36.75 32.812 1 93 43 LEU B O 1
ATOM 5417 N N . LYS B 1 44 ? 10.156 36.531 33.5 1 93.19 44 LYS B N 1
ATOM 5418 C CA . LYS B 1 44 ? 10.508 37.906 33.156 1 93.19 44 LYS B CA 1
ATOM 5419 C C . LYS B 1 44 ? 10.586 38.062 31.625 1 93.19 44 LYS B C 1
ATOM 5421 O O . LYS B 1 44 ? 10.109 39.062 31.078 1 93.19 44 LYS B O 1
ATOM 5426 N N . GLU B 1 45 ? 11.023 37.062 30.984 1 93.44 45 GLU B N 1
ATOM 5427 C CA . GLU B 1 45 ? 11.273 37.188 29.562 1 93.44 45 GLU B CA 1
ATOM 5428 C C . GLU B 1 45 ? 10.094 36.656 28.734 1 93.44 45 GLU B C 1
ATOM 5430 O O . GLU B 1 45 ? 9.812 37.156 27.656 1 93.44 45 GLU B O 1
ATOM 5435 N N . ASN B 1 46 ? 9.359 35.688 29.266 1 95 46 ASN B N 1
ATOM 5436 C CA . ASN B 1 46 ? 8.422 34.938 28.422 1 95 46 ASN B CA 1
ATOM 5437 C C . ASN B 1 46 ? 6.977 35.312 28.734 1 95 46 ASN B C 1
ATOM 5439 O O . ASN B 1 46 ? 6.086 35.125 27.906 1 95 46 ASN B O 1
ATOM 5443 N N . LEU B 1 47 ? 6.668 35.875 29.844 1 95.56 47 LEU B N 1
ATOM 5444 C CA . LEU B 1 47 ? 5.289 36.062 30.297 1 95.56 47 LEU B CA 1
ATOM 5445 C C . LEU B 1 47 ? 4.59 37.125 29.469 1 95.56 47 LEU B C 1
ATOM 5447 O O . LEU B 1 47 ? 3.43 36.969 29.078 1 95.56 47 LEU B O 1
ATOM 5451 N N . LEU B 1 48 ? 5.215 38.188 29.234 1 93.62 48 LEU B N 1
ATOM 5452 C CA . LEU B 1 48 ? 4.586 39.312 28.5 1 93.62 48 LEU B CA 1
ATOM 5453 C C . LEU B 1 48 ? 4.281 38.906 27.062 1 93.62 48 LEU B C 1
ATOM 5455 O O . LEU B 1 48 ? 3.141 39 26.609 1 93.62 48 LEU B O 1
ATOM 5459 N N . PRO B 1 49 ? 5.297 38.406 26.359 1 92.94 49 PRO B N 1
ATOM 5460 C CA . PRO B 1 49 ? 4.988 37.969 25 1 92.94 49 PRO B CA 1
ATOM 5461 C C . PRO B 1 49 ? 3.951 36.875 24.953 1 92.94 49 PRO B C 1
ATOM 5463 O O . PRO B 1 49 ? 3.08 36.844 24.078 1 92.94 49 PRO B O 1
ATOM 5466 N N . ASP B 1 50 ? 3.99 35.969 25.797 1 96 50 ASP B N 1
ATOM 5467 C CA . ASP B 1 50 ? 3.029 34.875 25.844 1 96 50 ASP B CA 1
ATOM 5468 C C . ASP B 1 50 ? 1.632 35.375 26.188 1 96 50 ASP B C 1
ATOM 5470 O O . ASP B 1 50 ? 0.632 34.844 25.719 1 96 50 ASP B O 1
ATOM 5474 N N . THR B 1 51 ? 1.521 36.406 27.031 1 94.81 51 THR B N 1
ATOM 5475 C CA . THR B 1 51 ? 0.227 36.969 27.406 1 94.81 51 THR B CA 1
ATOM 5476 C C . THR B 1 51 ? -0.409 37.688 26.219 1 94.81 51 THR B C 1
ATOM 5478 O O . THR B 1 51 ? -1.595 37.5 25.938 1 94.81 51 THR B O 1
ATOM 5481 N N . VAL B 1 52 ? 0.357 38.438 25.531 1 90.69 52 VAL B N 1
ATOM 5482 C CA . VAL B 1 52 ? -0.141 39.156 24.375 1 90.69 52 VAL B CA 1
ATOM 5483 C C . VAL B 1 52 ? -0.595 38.156 23.312 1 90.69 52 VAL B C 1
ATOM 5485 O O . VAL B 1 52 ? -1.691 38.281 22.75 1 90.69 52 VAL B O 1
ATOM 5488 N N . SER B 1 53 ? 0.282 37.188 23.062 1 93.19 53 SER B N 1
ATOM 5489 C CA . SER B 1 53 ? -0.044 36.156 22.094 1 93.19 53 SER B CA 1
ATOM 5490 C C . SER B 1 53 ? -1.263 35.344 22.516 1 93.19 53 SER B C 1
ATOM 5492 O O . SER B 1 53 ? -2.09 34.969 21.688 1 93.19 53 SER B O 1
ATOM 5494 N N . GLY B 1 54 ? -1.354 35.062 23.781 1 94.88 54 GLY B N 1
ATOM 5495 C CA . GLY B 1 54 ? -2.475 34.312 24.297 1 94.88 54 GLY B CA 1
ATOM 5496 C C . GLY B 1 54 ? -3.805 35.031 24.156 1 94.88 54 GLY B C 1
ATOM 5497 O O . GLY B 1 54 ? -4.82 34.406 23.844 1 94.88 54 GLY B O 1
ATOM 5498 N N . ILE B 1 55 ? -3.842 36.281 24.359 1 90.88 55 ILE B N 1
ATOM 5499 C CA . ILE B 1 55 ? -5.055 37.062 24.219 1 90.88 55 ILE B CA 1
ATOM 5500 C C . ILE B 1 55 ? -5.512 37.062 22.766 1 90.88 55 ILE B C 1
ATOM 5502 O O . ILE B 1 55 ? -6.691 36.875 22.484 1 90.88 55 ILE B O 1
ATOM 5506 N N . MET B 1 56 ? -4.52 37.281 21.938 1 88.62 56 MET B N 1
ATOM 5507 C CA . MET B 1 56 ? -4.844 37.281 20.516 1 88.62 56 MET B CA 1
ATOM 5508 C C . MET B 1 56 ? -5.344 35.906 20.062 1 88.62 56 MET B C 1
ATOM 5510 O O . MET B 1 56 ? -6.277 35.812 19.266 1 88.62 56 MET B O 1
ATOM 5514 N N . LEU B 1 57 ? -4.695 34.938 20.547 1 93.19 57 LEU B N 1
ATOM 5515 C CA . LEU B 1 57 ? -5.105 33.562 20.234 1 93.19 57 LEU B CA 1
ATOM 5516 C C . LEU B 1 57 ? -6.52 33.281 20.75 1 93.19 57 LEU B C 1
ATOM 5518 O O . LEU B 1 57 ? -7.301 32.625 20.078 1 93.19 57 LEU B O 1
ATOM 5522 N N . ALA B 1 58 ? -6.859 33.781 21.922 1 93.38 58 ALA B N 1
ATOM 5523 C CA . ALA B 1 58 ? -8.18 33.594 22.5 1 93.38 58 ALA B CA 1
ATOM 5524 C C . ALA B 1 58 ? -9.273 34.156 21.594 1 93.38 58 ALA B C 1
ATOM 5526 O O . ALA B 1 58 ? -10.328 33.562 21.422 1 93.38 58 ALA B O 1
ATOM 5527 N N . VAL B 1 59 ? -9.023 35.25 21.094 1 87 59 VAL B N 1
ATOM 5528 C CA . VAL B 1 59 ? -9.977 35.906 20.203 1 87 59 VAL B CA 1
ATOM 5529 C C . VAL B 1 59 ? -10.234 35.031 18.984 1 87 59 VAL B C 1
ATOM 5531 O O . VAL B 1 59 ? -11.391 34.812 18.578 1 87 59 VAL B O 1
ATOM 5534 N N . GLN B 1 60 ? -9.188 34.531 18.422 1 88.75 60 GLN B N 1
ATOM 5535 C CA . GLN B 1 60 ? -9.32 33.625 17.281 1 88.75 60 GLN B CA 1
ATOM 5536 C C . GLN B 1 60 ? -10.031 32.344 17.656 1 88.75 60 GLN B C 1
ATOM 5538 O O . GLN B 1 60 ? -10.883 31.859 16.906 1 88.75 60 GLN B O 1
ATOM 5543 N N . GLN B 1 61 ? -9.68 31.828 18.781 1 93.62 61 GLN B N 1
ATOM 5544 C CA . GLN B 1 61 ? -10.227 30.562 19.25 1 93.62 61 GLN B CA 1
ATOM 5545 C C . GLN B 1 61 ? -11.734 30.656 19.484 1 93.62 61 GLN B C 1
ATOM 5547 O O . GLN B 1 61 ? -12.477 29.719 19.203 1 93.62 61 GLN B O 1
ATOM 5552 N N . VAL B 1 62 ? -12.141 31.75 20 1 91 62 VAL B N 1
ATOM 5553 C CA . VAL B 1 62 ? -13.555 31.938 20.297 1 91 62 VAL B CA 1
ATOM 5554 C C . VAL B 1 62 ? -14.352 32.031 18.984 1 91 62 VAL B C 1
ATOM 5556 O O . VAL B 1 62 ? -15.336 31.297 18.812 1 91 62 VAL B O 1
ATOM 5559 N N . ALA B 1 63 ? -13.867 32.844 18.125 1 88.56 63 ALA B N 1
ATOM 5560 C CA . ALA B 1 63 ? -14.562 33.031 16.844 1 88.56 63 ALA B CA 1
ATOM 5561 C C . ALA B 1 63 ? -14.578 31.75 16.047 1 88.56 63 ALA B C 1
ATOM 5563 O O . ALA B 1 63 ? -15.625 31.312 15.562 1 88.56 63 ALA B O 1
ATOM 5564 N N . GLN B 1 64 ? -13.43 31.141 15.914 1 91.5 64 GLN B N 1
ATOM 5565 C CA . GLN B 1 64 ? -13.32 29.922 15.133 1 91.5 64 GLN B CA 1
ATOM 5566 C C . GLN B 1 64 ? -14.016 28.75 15.836 1 91.5 64 GLN B C 1
ATOM 5568 O O . GLN B 1 64 ? -14.578 27.875 15.18 1 91.5 64 GLN B O 1
ATOM 5573 N N . GLY B 1 65 ? -13.914 28.766 17.125 1 94.19 65 GLY B N 1
ATOM 5574 C CA . GLY B 1 65 ? -14.617 27.719 17.875 1 94.19 65 GLY B CA 1
ATOM 5575 C C . GLY B 1 65 ? -16.094 27.656 17.562 1 94.19 65 GLY B C 1
ATOM 5576 O O . GLY B 1 65 ? -16.641 26.594 17.281 1 94.19 65 GLY B O 1
ATOM 5577 N N . LEU B 1 66 ? -16.766 28.797 17.578 1 91.88 66 LEU B N 1
ATOM 5578 C CA . LEU B 1 66 ? -18.188 28.875 17.25 1 91.88 66 LEU B CA 1
ATOM 5579 C C . LEU B 1 66 ? -18.438 28.422 15.82 1 91.88 66 LEU B C 1
ATOM 5581 O O . LEU B 1 66 ? -19.359 27.641 15.562 1 91.88 66 LEU B O 1
ATOM 5585 N N . SER B 1 67 ? -17.594 28.875 14.984 1 92.69 67 SER B N 1
ATOM 5586 C CA . SER B 1 67 ? -17.766 28.609 13.562 1 92.69 67 SER B CA 1
ATOM 5587 C C . SER B 1 67 ? -17.547 27.125 13.258 1 92.69 67 SER B C 1
ATOM 5589 O O . SER B 1 67 ? -18.281 26.531 12.469 1 92.69 67 SER B O 1
ATOM 5591 N N . PHE B 1 68 ? -16.562 26.469 13.828 1 95.44 68 PHE B N 1
ATOM 5592 C CA . PHE B 1 68 ? -16.203 25.094 13.5 1 95.44 68 PHE B CA 1
ATOM 5593 C C . PHE B 1 68 ? -17.156 24.109 14.156 1 95.44 68 PHE B C 1
ATOM 5595 O O . PHE B 1 68 ? -17.359 23 13.664 1 95.44 68 PHE B O 1
ATOM 5602 N N . ALA B 1 69 ? -17.75 24.547 15.273 1 95.75 69 ALA B N 1
ATOM 5603 C CA . ALA B 1 69 ? -18.828 23.75 15.82 1 95.75 69 ALA B CA 1
ATOM 5604 C C . ALA B 1 69 ? -20 23.656 14.828 1 95.75 69 ALA B C 1
ATOM 5606 O O . ALA B 1 69 ? -20.562 22.578 14.633 1 95.75 69 ALA B O 1
ATOM 5607 N N . MET B 1 70 ? -20.281 24.781 14.312 1 91.88 70 MET B N 1
ATOM 5608 C CA . MET B 1 70 ? -21.328 24.797 13.297 1 91.88 70 MET B CA 1
ATOM 5609 C C . MET B 1 70 ? -20.938 23.938 12.094 1 91.88 70 MET B C 1
ATOM 5611 O O . MET B 1 70 ? -21.781 23.25 11.531 1 91.88 70 MET B O 1
ATOM 5615 N N . LEU B 1 71 ? -19.719 24.031 11.758 1 93.94 71 LEU B N 1
ATOM 5616 C CA . LEU B 1 71 ? -19.203 23.219 10.656 1 93.94 71 LEU B CA 1
ATOM 5617 C C . LEU B 1 71 ? -19.328 21.734 10.969 1 93.94 71 LEU B C 1
ATOM 5619 O O . LEU B 1 71 ? -19.547 20.922 10.062 1 93.94 71 LEU B O 1
ATOM 5623 N N . SER B 1 72 ? -19.25 21.406 12.211 1 96.44 72 SER B N 1
ATOM 5624 C CA . SER B 1 72 ? -19.359 20.031 12.672 1 96.44 72 SER B CA 1
ATOM 5625 C C . SER B 1 72 ? -20.828 19.625 12.852 1 96.44 72 SER B C 1
ATOM 5627 O O . SER B 1 72 ? -21.109 18.516 13.312 1 96.44 72 SER B O 1
ATOM 5629 N N . SER B 1 73 ? -21.766 20.547 12.617 1 94.5 73 SER B N 1
ATOM 5630 C CA . SER B 1 73 ? -23.203 20.344 12.695 1 94.5 73 SER B CA 1
ATOM 5631 C C . SER B 1 73 ? -23.656 20.125 14.141 1 94.5 73 SER B C 1
ATOM 5633 O O . SER B 1 73 ? -24.531 19.297 14.406 1 94.5 73 SER B O 1
ATOM 5635 N N . VAL B 1 74 ? -23.016 20.781 15.016 1 95.62 74 VAL B N 1
ATOM 5636 C CA . VAL B 1 74 ? -23.422 20.766 16.422 1 95.62 74 VAL B CA 1
ATOM 5637 C C . VAL B 1 74 ? -23.656 22.203 16.891 1 95.62 74 VAL B C 1
ATOM 5639 O O . VAL B 1 74 ? -23.328 23.156 16.188 1 95.62 74 VAL B O 1
ATOM 5642 N N . HIS B 1 75 ? -24.266 22.281 18.031 1 92.81 75 HIS B N 1
ATOM 5643 C CA . HIS B 1 75 ? -24.516 23.609 18.609 1 92.81 75 HIS B CA 1
ATOM 5644 C C . HIS B 1 75 ? -23.203 24.359 18.828 1 92.81 75 HIS B C 1
ATOM 5646 O O . HIS B 1 75 ? -22.203 23.781 19.266 1 92.81 75 HIS B O 1
ATOM 5652 N N . PRO B 1 76 ? -23.078 25.625 18.562 1 92.31 76 PRO B N 1
ATOM 5653 C CA . PRO B 1 76 ? -21.859 26.422 18.562 1 92.31 76 PRO B CA 1
ATOM 5654 C C . PRO B 1 76 ? -21.172 26.422 19.938 1 92.31 76 PRO B C 1
ATOM 5656 O O . PRO B 1 76 ? -19.938 26.578 20 1 92.31 76 PRO B O 1
ATOM 5659 N N . VAL B 1 77 ? -21.891 26.234 20.984 1 91.38 77 VAL B N 1
ATOM 5660 C CA . VAL B 1 77 ? -21.312 26.297 22.328 1 91.38 77 VAL B CA 1
ATOM 5661 C C . VAL B 1 77 ? -20.234 25.234 22.469 1 91.38 77 VAL B C 1
ATOM 5663 O O . VAL B 1 77 ? -19.25 25.438 23.188 1 91.38 77 VAL B O 1
ATOM 5666 N N . PHE B 1 78 ? -20.375 24.156 21.812 1 95.06 78 PHE B N 1
ATOM 5667 C CA . PHE B 1 78 ? -19.453 23.031 21.953 1 95.06 78 PHE B CA 1
ATOM 5668 C C . PHE B 1 78 ? -18.109 23.359 21.312 1 95.06 78 PHE B C 1
ATOM 5670 O O . PHE B 1 78 ? -17.109 22.719 21.609 1 95.06 78 PHE B O 1
ATOM 5677 N N . GLY B 1 79 ? -18.141 24.297 20.422 1 95.5 79 GLY B N 1
ATOM 5678 C CA . GLY B 1 79 ? -16.891 24.781 19.859 1 95.5 79 GLY B CA 1
ATOM 5679 C C . GLY B 1 79 ? -16.016 25.5 20.875 1 95.5 79 GLY B C 1
ATOM 5680 O O . GLY B 1 79 ? -14.797 25.469 20.797 1 95.5 79 GLY B O 1
ATOM 5681 N N . LEU B 1 80 ? -16.688 26.172 21.812 1 93.62 80 LEU B N 1
ATOM 5682 C CA . LEU B 1 80 ? -15.945 26.859 22.859 1 93.62 80 LEU B CA 1
ATOM 5683 C C . LEU B 1 80 ? -15.242 25.859 23.781 1 93.62 80 LEU B C 1
ATOM 5685 O O . LEU B 1 80 ? -14.086 26.047 24.141 1 93.62 80 LEU B O 1
ATOM 5689 N N . TYR B 1 81 ? -15.953 24.766 24.062 1 96.62 81 TYR B N 1
ATOM 5690 C CA . TYR B 1 81 ? -15.32 23.719 24.859 1 96.62 81 TYR B CA 1
ATOM 5691 C C . TYR B 1 81 ? -14.148 23.094 24.109 1 96.62 81 TYR B C 1
ATOM 5693 O O . TYR B 1 81 ? -13.117 22.781 24.719 1 96.62 81 TYR B O 1
ATOM 5701 N N . GLY B 1 82 ? -14.32 22.922 22.797 1 96.88 82 GLY B N 1
ATOM 5702 C CA . GLY B 1 82 ? -13.281 22.375 21.953 1 96.88 82 GLY B CA 1
ATOM 5703 C C . GLY B 1 82 ? -12.047 23.266 21.875 1 96.88 82 GLY B C 1
ATOM 5704 O O . GLY B 1 82 ? -10.953 22.797 21.562 1 96.88 82 GLY B O 1
ATOM 5705 N N . SER B 1 83 ? -12.227 24.5 22.125 1 96.44 83 SER B N 1
ATOM 5706 C CA . SER B 1 83 ? -11.117 25.453 22.094 1 96.44 83 SER B CA 1
ATOM 5707 C C . SER B 1 83 ? -10.406 25.516 23.438 1 96.44 83 SER B C 1
ATOM 5709 O O . SER B 1 83 ? -9.328 26.094 23.547 1 96.44 83 SER B O 1
ATOM 5711 N N . LEU B 1 84 ? -10.984 24.891 24.406 1 97.25 84 LEU B N 1
ATOM 5712 C CA . LEU B 1 84 ? -10.477 24.984 25.766 1 97.25 84 LEU B CA 1
ATOM 5713 C C . LEU B 1 84 ? -9.75 23.703 26.172 1 97.25 84 LEU B C 1
ATOM 5715 O O . LEU B 1 84 ? -8.523 23.703 26.312 1 97.25 84 LEU B O 1
ATOM 5719 N N . PHE B 1 85 ? -10.375 22.656 26.156 1 97.94 85 PHE B N 1
ATOM 5720 C CA . PHE B 1 85 ? -9.891 21.438 26.812 1 97.94 85 PHE B CA 1
ATOM 5721 C C . PHE B 1 85 ? -8.758 20.812 26 1 97.94 85 PHE B C 1
ATOM 5723 O O . PHE B 1 85 ? -7.723 20.438 26.562 1 97.94 85 PHE B O 1
ATOM 5730 N N . PRO B 1 86 ? -8.914 20.641 24.719 1 98.25 86 PRO B N 1
ATOM 5731 C CA . PRO B 1 86 ? -7.809 20.031 23.969 1 98.25 86 PRO B CA 1
ATOM 5732 C C . PRO B 1 86 ? -6.512 20.828 24.078 1 98.25 86 PRO B C 1
ATOM 5734 O O . PRO B 1 86 ? -5.426 20.25 24.125 1 98.25 86 PRO B O 1
ATOM 5737 N N . ALA B 1 87 ? -6.633 22.125 24.109 1 97.75 87 ALA B N 1
ATOM 5738 C CA . ALA B 1 87 ? -5.457 22.984 24.234 1 97.75 87 ALA B CA 1
ATOM 5739 C C . ALA B 1 87 ? -4.719 22.734 25.547 1 97.75 87 ALA B C 1
ATOM 5741 O O . ALA B 1 87 ? -3.486 22.734 25.578 1 97.75 87 ALA B O 1
ATOM 5742 N N . ILE B 1 88 ? -5.441 22.516 26.594 1 97.69 88 ILE B N 1
ATOM 5743 C CA . ILE B 1 88 ? -4.852 22.25 27.906 1 97.69 88 ILE B CA 1
ATOM 5744 C C . ILE B 1 88 ? -4.105 20.906 27.875 1 97.69 88 ILE B C 1
ATOM 5746 O O . ILE B 1 88 ? -2.975 20.812 28.359 1 97.69 88 ILE B O 1
ATOM 5750 N N . ILE B 1 89 ? -4.73 19.953 27.312 1 98.06 89 ILE B N 1
ATOM 5751 C CA . ILE B 1 89 ? -4.133 18.625 27.266 1 98.06 89 ILE B CA 1
ATOM 5752 C C . ILE B 1 89 ? -2.883 18.641 26.391 1 98.06 89 ILE B C 1
ATOM 5754 O O . ILE B 1 89 ? -1.866 18.031 26.734 1 98.06 89 ILE B O 1
ATOM 5758 N N . TYR B 1 90 ? -2.939 19.344 25.281 1 98.06 90 TYR B N 1
ATOM 5759 C CA . TYR B 1 90 ? -1.776 19.406 24.406 1 98.06 90 TYR B CA 1
ATOM 5760 C C . TYR B 1 90 ? -0.612 20.109 25.094 1 98.06 90 TYR B C 1
ATOM 5762 O O . TYR B 1 90 ? 0.548 19.75 24.891 1 98.06 90 TYR B O 1
ATOM 5770 N N . ALA B 1 91 ? -0.899 21.109 25.875 1 96.75 91 ALA B N 1
ATOM 5771 C CA . ALA B 1 91 ? 0.159 21.828 26.594 1 96.75 91 ALA B CA 1
ATOM 5772 C C . ALA B 1 91 ? 0.902 20.891 27.547 1 96.75 91 ALA B C 1
ATOM 5774 O O . ALA B 1 91 ? 2.088 21.078 27.812 1 96.75 91 ALA B O 1
ATOM 5775 N N . ILE B 1 92 ? 0.245 19.875 27.953 1 96.69 92 ILE B N 1
ATOM 5776 C CA . ILE B 1 92 ? 0.829 18.922 28.891 1 96.69 92 ILE B CA 1
ATOM 5777 C C . ILE B 1 92 ? 1.651 17.891 28.125 1 96.69 92 ILE B C 1
ATOM 5779 O O . ILE B 1 92 ? 2.768 17.547 28.531 1 96.69 92 ILE B O 1
ATOM 5783 N N . PHE B 1 93 ? 1.128 17.422 27 1 97.31 93 PHE B N 1
ATOM 5784 C CA . PHE B 1 93 ? 1.718 16.25 26.375 1 97.31 93 PHE B CA 1
ATOM 5785 C C . PHE B 1 93 ? 2.426 16.625 25.078 1 97.31 93 PHE B C 1
ATOM 5787 O O . PHE B 1 93 ? 3.221 15.836 24.547 1 97.31 93 PHE B O 1
ATOM 5794 N N . GLY B 1 94 ? 2.145 17.75 24.531 1 96.5 94 GLY B N 1
ATOM 5795 C CA . GLY B 1 94 ? 2.674 18.125 23.219 1 96.5 94 GLY B CA 1
ATOM 5796 C C . GLY B 1 94 ? 4.094 18.656 23.281 1 96.5 94 GLY B C 1
ATOM 5797 O O . GLY B 1 94 ? 4.543 19.125 24.328 1 96.5 94 GLY B O 1
ATOM 5798 N N . MET B 1 95 ? 4.801 18.562 22.156 1 94.69 95 MET B N 1
ATOM 5799 C CA . MET B 1 95 ? 6.184 19.031 22.109 1 94.69 95 MET B CA 1
ATOM 5800 C C . MET B 1 95 ? 6.297 20.312 21.281 1 94.69 95 MET B C 1
ATOM 5802 O O . MET B 1 95 ? 7.34 20.969 21.297 1 94.69 95 MET B O 1
ATOM 5806 N N . GLY B 1 96 ? 5.262 20.625 20.609 1 94.88 96 GLY B N 1
ATOM 5807 C CA . GLY B 1 96 ? 5.277 21.859 19.844 1 94.88 96 GLY B CA 1
ATOM 5808 C C . GLY B 1 96 ? 5.113 23.094 20.703 1 94.88 96 GLY B C 1
ATOM 5809 O O . GLY B 1 96 ? 4.023 23.359 21.219 1 94.88 96 GLY B O 1
ATOM 5810 N N . ARG B 1 97 ? 6.055 23.938 20.719 1 93.19 97 ARG B N 1
ATOM 5811 C CA . ARG B 1 97 ? 6.043 25.109 21.594 1 93.19 97 ARG B CA 1
ATOM 5812 C C . ARG B 1 97 ? 5.09 26.172 21.062 1 93.19 97 ARG B C 1
ATOM 5814 O O . ARG B 1 97 ? 4.535 26.953 21.844 1 93.19 97 ARG B O 1
ATOM 5821 N N . HIS B 1 98 ? 4.91 26.188 19.781 1 93.75 98 HIS B N 1
ATOM 5822 C CA . HIS B 1 98 ? 4.125 27.234 19.156 1 93.75 98 HIS B CA 1
ATOM 5823 C C . HIS B 1 98 ? 2.939 26.656 18.391 1 93.75 98 HIS B C 1
ATOM 5825 O O . HIS B 1 98 ? 2.432 27.281 17.453 1 93.75 98 HIS B O 1
ATOM 5831 N N . VAL B 1 99 ? 2.529 25.5 18.797 1 95.56 99 VAL B N 1
ATOM 5832 C CA . VAL B 1 99 ? 1.424 24.844 18.094 1 95.56 99 VAL B CA 1
ATOM 5833 C C . VAL B 1 99 ? 0.119 25.109 18.859 1 95.56 99 VAL B C 1
ATOM 5835 O O . VAL B 1 99 ? 0.041 24.891 20.062 1 95.56 99 VAL B O 1
ATOM 5838 N N . ALA B 1 100 ? -0.827 25.625 18.141 1 96.25 100 ALA B N 1
ATOM 5839 C CA . ALA B 1 100 ? -2.129 25.906 18.734 1 96.25 100 ALA B CA 1
ATOM 5840 C C . ALA B 1 100 ? -3.133 24.797 18.422 1 96.25 100 ALA B C 1
ATOM 5842 O O . ALA B 1 100 ? -3.639 24.719 17.297 1 96.25 100 ALA B O 1
ATOM 5843 N N . THR B 1 101 ? -3.477 24.016 19.391 1 96.38 101 THR B N 1
ATOM 5844 C CA . THR B 1 101 ? -4.441 22.922 19.266 1 96.38 101 THR B CA 1
ATOM 5845 C C . THR B 1 101 ? -5.844 23.391 19.641 1 96.38 101 THR B C 1
ATOM 5847 O O . THR B 1 101 ? -6 24.234 20.531 1 96.38 101 THR B O 1
ATOM 5850 N N . GLY B 1 102 ? -6.84 22.922 19.047 1 96.69 102 GLY B N 1
ATOM 5851 C CA . GLY B 1 102 ? -8.242 23.25 19.25 1 96.69 102 GLY B CA 1
ATOM 5852 C C . GLY B 1 102 ? -9.133 22.75 18.125 1 96.69 102 GLY B C 1
ATOM 5853 O O . GLY B 1 102 ? -8.852 21.719 17.516 1 96.69 102 GLY B O 1
ATOM 5854 N N . THR B 1 103 ? -10.188 23.484 17.953 1 96.44 103 THR B N 1
ATOM 5855 C CA . THR B 1 103 ? -11.086 23.125 16.859 1 96.44 103 THR B CA 1
ATOM 5856 C C . THR B 1 103 ? -10.414 23.344 15.508 1 96.44 103 THR B C 1
ATOM 5858 O O . THR B 1 103 ? -9.602 24.266 15.359 1 96.44 103 THR B O 1
ATOM 5861 N N . PHE B 1 104 ? -10.695 22.531 14.586 1 95.69 104 PHE B N 1
ATOM 5862 C CA . PHE B 1 104 ? -10.055 22.547 13.273 1 95.69 104 PHE B CA 1
ATOM 5863 C C . PHE B 1 104 ? -11.07 22.266 12.172 1 95.69 104 PHE B C 1
ATOM 5865 O O . PHE B 1 104 ? -11.922 21.391 12.312 1 95.69 104 PHE B O 1
ATOM 5872 N N . ALA B 1 105 ? -10.914 23.031 11.148 1 94.75 105 ALA B N 1
ATOM 5873 C CA . ALA B 1 105 ? -11.898 23 10.062 1 94.75 105 ALA B CA 1
ATOM 5874 C C . ALA B 1 105 ? -12.008 21.594 9.469 1 94.75 105 ALA B C 1
ATOM 5876 O O . ALA B 1 105 ? -13.117 21.094 9.25 1 94.75 105 ALA B O 1
ATOM 5877 N N . LEU B 1 106 ? -10.93 20.953 9.211 1 94.56 106 LEU B N 1
ATOM 5878 C CA . LEU B 1 106 ? -10.938 19.672 8.492 1 94.56 106 LEU B CA 1
ATOM 5879 C C . LEU B 1 106 ? -11.562 18.578 9.352 1 94.56 106 LEU B C 1
ATOM 5881 O O . LEU B 1 106 ? -12.398 17.812 8.867 1 94.56 106 LEU B O 1
ATOM 5885 N N . THR B 1 107 ? -11.18 18.5 10.555 1 97.19 107 THR B N 1
ATOM 5886 C CA . THR B 1 107 ? -11.742 17.469 11.43 1 97.19 107 THR B CA 1
ATOM 5887 C C . THR B 1 107 ? -13.211 17.75 11.711 1 97.19 107 THR B C 1
ATOM 5889 O O . THR B 1 107 ? -14 16.812 11.875 1 97.19 107 THR B O 1
ATOM 5892 N N . SER B 1 108 ? -13.602 19.031 11.734 1 97.38 108 SER B N 1
ATOM 5893 C CA . SER B 1 108 ? -15 19.391 11.938 1 97.38 108 SER B CA 1
ATOM 5894 C C . SER B 1 108 ? -15.867 18.922 10.773 1 97.38 108 SER B C 1
ATOM 5896 O O . SER B 1 108 ? -16.969 18.391 10.984 1 97.38 108 SER B O 1
ATOM 5898 N N . LEU B 1 109 ? -15.32 19.141 9.656 1 94.56 109 LEU B N 1
ATOM 5899 C CA . LEU B 1 109 ? -16.078 18.703 8.477 1 94.56 109 LEU B CA 1
ATOM 5900 C C . LEU B 1 109 ? -16.234 17.188 8.461 1 94.56 109 LEU B C 1
ATOM 5902 O O . LEU B 1 109 ? -17.297 16.672 8.109 1 94.56 109 LEU B O 1
ATOM 5906 N N . ILE B 1 110 ? -15.195 16.453 8.836 1 95.75 110 ILE B N 1
ATOM 5907 C CA . ILE B 1 110 ? -15.258 15 8.875 1 95.75 110 ILE B CA 1
ATOM 5908 C C . ILE B 1 110 ? -16.281 14.547 9.922 1 95.75 110 ILE B C 1
ATOM 5910 O O . ILE B 1 110 ? -17.062 13.633 9.672 1 95.75 110 ILE B O 1
ATOM 5914 N N . SER B 1 111 ? -16.266 15.203 11 1 97.19 111 SER B N 1
ATOM 5915 C CA . SER B 1 111 ? -17.219 14.898 12.062 1 97.19 111 SER B CA 1
ATOM 5916 C C . SER B 1 111 ? -18.656 15.195 11.617 1 97.19 111 SER B C 1
ATOM 5918 O O . SER B 1 111 ? -19.578 14.461 11.969 1 97.19 111 SER B O 1
ATOM 5920 N N . ALA B 1 112 ? -18.828 16.25 10.898 1 96.31 112 ALA B N 1
ATOM 5921 C CA . ALA B 1 112 ? -20.156 16.625 10.398 1 96.31 112 ALA B CA 1
ATOM 5922 C C . ALA B 1 112 ? -20.766 15.5 9.562 1 96.31 112 ALA B C 1
ATOM 5924 O O . ALA B 1 112 ? -21.984 15.281 9.602 1 96.31 112 ALA B O 1
ATOM 5925 N N . ASN B 1 113 ? -19.969 14.82 8.844 1 94.69 113 ASN B N 1
ATOM 5926 C CA . ASN B 1 113 ? -20.453 13.711 8.023 1 94.69 113 ASN B CA 1
ATOM 5927 C C . ASN B 1 113 ? -21.094 12.625 8.875 1 94.69 113 ASN B C 1
ATOM 5929 O O . ASN B 1 113 ? -22.141 12.078 8.508 1 94.69 113 ASN B O 1
ATOM 5933 N N . ALA B 1 114 ? -20.484 12.328 9.953 1 96.5 114 ALA B N 1
ATOM 5934 C CA . ALA B 1 114 ? -21.031 11.32 10.859 1 96.5 114 ALA B CA 1
ATOM 5935 C C . ALA B 1 114 ? -22.312 11.828 11.523 1 96.5 114 ALA B C 1
ATOM 5937 O O . ALA B 1 114 ? -23.297 11.094 11.625 1 96.5 114 ALA B O 1
ATOM 5938 N N . VAL B 1 115 ? -22.312 13.094 11.961 1 97.31 115 VAL B N 1
ATOM 5939 C CA . VAL B 1 115 ? -23.438 13.68 12.688 1 97.31 115 VAL B CA 1
ATOM 5940 C C . VAL B 1 115 ? -24.672 13.742 11.781 1 97.31 115 VAL B C 1
ATOM 5942 O O . VAL B 1 115 ? -25.766 13.336 12.18 1 97.31 115 VAL B O 1
ATOM 5945 N N . GLU B 1 116 ? -24.438 14.172 10.625 1 94.88 116 GLU B N 1
ATOM 5946 C CA . GLU B 1 116 ? -25.562 14.336 9.695 1 94.88 116 GLU B CA 1
ATOM 5947 C C . GLU B 1 116 ? -26.078 12.992 9.203 1 94.88 116 GLU B C 1
ATOM 5949 O O . GLU B 1 116 ? -27.266 12.844 8.898 1 94.88 116 GLU B O 1
ATOM 5954 N N . ARG B 1 117 ? -25.234 12.023 9.109 1 93.5 117 ARG B N 1
ATOM 5955 C CA . ARG B 1 117 ? -25.641 10.688 8.672 1 93.5 117 ARG B CA 1
ATOM 5956 C C . ARG B 1 117 ? -26.438 9.977 9.758 1 93.5 117 ARG B C 1
ATOM 5958 O O . ARG B 1 117 ? -27.453 9.352 9.469 1 93.5 117 ARG B O 1
ATOM 5965 N N . LEU B 1 118 ? -26.094 10.133 11.008 1 95.56 118 LEU B N 1
ATOM 5966 C CA . LEU B 1 118 ? -26.703 9.367 12.094 1 95.56 118 LEU B CA 1
ATOM 5967 C C . LEU B 1 118 ? -27.859 10.141 12.703 1 95.56 118 LEU B C 1
ATOM 5969 O O . LEU B 1 118 ? -28.812 9.539 13.203 1 95.56 118 LEU B O 1
ATOM 5973 N N . VAL B 1 119 ? -27.719 11.508 12.758 1 95.31 119 VAL B N 1
ATOM 5974 C CA . VAL B 1 119 ? -28.766 12.367 13.289 1 95.31 119 VAL B CA 1
ATOM 5975 C C . VAL B 1 119 ? -29.125 13.453 12.273 1 95.31 119 VAL B C 1
ATOM 5977 O O . VAL B 1 119 ? -28.797 14.625 12.469 1 95.31 119 VAL B O 1
ATOM 5980 N N . PRO B 1 120 ? -29.891 13.023 11.297 1 91 120 PRO B N 1
ATOM 5981 C CA . PRO B 1 120 ? -30.25 14 10.266 1 91 120 PRO B CA 1
ATOM 5982 C C . PRO B 1 120 ? -31.188 15.086 10.781 1 91 120 PRO B C 1
ATOM 5984 O O . PRO B 1 120 ? -31.797 14.93 11.836 1 91 120 PRO B O 1
ATOM 5987 N N . GLN B 1 121 ? -31.219 16.188 10.031 1 85.56 121 GLN B N 1
ATOM 5988 C CA . GLN B 1 121 ? -32.062 17.328 10.414 1 85.56 121 GLN B CA 1
ATOM 5989 C C . GLN B 1 121 ? -33.531 16.953 10.508 1 85.56 121 GLN B C 1
ATOM 5991 O O . GLN B 1 121 ? -34.281 17.516 11.305 1 85.56 121 GLN B O 1
ATOM 5996 N N . SER B 1 122 ? -33.906 16.016 9.758 1 79.19 122 SER B N 1
ATOM 5997 C CA . SER B 1 122 ? -35.281 15.555 9.734 1 79.19 122 SER B CA 1
ATOM 5998 C C . SER B 1 122 ? -35.688 14.93 11.062 1 79.19 122 SER B C 1
ATOM 6000 O O . SER B 1 122 ? -36.875 14.859 11.391 1 79.19 122 SER B O 1
ATOM 6002 N N . SER B 1 123 ? -34.75 14.555 11.805 1 78.44 123 SER B N 1
ATOM 6003 C CA . SER B 1 123 ? -35 13.914 13.086 1 78.44 123 SER B CA 1
ATOM 6004 C C . SER B 1 123 ? -35.375 14.938 14.156 1 78.44 123 SER B C 1
ATOM 6006 O O . SER B 1 123 ? -35.812 14.57 15.242 1 78.44 123 SER B O 1
ATOM 6008 N N . ARG B 1 124 ? -35.156 16.172 13.891 1 76.5 124 ARG B N 1
ATOM 6009 C CA . ARG B 1 124 ? -35.469 17.219 14.852 1 76.5 124 ARG B CA 1
ATOM 6010 C C . ARG B 1 124 ? -36.938 17.203 15.234 1 76.5 124 ARG B C 1
ATOM 6012 O O . ARG B 1 124 ? -37.281 17.453 16.391 1 76.5 124 ARG B O 1
ATOM 6019 N N . ASN B 1 125 ? -37.75 16.953 14.344 1 69.38 125 ASN B N 1
ATOM 6020 C CA . ASN B 1 125 ? -39.188 16.953 14.555 1 69.38 125 ASN B CA 1
ATOM 6021 C C . ASN B 1 125 ? -39.625 15.789 15.43 1 69.38 125 ASN B C 1
ATOM 6023 O O . ASN B 1 125 ? -40.688 15.844 16.062 1 69.38 125 ASN B O 1
ATOM 6027 N N . LEU B 1 126 ? -38.844 14.789 15.422 1 63.34 126 LEU B N 1
ATOM 6028 C CA . LEU B 1 126 ? -39.219 13.57 16.125 1 63.34 126 LEU B CA 1
ATOM 6029 C C . LEU B 1 126 ? -38.781 13.633 17.594 1 63.34 126 LEU B C 1
ATOM 6031 O O . LEU B 1 126 ? -39.219 12.836 18.422 1 63.34 126 LEU B O 1
ATOM 6035 N N . THR B 1 127 ? -37.844 14.375 17.891 1 60.91 127 THR B N 1
ATOM 6036 C CA . THR B 1 127 ? -37.312 14.383 19.25 1 60.91 127 THR B CA 1
ATOM 6037 C C . THR B 1 127 ? -38.125 15.297 20.156 1 60.91 127 THR B C 1
ATOM 6039 O O . THR B 1 127 ? -38.594 16.359 19.719 1 60.91 127 THR B O 1
ATOM 6042 N N . THR B 1 128 ? -38.844 14.656 21.203 1 53.91 128 THR B N 1
ATOM 6043 C CA . THR B 1 128 ? -39.656 15.289 22.219 1 53.91 128 THR B CA 1
ATOM 6044 C C . THR B 1 128 ? -38.906 16.422 22.906 1 53.91 128 THR B C 1
ATOM 6046 O O . THR B 1 128 ? -37.688 16.297 23.156 1 53.91 128 THR B O 1
ATOM 6049 N N . GLN B 1 129 ? -39.312 17.594 22.781 1 50.06 129 GLN B N 1
ATOM 6050 C CA . GLN B 1 129 ? -38.812 18.734 23.547 1 50.06 129 GLN B CA 1
ATOM 6051 C C . GLN B 1 129 ? -38.656 18.391 25.016 1 50.06 129 GLN B C 1
ATOM 6053 O O . GLN B 1 129 ? -39.562 18.609 25.812 1 50.06 129 GLN B O 1
ATOM 6058 N N . SER B 1 130 ? -38.344 17.188 25.453 1 48.88 130 SER B N 1
ATOM 6059 C CA . SER B 1 130 ? -38.281 16.984 26.906 1 48.88 130 SER B CA 1
ATOM 6060 C C . SER B 1 130 ? -37.219 17.875 27.547 1 48.88 130 SER B C 1
ATOM 6062 O O . SER B 1 130 ? -36.219 18.188 26.906 1 48.88 130 SER B O 1
ATOM 6064 N N . ASN B 1 131 ? -37.531 18.609 28.531 1 46.44 131 ASN B N 1
ATOM 6065 C CA . ASN B 1 131 ? -36.844 19.562 29.406 1 46.44 131 ASN B CA 1
ATOM 6066 C C . ASN B 1 131 ? -35.562 18.984 29.969 1 46.44 131 ASN B C 1
ATOM 6068 O O . ASN B 1 131 ? -35 19.531 30.922 1 46.44 131 ASN B O 1
ATOM 6072 N N . SER B 1 132 ? -35.375 17.766 30.266 1 51.19 132 SER B N 1
ATOM 6073 C CA . SER B 1 132 ? -34.281 17.359 31.109 1 51.19 132 SER B CA 1
ATOM 6074 C C . SER B 1 132 ? -32.938 17.875 30.562 1 51.19 132 SER B C 1
ATOM 6076 O O . SER B 1 132 ? -32 17.094 30.391 1 51.19 132 SER B O 1
ATOM 6078 N N . SER B 1 133 ? -32.938 19 29.906 1 58.5 133 SER B N 1
ATOM 6079 C CA . SER B 1 133 ? -32 19.422 28.875 1 58.5 133 SER B CA 1
ATOM 6080 C C . SER B 1 133 ? -30.688 19.906 29.5 1 58.5 133 SER B C 1
ATOM 6082 O O . SER B 1 133 ? -30.688 20.688 30.438 1 58.5 133 SER B O 1
ATOM 6084 N N . VAL B 1 134 ? -29.625 19.234 29.484 1 64.06 134 VAL B N 1
ATOM 6085 C CA . VAL B 1 134 ? -28.281 19.734 29.766 1 64.06 134 VAL B CA 1
ATOM 6086 C C . VAL B 1 134 ? -28.125 21.156 29.234 1 64.06 134 VAL B C 1
ATOM 6088 O O . VAL B 1 134 ? -28.172 21.359 28.016 1 64.06 134 VAL B O 1
ATOM 6091 N N . LEU B 1 135 ? -27.938 22.031 30.203 1 72.06 135 LEU B N 1
ATOM 6092 C CA . LEU B 1 135 ? -27.672 23.438 29.938 1 72.06 135 LEU B CA 1
ATOM 6093 C C . LEU B 1 135 ? -28.75 24.031 29.031 1 72.06 135 LEU B C 1
ATOM 6095 O O . LEU B 1 135 ? -28.453 24.891 28.188 1 72.06 135 LEU B O 1
ATOM 6099 N N . GLY B 1 136 ? -29.984 23.359 29.062 1 76.12 136 GLY B N 1
ATOM 6100 C CA . GLY B 1 136 ? -31.062 23.922 28.266 1 76.12 136 GLY B CA 1
ATOM 6101 C C . GLY B 1 136 ? -31.016 23.516 26.812 1 76.12 136 GLY B C 1
ATOM 6102 O O . GLY B 1 136 ? -31.75 24.062 25.984 1 76.12 136 GLY B O 1
ATOM 6103 N N . LEU B 1 137 ? -30.234 22.562 26.5 1 83.25 137 LEU B N 1
ATOM 6104 C CA . LEU B 1 137 ? -30.125 22.109 25.109 1 83.25 137 LEU B CA 1
ATOM 6105 C C . LEU B 1 137 ? -31.172 21.031 24.812 1 83.25 137 LEU B C 1
ATOM 6107 O O . LEU B 1 137 ? -31.578 20.281 25.703 1 83.25 137 LEU B O 1
ATOM 6111 N N . SER B 1 138 ? -31.656 21.016 23.609 1 85.56 138 SER B N 1
ATOM 6112 C CA . SER B 1 138 ? -32.625 20.047 23.172 1 85.56 138 SER B CA 1
ATOM 6113 C C . SER B 1 138 ? -32.031 18.656 23.062 1 85.56 138 SER B C 1
ATOM 6115 O O . SER B 1 138 ? -30.797 18.516 23.016 1 85.56 138 SER B O 1
ATOM 6117 N N . GLU B 1 139 ? -32.844 17.672 23.078 1 88.31 139 GLU B N 1
ATOM 6118 C CA . GLU B 1 139 ? -32.375 16.297 22.906 1 88.31 139 GLU B CA 1
ATOM 6119 C C . GLU B 1 139 ? -31.703 16.109 21.562 1 88.31 139 GLU B C 1
ATOM 6121 O O . GLU B 1 139 ? -30.75 15.328 21.438 1 88.31 139 GLU B O 1
ATOM 6126 N N . PHE B 1 140 ? -32.188 16.828 20.625 1 91.94 140 PHE B N 1
ATOM 6127 C CA . PHE B 1 140 ? -31.609 16.812 19.281 1 91.94 140 PHE B CA 1
ATOM 6128 C C . PHE B 1 140 ? -30.172 17.297 19.297 1 91.94 140 PHE B C 1
ATOM 6130 O O . PHE B 1 140 ? -29.281 16.641 18.734 1 91.94 140 PHE B O 1
ATOM 6137 N N . GLU B 1 141 ? -29.984 18.312 19.984 1 91.69 141 GLU B N 1
ATOM 6138 C CA . GLU B 1 141 ? -28.641 18.891 20.062 1 91.69 141 GLU B CA 1
ATOM 6139 C C . GLU B 1 141 ? -27.703 17.984 20.875 1 91.69 141 GLU B C 1
ATOM 6141 O O . GLU B 1 141 ? -26.516 17.875 20.562 1 91.69 141 GLU B O 1
ATOM 6146 N N . LEU B 1 142 ? -28.266 17.328 21.812 1 92.25 142 LEU B N 1
ATOM 6147 C CA . LEU B 1 142 ? -27.469 16.438 22.656 1 92.25 142 LEU B CA 1
ATOM 6148 C C . LEU B 1 142 ? -27.078 15.18 21.906 1 92.25 142 LEU B C 1
ATOM 6150 O O . LEU B 1 142 ? -25.969 14.656 22.094 1 92.25 142 LEU B O 1
ATOM 6154 N N . GLN B 1 143 ? -27.922 14.742 21.078 1 94.19 143 GLN B N 1
ATOM 6155 C CA . GLN B 1 143 ? -27.594 13.578 20.266 1 94.19 143 GLN B CA 1
ATOM 6156 C C . GLN B 1 143 ? -26.516 13.898 19.25 1 94.19 143 GLN B C 1
ATOM 6158 O O . GLN B 1 143 ? -25.609 13.086 19 1 94.19 143 GLN B O 1
ATOM 6163 N N . ARG B 1 144 ? -26.625 15.039 18.688 1 96.06 144 ARG B N 1
ATOM 6164 C CA . ARG B 1 144 ? -25.656 15.453 17.672 1 96.06 144 ARG B CA 1
ATOM 6165 C C . ARG B 1 144 ? -24.25 15.594 18.281 1 96.06 144 ARG B C 1
ATOM 6167 O O . ARG B 1 144 ? -23.281 15.117 17.703 1 96.06 144 ARG B O 1
ATOM 6174 N N . ILE B 1 145 ? -24.203 16.203 19.453 1 96.75 145 ILE B N 1
ATOM 6175 C CA . ILE B 1 145 ? -22.891 16.359 20.078 1 96.75 145 ILE B CA 1
ATOM 6176 C C . ILE B 1 145 ? -22.391 14.992 20.547 1 96.75 145 ILE B C 1
ATOM 6178 O O . ILE B 1 145 ? -21.188 14.727 20.547 1 96.75 145 ILE B O 1
ATOM 6182 N N . GLY B 1 146 ? -23.328 14.133 20.891 1 97.06 146 GLY B N 1
ATOM 6183 C CA . GLY B 1 146 ? -22.938 12.781 21.25 1 97.06 146 GLY B CA 1
ATOM 6184 C C . GLY B 1 146 ? -22.188 12.062 20.141 1 97.06 146 GLY B C 1
ATOM 6185 O O . GLY B 1 146 ? -21.203 11.383 20.391 1 97.06 146 GLY B O 1
ATOM 6186 N N . VAL B 1 147 ? -22.641 12.234 18.922 1 98.06 147 VAL B N 1
ATOM 6187 C CA . VAL B 1 147 ? -22.016 11.609 17.75 1 98.06 147 VAL B CA 1
ATOM 6188 C C . VAL B 1 147 ? -20.641 12.227 17.516 1 98.06 147 VAL B C 1
ATOM 6190 O O . VAL B 1 147 ? -19.672 11.508 17.281 1 98.06 147 VAL B O 1
ATOM 6193 N N . ALA B 1 148 ? -20.594 13.516 17.594 1 98.44 148 ALA B N 1
ATOM 6194 C CA . ALA B 1 148 ? -19.328 14.203 17.375 1 98.44 148 ALA B CA 1
ATOM 6195 C C . ALA B 1 148 ? -18.297 13.812 18.422 1 98.44 148 ALA B C 1
ATOM 6197 O O . ALA B 1 148 ? -17.125 13.617 18.109 1 98.44 148 ALA B O 1
ATOM 6198 N N . ALA B 1 149 ? -18.766 13.703 19.625 1 98.38 149 ALA B N 1
ATOM 6199 C CA . ALA B 1 149 ? -17.891 13.297 20.719 1 98.38 149 ALA B CA 1
ATOM 6200 C C . ALA B 1 149 ? -17.406 11.859 20.531 1 98.38 149 ALA B C 1
ATOM 6202 O O . ALA B 1 149 ? -16.281 11.531 20.875 1 98.38 149 ALA B O 1
ATOM 6203 N N . ALA B 1 150 ? -18.25 11.062 20.031 1 98.69 150 ALA B N 1
ATOM 6204 C CA . ALA B 1 150 ? -17.875 9.68 19.75 1 98.69 150 ALA B CA 1
ATOM 6205 C C . ALA B 1 150 ? -16.781 9.617 18.688 1 98.69 150 ALA B C 1
ATOM 6207 O O . ALA B 1 150 ? -15.867 8.805 18.781 1 98.69 150 ALA B O 1
ATOM 6208 N N . VAL B 1 151 ? -16.906 10.391 17.656 1 98.62 151 VAL B N 1
ATOM 6209 C CA . VAL B 1 151 ? -15.898 10.469 16.609 1 98.62 151 VAL B CA 1
ATOM 6210 C C . VAL B 1 151 ? -14.57 10.922 17.203 1 98.62 151 VAL B C 1
ATOM 6212 O O . VAL B 1 151 ? -13.516 10.367 16.875 1 98.62 151 VAL B O 1
ATOM 6215 N N . SER B 1 152 ? -14.656 11.922 18.047 1 98.69 152 SER B N 1
ATOM 6216 C CA . SER B 1 152 ? -13.461 12.43 18.703 1 98.69 152 SER B CA 1
ATOM 6217 C C . SER B 1 152 ? -12.82 11.359 19.578 1 98.69 152 SER B C 1
ATOM 6219 O O . SER B 1 152 ? -11.602 11.18 19.562 1 98.69 152 SER B O 1
ATOM 6221 N N . PHE B 1 153 ? -13.609 10.695 20.281 1 98.69 153 PHE B N 1
ATOM 6222 C CA . PHE B 1 153 ? -13.133 9.648 21.172 1 98.69 153 PHE B CA 1
ATOM 6223 C C . PHE B 1 153 ? -12.43 8.547 20.406 1 98.69 153 PHE B C 1
ATOM 6225 O O . PHE B 1 153 ? -11.273 8.219 20.688 1 98.69 153 PHE B O 1
ATOM 6232 N N . LEU B 1 154 ? -13.148 8.039 19.438 1 98.69 154 LEU B N 1
ATOM 6233 C CA . LEU B 1 154 ? -12.586 6.938 18.672 1 98.69 154 LEU B CA 1
ATOM 6234 C C . LEU B 1 154 ? -11.375 7.395 17.859 1 98.69 154 LEU B C 1
ATOM 6236 O O . LEU B 1 154 ? -10.406 6.648 17.719 1 98.69 154 LEU B O 1
ATOM 6240 N N . GLY B 1 155 ? -11.445 8.578 17.297 1 98.56 155 GLY B N 1
ATOM 6241 C CA . GLY B 1 155 ? -10.281 9.133 16.625 1 98.56 155 GLY B CA 1
ATOM 6242 C C . GLY B 1 155 ? -9.062 9.25 17.531 1 98.56 155 GLY B C 1
ATOM 6243 O O . GLY B 1 155 ? -7.949 8.906 17.125 1 98.56 155 GLY B O 1
ATOM 6244 N N . GLY B 1 156 ? -9.297 9.664 18.734 1 98.75 156 GLY B N 1
ATOM 6245 C CA . GLY B 1 156 ? -8.219 9.734 19.703 1 98.75 156 GLY B CA 1
ATOM 6246 C C . GLY B 1 156 ? -7.664 8.375 20.078 1 98.75 156 GLY B C 1
ATOM 6247 O O . GLY B 1 156 ? -6.449 8.211 20.203 1 98.75 156 GLY B O 1
ATOM 6248 N N . VAL B 1 157 ? -8.516 7.445 20.234 1 98.62 157 VAL B N 1
ATOM 6249 C CA . VAL B 1 157 ? -8.094 6.09 20.578 1 98.62 157 VAL B CA 1
ATOM 6250 C C . VAL B 1 157 ? -7.227 5.516 19.453 1 98.62 157 VAL B C 1
ATOM 6252 O O . VAL B 1 157 ? -6.219 4.859 19.703 1 98.62 157 VAL B O 1
ATOM 6255 N N . ILE B 1 158 ? -7.633 5.75 18.25 1 98.44 158 ILE B N 1
ATOM 6256 C CA . ILE B 1 158 ? -6.852 5.293 17.094 1 98.44 158 ILE B CA 1
ATOM 6257 C C . ILE B 1 158 ? -5.461 5.926 17.141 1 98.44 158 ILE B C 1
ATOM 6259 O O . ILE B 1 158 ? -4.461 5.25 16.906 1 98.44 158 ILE B O 1
ATOM 6263 N N . GLN B 1 159 ? -5.41 7.145 17.469 1 98.56 159 GLN B N 1
ATOM 6264 C CA . GLN B 1 159 ? -4.117 7.812 17.578 1 98.56 159 GLN B CA 1
ATOM 6265 C C . GLN B 1 159 ? -3.285 7.219 18.703 1 98.56 159 GLN B C 1
ATOM 6267 O O . GLN B 1 159 ? -2.064 7.094 18.594 1 98.56 159 GLN B O 1
ATOM 6272 N N . LEU B 1 160 ? -3.93 6.84 19.781 1 98.5 160 LEU B N 1
ATOM 6273 C CA . LEU B 1 160 ? -3.217 6.211 20.891 1 98.5 160 LEU B CA 1
ATOM 6274 C C . LEU B 1 160 ? -2.693 4.836 20.484 1 98.5 160 LEU B C 1
ATOM 6276 O O . LEU B 1 160 ? -1.584 4.453 20.859 1 98.5 160 LEU B O 1
ATOM 6280 N N . VAL B 1 161 ? -3.473 4.137 19.75 1 97.88 161 VAL B N 1
ATOM 6281 C CA . VAL B 1 161 ? -3.031 2.842 19.234 1 97.88 161 VAL B CA 1
ATOM 6282 C C . VAL B 1 161 ? -1.823 3.027 18.328 1 97.88 161 VAL B C 1
ATOM 6284 O O . VAL B 1 161 ? -0.87 2.246 18.375 1 97.88 161 VAL B O 1
ATOM 6287 N N . MET B 1 162 ? -1.899 4.02 17.516 1 97.31 162 MET B N 1
ATOM 6288 C CA . MET B 1 162 ? -0.776 4.309 16.625 1 97.31 162 MET B CA 1
ATOM 6289 C C . MET B 1 162 ? 0.472 4.664 17.422 1 97.31 162 MET B C 1
ATOM 6291 O O . MET B 1 162 ? 1.589 4.344 17.016 1 97.31 162 MET B O 1
ATOM 6295 N N . PHE B 1 163 ? 0.304 5.332 18.531 1 97.38 163 PHE B N 1
ATOM 6296 C CA . PHE B 1 163 ? 1.406 5.637 19.438 1 97.38 163 PHE B CA 1
ATOM 6297 C C . PHE B 1 163 ? 2.029 4.359 19.984 1 97.38 163 PHE B C 1
ATOM 6299 O O . PHE B 1 163 ? 3.252 4.203 19.969 1 97.38 163 PHE B O 1
ATOM 6306 N N . VAL B 1 164 ? 1.181 3.449 20.391 1 96.88 164 VAL B N 1
ATOM 6307 C CA . VAL B 1 164 ? 1.649 2.197 20.969 1 96.88 164 VAL B CA 1
ATOM 6308 C C . VAL B 1 164 ? 2.377 1.374 19.906 1 96.88 164 VAL B C 1
ATOM 6310 O O . VAL B 1 164 ? 3.377 0.714 20.203 1 96.88 164 VAL B O 1
ATOM 6313 N N . LEU B 1 165 ? 1.952 1.546 18.672 1 93.94 165 LEU B N 1
ATOM 6314 C CA . LEU B 1 165 ? 2.553 0.802 17.562 1 93.94 165 LEU B CA 1
ATOM 6315 C C . LEU B 1 165 ? 3.789 1.521 17.031 1 93.94 165 LEU B C 1
ATOM 6317 O O . LEU B 1 165 ? 4.445 1.034 16.109 1 93.94 165 LEU B O 1
ATOM 6321 N N . GLN B 1 166 ? 4.098 2.686 17.578 1 94.62 166 GLN B N 1
ATOM 6322 C CA . GLN B 1 166 ? 5.273 3.473 17.219 1 94.62 166 GLN B CA 1
ATOM 6323 C C . GLN B 1 166 ? 5.254 3.846 15.742 1 94.62 166 GLN B C 1
ATOM 6325 O O . GLN B 1 166 ? 6.266 3.705 15.047 1 94.62 166 GLN B O 1
ATOM 6330 N N . LEU B 1 167 ? 4.113 4.246 15.297 1 93.44 167 LEU B N 1
ATOM 6331 C CA . LEU B 1 167 ? 3.963 4.602 13.891 1 93.44 167 LEU B CA 1
ATOM 6332 C C . LEU B 1 167 ? 4.559 5.98 13.617 1 93.44 167 LEU B C 1
ATOM 6334 O O . LEU B 1 167 ? 4.59 6.426 12.461 1 93.44 167 LEU B O 1
ATOM 6338 N N . GLY B 1 168 ? 5.035 6.633 14.672 1 92.56 168 GLY B N 1
ATOM 6339 C CA . GLY B 1 168 ? 5.766 7.875 14.484 1 92.56 168 GLY B CA 1
ATOM 6340 C C . GLY B 1 168 ? 6.988 7.715 13.602 1 92.56 168 GLY B C 1
ATOM 6341 O O . GLY B 1 168 ? 7.422 8.672 12.953 1 92.56 168 GLY B O 1
ATOM 6342 N N . SER B 1 169 ? 7.48 6.535 13.516 1 89 169 SER B N 1
ATOM 6343 C CA . SER B 1 169 ? 8.664 6.254 12.703 1 89 169 SER B CA 1
ATOM 6344 C C . SER B 1 169 ? 8.305 6.18 11.219 1 89 169 SER B C 1
ATOM 6346 O O . SER B 1 169 ? 9.188 6.258 10.367 1 89 169 SER B O 1
ATOM 6348 N N . ALA B 1 170 ? 7.07 6.133 10.891 1 89.19 170 ALA B N 1
ATOM 6349 C CA . ALA B 1 170 ? 6.637 5.988 9.508 1 89.19 170 ALA B CA 1
ATOM 6350 C C . ALA B 1 170 ? 6.16 7.324 8.938 1 89.19 170 ALA B C 1
ATOM 6352 O O . ALA B 1 170 ? 5.625 7.375 7.828 1 89.19 170 ALA B O 1
ATOM 6353 N N . THR B 1 171 ? 6.406 8.406 9.688 1 91.75 171 THR B N 1
ATOM 6354 C CA . THR B 1 171 ? 5.883 9.695 9.258 1 91.75 171 THR B CA 1
ATOM 6355 C C . THR B 1 171 ? 6.699 10.25 8.086 1 91.75 171 THR B C 1
ATOM 6357 O O . THR B 1 171 ? 6.285 11.203 7.434 1 91.75 171 THR B O 1
ATOM 6360 N N . PHE B 1 172 ? 7.848 9.594 7.75 1 89.5 172 PHE B N 1
ATOM 6361 C CA . PHE B 1 172 ? 8.641 9.992 6.59 1 89.5 172 PHE B CA 1
ATOM 6362 C C . PHE B 1 172 ? 7.867 9.75 5.301 1 89.5 172 PHE B C 1
ATOM 6364 O O . PHE B 1 172 ? 8.188 10.344 4.262 1 89.5 172 PHE B O 1
ATOM 6371 N N . LEU B 1 173 ? 6.844 8.961 5.391 1 91.69 173 LEU B N 1
ATOM 6372 C CA . LEU B 1 173 ? 6.027 8.656 4.223 1 91.69 173 LEU B CA 1
ATOM 6373 C C . LEU B 1 173 ? 5.098 9.82 3.887 1 91.69 173 LEU B C 1
ATOM 6375 O O . LEU B 1 173 ? 4.539 9.875 2.787 1 91.69 173 LEU B O 1
ATOM 6379 N N . LEU B 1 174 ? 4.934 10.695 4.875 1 94.31 174 LEU B N 1
ATOM 6380 C CA . LEU B 1 174 ? 4.105 11.875 4.676 1 94.31 174 LEU B CA 1
ATOM 6381 C C . LEU B 1 174 ? 4.934 13.031 4.113 1 94.31 174 LEU B C 1
ATOM 6383 O O . LEU B 1 174 ? 5.434 13.867 4.867 1 94.31 174 LEU B O 1
ATOM 6387 N N . THR B 1 175 ? 4.934 13.148 2.793 1 95.06 175 THR B N 1
ATOM 6388 C CA . THR B 1 175 ? 5.773 14.141 2.131 1 95.06 175 THR B CA 1
ATOM 6389 C C . THR B 1 175 ? 5.07 15.492 2.078 1 95.06 175 THR B C 1
ATOM 6391 O O . THR B 1 175 ? 3.84 15.562 2.152 1 95.06 175 THR B O 1
ATOM 6394 N N . GLU B 1 176 ? 5.816 16.5 1.954 1 94.25 176 GLU B N 1
ATOM 6395 C CA . GLU B 1 176 ? 5.289 17.859 1.938 1 94.25 176 GLU B CA 1
ATOM 6396 C C . GLU B 1 176 ? 4.285 18.062 0.803 1 94.25 176 GLU B C 1
ATOM 6398 O O . GLU B 1 176 ? 3.205 18.609 1.01 1 94.25 176 GLU B O 1
ATOM 6403 N N . PRO B 1 177 ? 4.57 17.562 -0.428 1 95.56 177 PRO B N 1
ATOM 6404 C CA . PRO B 1 177 ? 3.596 17.734 -1.507 1 95.56 177 PRO B CA 1
ATOM 6405 C C . PRO B 1 177 ? 2.264 17.047 -1.214 1 95.56 177 PRO B C 1
ATOM 6407 O O . PRO B 1 177 ? 1.203 17.578 -1.531 1 95.56 177 PRO B O 1
ATOM 6410 N N . VAL B 1 178 ? 2.348 15.883 -0.608 1 96.5 178 VAL B N 1
ATOM 6411 C CA . VAL B 1 178 ? 1.13 15.141 -0.302 1 96.5 178 VAL B CA 1
ATOM 6412 C C . VAL B 1 178 ? 0.316 15.891 0.75 1 96.5 178 VAL B C 1
ATOM 6414 O O . VAL B 1 178 ? -0.899 16.047 0.608 1 96.5 178 VAL B O 1
ATOM 6417 N N . ILE B 1 179 ? 0.949 16.391 1.802 1 95 179 ILE B N 1
ATOM 6418 C CA . ILE B 1 179 ? 0.276 17.109 2.875 1 95 179 ILE B CA 1
ATOM 6419 C C . ILE B 1 179 ? -0.32 18.406 2.33 1 95 179 ILE B C 1
ATOM 6421 O O . ILE B 1 179 ? -1.479 18.734 2.602 1 95 179 ILE B O 1
ATOM 6425 N N . SER B 1 180 ? 0.481 19.109 1.576 1 95.31 180 SER B N 1
ATOM 6426 C CA . SER B 1 180 ? 0.041 20.359 0.987 1 95.31 180 SER B CA 1
ATOM 6427 C C . SER B 1 180 ? -1.181 20.172 0.097 1 95.31 180 SER B C 1
ATOM 6429 O O . SER B 1 180 ? -2.141 20.938 0.166 1 95.31 180 SER B O 1
ATOM 6431 N N . ALA B 1 181 ? -1.14 19.156 -0.749 1 96.94 181 ALA B N 1
ATOM 6432 C CA . ALA B 1 181 ? -2.244 18.875 -1.661 1 96.94 181 ALA B CA 1
ATOM 6433 C C . ALA B 1 181 ? -3.508 18.5 -0.893 1 96.94 181 ALA B C 1
ATOM 6435 O O . ALA B 1 181 ? -4.602 18.969 -1.212 1 96.94 181 ALA B O 1
ATOM 6436 N N . MET B 1 182 ? -3.348 17.609 0.061 1 95.5 182 MET B N 1
ATOM 6437 C CA . MET B 1 182 ? -4.484 17.141 0.853 1 95.5 182 MET B CA 1
ATOM 6438 C C . MET B 1 182 ? -5.109 18.297 1.629 1 95.5 182 MET B C 1
ATOM 6440 O O . MET B 1 182 ? -6.332 18.453 1.653 1 95.5 182 MET B O 1
ATOM 6444 N N . THR B 1 183 ? -4.309 19.141 2.27 1 94.94 183 THR B N 1
ATOM 6445 C CA . THR B 1 183 ? -4.82 20.266 3.045 1 94.94 183 THR B CA 1
ATOM 6446 C C . THR B 1 183 ? -5.512 21.281 2.135 1 94.94 183 THR B C 1
ATOM 6448 O O . THR B 1 183 ? -6.555 21.828 2.49 1 94.94 183 THR B O 1
ATOM 6451 N N . THR B 1 184 ? -4.938 21.547 0.991 1 96.12 184 THR B N 1
ATOM 6452 C CA . THR B 1 184 ? -5.547 22.453 0.03 1 96.12 184 THR B CA 1
ATOM 6453 C C . THR B 1 184 ? -6.887 21.906 -0.459 1 96.12 184 THR B C 1
ATOM 6455 O O . THR B 1 184 ? -7.871 22.656 -0.543 1 96.12 184 THR B O 1
ATOM 6458 N N . GLY B 1 185 ? -6.867 20.656 -0.823 1 95.94 185 GLY B N 1
ATOM 6459 C CA . GLY B 1 185 ? -8.109 20.047 -1.24 1 95.94 185 GLY B CA 1
ATOM 6460 C C . GLY B 1 185 ? -9.172 20.031 -0.153 1 95.94 185 GLY B C 1
ATOM 6461 O O . GLY B 1 185 ? -10.344 20.297 -0.419 1 95.94 185 GLY B O 1
ATOM 6462 N N . ALA B 1 186 ? -8.75 19.734 1.005 1 94.12 186 ALA B N 1
ATOM 6463 C CA . ALA B 1 186 ? -9.68 19.719 2.135 1 94.12 186 ALA B CA 1
ATOM 6464 C C . ALA B 1 186 ? -10.234 21.109 2.416 1 94.12 186 ALA B C 1
ATOM 6466 O O . ALA B 1 186 ? -11.398 21.266 2.773 1 94.12 186 ALA B O 1
ATOM 6467 N N . ALA B 1 187 ? -9.391 22.109 2.365 1 95.25 187 ALA B N 1
ATOM 6468 C CA . ALA B 1 187 ? -9.836 23.484 2.521 1 95.25 187 ALA B CA 1
ATOM 6469 C C . ALA B 1 187 ? -10.891 23.844 1.477 1 95.25 187 ALA B C 1
ATOM 6471 O O . ALA B 1 187 ? -11.859 24.547 1.775 1 95.25 187 ALA B O 1
ATOM 6472 N N . THR B 1 188 ? -10.695 23.344 0.284 1 95.81 188 THR B N 1
ATOM 6473 C CA . THR B 1 188 ? -11.672 23.562 -0.776 1 95.81 188 THR B CA 1
ATOM 6474 C C . THR B 1 188 ? -13.016 22.938 -0.415 1 95.81 188 THR B C 1
ATOM 6476 O O . THR B 1 188 ? -14.07 23.516 -0.679 1 95.81 188 THR B O 1
ATOM 6479 N N . HIS B 1 189 ? -12.953 21.812 0.167 1 95 189 HIS B N 1
ATOM 6480 C CA . HIS B 1 189 ? -14.164 21.172 0.642 1 95 189 HIS B CA 1
ATOM 6481 C C . HIS B 1 189 ? -14.859 22.016 1.708 1 95 189 HIS B C 1
ATOM 6483 O O . HIS B 1 189 ? -16.094 22.125 1.711 1 95 189 HIS B O 1
ATOM 6489 N N . VAL B 1 190 ? -14.117 22.531 2.609 1 94.62 190 VAL B N 1
ATOM 6490 C CA . VAL B 1 190 ? -14.68 23.328 3.697 1 94.62 190 VAL B CA 1
ATOM 6491 C C . VAL B 1 190 ? -15.336 24.578 3.135 1 94.62 190 VAL B C 1
ATOM 6493 O O . VAL B 1 190 ? -16.453 24.922 3.518 1 94.62 190 VAL B O 1
ATOM 6496 N N . VAL B 1 191 ? -14.695 25.234 2.219 1 95.69 191 VAL B N 1
ATOM 6497 C CA . VAL B 1 191 ? -15.258 26.422 1.584 1 95.69 191 VAL B CA 1
ATOM 6498 C C . VAL B 1 191 ? -16.578 26.062 0.911 1 95.69 191 VAL B C 1
ATOM 6500 O O . VAL B 1 191 ? -17.578 26.781 1.047 1 95.69 191 VAL B O 1
ATOM 6503 N N . THR B 1 192 ? -16.578 24.969 0.248 1 95.06 192 THR B N 1
ATOM 6504 C CA . THR B 1 192 ? -17.766 24.516 -0.471 1 95.06 192 THR B CA 1
ATOM 6505 C C . THR B 1 192 ? -18.906 24.234 0.499 1 95.06 192 THR B C 1
ATOM 6507 O O . THR B 1 192 ? -20.062 24.562 0.22 1 95.06 192 THR B O 1
ATOM 6510 N N . SER B 1 193 ? -18.562 23.719 1.613 1 92.81 193 SER B N 1
ATOM 6511 C CA . SER B 1 193 ? -19.578 23.375 2.604 1 92.81 193 SER B CA 1
ATOM 6512 C C . SER B 1 193 ? -20.219 24.641 3.197 1 92.81 193 SER B C 1
ATOM 6514 O O . SER B 1 193 ? -21.328 24.594 3.719 1 92.81 193 SER B O 1
ATOM 6516 N N . GLN B 1 194 ? -19.5 25.75 3.105 1 93.62 194 GLN B N 1
ATOM 6517 C CA . GLN B 1 194 ? -19.984 26.984 3.701 1 93.62 194 GLN B CA 1
ATOM 6518 C C . GLN B 1 194 ? -20.812 27.797 2.701 1 93.62 194 GLN B C 1
ATOM 6520 O O . GLN B 1 194 ? -21.484 28.766 3.074 1 93.62 194 GLN B O 1
ATOM 6525 N N . VAL B 1 195 ? -20.875 27.359 1.503 1 94.5 195 VAL B N 1
ATOM 6526 C CA . VAL B 1 195 ? -21.562 28.094 0.448 1 94.5 195 VAL B CA 1
ATOM 6527 C C . VAL B 1 195 ? -23.047 28.234 0.788 1 94.5 195 VAL B C 1
ATOM 6529 O O . VAL B 1 195 ? -23.656 29.281 0.529 1 94.5 195 VAL B O 1
ATOM 6532 N N . LYS B 1 196 ? -23.641 27.297 1.39 1 93.31 196 LYS B N 1
ATOM 6533 C CA . LYS B 1 196 ? -25.062 27.344 1.725 1 93.31 196 LYS B CA 1
ATOM 6534 C C . LYS B 1 196 ? -25.359 28.453 2.723 1 93.31 196 LYS B C 1
ATOM 6536 O O . LYS B 1 196 ? -26.391 29.125 2.627 1 93.31 196 LYS B O 1
ATOM 6541 N N . TYR B 1 197 ? -24.438 28.734 3.615 1 92.69 197 TYR B N 1
ATOM 6542 C CA . TYR B 1 197 ? -24.625 29.781 4.609 1 92.69 197 TYR B CA 1
ATOM 6543 C C . TYR B 1 197 ? -24.312 31.156 4.027 1 92.69 197 TYR B C 1
ATOM 6545 O O . TYR B 1 197 ? -24.953 32.156 4.355 1 92.69 197 TYR B O 1
ATOM 6553 N N . LEU B 1 198 ? -23.297 31.188 3.152 1 95.31 198 LEU B N 1
ATOM 6554 C CA . LEU B 1 198 ? -22.906 32.438 2.531 1 95.31 198 LEU B CA 1
ATOM 6555 C C . LEU B 1 198 ? -24 32.969 1.618 1 95.31 198 LEU B C 1
ATOM 6557 O O . LEU B 1 198 ? -24.203 34.188 1.53 1 95.31 198 LEU B O 1
ATOM 6561 N N . LEU B 1 199 ? -24.703 32 0.997 1 95.06 199 LEU B N 1
ATOM 6562 C CA . LEU B 1 199 ? -25.734 32.375 0.048 1 95.06 199 LEU B CA 1
ATOM 6563 C C . LEU B 1 199 ? -27.109 32.344 0.71 1 95.06 199 LEU B C 1
ATOM 6565 O O . LEU B 1 199 ? -28.078 32.875 0.157 1 95.06 199 LEU B O 1
ATOM 6569 N N . GLY B 1 200 ? -27.203 31.797 1.862 1 93.06 200 GLY B N 1
ATOM 6570 C CA . GLY B 1 200 ? -28.484 31.703 2.566 1 93.06 200 GLY B CA 1
ATOM 6571 C C . GLY B 1 200 ? -29.453 30.719 1.917 1 93.06 200 GLY B C 1
ATOM 6572 O O . GLY B 1 200 ? -30.656 30.984 1.86 1 93.06 200 GLY B O 1
ATOM 6573 N N . ILE B 1 201 ? -28.922 29.688 1.29 1 91.94 201 ILE B N 1
ATOM 6574 C CA . ILE B 1 201 ? -29.766 28.688 0.631 1 91.94 201 ILE B CA 1
ATOM 6575 C C . ILE B 1 201 ? -29.953 27.484 1.555 1 91.94 201 ILE B C 1
ATOM 6577 O O . ILE B 1 201 ? -29.016 27.062 2.23 1 91.94 201 ILE B O 1
ATOM 6581 N N . LYS B 1 202 ? -31.203 27.078 1.621 1 87.62 202 LYS B N 1
ATOM 6582 C CA . LYS B 1 202 ? -31.469 25.844 2.338 1 87.62 202 LYS B CA 1
ATOM 6583 C C . LYS B 1 202 ? -31.188 24.625 1.455 1 87.62 202 LYS B C 1
ATOM 6585 O O . LYS B 1 202 ? -31.812 24.453 0.406 1 87.62 202 LYS B O 1
ATOM 6590 N N . MET B 1 203 ? -30.203 23.922 1.793 1 88.69 203 MET B N 1
ATOM 6591 C CA . MET B 1 203 ? -29.781 22.766 1 1 88.69 203 MET B CA 1
ATOM 6592 C C . MET B 1 203 ? -29.656 21.516 1.872 1 88.69 203 MET B C 1
ATOM 6594 O O . MET B 1 203 ? -29.266 21.609 3.035 1 88.69 203 MET B O 1
ATOM 6598 N N . PRO B 1 204 ? -30.078 20.391 1.294 1 86.75 204 PRO B N 1
ATOM 6599 C CA . PRO B 1 204 ? -29.828 19.141 2.031 1 86.75 204 PRO B CA 1
ATOM 6600 C C . PRO B 1 204 ? -28.344 18.844 2.188 1 86.75 204 PRO B C 1
ATOM 6602 O O . PRO B 1 204 ? -27.531 19.312 1.394 1 86.75 204 PRO B O 1
ATOM 6605 N N . TYR B 1 205 ? -28.047 18.188 3.264 1 86.69 205 TYR B N 1
ATOM 6606 C CA . TYR B 1 205 ? -26.656 17.828 3.475 1 86.69 205 TYR B CA 1
ATOM 6607 C C . TYR B 1 205 ? -26.188 16.797 2.445 1 86.69 205 TYR B C 1
ATOM 6609 O O . TYR B 1 205 ? -26.781 15.727 2.318 1 86.69 205 TYR B O 1
ATOM 6617 N N . ILE B 1 206 ? -25.25 17.109 1.641 1 85.44 206 ILE B N 1
ATOM 6618 C CA . ILE B 1 206 ? -24.703 16.25 0.597 1 85.44 206 ILE B CA 1
ATOM 6619 C C . ILE B 1 206 ? -23.297 15.781 0.988 1 85.44 206 ILE B C 1
ATOM 6621 O O . ILE B 1 206 ? -22.422 16.594 1.235 1 85.44 206 ILE B O 1
ATOM 6625 N N . SER B 1 207 ? -23.25 14.414 1.217 1 79.88 207 SER B N 1
ATOM 6626 C CA . SER B 1 207 ? -21.938 13.836 1.534 1 79.88 207 SER B CA 1
ATOM 6627 C C . SER B 1 207 ? -21.625 12.656 0.623 1 79.88 207 SER B C 1
ATOM 6629 O O . SER B 1 207 ? -22.484 12.203 -0.139 1 79.88 207 SER B O 1
ATOM 6631 N N . GLY B 1 208 ? -20.375 12.25 0.485 1 81.62 208 GLY B N 1
ATOM 6632 C CA . GLY B 1 208 ? -20 11.094 -0.318 1 81.62 208 GLY B CA 1
ATOM 6633 C C . GLY B 1 208 ? -19.078 11.445 -1.472 1 81.62 208 GLY B C 1
ATOM 6634 O O . GLY B 1 208 ? -18.625 12.578 -1.586 1 81.62 208 GLY B O 1
ATOM 6635 N N . PRO B 1 209 ? -18.922 10.406 -2.275 1 89.06 209 PRO B N 1
ATOM 6636 C CA . PRO B 1 209 ? -18.047 10.648 -3.428 1 89.06 209 PRO B CA 1
ATOM 6637 C C . PRO B 1 209 ? -18.625 11.656 -4.41 1 89.06 209 PRO B C 1
ATOM 6639 O O . PRO B 1 209 ? -19.828 11.633 -4.68 1 89.06 209 PRO B O 1
ATOM 6642 N N . LEU B 1 210 ? -17.906 12.641 -4.82 1 91.56 210 LEU B N 1
ATOM 6643 C CA . LEU B 1 210 ? -18.25 13.68 -5.789 1 91.56 210 LEU B CA 1
ATOM 6644 C C . LEU B 1 210 ? -19.219 14.688 -5.191 1 91.56 210 LEU B C 1
ATOM 6646 O O . LEU B 1 210 ? -19.906 15.406 -5.922 1 91.56 210 LEU B O 1
ATOM 6650 N N . GLY B 1 211 ? -19.391 14.633 -3.906 1 91.12 211 GLY B N 1
ATOM 6651 C CA . GLY B 1 211 ? -20.234 15.586 -3.215 1 91.12 211 GLY B CA 1
ATOM 6652 C C . GLY B 1 211 ? -19.906 17.031 -3.549 1 91.12 211 GLY B C 1
ATOM 6653 O O . GLY B 1 211 ? -20.812 17.875 -3.648 1 91.12 211 GLY B O 1
ATOM 6654 N N . PHE B 1 212 ? -18.641 17.281 -3.758 1 92.25 212 PHE B N 1
ATOM 6655 C CA . PHE B 1 212 ? -18.156 18.594 -4.125 1 92.25 212 PHE B CA 1
ATOM 6656 C C . PHE B 1 212 ? -18.875 19.125 -5.363 1 92.25 212 PHE B C 1
ATOM 6658 O O . PHE B 1 212 ? -19.359 20.25 -5.375 1 92.25 212 PHE B O 1
ATOM 6665 N N . PHE B 1 213 ? -19.062 18.344 -6.289 1 93.06 213 PHE B N 1
ATOM 6666 C CA . PHE B 1 213 ? -19.688 18.75 -7.551 1 93.06 213 PHE B CA 1
ATOM 6667 C C . PHE B 1 213 ? -21.203 18.812 -7.406 1 93.06 213 PHE B C 1
ATOM 6669 O O . PHE B 1 213 ? -21.844 19.672 -8.008 1 93.06 213 PHE B O 1
ATOM 6676 N N . TYR B 1 214 ? -21.734 17.969 -6.602 1 93.19 214 TYR B N 1
ATOM 6677 C CA . TYR B 1 214 ? -23.188 17.953 -6.406 1 93.19 214 TYR B CA 1
ATOM 6678 C C . TYR B 1 214 ? -23.656 19.203 -5.676 1 93.19 214 TYR B C 1
ATOM 6680 O O . TYR B 1 214 ? -24.75 19.703 -5.926 1 93.19 214 TYR B O 1
ATOM 6688 N N . ILE B 1 215 ? -22.859 19.703 -4.785 1 94 215 ILE B N 1
ATOM 6689 C CA . ILE B 1 215 ? -23.219 20.922 -4.055 1 94 215 ILE B CA 1
ATOM 6690 C C . ILE B 1 215 ? -23.328 22.094 -5.023 1 94 215 ILE B C 1
ATOM 6692 O O . ILE B 1 215 ? -24.297 22.844 -4.988 1 94 215 ILE B O 1
ATOM 6696 N N . TYR B 1 216 ? -22.375 22.219 -5.875 1 94.62 216 TYR B N 1
ATOM 6697 C CA . TYR B 1 216 ? -22.406 23.312 -6.824 1 94.62 216 TYR B CA 1
ATOM 6698 C C . TYR B 1 216 ? -23.531 23.141 -7.844 1 94.62 216 TYR B C 1
ATOM 6700 O O . TYR B 1 216 ? -24.141 24.109 -8.289 1 94.62 216 TYR B O 1
ATOM 6708 N N . ALA B 1 217 ? -23.75 21.891 -8.266 1 94.44 217 ALA B N 1
ATOM 6709 C CA . ALA B 1 217 ? -24.891 21.641 -9.148 1 94.44 217 ALA B CA 1
ATOM 6710 C C . ALA B 1 217 ? -26.203 22.078 -8.492 1 94.44 217 ALA B C 1
ATOM 6712 O O . ALA B 1 217 ? -27.047 22.688 -9.148 1 94.44 217 ALA B O 1
ATOM 6713 N N . TYR B 1 218 ? -26.312 21.797 -7.246 1 94.31 218 TYR B N 1
ATOM 6714 C CA . TYR B 1 218 ? -27.516 22.188 -6.512 1 94.31 218 TYR B CA 1
ATOM 6715 C C . TYR B 1 218 ? -27.641 23.703 -6.406 1 94.31 218 TYR B C 1
ATOM 6717 O O . TYR B 1 218 ? -28.719 24.25 -6.574 1 94.31 218 TYR B O 1
ATOM 6725 N N . VAL B 1 219 ? -26.578 24.391 -6.125 1 94.44 219 VAL B N 1
ATOM 6726 C CA . VAL B 1 219 ? -26.562 25.828 -5.977 1 94.44 219 VAL B CA 1
ATOM 6727 C C . VAL B 1 219 ? -26.984 26.5 -7.289 1 94.44 219 VAL B C 1
ATOM 6729 O O . VAL B 1 219 ? -27.781 27.438 -7.289 1 94.44 219 VAL B O 1
ATOM 6732 N N . PHE B 1 220 ? -26.484 25.953 -8.367 1 94.81 220 PHE B N 1
ATOM 6733 C CA . PHE B 1 220 ? -26.797 26.516 -9.672 1 94.81 220 PHE B CA 1
ATOM 6734 C C . PHE B 1 220 ? -28.25 26.266 -10.031 1 94.81 220 PHE B C 1
ATOM 6736 O O . PHE B 1 220 ? -28.906 27.125 -10.625 1 94.81 220 PHE B O 1
ATOM 6743 N N . GLU B 1 221 ? -28.734 25.141 -9.688 1 94.94 221 GLU B N 1
ATOM 6744 C CA . GLU B 1 221 ? -30.125 24.781 -9.961 1 94.94 221 GLU B CA 1
ATOM 6745 C C . GLU B 1 221 ? -31.078 25.625 -9.117 1 94.94 221 GLU B C 1
ATOM 6747 O O . GLU B 1 221 ? -32.219 25.891 -9.531 1 94.94 221 GLU B O 1
ATOM 6752 N N . ASN B 1 222 ? -30.594 26.062 -7.957 1 94.69 222 ASN B N 1
ATOM 6753 C CA . ASN B 1 222 ? -31.453 26.812 -7.043 1 94.69 222 ASN B CA 1
ATOM 6754 C C . ASN B 1 222 ? -30.938 28.234 -6.832 1 94.69 222 ASN B C 1
ATOM 6756 O O . ASN B 1 222 ? -31.031 28.781 -5.727 1 94.69 222 ASN B O 1
ATOM 6760 N N . ILE B 1 223 ? -30.438 28.812 -7.797 1 92.94 223 ILE B N 1
ATOM 6761 C CA . ILE B 1 223 ? -29.797 30.141 -7.715 1 92.94 223 ILE B CA 1
ATOM 6762 C C . ILE B 1 223 ? -30.844 31.188 -7.34 1 92.94 223 ILE B C 1
ATOM 6764 O O . ILE B 1 223 ? -30.516 32.188 -6.727 1 92.94 223 ILE B O 1
ATOM 6768 N N . LYS B 1 224 ? -32.094 30.859 -7.605 1 93.5 224 LYS B N 1
ATOM 6769 C CA . LYS B 1 224 ? -33.188 31.797 -7.324 1 93.5 224 LYS B CA 1
ATOM 6770 C C . LYS B 1 224 ? -33.531 31.812 -5.836 1 93.5 224 LYS B C 1
ATOM 6772 O O . LYS B 1 224 ? -34.156 32.75 -5.344 1 93.5 224 LYS B O 1
ATOM 6777 N N . SER B 1 225 ? -33.062 30.828 -5.121 1 92.19 225 SER B N 1
ATOM 6778 C CA . SER B 1 225 ? -33.375 30.734 -3.703 1 92.19 225 SER B CA 1
ATOM 6779 C C . SER B 1 225 ? -32.344 31.453 -2.846 1 92.19 225 SER B C 1
ATOM 6781 O O . SER B 1 225 ? -32.438 31.422 -1.615 1 92.19 225 SER B O 1
ATOM 6783 N N . VAL B 1 226 ? -31.484 32.156 -3.465 1 93.94 226 VAL B N 1
ATOM 6784 C CA . VAL B 1 226 ? -30.422 32.875 -2.752 1 93.94 226 VAL B CA 1
ATOM 6785 C C . VAL B 1 226 ? -31.031 34.031 -1.97 1 93.94 226 VAL B C 1
ATOM 6787 O O . VAL B 1 226 ? -31.875 34.781 -2.496 1 93.94 226 VAL B O 1
ATOM 6790 N N . GLN B 1 227 ? -30.656 34.125 -0.709 1 93.81 227 GLN B N 1
ATOM 6791 C CA . GLN B 1 227 ? -31.078 35.281 0.105 1 93.81 227 GLN B CA 1
ATOM 6792 C C . GLN B 1 227 ? -30.109 36.438 -0.047 1 93.81 227 GLN B C 1
ATOM 6794 O O . GLN B 1 227 ? -28.984 36.406 0.457 1 93.81 227 GLN B O 1
ATOM 6799 N N . LEU B 1 228 ? -30.562 37.469 -0.55 1 92.62 228 LEU B N 1
ATOM 6800 C CA . LEU B 1 228 ? -29.719 38.625 -0.869 1 92.62 228 LEU B CA 1
ATOM 6801 C C . LEU B 1 228 ? -29.141 39.219 0.398 1 92.62 228 LEU B C 1
ATOM 6803 O O . LEU B 1 228 ? -28 39.719 0.388 1 92.62 228 LEU B O 1
ATOM 6807 N N . GLU B 1 229 ? -29.922 39.188 1.454 1 92.06 229 GLU B N 1
ATOM 6808 C CA . GLU B 1 229 ? -29.453 39.75 2.721 1 92.06 229 GLU B CA 1
ATOM 6809 C C . GLU B 1 229 ? -28.25 38.969 3.254 1 92.06 229 GLU B C 1
ATOM 6811 O O . GLU B 1 229 ? -27.266 39.562 3.713 1 92.06 229 GLU B O 1
ATOM 6816 N N . ALA B 1 230 ? -28.391 37.656 3.17 1 93.88 230 ALA B N 1
ATOM 6817 C CA . ALA B 1 230 ? -27.297 36.812 3.621 1 93.88 230 ALA B CA 1
ATOM 6818 C C . ALA B 1 230 ? -26.062 37 2.738 1 93.88 230 ALA B C 1
ATOM 6820 O O . ALA B 1 230 ? -24.938 37.031 3.238 1 93.88 230 ALA B O 1
ATOM 6821 N N . LEU B 1 231 ? -26.25 37.125 1.492 1 95.56 231 LEU B N 1
ATOM 6822 C CA . LEU B 1 231 ? -25.156 37.281 0.541 1 95.56 231 LEU B CA 1
ATOM 6823 C C . LEU B 1 231 ? -24.422 38.594 0.789 1 95.56 231 LEU B C 1
ATOM 6825 O O . LEU B 1 231 ? -23.188 38.625 0.819 1 95.56 231 LEU B O 1
ATOM 6829 N N . LEU B 1 232 ? -25.172 39.625 0.958 1 94.88 232 LEU B N 1
ATOM 6830 C CA . LEU B 1 232 ? -24.578 40.938 1.169 1 94.88 232 LEU B CA 1
ATOM 6831 C C . LEU B 1 232 ? -23.828 41 2.5 1 94.88 232 LEU B C 1
ATOM 6833 O O . LEU B 1 232 ? -22.75 41.562 2.586 1 94.88 232 LEU B O 1
ATOM 6837 N N . PHE B 1 233 ? -24.484 40.438 3.5 1 94.81 233 PHE B N 1
ATOM 6838 C CA . PHE B 1 233 ? -23.844 40.406 4.812 1 94.81 233 PHE B CA 1
ATOM 6839 C C . PHE B 1 233 ? -22.562 39.594 4.785 1 94.81 233 PHE B C 1
ATOM 6841 O O . PHE B 1 233 ? -21.578 39.938 5.441 1 94.81 233 PHE B O 1
ATOM 6848 N N . SER B 1 234 ? -22.562 38.469 4.086 1 96.69 234 SER B N 1
ATOM 6849 C CA . SER B 1 234 ? -21.375 37.656 3.928 1 96.69 234 SER B CA 1
ATOM 6850 C C . SER B 1 234 ? -20.281 38.406 3.189 1 96.69 234 SER B C 1
ATOM 6852 O O . SER B 1 234 ? -19.109 38.375 3.598 1 96.69 234 SER B O 1
ATOM 6854 N N . LEU B 1 235 ? -20.641 39.031 2.123 1 97 235 LEU B N 1
ATOM 6855 C CA . LEU B 1 235 ? -19.672 39.812 1.341 1 97 235 LEU B CA 1
ATOM 6856 C C . LEU B 1 235 ? -19.047 40.906 2.178 1 97 235 LEU B C 1
ATOM 6858 O O . LEU B 1 235 ? -17.828 41.125 2.143 1 97 235 LEU B O 1
ATOM 6862 N N . LEU B 1 236 ? -19.906 41.562 2.906 1 96.12 236 LEU B N 1
ATOM 6863 C CA . LEU B 1 236 ? -19.422 42.625 3.777 1 96.12 236 LEU B CA 1
ATOM 6864 C C . LEU B 1 236 ? -18.484 42.062 4.844 1 96.12 236 LEU B C 1
ATOM 6866 O O . LEU B 1 236 ? -17.438 42.656 5.117 1 96.12 236 LEU B O 1
ATOM 6870 N N . SER B 1 237 ? -18.906 41 5.445 1 96.38 237 SER B N 1
ATOM 6871 C CA . SER B 1 237 ? -18.094 40.375 6.473 1 96.38 237 SER B CA 1
ATOM 6872 C C . SER B 1 237 ? -16.734 39.938 5.914 1 96.38 237 SER B C 1
ATOM 6874 O O . SER B 1 237 ? -15.695 40.188 6.543 1 96.38 237 SER B O 1
ATOM 6876 N N . ILE B 1 238 ? -16.688 39.344 4.762 1 96.5 238 ILE B N 1
ATOM 6877 C CA . ILE B 1 238 ? -15.461 38.875 4.137 1 96.5 238 ILE B CA 1
ATOM 6878 C C . ILE B 1 238 ? -14.562 40.062 3.807 1 96.5 238 ILE B C 1
ATOM 6880 O O . ILE B 1 238 ? -13.352 40.031 4.062 1 96.5 238 ILE B O 1
ATOM 6884 N N . ILE B 1 239 ? -15.141 41.094 3.271 1 96.12 239 ILE B N 1
ATOM 6885 C CA . ILE B 1 239 ? -14.383 42.281 2.895 1 96.12 239 ILE B CA 1
ATOM 6886 C C . ILE B 1 239 ? -13.742 42.906 4.133 1 96.12 239 ILE B C 1
ATOM 6888 O O . ILE B 1 239 ? -12.562 43.25 4.121 1 96.12 239 ILE B O 1
ATOM 6892 N N . VAL B 1 240 ? -14.516 43.031 5.184 1 94.56 240 VAL B N 1
ATOM 6893 C CA . VAL B 1 240 ? -14.008 43.625 6.414 1 94.56 240 VAL B CA 1
ATOM 6894 C C . VAL B 1 240 ? -12.891 42.781 6.988 1 94.56 240 VAL B C 1
ATOM 6896 O O . VAL B 1 240 ? -11.844 43.281 7.398 1 94.56 240 VAL B O 1
ATOM 6899 N N . LEU B 1 241 ? -13.109 41.531 7.023 1 93.62 241 LEU B N 1
ATOM 6900 C CA . LEU B 1 241 ? -12.117 40.594 7.562 1 93.62 241 LEU B CA 1
ATOM 6901 C C . LEU B 1 241 ? -10.82 40.656 6.758 1 93.62 241 LEU B C 1
ATOM 6903 O O . LEU B 1 241 ? -9.742 40.781 7.328 1 93.62 241 LEU B O 1
ATOM 6907 N N . VAL B 1 242 ? -10.906 40.562 5.453 1 92.38 242 VAL B N 1
ATOM 6908 C CA . VAL B 1 242 ? -9.734 40.562 4.582 1 92.38 242 VAL B CA 1
ATOM 6909 C C . VAL B 1 242 ? -9 41.875 4.68 1 92.38 242 VAL B C 1
ATOM 6911 O O . VAL B 1 242 ? -7.773 41.906 4.777 1 92.38 242 VAL B O 1
ATOM 6914 N N . LEU B 1 243 ? -9.727 42.969 4.652 1 91.81 243 LEU B N 1
ATOM 6915 C CA . LEU B 1 243 ? -9.133 44.312 4.684 1 91.81 243 LEU B CA 1
ATOM 6916 C C . LEU B 1 243 ? -8.391 44.531 6 1 91.81 243 LEU B C 1
ATOM 6918 O O . LEU B 1 243 ? -7.266 45.031 6 1 91.81 243 LEU B O 1
ATOM 6922 N N . VAL B 1 244 ? -9.008 44.219 7.031 1 88.31 244 VAL B N 1
ATOM 6923 C CA . VAL B 1 244 ? -8.406 44.5 8.336 1 88.31 244 VAL B CA 1
ATOM 6924 C C . VAL B 1 244 ? -7.207 43.562 8.539 1 88.31 244 VAL B C 1
ATOM 6926 O O . VAL B 1 244 ? -6.188 43.969 9.102 1 88.31 244 VAL B O 1
ATOM 6929 N N . LYS B 1 245 ? -7.324 42.344 8.172 1 85.19 245 LYS B N 1
ATOM 6930 C CA . LYS B 1 245 ? -6.199 41.406 8.305 1 85.19 245 LYS B CA 1
ATOM 6931 C C . LYS B 1 245 ? -5.016 41.875 7.453 1 85.19 245 LYS B C 1
ATOM 6933 O O . LYS B 1 245 ? -3.861 41.75 7.871 1 85.19 245 LYS B O 1
ATOM 6938 N N . GLU B 1 246 ? -5.285 42.375 6.273 1 85.88 246 GLU B N 1
ATOM 6939 C CA . GLU B 1 246 ? -4.223 42.906 5.43 1 85.88 246 GLU B CA 1
ATOM 6940 C C . GLU B 1 246 ? -3.6 44.156 6.055 1 85.88 246 GLU B C 1
ATOM 6942 O O . GLU B 1 246 ? -2.389 44.375 5.961 1 85.88 246 GLU B O 1
ATOM 6947 N N . LEU B 1 247 ? -4.402 44.938 6.594 1 84.81 247 LEU B N 1
ATOM 6948 C CA . LEU B 1 247 ? -3.914 46.156 7.27 1 84.81 247 LEU B CA 1
ATOM 6949 C C . LEU B 1 247 ? -3.051 45.781 8.469 1 84.81 247 LEU B C 1
ATOM 6951 O O . LEU B 1 247 ? -2.043 46.438 8.742 1 84.81 247 LEU B O 1
ATOM 6955 N N . ASN B 1 248 ? -3.527 44.812 9.172 1 82.25 248 ASN B N 1
ATOM 6956 C CA . ASN B 1 248 ? -2.732 44.312 10.289 1 82.25 248 ASN B CA 1
ATOM 6957 C C . ASN B 1 248 ? -1.354 43.844 9.828 1 82.25 248 ASN B C 1
ATOM 6959 O O . ASN B 1 248 ? -0.359 44.062 10.523 1 82.25 248 ASN B O 1
ATOM 6963 N N . GLU B 1 249 ? -1.271 43.219 8.703 1 78.62 249 GLU B N 1
ATOM 6964 C CA . GLU B 1 249 ? -0.006 42.719 8.164 1 78.62 249 GLU B CA 1
ATOM 6965 C C . GLU B 1 249 ? 0.885 43.875 7.711 1 78.62 249 GLU B C 1
ATOM 6967 O O . GLU B 1 249 ? 2.104 43.844 7.898 1 78.62 249 GLU B O 1
ATOM 6972 N N . GLN B 1 250 ? 0.34 44.844 7.137 1 79.56 250 GLN B N 1
ATOM 6973 C CA . GLN B 1 250 ? 1.096 46 6.641 1 79.56 250 GLN B CA 1
ATOM 6974 C C . GLN B 1 250 ? 1.631 46.844 7.797 1 79.56 250 GLN B C 1
ATOM 6976 O O . GLN B 1 250 ? 2.732 47.375 7.711 1 79.56 250 GLN B O 1
ATOM 6981 N N . PHE B 1 251 ? 0.856 46.906 8.789 1 73.44 251 PHE B N 1
ATOM 6982 C CA . PHE B 1 251 ? 1.239 47.781 9.875 1 73.44 251 PHE B CA 1
ATOM 6983 C C . PHE B 1 251 ? 1.836 47 11.031 1 73.44 251 PHE B C 1
ATOM 6985 O O . PHE B 1 251 ? 1.865 47.469 12.172 1 73.44 251 PHE B O 1
ATOM 6992 N N . LYS B 1 252 ? 2.064 45.812 10.758 1 69.5 252 LYS B N 1
ATOM 6993 C CA . LYS B 1 252 ? 2.646 44.938 11.766 1 69.5 252 LYS B CA 1
ATOM 6994 C C . LYS B 1 252 ? 3.871 45.562 12.414 1 69.5 252 LYS B C 1
ATOM 6996 O O . LYS B 1 252 ? 4.137 45.344 13.602 1 69.5 252 LYS B O 1
ATOM 7001 N N . ARG B 1 253 ? 4.602 46.219 11.656 1 59.84 253 ARG B N 1
ATOM 7002 C CA . ARG B 1 253 ? 5.832 46.812 12.141 1 59.84 253 ARG B CA 1
ATOM 7003 C C . ARG B 1 253 ? 5.527 48 13.055 1 59.84 253 ARG B C 1
ATOM 7005 O O . ARG B 1 253 ? 6.312 48.312 13.945 1 59.84 253 ARG B O 1
ATOM 7012 N N . LYS B 1 254 ? 4.387 48.719 12.812 1 61.41 254 LYS B N 1
ATOM 7013 C CA . LYS B 1 254 ? 4.125 49.969 13.508 1 61.41 254 LYS B CA 1
ATOM 7014 C C . LYS B 1 254 ? 3.182 49.75 14.688 1 61.41 254 LYS B C 1
ATOM 7016 O O . LYS B 1 254 ? 3.254 50.5 15.68 1 61.41 254 LYS B O 1
ATOM 7021 N N . ILE B 1 255 ? 2.139 49 14.531 1 57.25 255 ILE B N 1
ATOM 7022 C CA . ILE B 1 255 ? 1.143 48.844 15.586 1 57.25 255 ILE B CA 1
ATOM 7023 C C . ILE B 1 255 ? 1.289 47.438 16.203 1 57.25 255 ILE B C 1
ATOM 7025 O O . ILE B 1 255 ? 1.166 46.438 15.516 1 57.25 255 ILE B O 1
ATOM 7029 N N . LYS B 1 256 ? 1.845 47.375 17.328 1 55.75 256 LYS B N 1
ATOM 7030 C CA . LYS B 1 256 ? 2.102 46.156 18.078 1 55.75 256 LYS B CA 1
ATOM 7031 C C . LYS B 1 256 ? 0.802 45.406 18.391 1 55.75 256 LYS B C 1
ATOM 7033 O O . LYS B 1 256 ? 0.825 44.25 18.812 1 55.75 256 LYS B O 1
ATOM 7038 N N . VAL B 1 257 ? -0.391 46.219 18.359 1 58.56 257 VAL B N 1
ATOM 7039 C CA . VAL B 1 257 ? -1.623 45.531 18.766 1 58.56 257 VAL B CA 1
ATOM 7040 C C . VAL B 1 257 ? -2.371 45.031 17.531 1 58.56 257 VAL B C 1
ATOM 7042 O O . VAL B 1 257 ? -2.658 45.812 16.609 1 58.56 257 VAL B O 1
ATOM 7045 N N . VAL B 1 258 ? -2.4 43.719 17.328 1 66.62 258 VAL B N 1
ATOM 7046 C CA . VAL B 1 258 ? -3.205 43.094 16.266 1 66.62 258 VAL B CA 1
ATOM 7047 C C . VAL B 1 258 ? -4.688 43.25 16.609 1 66.62 258 VAL B C 1
ATOM 7049 O O . VAL B 1 258 ? -5.129 42.844 17.688 1 66.62 258 VAL B O 1
ATOM 7052 N N . LEU B 1 259 ? -5.445 44.125 15.914 1 71 259 LEU B N 1
ATOM 7053 C CA . LEU B 1 259 ? -6.883 44.281 16.109 1 71 259 LEU B CA 1
ATOM 7054 C C . LEU B 1 259 ? -7.598 42.938 15.953 1 71 259 LEU B C 1
ATOM 7056 O O . LEU B 1 259 ? -7.477 42.281 14.922 1 71 259 LEU B O 1
ATOM 7060 N N . PRO B 1 260 ? -8.273 42.562 17.031 1 79.94 260 PRO B N 1
ATOM 7061 C CA . PRO B 1 260 ? -9.039 41.312 16.938 1 79.94 260 PRO B CA 1
ATOM 7062 C C . PRO B 1 260 ? -10.281 41.438 16.062 1 79.94 260 PRO B C 1
ATOM 7064 O O . PRO B 1 260 ? -11.406 41.406 16.578 1 79.94 260 PRO B O 1
ATOM 7067 N N . VAL B 1 261 ? -10.102 41.469 14.797 1 83.75 261 VAL B N 1
ATOM 7068 C CA . VAL B 1 261 ? -11.164 41.781 13.852 1 83.75 261 VAL B CA 1
ATOM 7069 C C . VAL B 1 261 ? -12.266 40.719 13.922 1 83.75 261 VAL B C 1
ATOM 7071 O O . VAL B 1 261 ? -13.445 41.031 13.766 1 83.75 261 VAL B O 1
ATOM 7074 N N . ASP B 1 262 ? -11.945 39.469 14.164 1 86.75 262 ASP B N 1
ATOM 7075 C CA . ASP B 1 262 ? -12.945 38.406 14.234 1 86.75 262 ASP B CA 1
ATOM 7076 C C . ASP B 1 262 ? -13.938 38.656 15.359 1 86.75 262 ASP B C 1
ATOM 7078 O O . ASP B 1 262 ? -15.156 38.594 15.156 1 86.75 262 ASP B O 1
ATOM 7082 N N . LEU B 1 263 ? -13.391 39.031 16.469 1 83.44 263 LEU B N 1
ATOM 7083 C CA . LEU B 1 263 ? -14.242 39.281 17.625 1 83.44 263 LEU B CA 1
ATOM 7084 C C . LEU B 1 263 ? -15.062 40.562 17.438 1 83.44 263 LEU B C 1
ATOM 7086 O O . LEU B 1 263 ? -16.25 40.594 17.781 1 83.44 263 LEU B O 1
ATOM 7090 N N . VAL B 1 264 ? -14.461 41.5 16.891 1 85.56 264 VAL B N 1
ATOM 7091 C CA . VAL B 1 264 ? -15.164 42.75 16.641 1 85.56 264 VAL B CA 1
ATOM 7092 C C . VAL B 1 264 ? -16.312 42.5 15.664 1 85.56 264 VAL B C 1
ATOM 7094 O O . VAL B 1 264 ? -17.406 43.062 15.844 1 85.56 264 VAL B O 1
ATOM 7097 N N . LEU B 1 265 ? -15.977 41.781 14.711 1 90.5 265 LEU B N 1
ATOM 7098 C CA . LEU B 1 265 ? -17 41.469 13.703 1 90.5 265 LEU B CA 1
ATOM 7099 C C . LEU B 1 265 ? -18.156 40.688 14.312 1 90.5 265 LEU B C 1
ATOM 7101 O O . LEU B 1 265 ? -19.328 40.969 14.008 1 90.5 265 LEU B O 1
ATOM 7105 N N . ILE B 1 266 ? -17.891 39.75 15.141 1 89.31 266 ILE B N 1
ATOM 7106 C CA . ILE B 1 266 ? -18.906 38.938 15.781 1 89.31 266 ILE B CA 1
ATOM 7107 C C . ILE B 1 266 ? -19.797 39.812 16.656 1 89.31 266 ILE B C 1
ATOM 7109 O O . ILE B 1 266 ? -21.031 39.719 16.594 1 89.31 266 ILE B O 1
ATOM 7113 N N . ILE B 1 267 ? -19.25 40.719 17.359 1 86.44 267 ILE B N 1
ATOM 7114 C CA . ILE B 1 267 ? -19.984 41.594 18.25 1 86.44 267 ILE B CA 1
ATOM 7115 C C . ILE B 1 267 ? -20.797 42.594 17.438 1 86.44 267 ILE B C 1
ATOM 7117 O O . ILE B 1 267 ? -21.984 42.812 17.703 1 86.44 267 ILE B O 1
ATOM 7121 N N . ALA B 1 268 ? -20.156 43.125 16.484 1 90.31 268 ALA B N 1
ATOM 7122 C CA . ALA B 1 268 ? -20.828 44.125 15.656 1 90.31 268 ALA B CA 1
ATOM 7123 C C . ALA B 1 268 ? -21.984 43.5 14.891 1 90.31 268 ALA B C 1
ATOM 7125 O O . ALA B 1 268 ? -23.062 44.094 14.773 1 90.31 268 ALA B O 1
ATOM 7126 N N . ALA B 1 269 ? -21.703 42.375 14.336 1 92.12 269 ALA B N 1
ATOM 7127 C CA . ALA B 1 269 ? -22.734 41.688 13.578 1 92.12 269 ALA B CA 1
ATOM 7128 C C . ALA B 1 269 ? -23.891 41.281 14.477 1 92.12 269 ALA B C 1
ATOM 7130 O O . ALA B 1 269 ? -25.062 41.375 14.086 1 92.12 269 ALA B O 1
ATOM 7131 N N . SER B 1 270 ? -23.609 40.812 15.656 1 90.06 270 SER B N 1
ATOM 7132 C CA . SER B 1 270 ? -24.641 40.438 16.609 1 90.06 270 SER B CA 1
ATOM 7133 C C . SER B 1 270 ? -25.484 41.656 17 1 90.06 270 SER B C 1
ATOM 7135 O O . SER B 1 270 ? -26.703 41.594 17.062 1 90.06 270 SER B O 1
ATOM 7137 N N . PHE B 1 271 ? -24.812 42.719 17.203 1 90.19 271 PHE B N 1
ATOM 7138 C CA . PHE B 1 271 ? -25.484 43.938 17.578 1 90.19 271 PHE B CA 1
ATOM 7139 C C . PHE B 1 271 ? -26.359 44.469 16.438 1 90.19 271 PHE B C 1
ATOM 7141 O O . PHE B 1 271 ? -27.5 44.906 16.672 1 90.19 271 PHE B O 1
ATOM 7148 N N . ALA B 1 272 ? -25.828 44.438 15.312 1 90.62 272 ALA B N 1
ATOM 7149 C CA . ALA B 1 272 ? -26.594 44.875 14.141 1 90.62 272 ALA B CA 1
ATOM 7150 C C . ALA B 1 272 ? -27.828 44 13.945 1 90.62 272 ALA B C 1
ATOM 7152 O O . ALA B 1 272 ? -28.906 44.5 13.609 1 90.62 272 ALA B O 1
ATOM 7153 N N . CYS B 1 273 ? -27.656 42.75 14.086 1 90.25 273 CYS B N 1
ATOM 7154 C CA . CYS B 1 273 ? -28.781 41.812 13.922 1 90.25 273 CYS B CA 1
ATOM 7155 C C . CYS B 1 273 ? -29.828 42.031 15.008 1 90.25 273 CYS B C 1
ATOM 7157 O O . CYS B 1 273 ? -31.031 41.938 14.75 1 90.25 273 CYS B O 1
ATOM 7159 N N . TYR B 1 274 ? -29.328 42.344 16.172 1 88.06 274 TYR B N 1
ATOM 7160 C CA . TYR B 1 274 ? -30.234 42.625 17.281 1 88.06 274 TYR B CA 1
ATOM 7161 C C . TYR B 1 274 ? -31.047 43.875 17.031 1 88.06 274 TYR B C 1
ATOM 7163 O O . TYR B 1 274 ? -32.25 43.906 17.188 1 88.06 274 TYR B O 1
ATOM 7171 N N . CYS B 1 275 ? -30.484 44.906 16.547 1 90.56 275 CYS B N 1
ATOM 7172 C CA . CYS B 1 275 ? -31.109 46.219 16.375 1 90.56 275 CYS B CA 1
ATOM 7173 C C . CYS B 1 275 ? -32.062 46.188 15.188 1 90.56 275 CYS B C 1
ATOM 7175 O O . CYS B 1 275 ? -33.094 46.906 15.188 1 90.56 275 CYS B O 1
ATOM 7177 N N . THR B 1 276 ? -31.781 45.438 14.188 1 89.12 276 THR B N 1
ATOM 7178 C CA . THR B 1 276 ? -32.594 45.469 12.977 1 89.12 276 THR B CA 1
ATOM 7179 C C . THR B 1 276 ? -33.531 44.25 12.938 1 89.12 276 THR B C 1
ATOM 7181 O O . THR B 1 276 ? -34.312 44.094 11.992 1 89.12 276 THR B O 1
ATOM 7184 N N . ASN B 1 277 ? -33.5 43.406 13.875 1 87.44 277 ASN B N 1
ATOM 7185 C CA . ASN B 1 277 ? -34.312 42.188 13.938 1 87.44 277 ASN B CA 1
ATOM 7186 C C . ASN B 1 277 ? -34.25 41.406 12.633 1 87.44 277 ASN B C 1
ATOM 7188 O O . ASN B 1 277 ? -35.281 41.062 12.047 1 87.44 277 ASN B O 1
ATOM 7192 N N . MET B 1 278 ? -33.156 41.219 12.234 1 84.75 278 MET B N 1
ATOM 7193 C CA . MET B 1 278 ? -32.938 40.594 10.93 1 84.75 278 MET B CA 1
ATOM 7194 C C . MET B 1 278 ? -33.469 39.156 10.898 1 84.75 278 MET B C 1
ATOM 7196 O O . MET B 1 278 ? -33.812 38.656 9.836 1 84.75 278 MET B O 1
ATOM 7200 N N . GLU B 1 279 ? -33.469 38.5 12.016 1 85.44 279 GLU B N 1
ATOM 7201 C CA . GLU B 1 279 ? -34 37.125 12.094 1 85.44 279 GLU B CA 1
ATOM 7202 C C . GLU B 1 279 ? -35.438 37.062 11.656 1 85.44 279 GLU B C 1
ATOM 7204 O O . GLU B 1 279 ? -35.812 36.219 10.852 1 85.44 279 GLU B O 1
ATOM 7209 N N . ASN B 1 280 ? -36.188 37.969 12.156 1 85.06 280 ASN B N 1
ATOM 7210 C CA . ASN B 1 280 ? -37.625 37.938 11.875 1 85.06 280 ASN B CA 1
ATOM 7211 C C . ASN B 1 280 ? -37.969 38.688 10.594 1 85.06 280 ASN B C 1
ATOM 7213 O O . ASN B 1 280 ? -38.906 38.344 9.891 1 85.06 280 ASN B O 1
ATOM 7217 N N . THR B 1 281 ? -37.219 39.688 10.344 1 85.31 281 THR B N 1
ATOM 7218 C CA . THR B 1 281 ? -37.531 40.531 9.211 1 85.31 281 THR B CA 1
ATOM 7219 C C . THR B 1 281 ? -37.062 39.906 7.906 1 85.31 281 THR B C 1
ATOM 7221 O O . THR B 1 281 ? -37.75 39.969 6.895 1 85.31 281 THR B O 1
ATOM 7224 N N . TYR B 1 282 ? -35.938 39.375 7.934 1 83.62 282 TYR B N 1
ATOM 7225 C CA . TYR B 1 282 ? -35.375 38.875 6.684 1 83.62 282 TYR B CA 1
ATOM 7226 C C . TYR B 1 282 ? -35.188 37.375 6.719 1 83.62 282 TYR B C 1
ATOM 7228 O O . TYR B 1 282 ? -34.812 36.75 5.723 1 83.62 282 TYR B O 1
ATOM 7236 N N . GLY B 1 283 ? -35.438 36.812 7.816 1 84.31 283 GLY B N 1
ATOM 7237 C CA . GLY B 1 283 ? -35.312 35.375 7.918 1 84.31 283 GLY B CA 1
ATOM 7238 C C . GLY B 1 283 ? -33.875 34.875 7.98 1 84.31 283 GLY B C 1
ATOM 7239 O O . GLY B 1 283 ? -33.594 33.75 7.523 1 84.31 283 GLY B O 1
ATOM 7240 N N . LEU B 1 284 ? -33.062 35.656 8.469 1 87.38 284 LEU B N 1
ATOM 7241 C CA . LEU B 1 284 ? -31.656 35.281 8.578 1 87.38 284 LEU B CA 1
ATOM 7242 C C . LEU B 1 284 ? -31.438 34.281 9.711 1 87.38 284 LEU B C 1
ATOM 7244 O O . LEU B 1 284 ? -32 34.438 10.789 1 87.38 284 LEU B O 1
ATOM 7248 N N . GLU B 1 285 ? -30.688 33.25 9.383 1 86.81 285 GLU B N 1
ATOM 7249 C CA . GLU B 1 285 ? -30.406 32.25 10.398 1 86.81 285 GLU B CA 1
ATOM 7250 C C . GLU B 1 285 ? -29.375 32.75 11.414 1 86.81 285 GLU B C 1
ATOM 7252 O O . GLU B 1 285 ? -28.328 33.25 11.039 1 86.81 285 GLU B O 1
ATOM 7257 N N . VAL B 1 286 ? -29.719 32.594 12.711 1 87.75 286 VAL B N 1
ATOM 7258 C CA . VAL B 1 286 ? -28.828 33.031 13.773 1 87.75 286 VAL B CA 1
ATOM 7259 C C . VAL B 1 286 ? -28.469 31.844 14.68 1 87.75 286 VAL B C 1
ATOM 7261 O O . VAL B 1 286 ? -29.094 30.797 14.602 1 87.75 286 VAL B O 1
ATOM 7264 N N . VAL B 1 287 ? -27.484 31.953 15.547 1 86.25 287 VAL B N 1
ATOM 7265 C CA . VAL B 1 287 ? -26.938 30.922 16.406 1 86.25 287 VAL B CA 1
ATOM 7266 C C . VAL B 1 287 ? -27.984 30.516 17.453 1 86.25 287 VAL B C 1
ATOM 7268 O O . VAL B 1 287 ? -28.188 29.328 17.719 1 86.25 287 VAL B O 1
ATOM 7271 N N . GLY B 1 288 ? -28.656 31.438 18.062 1 82.44 288 GLY B N 1
ATOM 7272 C CA . GLY B 1 288 ? -29.672 31.156 19.078 1 82.44 288 GLY B CA 1
ATOM 7273 C C . GLY B 1 288 ? -29.109 31.125 20.484 1 82.44 288 GLY B C 1
ATOM 7274 O O . GLY B 1 288 ? -28.078 31.734 20.75 1 82.44 288 GLY B O 1
ATOM 7275 N N . HIS B 1 289 ? -29.734 30.391 21.344 1 83.25 289 HIS B N 1
ATOM 7276 C CA . HIS B 1 289 ? -29.406 30.406 22.766 1 83.25 289 HIS B CA 1
ATOM 7277 C C . HIS B 1 289 ? -28.094 29.672 23.031 1 83.25 289 HIS B C 1
ATOM 7279 O O . HIS B 1 289 ? -27.953 28.516 22.656 1 83.25 289 HIS B O 1
ATOM 7285 N N . ILE B 1 290 ? -27.125 30.359 23.641 1 85.06 290 ILE B N 1
ATOM 7286 C CA . ILE B 1 290 ? -25.875 29.766 24.062 1 85.06 290 ILE B CA 1
ATOM 7287 C C . ILE B 1 290 ? -25.875 29.594 25.594 1 85.06 290 ILE B C 1
ATOM 7289 O O . ILE B 1 290 ? -25.922 30.594 26.328 1 85.06 290 ILE B O 1
ATOM 7293 N N . PRO B 1 291 ? -25.875 28.391 26.016 1 83.88 291 PRO B N 1
ATOM 7294 C CA . PRO B 1 291 ? -25.875 28.188 27.469 1 83.88 291 PRO B CA 1
ATOM 7295 C C . PRO B 1 291 ? -24.594 28.703 28.141 1 83.88 291 PRO B C 1
ATOM 7297 O O . PRO B 1 291 ? -23.531 28.75 27.5 1 83.88 291 PRO B O 1
ATOM 7300 N N . ASN B 1 292 ? -24.797 29.078 29.391 1 84.88 292 ASN B N 1
ATOM 7301 C CA . ASN B 1 292 ? -23.656 29.516 30.188 1 84.88 292 ASN B CA 1
ATOM 7302 C C . ASN B 1 292 ? -23.078 28.391 31.016 1 84.88 292 ASN B C 1
ATOM 7304 O O . ASN B 1 292 ? -23.828 27.562 31.562 1 84.88 292 ASN B O 1
ATOM 7308 N N . GLY B 1 293 ? -21.75 28.328 31.016 1 86.31 293 GLY B N 1
ATOM 7309 C CA . GLY B 1 293 ? -21.078 27.375 31.891 1 86.31 293 GLY B CA 1
ATOM 7310 C C . GLY B 1 293 ? -20.656 26.109 31.172 1 86.31 293 GLY B C 1
ATOM 7311 O O . GLY B 1 293 ? -20.812 25.984 29.953 1 86.31 293 GLY B O 1
ATOM 7312 N N . ILE B 1 294 ? -20.062 25.188 31.906 1 90.25 294 ILE B N 1
ATOM 7313 C CA . ILE B 1 294 ? -19.562 23.922 31.406 1 90.25 294 ILE B CA 1
ATOM 7314 C C . ILE B 1 294 ? -20.359 22.766 32 1 90.25 294 ILE B C 1
ATOM 7316 O O . ILE B 1 294 ? -20.438 22.625 33.219 1 90.25 294 ILE B O 1
ATOM 7320 N N . PRO B 1 295 ? -21.016 22.062 31.203 1 89.25 295 PRO B N 1
ATOM 7321 C CA . PRO B 1 295 ? -21.781 20.922 31.734 1 89.25 295 PRO B CA 1
ATOM 7322 C C . PRO B 1 295 ? -20.906 19.844 32.344 1 89.25 295 PRO B C 1
ATOM 7324 O O . PRO B 1 295 ? -19.703 19.781 32.062 1 89.25 295 PRO B O 1
ATOM 7327 N N . PRO B 1 296 ? -21.469 19.062 33.219 1 91.94 296 PRO B N 1
ATOM 7328 C CA . PRO B 1 296 ? -20.688 17.938 33.781 1 91.94 296 PRO B CA 1
ATOM 7329 C C . PRO B 1 296 ? -20.266 16.938 32.719 1 91.94 296 PRO B C 1
ATOM 7331 O O . PRO B 1 296 ? -20.969 16.75 31.719 1 91.94 296 PRO B O 1
ATOM 7334 N N . PRO B 1 297 ? -19.172 16.359 32.969 1 94.88 297 PRO B N 1
ATOM 7335 C CA . PRO B 1 297 ? -18.641 15.398 31.984 1 94.88 297 PRO B CA 1
ATOM 7336 C C . PRO B 1 297 ? -19.609 14.242 31.719 1 94.88 297 PRO B C 1
ATOM 7338 O O . PRO B 1 297 ? -20.359 13.836 32.594 1 94.88 297 PRO B O 1
ATOM 7341 N N . ARG B 1 298 ? -19.641 13.852 30.516 1 94.62 298 ARG B N 1
ATOM 7342 C CA . ARG B 1 298 ? -20.469 12.734 30.078 1 94.62 298 ARG B CA 1
ATOM 7343 C C . ARG B 1 298 ? -19.719 11.875 29.062 1 94.62 298 ARG B C 1
ATOM 7345 O O . ARG B 1 298 ? -19.062 12.406 28.172 1 94.62 298 ARG B O 1
ATOM 7352 N N . ALA B 1 299 ? -19.891 10.578 29.219 1 96.12 299 ALA B N 1
ATOM 7353 C CA . ALA B 1 299 ? -19.219 9.664 28.281 1 96.12 299 ALA B CA 1
ATOM 7354 C C . ALA B 1 299 ? -19.906 9.68 26.922 1 96.12 299 ALA B C 1
ATOM 7356 O O . ALA B 1 299 ? -21.141 9.734 26.828 1 96.12 299 ALA B O 1
ATOM 7357 N N . PRO B 1 300 ? -19.125 9.734 25.875 1 96.88 300 PRO B N 1
ATOM 7358 C CA . PRO B 1 300 ? -19.734 9.602 24.562 1 96.88 300 PRO B CA 1
ATOM 7359 C C . PRO B 1 300 ? -20.438 8.258 24.359 1 96.88 300 PRO B C 1
ATOM 7361 O O . PRO B 1 300 ? -20.078 7.273 25.016 1 96.88 300 PRO B O 1
ATOM 7364 N N . PRO B 1 301 ? -21.422 8.219 23.547 1 96.62 301 PRO B N 1
ATOM 7365 C CA . PRO B 1 301 ? -22.125 6.949 23.328 1 96.62 301 PRO B CA 1
ATOM 7366 C C . PRO B 1 301 ? -21.219 5.875 22.719 1 96.62 301 PRO B C 1
ATOM 7368 O O . PRO B 1 301 ? -20.75 6.023 21.594 1 96.62 301 PRO B O 1
ATOM 7371 N N . MET B 1 302 ? -21.109 4.781 23.406 1 96 302 MET B N 1
ATOM 7372 C CA . MET B 1 302 ? -20.188 3.717 23.016 1 96 302 MET B CA 1
ATOM 7373 C C . MET B 1 302 ? -20.844 2.77 22.016 1 96 302 MET B C 1
ATOM 7375 O O . MET B 1 302 ? -20.156 2.061 21.281 1 96 302 MET B O 1
ATOM 7379 N N . ASN B 1 303 ? -22.109 2.801 21.891 1 95.69 303 ASN B N 1
ATOM 7380 C CA . ASN B 1 303 ? -22.859 1.869 21.062 1 95.69 303 ASN B CA 1
ATOM 7381 C C . ASN B 1 303 ? -22.75 2.232 19.578 1 95.69 303 ASN B C 1
ATOM 7383 O O . ASN B 1 303 ? -23.016 1.399 18.703 1 95.69 303 ASN B O 1
ATOM 7387 N N . ILE B 1 304 ? -22.312 3.447 19.312 1 96.75 304 ILE B N 1
ATOM 7388 C CA . ILE B 1 304 ? -22.297 3.867 17.922 1 96.75 304 ILE B CA 1
ATOM 7389 C C . ILE B 1 304 ? -20.859 3.904 17.406 1 96.75 304 ILE B C 1
ATOM 7391 O O . ILE B 1 304 ? -20.609 4.414 16.312 1 96.75 304 ILE B O 1
ATOM 7395 N N . LEU B 1 305 ? -19.938 3.4 18.078 1 97.06 305 LEU B N 1
ATOM 7396 C CA . LEU B 1 305 ? -18.531 3.49 17.703 1 97.06 305 LEU B CA 1
ATOM 7397 C C . LEU B 1 305 ? -18.266 2.777 16.391 1 97.06 305 LEU B C 1
ATOM 7399 O O . LEU B 1 305 ? -17.453 3.238 15.57 1 97.06 305 LEU B O 1
ATOM 7403 N N . SER B 1 306 ? -18.953 1.688 16.125 1 95.81 306 SER B N 1
ATOM 7404 C CA . SER B 1 306 ? -18.766 0.96 14.867 1 95.81 306 SER B CA 1
ATOM 7405 C C . SER B 1 306 ? -19.312 1.76 13.688 1 95.81 306 SER B C 1
ATOM 7407 O O . SER B 1 306 ? -18.75 1.699 12.586 1 95.81 306 SER B O 1
ATOM 7409 N N . ALA B 1 307 ? -20.328 2.5 13.992 1 95.5 307 ALA B N 1
ATOM 7410 C CA . ALA B 1 307 ? -20.969 3.275 12.93 1 95.5 307 ALA B CA 1
ATOM 7411 C C . ALA B 1 307 ? -20.109 4.473 12.531 1 95.5 307 ALA B C 1
ATOM 7413 O O . ALA B 1 307 ? -20.188 4.953 11.398 1 95.5 307 ALA B O 1
ATOM 7414 N N . VAL B 1 308 ? -19.234 4.969 13.422 1 97.62 308 VAL B N 1
ATOM 7415 C CA . VAL B 1 308 ? -18.484 6.184 13.133 1 97.62 308 VAL B CA 1
ATOM 7416 C C . VAL B 1 308 ? -17.016 5.836 12.852 1 97.62 308 VAL B C 1
ATOM 7418 O O . VAL B 1 308 ? -16.156 6.719 12.852 1 97.62 308 VAL B O 1
ATOM 7421 N N . LEU B 1 309 ? -16.672 4.637 12.57 1 96.88 309 LEU B N 1
ATOM 7422 C CA . LEU B 1 309 ? -15.305 4.145 12.438 1 96.88 309 LEU B CA 1
ATOM 7423 C C . LEU B 1 309 ? -14.586 4.844 11.289 1 96.88 309 LEU B C 1
ATOM 7425 O O . LEU B 1 309 ? -13.43 5.238 11.422 1 96.88 309 LEU B O 1
ATOM 7429 N N . THR B 1 310 ? -15.25 4.977 10.18 1 93.94 310 THR B N 1
ATOM 7430 C CA . THR B 1 310 ? -14.633 5.578 9 1 93.94 310 THR B CA 1
ATOM 7431 C C . THR B 1 310 ? -14.266 7.035 9.258 1 93.94 310 THR B C 1
ATOM 7433 O O . THR B 1 310 ? -13.156 7.465 8.945 1 93.94 310 THR B O 1
ATOM 7436 N N . GLU B 1 311 ? -15.203 7.754 9.859 1 96.75 311 GLU B N 1
ATOM 7437 C CA . GLU B 1 311 ? -14.945 9.148 10.188 1 96.75 311 GLU B CA 1
ATOM 7438 C C . GLU B 1 311 ? -13.867 9.273 11.258 1 96.75 311 GLU B C 1
ATOM 7440 O O . GLU B 1 311 ? -13.016 10.164 11.195 1 96.75 311 GLU B O 1
ATOM 7445 N N . ALA B 1 312 ? -13.93 8.344 12.18 1 98.31 312 ALA B N 1
ATOM 7446 C CA . ALA B 1 312 ? -12.922 8.367 13.25 1 98.31 312 ALA B CA 1
ATOM 7447 C C . ALA B 1 312 ? -11.523 8.156 12.688 1 98.31 312 ALA B C 1
ATOM 7449 O O . ALA B 1 312 ? -10.57 8.812 13.109 1 98.31 312 ALA B O 1
ATOM 7450 N N . PHE B 1 313 ? -11.375 7.332 11.734 1 96.81 313 PHE B N 1
ATOM 7451 C CA . PHE B 1 313 ? -10.094 7.102 11.078 1 96.81 313 PHE B CA 1
ATOM 7452 C C . PHE B 1 313 ? -9.633 8.352 10.336 1 96.81 313 PHE B C 1
ATOM 7454 O O . PHE B 1 313 ? -8.445 8.68 10.328 1 96.81 313 PHE B O 1
ATOM 7461 N N . GLY B 1 314 ? -10.578 8.984 9.727 1 96 314 GLY B N 1
ATOM 7462 C CA . GLY B 1 314 ? -10.266 10.227 9.047 1 96 314 GLY B CA 1
ATOM 7463 C C . GLY B 1 314 ? -9.75 11.312 9.977 1 96 314 GLY B C 1
ATOM 7464 O O . GLY B 1 314 ? -8.734 11.953 9.695 1 96 314 GLY B O 1
ATOM 7465 N N . VAL B 1 315 ? -10.422 11.469 11.078 1 97.56 315 VAL B N 1
ATOM 7466 C CA . VAL B 1 315 ? -10.031 12.469 12.062 1 97.56 315 VAL B CA 1
ATOM 7467 C C . VAL B 1 315 ? -8.648 12.141 12.617 1 97.56 315 VAL B C 1
ATOM 7469 O O . VAL B 1 315 ? -7.812 13.031 12.797 1 97.56 315 VAL B O 1
ATOM 7472 N N . ALA B 1 316 ? -8.453 10.875 12.859 1 98 316 ALA B N 1
ATOM 7473 C CA . ALA B 1 316 ? -7.18 10.445 13.43 1 98 316 ALA B CA 1
ATOM 7474 C C . ALA B 1 316 ? -6.027 10.734 12.477 1 98 316 ALA B C 1
ATOM 7476 O O . ALA B 1 316 ? -5.008 11.305 12.875 1 98 316 ALA B O 1
ATOM 7477 N N . LEU B 1 317 ? -6.195 10.43 11.258 1 96.06 317 LEU B N 1
ATOM 7478 C CA . LEU B 1 317 ? -5.105 10.523 10.297 1 96.06 317 LEU B CA 1
ATOM 7479 C C . LEU B 1 317 ? -4.926 11.961 9.82 1 96.06 317 LEU B C 1
ATOM 7481 O O . LEU B 1 317 ? -3.834 12.523 9.922 1 96.06 317 LEU B O 1
ATOM 7485 N N . VAL B 1 318 ? -5.965 12.562 9.359 1 95.75 318 VAL B N 1
ATOM 7486 C CA . VAL B 1 318 ? -5.898 13.906 8.805 1 95.75 318 VAL B CA 1
ATOM 7487 C C . VAL B 1 318 ? -5.547 14.906 9.914 1 95.75 318 VAL B C 1
ATOM 7489 O O . VAL B 1 318 ? -4.711 15.789 9.711 1 95.75 318 VAL B O 1
ATOM 7492 N N . GLY B 1 319 ? -6.219 14.711 11.016 1 97.25 319 GLY B N 1
ATOM 7493 C CA . GLY B 1 319 ? -5.922 15.594 12.133 1 97.25 319 GLY B CA 1
ATOM 7494 C C . GLY B 1 319 ? -4.48 15.508 12.594 1 97.25 319 GLY B C 1
ATOM 7495 O O . GLY B 1 319 ? -3.84 16.531 12.836 1 97.25 319 GLY B O 1
ATOM 7496 N N . TYR B 1 320 ? -3.992 14.328 12.641 1 97.31 320 TYR B N 1
ATOM 7497 C CA . TYR B 1 320 ? -2.617 14.133 13.078 1 97.31 320 TYR B CA 1
ATOM 7498 C C . TYR B 1 320 ? -1.632 14.695 12.062 1 97.31 320 TYR B C 1
ATOM 7500 O O . TYR B 1 320 ? -0.687 15.398 12.422 1 97.31 320 TYR B O 1
ATOM 7508 N N . VAL B 1 321 ? -1.828 14.398 10.836 1 96.12 321 VAL B N 1
ATOM 7509 C CA . VAL B 1 321 ? -0.886 14.773 9.789 1 96.12 321 VAL B CA 1
ATOM 7510 C C . VAL B 1 321 ? -0.813 16.297 9.68 1 96.12 321 VAL B C 1
ATOM 7512 O O . VAL B 1 321 ? 0.276 16.859 9.578 1 96.12 321 VAL B O 1
ATOM 7515 N N . ALA B 1 322 ? -1.932 16.922 9.734 1 94.88 322 ALA B N 1
ATOM 7516 C CA . ALA B 1 322 ? -1.959 18.391 9.695 1 94.88 322 ALA B CA 1
ATOM 7517 C C . ALA B 1 322 ? -1.261 18.984 10.922 1 94.88 322 ALA B C 1
ATOM 7519 O O . ALA B 1 322 ? -0.504 19.938 10.805 1 94.88 322 ALA B O 1
ATOM 7520 N N . SER B 1 323 ? -1.503 18.391 12.047 1 97.31 323 SER B N 1
ATOM 7521 C CA . SER B 1 323 ? -0.909 18.859 13.289 1 97.31 323 SER B CA 1
ATOM 7522 C C . SER B 1 323 ? 0.599 18.641 13.312 1 97.31 323 SER B C 1
ATOM 7524 O O . SER B 1 323 ? 1.359 19.5 13.75 1 97.31 323 SER B O 1
ATOM 7526 N N . LEU B 1 324 ? 0.98 17.5 12.836 1 96 324 LEU B N 1
ATOM 7527 C CA . LEU B 1 324 ? 2.4 17.172 12.828 1 96 324 LEU B CA 1
ATOM 7528 C C . LEU B 1 324 ? 3.174 18.109 11.906 1 96 324 LEU B C 1
ATOM 7530 O O . LEU B 1 324 ? 4.285 18.531 12.242 1 96 324 LEU B O 1
ATOM 7534 N N . ALA B 1 325 ? 2.631 18.391 10.789 1 93.81 325 ALA B N 1
ATOM 7535 C CA . ALA B 1 325 ? 3.271 19.312 9.852 1 93.81 325 ALA B CA 1
ATOM 7536 C C . ALA B 1 325 ? 3.521 20.672 10.5 1 93.81 325 ALA B C 1
ATOM 7538 O O . ALA B 1 325 ? 4.57 21.281 10.281 1 93.81 325 ALA B O 1
ATOM 7539 N N . LEU B 1 326 ? 2.617 21.109 11.297 1 95.44 326 LEU B N 1
ATOM 7540 C CA . LEU B 1 326 ? 2.754 22.391 11.992 1 95.44 326 LEU B CA 1
ATOM 7541 C C . LEU B 1 326 ? 3.797 22.297 13.094 1 95.44 326 LEU B C 1
ATOM 7543 O O . LEU B 1 326 ? 4.578 23.234 13.297 1 95.44 326 LEU B O 1
ATOM 7547 N N . ALA B 1 327 ? 3.764 21.188 13.75 1 96.38 327 ALA B N 1
ATOM 7548 C CA . ALA B 1 327 ? 4.754 20.984 14.805 1 96.38 327 ALA B CA 1
ATOM 7549 C C . ALA B 1 327 ? 6.168 20.922 14.227 1 96.38 327 ALA B C 1
ATOM 7551 O O . ALA B 1 327 ? 7.09 21.547 14.766 1 96.38 327 ALA B O 1
ATOM 7552 N N . GLN B 1 328 ? 6.312 20.25 13.18 1 93.31 328 GLN B N 1
ATOM 7553 C CA . GLN B 1 328 ? 7.613 20.141 12.523 1 93.31 328 GLN B CA 1
ATOM 7554 C C . GLN B 1 328 ? 8.047 21.5 11.953 1 93.31 328 GLN B C 1
ATOM 7556 O O . GLN B 1 328 ? 9.219 21.859 12.031 1 93.31 328 GLN B O 1
ATOM 7561 N N . GLY B 1 329 ? 7.125 22.203 11.406 1 90.88 329 GLY B N 1
ATOM 7562 C CA . GLY B 1 329 ? 7.422 23.531 10.914 1 90.88 329 GLY B CA 1
ATOM 7563 C C . GLY B 1 329 ? 7.875 24.484 12.008 1 90.88 329 GLY B C 1
ATOM 7564 O O . GLY B 1 329 ? 8.82 25.25 11.812 1 90.88 329 GLY B O 1
ATOM 7565 N N . SER B 1 330 ? 7.199 24.375 13.102 1 93.88 330 SER B N 1
ATOM 7566 C CA . SER B 1 330 ? 7.566 25.188 14.25 1 93.88 330 SER B CA 1
ATOM 7567 C C . SER B 1 330 ? 8.961 24.828 14.766 1 93.88 330 SER B C 1
ATOM 7569 O O . SER B 1 330 ? 9.758 25.703 15.078 1 93.88 330 SER B O 1
ATOM 7571 N N . ALA B 1 331 ? 9.234 23.562 14.812 1 92.94 331 ALA B N 1
ATOM 7572 C CA . ALA B 1 331 ? 10.531 23.078 15.281 1 92.94 331 ALA B CA 1
ATOM 7573 C C . ALA B 1 331 ? 11.656 23.547 14.367 1 92.94 331 ALA B C 1
ATOM 7575 O O . ALA B 1 331 ? 12.727 23.938 14.844 1 92.94 331 ALA B O 1
ATOM 7576 N N . LYS B 1 332 ? 11.391 23.516 13.188 1 86.38 332 LYS B N 1
ATOM 7577 C CA . LYS B 1 332 ? 12.383 23.953 12.211 1 86.38 332 LYS B CA 1
ATOM 7578 C C . LYS B 1 332 ? 12.633 25.453 12.32 1 86.38 332 LYS B C 1
ATOM 7580 O O . LYS B 1 332 ? 13.789 25.906 12.312 1 86.38 332 LYS B O 1
ATOM 7585 N N . LYS B 1 333 ? 11.602 26.203 12.445 1 89.12 333 LYS B N 1
ATOM 7586 C CA . LYS B 1 333 ? 11.688 27.656 12.492 1 89.12 333 LYS B CA 1
ATOM 7587 C C . LYS B 1 333 ? 12.406 28.125 13.75 1 89.12 333 LYS B C 1
ATOM 7589 O O . LYS B 1 333 ? 13.188 29.078 13.711 1 89.12 333 LYS B O 1
ATOM 7594 N N . PHE B 1 334 ? 12.172 27.469 14.812 1 92.38 334 PHE B N 1
ATOM 7595 C CA . PHE B 1 334 ? 12.688 27.953 16.094 1 92.38 334 PHE B CA 1
ATOM 7596 C C . PHE B 1 334 ? 13.797 27.031 16.594 1 92.38 334 PHE B C 1
ATOM 7598 O O . PHE B 1 334 ? 14.188 27.109 17.766 1 92.38 334 PHE B O 1
ATOM 7605 N N . LYS B 1 335 ? 14.234 26.062 15.812 1 87.5 335 LYS B N 1
ATOM 7606 C CA . LYS B 1 335 ? 15.438 25.25 15.984 1 87.5 335 LYS B CA 1
ATOM 7607 C C . LYS B 1 335 ? 15.32 24.359 17.219 1 87.5 335 LYS B C 1
ATOM 7609 O O . LYS B 1 335 ? 16.219 24.359 18.062 1 87.5 335 LYS B O 1
ATOM 7614 N N . TYR B 1 336 ? 14.258 23.719 17.344 1 90.19 336 TYR B N 1
ATOM 7615 C CA . TYR B 1 336 ? 14.117 22.641 18.328 1 90.19 336 TYR B CA 1
ATOM 7616 C C . TYR B 1 336 ? 13.633 21.359 17.672 1 90.19 336 TYR B C 1
ATOM 7618 O O . TYR B 1 336 ? 13.516 21.281 16.453 1 90.19 336 TYR B O 1
ATOM 7626 N N . SER B 1 337 ? 13.508 20.297 18.406 1 90.25 337 SER B N 1
ATOM 7627 C CA . SER B 1 337 ? 13.117 19.016 17.812 1 90.25 337 SER B CA 1
ATOM 7628 C C . SER B 1 337 ? 11.789 18.531 18.375 1 90.25 337 SER B C 1
ATOM 7630 O O . SER B 1 337 ? 11.398 18.906 19.484 1 90.25 337 SER B O 1
ATOM 7632 N N . VAL B 1 338 ? 11.102 17.859 17.594 1 94.44 338 VAL B N 1
ATOM 7633 C CA . VAL B 1 338 ? 9.828 17.25 17.984 1 94.44 338 VAL B CA 1
ATOM 7634 C C . VAL B 1 338 ? 9.875 15.742 17.734 1 94.44 338 VAL B C 1
ATOM 7636 O O . VAL B 1 338 ? 10.453 15.297 16.734 1 94.44 338 VAL B O 1
ATOM 7639 N N . ASP B 1 339 ? 9.32 15 18.609 1 95 339 ASP B N 1
ATOM 7640 C CA . ASP B 1 339 ? 9.172 13.555 18.453 1 95 339 ASP B CA 1
ATOM 7641 C C . ASP B 1 339 ? 7.816 13.211 17.828 1 95 339 ASP B C 1
ATOM 7643 O O . ASP B 1 339 ? 6.773 13.383 18.469 1 95 339 ASP B O 1
ATOM 7647 N N . ASP B 1 340 ? 7.879 12.688 16.656 1 95.94 340 ASP B N 1
ATOM 7648 C CA . ASP B 1 340 ? 6.656 12.414 15.906 1 95.94 340 ASP B CA 1
ATOM 7649 C C . ASP B 1 340 ? 5.75 11.445 16.672 1 95.94 340 ASP B C 1
ATOM 7651 O O . ASP B 1 340 ? 4.523 11.547 16.594 1 95.94 340 ASP B O 1
ATOM 7655 N N . ASN B 1 341 ? 6.344 10.477 17.359 1 96.56 341 ASN B N 1
ATOM 7656 C CA . ASN B 1 341 ? 5.535 9.508 18.094 1 96.56 341 ASN B CA 1
ATOM 7657 C C . ASN B 1 341 ? 4.887 10.141 19.328 1 96.56 341 ASN B C 1
ATOM 7659 O O . ASN B 1 341 ? 3.76 9.789 19.688 1 96.56 341 ASN B O 1
ATOM 7663 N N . GLN B 1 342 ? 5.574 11.031 20.016 1 97 342 GLN B N 1
ATOM 7664 C CA . GLN B 1 342 ? 5.023 11.766 21.141 1 97 342 GLN B CA 1
ATOM 7665 C C . GLN B 1 342 ? 3.83 12.617 20.719 1 97 342 GLN B C 1
ATOM 7667 O O . GLN B 1 342 ? 2.887 12.805 21.484 1 97 342 GLN B O 1
ATOM 7672 N N . GLU B 1 343 ? 3.895 13.062 19.562 1 97.81 343 GLU B N 1
ATOM 7673 C CA . GLU B 1 343 ? 2.791 13.875 19.062 1 97.81 343 GLU B CA 1
ATOM 7674 C C . GLU B 1 343 ? 1.527 13.039 18.875 1 97.81 343 GLU B C 1
ATOM 7676 O O . GLU B 1 343 ? 0.415 13.547 19.047 1 97.81 343 GLU B O 1
ATOM 7681 N N . PHE B 1 344 ? 1.677 11.711 18.547 1 97.81 344 PHE B N 1
ATOM 7682 C CA . PHE B 1 344 ? 0.515 10.836 18.531 1 97.81 344 PHE B CA 1
ATOM 7683 C C . PHE B 1 344 ? -0.15 10.781 19.906 1 97.81 344 PHE B C 1
ATOM 7685 O O . PHE B 1 344 ? -1.377 10.828 20 1 97.81 344 PHE B O 1
ATOM 7692 N N . LEU B 1 345 ? 0.635 10.688 20.906 1 98.06 345 LEU B N 1
ATOM 7693 C CA . LEU B 1 345 ? 0.123 10.641 22.266 1 98.06 345 LEU B CA 1
ATOM 7694 C C . LEU B 1 345 ? -0.568 11.953 22.641 1 98.06 345 LEU B C 1
ATOM 7696 O O . LEU B 1 345 ? -1.663 11.945 23.203 1 98.06 345 LEU B O 1
ATOM 7700 N N . ALA B 1 346 ? 0.098 13.023 22.312 1 98.25 346 ALA B N 1
ATOM 7701 C CA . ALA B 1 346 ? -0.419 14.344 22.656 1 98.25 346 ALA B CA 1
ATOM 7702 C C . ALA B 1 346 ? -1.768 14.594 21.984 1 98.25 346 ALA B C 1
ATOM 7704 O O . ALA B 1 346 ? -2.736 14.969 22.641 1 98.25 346 ALA B O 1
ATOM 7705 N N . HIS B 1 347 ? -1.862 14.336 20.734 1 98.44 347 HIS B N 1
ATOM 7706 C CA . HIS B 1 347 ? -3.104 14.602 20.016 1 98.44 347 HIS B CA 1
ATOM 7707 C C . HIS B 1 347 ? -4.152 13.539 20.328 1 98.44 347 HIS B C 1
ATOM 7709 O O . HIS B 1 347 ? -5.348 13.836 20.359 1 98.44 347 HIS B O 1
ATOM 7715 N N . GLY B 1 348 ? -3.719 12.266 20.5 1 98.69 348 GLY B N 1
ATOM 7716 C CA . GLY B 1 348 ? -4.656 11.234 20.906 1 98.69 348 GLY B CA 1
ATOM 7717 C C . GLY B 1 348 ? -5.363 11.562 22.219 1 98.69 348 GLY B C 1
ATOM 7718 O O . GLY B 1 348 ? -6.59 11.5 22.297 1 98.69 348 GLY B O 1
ATOM 7719 N N . LEU B 1 349 ? -4.617 12.031 23.156 1 98.5 349 LEU B N 1
ATOM 7720 C CA . LEU B 1 349 ? -5.188 12.375 24.453 1 98.5 349 LEU B CA 1
ATOM 7721 C C . LEU B 1 349 ? -5.98 13.68 24.375 1 98.5 349 LEU B C 1
ATOM 7723 O O . LEU B 1 349 ? -6.953 13.867 25.109 1 98.5 349 LEU B O 1
ATOM 7727 N N . SER B 1 350 ? -5.594 14.539 23.469 1 98.5 350 SER B N 1
ATOM 7728 C CA . SER B 1 350 ? -6.309 15.797 23.266 1 98.5 350 SER B CA 1
ATOM 7729 C C . SER B 1 350 ? -7.664 15.562 22.609 1 98.5 350 SER B C 1
ATOM 7731 O O . SER B 1 350 ? -8.484 16.469 22.516 1 98.5 350 SER B O 1
ATOM 7733 N N . ASN B 1 351 ? -7.867 14.367 22.125 1 98.81 351 ASN B N 1
ATOM 7734 C CA . ASN B 1 351 ? -9.172 14.008 21.562 1 98.81 351 ASN B CA 1
ATOM 7735 C C . ASN B 1 351 ? -9.945 13.094 22.516 1 98.81 351 ASN B C 1
ATOM 7737 O O . ASN B 1 351 ? -11.148 13.281 22.719 1 98.81 351 ASN B O 1
ATOM 7741 N N . VAL B 1 352 ? -9.281 12.188 23.188 1 98.69 352 VAL B N 1
ATOM 7742 C CA . VAL B 1 352 ? -9.93 11.195 24.031 1 98.69 352 VAL B CA 1
ATOM 7743 C C . VAL B 1 352 ? -10.5 11.875 25.281 1 98.69 352 VAL B C 1
ATOM 7745 O O . VAL B 1 352 ? -11.688 11.75 25.578 1 98.69 352 VAL B O 1
ATOM 7748 N N . ILE B 1 353 ? -9.75 12.625 25.984 1 98.56 353 ILE B N 1
ATOM 7749 C CA . ILE B 1 353 ? -10.156 13.188 27.266 1 98.56 353 ILE B CA 1
ATOM 7750 C C . ILE B 1 353 ? -11.234 14.242 27.062 1 98.56 353 ILE B C 1
ATOM 7752 O O . ILE B 1 353 ? -12.305 14.18 27.672 1 98.56 353 ILE B O 1
ATOM 7756 N N . PRO B 1 354 ? -11.062 15.156 26.125 1 98.44 354 PRO B N 1
ATOM 7757 C CA . PRO B 1 354 ? -12.094 16.172 25.922 1 98.44 354 PRO B CA 1
ATOM 7758 C C . PRO B 1 354 ? -13.398 15.602 25.359 1 98.44 354 PRO B C 1
ATOM 7760 O O . PRO B 1 354 ? -14.445 16.25 25.453 1 98.44 354 PRO B O 1
ATOM 7763 N N . SER B 1 355 ? -13.312 14.398 24.766 1 98.44 355 SER B N 1
ATOM 7764 C CA . SER B 1 355 ? -14.539 13.781 24.266 1 98.44 355 SER B CA 1
ATOM 7765 C C . SER B 1 355 ? -15.531 13.531 25.391 1 98.44 355 SER B C 1
ATOM 7767 O O . SER B 1 355 ? -16.734 13.469 25.156 1 98.44 355 SER B O 1
ATOM 7769 N N . PHE B 1 356 ? -15.078 13.492 26.625 1 98.19 356 PHE B N 1
ATOM 7770 C CA . PHE B 1 356 ? -15.938 13.328 27.797 1 98.19 356 PHE B CA 1
ATOM 7771 C C . PHE B 1 356 ? -16.484 14.672 28.266 1 98.19 356 PHE B C 1
ATOM 7773 O O . PHE B 1 356 ? -17.328 14.727 29.156 1 98.19 356 PHE B O 1
ATOM 7780 N N . LEU B 1 357 ? -16 15.727 27.641 1 97.5 357 LEU B N 1
ATOM 7781 C CA . LEU B 1 357 ? -16.391 17.078 28.016 1 97.5 357 LEU B CA 1
ATOM 7782 C C . LEU B 1 357 ? -17.094 17.781 26.844 1 97.5 357 LEU B C 1
ATOM 7784 O O . LEU B 1 357 ? -16.922 18.984 26.656 1 97.5 357 LEU B O 1
ATOM 7788 N N . PHE B 1 358 ? -17.719 17.031 25.984 1 96.31 358 PHE B N 1
ATOM 7789 C CA . PHE B 1 358 ? -18.594 17.5 24.922 1 96.31 358 PHE B CA 1
ATOM 7790 C C . PHE B 1 358 ? -17.797 18.281 23.875 1 96.31 358 PHE B C 1
ATOM 7792 O O . PHE B 1 358 ? -18.234 19.344 23.422 1 96.31 358 PHE B O 1
ATOM 7799 N N . CYS B 1 359 ? -16.641 17.766 23.578 1 97.81 359 CYS B N 1
ATOM 7800 C CA . CYS B 1 359 ? -15.812 18.438 22.594 1 97.81 359 CYS B CA 1
ATOM 7801 C C . CYS B 1 359 ? -15.852 17.703 21.25 1 97.81 359 CYS B C 1
ATOM 7803 O O . CYS B 1 359 ? -15.938 16.469 21.219 1 97.81 359 CYS B O 1
ATOM 7805 N N . ILE B 1 360 ? -15.844 18.484 20.203 1 98.06 360 ILE B N 1
ATOM 7806 C CA . ILE B 1 360 ? -15.688 17.938 18.844 1 98.06 360 ILE B CA 1
ATOM 7807 C C . ILE B 1 360 ? -14.219 17.594 18.594 1 98.06 360 ILE B C 1
ATOM 7809 O O . ILE B 1 360 ? -13.344 17.953 19.391 1 98.06 360 ILE B O 1
ATOM 7813 N N . PRO B 1 361 ? -13.938 16.859 17.531 1 98.44 361 PRO B N 1
ATOM 7814 C CA . PRO B 1 361 ? -12.539 16.516 17.25 1 98.44 361 PRO B CA 1
ATOM 7815 C C . PRO B 1 361 ? -11.648 17.734 17.125 1 98.44 361 PRO B C 1
ATOM 7817 O O . PRO B 1 361 ? -12.062 18.75 16.562 1 98.44 361 PRO B O 1
ATOM 7820 N N . SER B 1 362 ? -10.5 17.547 17.656 1 97.75 362 SER B N 1
ATOM 7821 C CA . SER B 1 362 ? -9.57 18.672 17.719 1 97.75 362 SER B CA 1
ATOM 7822 C C . SER B 1 362 ? -8.281 18.375 16.969 1 97.75 362 SER B C 1
ATOM 7824 O O . SER B 1 362 ? -7.938 17.203 16.766 1 97.75 362 SER B O 1
ATOM 7826 N N . ALA B 1 363 ? -7.609 19.359 16.469 1 97.75 363 ALA B N 1
ATOM 7827 C CA . ALA B 1 363 ? -6.297 19.328 15.836 1 97.75 363 ALA B CA 1
ATOM 7828 C C . ALA B 1 363 ? -5.645 20.703 15.844 1 97.75 363 ALA B C 1
ATOM 7830 O O . ALA B 1 363 ? -6.238 21.672 16.328 1 97.75 363 ALA B O 1
ATOM 7831 N N . ALA B 1 364 ? -4.461 20.75 15.43 1 96.75 364 ALA B N 1
ATOM 7832 C CA . ALA B 1 364 ? -3.773 22.031 15.305 1 96.75 364 ALA B CA 1
ATOM 7833 C C . ALA B 1 364 ? -4.176 22.75 14.023 1 96.75 364 ALA B C 1
ATOM 7835 O O . ALA B 1 364 ? -4.508 22.109 13.023 1 96.75 364 ALA B O 1
ATOM 7836 N N . ALA B 1 365 ? -4.148 24.016 14.117 1 93.56 365 ALA B N 1
ATOM 7837 C CA . ALA B 1 365 ? -4.566 24.812 12.969 1 93.56 365 ALA B CA 1
ATOM 7838 C C . ALA B 1 365 ? -3.451 25.734 12.508 1 93.56 365 ALA B C 1
ATOM 7840 O O . ALA B 1 365 ? -2.738 26.312 13.328 1 93.56 365 ALA B O 1
ATOM 7841 N N . MET B 1 366 ? -3.361 25.906 11.242 1 89.94 366 MET B N 1
ATOM 7842 C CA . MET B 1 366 ? -2.291 26.688 10.625 1 89.94 366 MET B CA 1
ATOM 7843 C C . MET B 1 366 ? -2.436 28.172 10.945 1 89.94 366 MET B C 1
ATOM 7845 O O . MET B 1 366 ? -1.458 28.828 11.297 1 89.94 366 MET B O 1
ATOM 7849 N N . GLY B 1 367 ? -3.646 28.719 10.836 1 87.56 367 GLY B N 1
ATOM 7850 C CA . GLY B 1 367 ? -3.885 30.125 11.102 1 87.56 367 GLY B CA 1
ATOM 7851 C C . GLY B 1 367 ? -3.52 30.547 12.508 1 87.56 367 GLY B C 1
ATOM 7852 O O . GLY B 1 367 ? -2.818 31.531 12.711 1 87.56 367 GLY B O 1
ATOM 7853 N N . ARG B 1 368 ? -3.975 29.797 13.438 1 92.12 368 ARG B N 1
ATOM 7854 C CA . ARG B 1 368 ? -3.707 30.125 14.836 1 92.12 368 ARG B CA 1
ATOM 7855 C C . ARG B 1 368 ? -2.225 29.953 15.164 1 92.12 368 ARG B C 1
ATOM 7857 O O . ARG B 1 368 ? -1.658 30.75 15.914 1 92.12 368 ARG B O 1
ATOM 7864 N N . THR B 1 369 ? -1.614 28.906 14.602 1 93.31 369 THR B N 1
ATOM 7865 C CA . THR B 1 369 ? -0.19 28.688 14.82 1 93.31 369 THR B CA 1
ATOM 7866 C C . THR B 1 369 ? 0.635 29.828 14.227 1 93.31 369 THR B C 1
ATOM 7868 O O . THR B 1 369 ? 1.575 30.312 14.859 1 93.31 369 THR B O 1
ATOM 7871 N N . ALA B 1 370 ? 0.281 30.234 13.086 1 88.12 370 ALA B N 1
ATOM 7872 C CA . ALA B 1 370 ? 0.948 31.359 12.453 1 88.12 370 ALA B CA 1
ATOM 7873 C C . ALA B 1 370 ? 0.766 32.625 13.273 1 88.12 370 ALA B C 1
ATOM 7875 O O . ALA B 1 370 ? 1.661 33.469 13.32 1 88.12 370 ALA B O 1
ATOM 7876 N N . GLY B 1 371 ? -0.405 32.781 13.859 1 86.94 371 GLY B N 1
ATOM 7877 C CA . GLY B 1 371 ? -0.652 33.938 14.742 1 86.94 371 GLY B CA 1
ATOM 7878 C C . GLY B 1 371 ? 0.275 33.969 15.938 1 86.94 371 GLY B C 1
ATOM 7879 O O . GLY B 1 371 ? 0.738 35.031 16.344 1 86.94 371 GLY B O 1
ATOM 7880 N N . LEU B 1 372 ? 0.559 32.812 16.453 1 92.31 372 LEU B N 1
ATOM 7881 C CA . LEU B 1 372 ? 1.481 32.719 17.578 1 92.31 372 LEU B CA 1
ATOM 7882 C C . LEU B 1 372 ? 2.885 33.156 17.156 1 92.31 372 LEU B C 1
ATOM 7884 O O . LEU B 1 372 ? 3.574 33.844 17.906 1 92.31 372 LEU B O 1
ATOM 7888 N N . TYR B 1 373 ? 3.285 32.781 15.922 1 87.62 373 TYR B N 1
ATOM 7889 C CA . TYR B 1 373 ? 4.578 33.188 15.391 1 87.62 373 TYR B CA 1
ATOM 7890 C C . TYR B 1 373 ? 4.68 34.719 15.312 1 87.62 373 TYR B C 1
ATOM 7892 O O . TYR B 1 373 ? 5.66 35.312 15.773 1 87.62 373 TYR B O 1
ATOM 7900 N N . SER B 1 374 ? 3.643 35.25 14.781 1 84.25 374 SER B N 1
ATOM 7901 C CA . SER B 1 374 ? 3.664 36.656 14.43 1 84.25 374 SER B CA 1
ATOM 7902 C C . SER B 1 374 ? 3.594 37.531 15.672 1 84.25 374 SER B C 1
ATOM 7904 O O . SER B 1 374 ? 4.102 38.656 15.68 1 84.25 374 SER B O 1
ATOM 7906 N N . THR B 1 375 ? 2.998 37.031 16.734 1 86.94 375 THR B N 1
ATOM 7907 C CA . THR B 1 375 ? 2.838 37.812 17.953 1 86.94 375 THR B CA 1
ATOM 7908 C C . THR B 1 375 ? 3.982 37.562 18.922 1 86.94 375 THR B C 1
ATOM 7910 O O . THR B 1 375 ? 4.047 38.156 20 1 86.94 375 THR B O 1
ATOM 7913 N N . GLY B 1 376 ? 4.816 36.594 18.562 1 88.44 376 GLY B N 1
ATOM 7914 C CA . GLY B 1 376 ? 6.055 36.406 19.297 1 88.44 376 GLY B CA 1
ATOM 7915 C C . GLY B 1 376 ? 5.922 35.438 20.453 1 88.44 376 GLY B C 1
ATOM 7916 O O . GLY B 1 376 ? 6.648 35.531 21.453 1 88.44 376 GLY B O 1
ATOM 7917 N N . ALA B 1 377 ? 5.027 34.562 20.359 1 93.88 377 ALA B N 1
ATOM 7918 C CA . ALA B 1 377 ? 4.883 33.562 21.406 1 93.88 377 ALA B CA 1
ATOM 7919 C C . ALA B 1 377 ? 6.184 32.781 21.609 1 93.88 377 ALA B C 1
ATOM 7921 O O . ALA B 1 377 ? 6.93 32.562 20.656 1 93.88 377 ALA B O 1
ATOM 7922 N N . LYS B 1 378 ? 6.402 32.406 22.875 1 93.38 378 LYS B N 1
ATOM 7923 C CA . LYS B 1 378 ? 7.664 31.734 23.172 1 93.38 378 LYS B CA 1
ATOM 7924 C C . LYS B 1 378 ? 7.422 30.297 23.594 1 93.38 378 LYS B C 1
ATOM 7926 O O . LYS B 1 378 ? 8.258 29.422 23.344 1 93.38 378 LYS B O 1
ATOM 7931 N N . THR B 1 379 ? 6.34 30.172 24.297 1 94.12 379 THR B N 1
ATOM 7932 C CA . THR B 1 379 ? 6.082 28.844 24.844 1 94.12 379 THR B CA 1
ATOM 7933 C C . THR B 1 379 ? 4.598 28.5 24.766 1 94.12 379 THR B C 1
ATOM 7935 O O . THR B 1 379 ? 3.799 29.297 24.281 1 94.12 379 THR B O 1
ATOM 7938 N N . GLN B 1 380 ? 4.258 27.312 25.266 1 94.94 380 GLN B N 1
ATOM 7939 C CA . GLN B 1 380 ? 2.879 26.828 25.281 1 94.94 380 GLN B CA 1
ATOM 7940 C C . GLN B 1 380 ? 2.049 27.594 26.312 1 94.94 380 GLN B C 1
ATOM 7942 O O . GLN B 1 380 ? 0.824 27.453 26.344 1 94.94 380 GLN B O 1
ATOM 7947 N N . VAL B 1 381 ? 2.65 28.406 27.078 1 96.12 381 VAL B N 1
ATOM 7948 C CA . VAL B 1 381 ? 1.934 29.203 28.078 1 96.12 381 VAL B CA 1
ATOM 7949 C C . VAL B 1 381 ? 0.976 30.156 27.375 1 96.12 381 VAL B C 1
ATOM 7951 O O . VAL B 1 381 ? -0.084 30.484 27.922 1 96.12 381 VAL B O 1
ATOM 7954 N N . ALA B 1 382 ? 1.312 30.578 26.203 1 96.19 382 ALA B N 1
ATOM 7955 C CA . ALA B 1 382 ? 0.406 31.406 25.406 1 96.19 382 ALA B CA 1
ATOM 7956 C C . ALA B 1 382 ? -0.936 30.703 25.203 1 96.19 382 ALA B C 1
ATOM 7958 O O . ALA B 1 382 ? -1.991 31.328 25.312 1 96.19 382 ALA B O 1
ATOM 7959 N N . CYS B 1 383 ? -0.915 29.438 24.922 1 96.62 383 CYS B N 1
ATOM 7960 C CA . CYS B 1 383 ? -2.135 28.672 24.719 1 96.62 383 CYS B CA 1
ATOM 7961 C C . CYS B 1 383 ? -2.918 28.547 26.031 1 96.62 383 CYS B C 1
ATOM 7963 O O . CYS B 1 383 ? -4.148 28.578 26.016 1 96.62 383 CYS B O 1
ATOM 7965 N N . LEU B 1 384 ? -2.205 28.422 27.125 1 97 384 LEU B N 1
ATOM 7966 C CA . LEU B 1 384 ? -2.861 28.328 28.422 1 97 384 LEU B CA 1
ATOM 7967 C C . LEU B 1 384 ? -3.535 29.641 28.797 1 97 384 LEU B C 1
ATOM 7969 O O . LEU B 1 384 ? -4.629 29.641 29.375 1 97 384 LEU B O 1
ATOM 7973 N N . ILE B 1 385 ? -2.91 30.672 28.484 1 96.94 385 ILE B N 1
ATOM 7974 C CA . ILE B 1 385 ? -3.5 31.984 28.734 1 96.94 385 ILE B CA 1
ATOM 7975 C C . ILE B 1 385 ? -4.75 32.156 27.875 1 96.94 385 ILE B C 1
ATOM 7977 O O . ILE B 1 385 ? -5.762 32.688 28.344 1 96.94 385 ILE B O 1
ATOM 7981 N N . SER B 1 386 ? -4.625 31.75 26.641 1 96.75 386 SER B N 1
ATOM 7982 C CA . SER B 1 386 ? -5.801 31.781 25.781 1 96.75 386 SER B CA 1
ATOM 7983 C C . SER B 1 386 ? -6.961 31.016 26.391 1 96.75 386 SER B C 1
ATOM 7985 O O . SER B 1 386 ? -8.117 31.438 26.297 1 96.75 386 SER B O 1
ATOM 7987 N N . CYS B 1 387 ? -6.691 29.922 27.047 1 97.31 387 CYS B N 1
ATOM 7988 C CA . CYS B 1 387 ? -7.719 29.094 27.672 1 97.31 387 CYS B CA 1
ATOM 7989 C C . CYS B 1 387 ? -8.422 29.859 28.797 1 97.31 387 CYS B C 1
ATOM 7991 O O . CYS B 1 387 ? -9.633 29.719 28.969 1 97.31 387 CYS B O 1
ATOM 7993 N N . ILE B 1 388 ? -7.738 30.641 29.5 1 96.81 388 ILE B N 1
ATOM 7994 C CA . ILE B 1 388 ? -8.32 31.438 30.562 1 96.81 388 ILE B CA 1
ATOM 7995 C C . ILE B 1 388 ? -9.32 32.438 29.984 1 96.81 388 ILE B C 1
ATOM 7997 O O . ILE B 1 388 ? -10.422 32.594 30.516 1 96.81 388 ILE B O 1
ATOM 8001 N N . PHE B 1 389 ? -8.969 33 28.938 1 93.75 389 PHE B N 1
ATOM 8002 C CA . PHE B 1 389 ? -9.852 33.969 28.312 1 93.75 389 PHE B CA 1
ATOM 8003 C C . PHE B 1 389 ? -11.07 33.281 27.703 1 93.75 389 PHE B C 1
ATOM 8005 O O . PHE B 1 389 ? -12.172 33.844 27.719 1 93.75 389 PHE B O 1
ATOM 8012 N N . VAL B 1 390 ? -10.867 32.156 27.062 1 94.81 390 VAL B N 1
ATOM 8013 C CA . VAL B 1 390 ? -11.992 31.391 26.516 1 94.81 390 VAL B CA 1
ATOM 8014 C C . VAL B 1 390 ? -12.961 31.031 27.641 1 94.81 390 VAL B C 1
ATOM 8016 O O . VAL B 1 390 ? -14.18 31.078 27.469 1 94.81 390 VAL B O 1
ATOM 8019 N N . LEU B 1 391 ? -12.406 30.688 28.75 1 94.62 391 LEU B N 1
ATOM 8020 C CA . LEU B 1 391 ? -13.219 30.359 29.922 1 94.62 391 LEU B CA 1
ATOM 8021 C C . LEU B 1 391 ? -14.039 31.562 30.359 1 94.62 391 LEU B C 1
ATOM 8023 O O . LEU B 1 391 ? -15.211 31.422 30.734 1 94.62 391 LEU B O 1
ATOM 8027 N N . ILE B 1 392 ? -13.508 32.688 30.25 1 91.62 392 ILE B N 1
ATOM 8028 C CA . ILE B 1 392 ? -14.211 33.938 30.578 1 91.62 392 ILE B CA 1
ATOM 8029 C C . ILE B 1 392 ? -15.359 34.156 29.594 1 91.62 392 ILE B C 1
ATOM 8031 O O . ILE B 1 392 ? -16.453 34.562 30 1 91.62 392 ILE B O 1
ATOM 8035 N N . VAL B 1 393 ? -15.07 33.875 28.406 1 88.5 393 VAL B N 1
ATOM 8036 C CA . VAL B 1 393 ? -16.094 34.062 27.375 1 88.5 393 VAL B CA 1
ATOM 8037 C C . VAL B 1 393 ? -17.25 33.094 27.625 1 88.5 393 VAL B C 1
ATOM 8039 O O . VAL B 1 393 ? -18.422 33.438 27.484 1 88.5 393 VAL B O 1
ATOM 8042 N N . ILE B 1 394 ? -16.969 31.891 28 1 90.5 394 ILE B N 1
ATOM 8043 C CA . ILE B 1 394 ? -17.969 30.859 28.234 1 90.5 394 ILE B CA 1
ATOM 8044 C C . ILE B 1 394 ? -18.891 31.297 29.375 1 90.5 394 ILE B C 1
ATOM 8046 O O . ILE B 1 394 ? -20.109 31.094 29.281 1 90.5 394 ILE B O 1
ATOM 8050 N N . TYR B 1 395 ? -18.406 31.984 30.344 1 89.44 395 TYR B N 1
ATOM 8051 C CA . TYR B 1 395 ? -19.203 32.281 31.531 1 89.44 395 TYR B CA 1
ATOM 8052 C C . TYR B 1 395 ? -19.781 33.688 31.453 1 89.44 395 TYR B C 1
ATOM 8054 O O . TYR B 1 395 ? -20.812 33.969 32.094 1 89.44 395 TYR B O 1
ATOM 8062 N N . ALA B 1 396 ? -19.219 34.562 30.625 1 85.88 396 ALA B N 1
ATOM 8063 C CA . ALA B 1 396 ? -19.641 35.969 30.703 1 85.88 396 ALA B CA 1
ATOM 8064 C C . ALA B 1 396 ? -20.266 36.406 29.391 1 85.88 396 ALA B C 1
ATOM 8066 O O . ALA B 1 396 ? -21.172 37.25 29.375 1 85.88 396 ALA B O 1
ATOM 8067 N N . ILE B 1 397 ? -19.859 35.969 28.25 1 80 397 ILE B N 1
ATOM 8068 C CA . ILE B 1 397 ? -20.203 36.562 26.969 1 80 397 ILE B CA 1
ATOM 8069 C C . ILE B 1 397 ? -21.172 35.656 26.203 1 80 397 ILE B C 1
ATOM 8071 O O . ILE B 1 397 ? -21.891 36.125 25.312 1 80 397 ILE B O 1
ATOM 8075 N N . GLY B 1 398 ? -21.359 34.5 26.609 1 75.81 398 GLY B N 1
ATOM 8076 C CA . GLY B 1 398 ? -22.156 33.5 25.906 1 75.81 398 GLY B CA 1
ATOM 8077 C C . GLY B 1 398 ? -23.531 34 25.5 1 75.81 398 GLY B C 1
ATOM 8078 O O . GLY B 1 398 ? -23.875 34.031 24.312 1 75.81 398 GLY B O 1
ATOM 8079 N N . PRO B 1 399 ? -24.297 34.531 26.312 1 75.38 399 PRO B N 1
ATOM 8080 C CA . PRO B 1 399 ? -25.672 34.969 26.016 1 75.38 399 PRO B CA 1
ATOM 8081 C C . PRO B 1 399 ? -25.734 36.125 25.031 1 75.38 399 PRO B C 1
ATOM 8083 O O . PRO B 1 399 ? -26.734 36.281 24.328 1 75.38 399 PRO B O 1
ATOM 8086 N N . LEU B 1 400 ? -24.656 36.781 24.906 1 77.69 400 LEU B N 1
ATOM 8087 C CA . LEU B 1 400 ? -24.641 37.938 24.031 1 77.69 400 LEU B CA 1
ATOM 8088 C C . LEU B 1 400 ? -24.438 37.5 22.578 1 77.69 400 LEU B C 1
ATOM 8090 O O . LEU B 1 400 ? -24.688 38.312 21.656 1 77.69 400 LEU B O 1
ATOM 8094 N N . LEU B 1 401 ? -24.125 36.281 22.422 1 82.31 401 LEU B N 1
ATOM 8095 C CA . LEU B 1 401 ? -23.844 35.781 21.078 1 82.31 401 LEU B CA 1
ATOM 8096 C C . LEU B 1 401 ? -25.062 35.125 20.453 1 82.31 401 LEU B C 1
ATOM 8098 O O . LEU B 1 401 ? -24.969 34.531 19.391 1 82.31 401 LEU B O 1
ATOM 8102 N N . TYR B 1 402 ? -26.219 35.344 21 1 83.38 402 TYR B N 1
ATOM 8103 C CA . TYR B 1 402 ? -27.484 34.781 20.547 1 83.38 402 TYR B CA 1
ATOM 8104 C C . TYR B 1 402 ? -27.812 35.219 19.125 1 83.38 402 TYR B C 1
ATOM 8106 O O . TYR B 1 402 ? -28.219 34.406 18.297 1 83.38 402 TYR B O 1
ATOM 8114 N N . TRP B 1 403 ? -27.578 36.469 18.797 1 88.38 403 TRP B N 1
ATOM 8115 C CA . TRP B 1 403 ? -28.062 37.031 17.547 1 88.38 403 TRP B CA 1
ATOM 8116 C C . TRP B 1 403 ? -26.984 36.969 16.469 1 88.38 403 TRP B C 1
ATOM 8118 O O . TRP B 1 403 ? -27.125 37.562 15.406 1 88.38 403 TRP B O 1
ATOM 8128 N N . LEU B 1 404 ? -26 36.188 16.719 1 90.62 404 LEU B N 1
ATOM 8129 C CA . LEU B 1 404 ? -24.922 36.062 15.742 1 90.62 404 LEU B CA 1
ATOM 8130 C C . LEU B 1 404 ? -25.406 35.344 14.484 1 90.62 404 LEU B C 1
ATOM 8132 O O . LEU B 1 404 ? -25.875 34.219 14.562 1 90.62 404 LEU B O 1
ATOM 8136 N N . PRO B 1 405 ? -25.328 36 13.328 1 91.88 405 PRO B N 1
ATOM 8137 C CA . PRO B 1 405 ? -25.766 35.375 12.094 1 91.88 405 PRO B CA 1
ATOM 8138 C C . PRO B 1 405 ? -24.828 34.25 11.633 1 91.88 405 PRO B C 1
ATOM 8140 O O . PRO B 1 405 ? -23.609 34.406 11.734 1 91.88 405 PRO B O 1
ATOM 8143 N N . MET B 1 406 ? -25.391 33.219 11.031 1 91.31 406 MET B N 1
ATOM 8144 C CA . MET B 1 406 ? -24.641 32.094 10.555 1 91.31 406 MET B CA 1
ATOM 8145 C C . MET B 1 406 ? -23.734 32.469 9.383 1 91.31 406 MET B C 1
ATOM 8147 O O . MET B 1 406 ? -22.656 31.922 9.219 1 91.31 406 MET B O 1
ATOM 8151 N N . CYS B 1 407 ? -24.172 33.344 8.609 1 93.5 407 CYS B N 1
ATOM 8152 C CA . CYS B 1 407 ? -23.406 33.75 7.441 1 93.5 407 CYS B CA 1
ATOM 8153 C C . CYS B 1 407 ? -22.109 34.438 7.859 1 93.5 407 CYS B C 1
ATOM 8155 O O . CYS B 1 407 ? -21.109 34.375 7.148 1 93.5 407 CYS B O 1
ATOM 8157 N N . VAL B 1 408 ? -22.125 35.094 9.008 1 93.62 408 VAL B N 1
ATOM 8158 C CA . VAL B 1 408 ? -20.906 35.719 9.523 1 93.62 408 VAL B CA 1
ATOM 8159 C C . VAL B 1 408 ? -19.922 34.656 9.969 1 93.62 408 VAL B C 1
ATOM 8161 O O . VAL B 1 408 ? -18.719 34.75 9.695 1 93.62 408 VAL B O 1
ATOM 8164 N N . LEU B 1 409 ? -20.406 33.688 10.609 1 91.75 409 LEU B N 1
ATOM 8165 C CA . LEU B 1 409 ? -19.562 32.562 11.031 1 91.75 409 LEU B CA 1
ATOM 8166 C C . LEU B 1 409 ? -18.953 31.859 9.828 1 91.75 409 LEU B C 1
ATOM 8168 O O . LEU B 1 409 ? -17.781 31.516 9.836 1 91.75 409 LEU B O 1
ATOM 8172 N N . ALA B 1 410 ? -19.719 31.656 8.82 1 95.19 410 ALA B N 1
ATOM 8173 C CA . ALA B 1 410 ? -19.234 31.047 7.582 1 95.19 410 ALA B CA 1
ATOM 8174 C C . ALA B 1 410 ? -18.125 31.906 6.953 1 95.19 410 ALA B C 1
ATOM 8176 O O . ALA B 1 410 ? -17.156 31.359 6.426 1 95.19 410 ALA B O 1
ATOM 8177 N N . SER B 1 411 ? -18.328 33.219 7.004 1 96.06 411 SER B N 1
ATOM 8178 C CA . SER B 1 411 ? -17.328 34.125 6.461 1 96.06 411 SER B CA 1
ATOM 8179 C C . SER B 1 411 ? -16 34.031 7.219 1 96.06 411 SER B C 1
ATOM 8181 O O . SER B 1 411 ? -14.93 34.094 6.617 1 96.06 411 SER B O 1
ATOM 8183 N N . ILE B 1 412 ? -16.109 33.844 8.461 1 92.31 412 ILE B N 1
ATOM 8184 C CA . ILE B 1 412 ? -14.914 33.688 9.289 1 92.31 412 ILE B CA 1
ATOM 8185 C C . ILE B 1 412 ? -14.172 32.406 8.906 1 92.31 412 ILE B C 1
ATOM 8187 O O . ILE B 1 412 ? -12.945 32.406 8.797 1 92.31 412 ILE B O 1
ATOM 8191 N N . ILE B 1 413 ? -14.859 31.359 8.672 1 93.12 413 ILE B N 1
ATOM 8192 C CA . ILE B 1 413 ? -14.266 30.078 8.281 1 93.12 413 ILE B CA 1
ATOM 8193 C C . ILE B 1 413 ? -13.523 30.25 6.957 1 93.12 413 ILE B C 1
ATOM 8195 O O . ILE B 1 413 ? -12.352 29.875 6.848 1 93.12 413 ILE B O 1
ATOM 8199 N N . VAL B 1 414 ? -14.164 30.828 6.016 1 95.06 414 VAL B N 1
ATOM 8200 C CA . VAL B 1 414 ? -13.633 30.938 4.664 1 95.06 414 VAL B CA 1
ATOM 8201 C C . VAL B 1 414 ? -12.359 31.781 4.668 1 95.06 414 VAL B C 1
ATOM 8203 O O . VAL B 1 414 ? -11.352 31.406 4.066 1 95.06 414 VAL B O 1
ATOM 8206 N N . VAL B 1 415 ? -12.43 32.906 5.375 1 92.62 415 VAL B N 1
ATOM 8207 C CA . VAL B 1 415 ? -11.273 33.781 5.414 1 92.62 415 VAL B CA 1
ATOM 8208 C C . VAL B 1 415 ? -10.141 33.125 6.191 1 92.62 415 VAL B C 1
ATOM 8210 O O . VAL B 1 415 ? -8.969 33.312 5.867 1 92.62 415 VAL B O 1
ATOM 8213 N N . GLY B 1 416 ? -10.516 32.375 7.184 1 89.62 416 GLY B N 1
ATOM 8214 C CA . GLY B 1 416 ? -9.523 31.656 7.98 1 89.62 416 GLY B CA 1
ATOM 8215 C C . GLY B 1 416 ? -8.781 30.594 7.199 1 89.62 416 GLY B C 1
ATOM 8216 O O . GLY B 1 416 ? -7.688 30.172 7.594 1 89.62 416 GLY B O 1
ATOM 8217 N N . LEU B 1 417 ? -9.273 30.172 6.082 1 92.81 417 LEU B N 1
ATOM 8218 C CA . LEU B 1 417 ? -8.688 29.109 5.289 1 92.81 417 LEU B CA 1
ATOM 8219 C C . LEU B 1 417 ? -7.727 29.656 4.246 1 92.81 417 LEU B C 1
ATOM 8221 O O . LEU B 1 417 ? -7.184 28.906 3.436 1 92.81 417 LEU B O 1
ATOM 8225 N N . LYS B 1 418 ? -7.484 30.906 4.258 1 90.62 418 LYS B N 1
ATOM 8226 C CA . LYS B 1 418 ? -6.625 31.547 3.275 1 90.62 418 LYS B CA 1
ATOM 8227 C C . LYS B 1 418 ? -5.246 30.906 3.236 1 90.62 418 LYS B C 1
ATOM 8229 O O . LYS B 1 418 ? -4.723 30.594 2.16 1 90.62 418 LYS B O 1
ATOM 8234 N N . GLY B 1 419 ? -4.66 30.609 4.371 1 87.94 419 GLY B N 1
ATOM 8235 C CA . GLY B 1 419 ? -3.336 30.016 4.449 1 87.94 419 GLY B CA 1
ATOM 8236 C C . GLY B 1 419 ? -3.248 28.656 3.781 1 87.94 419 GLY B C 1
ATOM 8237 O O . GLY B 1 419 ? -2.229 28.328 3.176 1 87.94 419 GLY B O 1
ATOM 8238 N N . MET B 1 420 ? -4.27 27.906 3.877 1 90.56 420 MET B N 1
ATOM 8239 C CA . MET B 1 420 ? -4.293 26.578 3.289 1 90.56 420 MET B CA 1
ATOM 8240 C C . MET B 1 420 ? -4.57 26.641 1.79 1 90.56 420 MET B C 1
ATOM 8242 O O . MET B 1 420 ? -3.975 25.891 1.01 1 90.56 420 MET B O 1
ATOM 8246 N N . LEU B 1 421 ? -5.387 27.594 1.395 1 92.62 421 LEU B N 1
ATOM 8247 C CA . LEU B 1 421 ? -5.754 27.719 -0.011 1 92.62 421 LEU B CA 1
ATOM 8248 C C . LEU B 1 421 ? -4.598 28.281 -0.827 1 92.62 421 LEU B C 1
ATOM 8250 O O . LEU B 1 421 ? -4.438 27.953 -2.002 1 92.62 421 LEU B O 1
ATOM 8254 N N . ILE B 1 422 ? -3.771 29.078 -0.222 1 91.88 422 ILE B N 1
ATOM 8255 C CA . ILE B 1 422 ? -2.658 29.703 -0.92 1 91.88 422 ILE B CA 1
ATOM 8256 C C . ILE B 1 422 ? -1.595 28.656 -1.252 1 91.88 422 ILE B C 1
ATOM 8258 O O . ILE B 1 422 ? -0.727 28.906 -2.096 1 91.88 422 ILE B O 1
ATOM 8262 N N . GLN B 1 423 ? -1.645 27.562 -0.635 1 90.81 423 GLN B N 1
ATOM 8263 C CA . GLN B 1 423 ? -0.695 26.5 -0.921 1 90.81 423 GLN B CA 1
ATOM 8264 C C . GLN B 1 423 ? -0.792 26.047 -2.377 1 90.81 423 GLN B C 1
ATOM 8266 O O . GLN B 1 423 ? 0.108 25.375 -2.887 1 90.81 423 GLN B O 1
ATOM 8271 N N . PHE B 1 424 ? -1.829 26.453 -3.059 1 91.5 424 PHE B N 1
ATOM 8272 C CA . PHE B 1 424 ? -1.949 26.219 -4.496 1 91.5 424 PHE B CA 1
ATOM 8273 C C . PHE B 1 424 ? -0.78 26.859 -5.242 1 91.5 424 PHE B C 1
ATOM 8275 O O . PHE B 1 424 ? -0.376 26.375 -6.301 1 91.5 424 PHE B O 1
ATOM 8282 N N . ARG B 1 425 ? -0.223 27.828 -4.613 1 91.25 425 ARG B N 1
ATOM 8283 C CA . ARG B 1 425 ? 0.892 28.547 -5.227 1 91.25 425 ARG B CA 1
ATOM 8284 C C . ARG B 1 425 ? 2.168 27.703 -5.184 1 91.25 425 ARG B C 1
ATOM 8286 O O . ARG B 1 425 ? 3.107 27.953 -5.938 1 91.25 425 ARG B O 1
ATOM 8293 N N . ASP B 1 426 ? 2.154 26.75 -4.297 1 89.88 426 ASP B N 1
ATOM 8294 C CA . ASP B 1 426 ? 3.32 25.875 -4.172 1 89.88 426 ASP B CA 1
ATOM 8295 C C . ASP B 1 426 ? 3.502 25.016 -5.422 1 89.88 426 ASP B C 1
ATOM 8297 O O . ASP B 1 426 ? 4.57 24.453 -5.637 1 89.88 426 ASP B O 1
ATOM 8301 N N . LEU B 1 427 ? 2.498 24.984 -6.262 1 93.81 427 LEU B N 1
ATOM 8302 C CA . LEU B 1 427 ? 2.557 24.172 -7.477 1 93.81 427 LEU B CA 1
ATOM 8303 C C . LEU B 1 427 ? 3.701 24.625 -8.375 1 93.81 427 LEU B C 1
ATOM 8305 O O . LEU B 1 427 ? 4.332 23.812 -9.047 1 93.81 427 LEU B O 1
ATOM 8309 N N . LYS B 1 428 ? 3.898 25.938 -8.352 1 92.44 428 LYS B N 1
ATOM 8310 C CA . LYS B 1 428 ? 5.008 26.469 -9.141 1 92.44 428 LYS B CA 1
ATOM 8311 C C . LYS B 1 428 ? 6.348 25.953 -8.617 1 92.44 428 LYS B C 1
ATOM 8313 O O . LYS B 1 428 ? 7.238 25.625 -9.398 1 92.44 428 LYS B O 1
ATOM 8318 N N . LYS B 1 429 ? 6.418 25.922 -7.379 1 92 429 LYS B N 1
ATOM 8319 C CA . LYS B 1 429 ? 7.629 25.438 -6.727 1 92 429 LYS B CA 1
ATOM 8320 C C . LYS B 1 429 ? 7.871 23.969 -7.059 1 92 429 LYS B C 1
ATOM 8322 O O . LYS B 1 429 ? 8.984 23.578 -7.418 1 92 429 LYS B O 1
ATOM 8327 N N . TYR B 1 430 ? 6.867 23.172 -6.996 1 93.75 430 TYR B N 1
ATOM 8328 C CA . TYR B 1 430 ? 7.012 21.734 -7.258 1 93.75 430 TYR B CA 1
ATOM 8329 C C . TYR B 1 430 ? 7.336 21.484 -8.727 1 93.75 430 TYR B C 1
ATOM 8331 O O . TYR B 1 430 ? 8.117 20.594 -9.047 1 93.75 430 TYR B O 1
ATOM 8339 N N . TRP B 1 431 ? 6.738 22.312 -9.602 1 92.94 431 TRP B N 1
ATOM 8340 C CA . TRP B 1 431 ? 6.977 22.172 -11.031 1 92.94 431 TRP B CA 1
ATOM 8341 C C . TRP B 1 431 ? 8.445 22.422 -11.367 1 92.94 431 TRP B C 1
ATOM 8343 O O . TRP B 1 431 ? 9.023 21.719 -12.211 1 92.94 431 TRP B O 1
ATOM 8353 N N . ASN B 1 432 ? 9.039 23.359 -10.672 1 91.25 432 ASN B N 1
ATOM 8354 C CA . ASN B 1 432 ? 10.406 23.766 -10.984 1 91.25 432 ASN B CA 1
ATOM 8355 C C . ASN B 1 432 ? 11.43 22.859 -10.297 1 91.25 432 ASN B C 1
ATOM 8357 O O . ASN B 1 432 ? 12.57 22.766 -10.742 1 91.25 432 ASN B O 1
ATOM 8361 N N . VAL B 1 433 ? 11.086 22.281 -9.242 1 91.88 433 VAL B N 1
ATOM 8362 C CA . VAL B 1 433 ? 12.023 21.453 -8.484 1 91.88 433 VAL B CA 1
ATOM 8363 C C . VAL B 1 433 ? 11.945 20.016 -8.961 1 91.88 433 VAL B C 1
ATOM 8365 O O . VAL B 1 433 ? 12.969 19.391 -9.273 1 91.88 433 VAL B O 1
ATOM 8368 N N . ASP B 1 434 ? 10.688 19.469 -8.992 1 92.12 434 ASP B N 1
ATOM 8369 C CA . ASP B 1 434 ? 10.492 18.094 -9.422 1 92.12 434 ASP B CA 1
ATOM 8370 C C . ASP B 1 434 ? 9.094 17.891 -10 1 92.12 434 ASP B C 1
ATOM 8372 O O . ASP B 1 434 ? 8.102 17.906 -9.266 1 92.12 434 ASP B O 1
ATOM 8376 N N . LYS B 1 435 ? 9.031 17.531 -11.227 1 93.81 435 LYS B N 1
ATOM 8377 C CA . LYS B 1 435 ? 7.762 17.422 -11.938 1 93.81 435 LYS B CA 1
ATOM 8378 C C . LYS B 1 435 ? 6.957 16.219 -11.43 1 93.81 435 LYS B C 1
ATOM 8380 O O . LYS B 1 435 ? 5.727 16.219 -11.492 1 93.81 435 LYS B O 1
ATOM 8385 N N . ILE B 1 436 ? 7.605 15.242 -10.93 1 93.75 436 ILE B N 1
ATOM 8386 C CA . ILE B 1 436 ? 6.906 14.086 -10.391 1 93.75 436 ILE B CA 1
ATOM 8387 C C . ILE B 1 436 ? 6.117 14.5 -9.141 1 93.75 436 ILE B C 1
ATOM 8389 O O . ILE B 1 436 ? 4.953 14.125 -8.984 1 93.75 436 ILE B O 1
ATOM 8393 N N . ASP B 1 437 ? 6.754 15.281 -8.312 1 95.25 437 ASP B N 1
ATOM 8394 C CA . ASP B 1 437 ? 6.074 15.75 -7.109 1 95.25 437 ASP B CA 1
ATOM 8395 C C . ASP B 1 437 ? 4.91 16.672 -7.465 1 95.25 437 ASP B C 1
ATOM 8397 O O . ASP B 1 437 ? 3.91 16.719 -6.746 1 95.25 437 ASP B O 1
ATOM 8401 N N . TRP B 1 438 ? 5.109 17.422 -8.539 1 96.12 438 TRP B N 1
ATOM 8402 C CA . TRP B 1 438 ? 4.008 18.234 -9.039 1 96.12 438 TRP B CA 1
ATOM 8403 C C . TRP B 1 438 ? 2.816 17.359 -9.414 1 96.12 438 TRP B C 1
ATOM 8405 O O . TRP B 1 438 ? 1.671 17.688 -9.102 1 96.12 438 TRP B O 1
ATOM 8415 N N . GLY B 1 439 ? 3.064 16.266 -10.094 1 96.75 439 GLY B N 1
ATOM 8416 C CA . GLY B 1 439 ? 2.01 15.328 -10.438 1 96.75 439 GLY B CA 1
ATOM 8417 C C . GLY B 1 439 ? 1.344 14.711 -9.219 1 96.75 439 GLY B C 1
ATOM 8418 O O . GLY B 1 439 ? 0.127 14.508 -9.211 1 96.75 439 GLY B O 1
ATOM 8419 N N . ILE B 1 440 ? 2.158 14.398 -8.242 1 96.62 440 ILE B N 1
ATOM 8420 C CA . ILE B 1 440 ? 1.632 13.836 -7 1 96.62 440 ILE B CA 1
ATOM 8421 C C . ILE B 1 440 ? 0.704 14.844 -6.328 1 96.62 440 ILE B C 1
ATOM 8423 O O . ILE B 1 440 ? -0.374 14.484 -5.848 1 96.62 440 ILE B O 1
ATOM 8427 N N . TRP B 1 441 ? 1.142 16.094 -6.324 1 97.25 441 TRP B N 1
ATOM 8428 C CA . TRP B 1 441 ? 0.323 17.141 -5.734 1 97.25 441 TRP B CA 1
ATOM 8429 C C . TRP B 1 441 ? -1.028 17.25 -6.434 1 97.25 441 TRP B C 1
ATOM 8431 O O . TRP B 1 441 ? -2.076 17.219 -5.785 1 97.25 441 TRP B O 1
ATOM 8441 N N . ILE B 1 442 ? -1.069 17.266 -7.746 1 97.62 442 ILE B N 1
ATOM 8442 C CA . ILE B 1 442 ? -2.287 17.438 -8.531 1 97.62 442 ILE B CA 1
ATOM 8443 C C . ILE B 1 442 ? -3.203 16.234 -8.336 1 97.62 442 ILE B C 1
ATOM 8445 O O . ILE B 1 442 ? -4.406 16.391 -8.133 1 97.62 442 ILE B O 1
ATOM 8449 N N . SER B 1 443 ? -2.605 15.07 -8.438 1 97.31 443 SER B N 1
ATOM 8450 C CA . SER B 1 443 ? -3.416 13.867 -8.305 1 97.31 443 SER B CA 1
ATOM 8451 C C . SER B 1 443 ? -4.016 13.758 -6.906 1 97.31 443 SER B C 1
ATOM 8453 O O . SER B 1 443 ? -5.188 13.406 -6.75 1 97.31 443 SER B O 1
ATOM 8455 N N . THR B 1 444 ? -3.186 14.031 -5.91 1 97.38 444 THR B N 1
ATOM 8456 C CA . THR B 1 444 ? -3.672 14 -4.535 1 97.38 444 THR B CA 1
ATOM 8457 C C . THR B 1 444 ? -4.789 15.023 -4.336 1 97.38 444 THR B C 1
ATOM 8459 O O . THR B 1 444 ? -5.801 14.727 -3.691 1 97.38 444 THR B O 1
ATOM 8462 N N . TYR B 1 445 ? -4.609 16.219 -4.875 1 97.69 445 TYR B N 1
ATOM 8463 C CA . TYR B 1 445 ? -5.621 17.266 -4.797 1 97.69 445 TYR B CA 1
ATOM 8464 C C . TYR B 1 445 ? -6.926 16.812 -5.441 1 97.69 445 TYR B C 1
ATOM 8466 O O . TYR B 1 445 ? -8 16.969 -4.855 1 97.69 445 TYR B O 1
ATOM 8474 N N . ILE B 1 446 ? -6.855 16.25 -6.594 1 97.19 446 ILE B N 1
ATOM 8475 C CA . ILE B 1 446 ? -8.031 15.812 -7.344 1 97.19 446 ILE B CA 1
ATOM 8476 C C . ILE B 1 446 ? -8.758 14.711 -6.578 1 97.19 446 ILE B C 1
ATOM 8478 O O . ILE B 1 446 ? -9.984 14.727 -6.461 1 97.19 446 ILE B O 1
ATOM 8482 N N . PHE B 1 447 ? -8.008 13.773 -6.066 1 95.88 447 PHE B N 1
ATOM 8483 C CA . PHE B 1 447 ? -8.625 12.688 -5.316 1 95.88 447 PHE B CA 1
ATOM 8484 C C . PHE B 1 447 ? -9.281 13.211 -4.047 1 95.88 447 PHE B C 1
ATOM 8486 O O . PHE B 1 447 ? -10.312 12.688 -3.611 1 95.88 447 PHE B O 1
ATOM 8493 N N . THR B 1 448 ? -8.656 14.219 -3.449 1 96.12 448 THR B N 1
ATOM 8494 C CA . THR B 1 448 ? -9.25 14.82 -2.26 1 96.12 448 THR B CA 1
ATOM 8495 C C . THR B 1 448 ? -10.57 15.5 -2.598 1 96.12 448 THR B C 1
ATOM 8497 O O . THR B 1 448 ? -11.57 15.32 -1.895 1 96.12 448 THR B O 1
ATOM 8500 N N . ILE B 1 449 ? -10.633 16.203 -3.684 1 95.69 449 ILE B N 1
ATOM 8501 C CA . ILE B 1 449 ? -11.82 16.938 -4.082 1 95.69 449 ILE B CA 1
ATOM 8502 C C . ILE B 1 449 ? -12.914 15.969 -4.52 1 95.69 449 ILE B C 1
ATOM 8504 O O . ILE B 1 449 ? -14.094 16.188 -4.238 1 95.69 449 ILE B O 1
ATOM 8508 N N . CYS B 1 450 ? -12.555 14.867 -5.113 1 95.06 450 CYS B N 1
ATOM 8509 C CA . CYS B 1 450 ? -13.523 13.914 -5.645 1 95.06 450 CYS B CA 1
ATOM 8510 C C . CYS B 1 450 ? -14.078 13.023 -4.535 1 95.06 450 CYS B C 1
ATOM 8512 O O . CYS B 1 450 ? -15.219 12.57 -4.605 1 95.06 450 CYS B O 1
ATOM 8514 N N . PHE B 1 451 ? -13.328 12.812 -3.502 1 93.75 451 PHE B N 1
ATOM 8515 C CA . PHE B 1 451 ? -13.766 11.906 -2.451 1 93.75 451 PHE B CA 1
ATOM 8516 C C . PHE B 1 451 ? -13.75 12.594 -1.093 1 93.75 451 PHE B C 1
ATOM 8518 O O . PHE B 1 451 ? -14.609 13.422 -0.804 1 93.75 451 PHE B O 1
ATOM 8525 N N . ALA B 1 452 ? -12.648 12.445 -0.318 1 92.31 452 ALA B N 1
ATOM 8526 C CA . ALA B 1 452 ? -12.477 13.047 0.999 1 92.31 452 ALA B CA 1
ATOM 8527 C C . ALA B 1 452 ? -10.992 13.211 1.333 1 92.31 452 ALA B C 1
ATOM 8529 O O . ALA B 1 452 ? -10.133 12.641 0.66 1 92.31 452 ALA B O 1
ATOM 8530 N N . ALA B 1 453 ? -10.812 14 2.285 1 92.56 453 ALA B N 1
ATOM 8531 C CA . ALA B 1 453 ? -9.445 14.328 2.68 1 92.56 453 ALA B CA 1
ATOM 8532 C C . ALA B 1 453 ? -8.672 13.062 3.057 1 92.56 453 ALA B C 1
ATOM 8534 O O . ALA B 1 453 ? -7.492 12.93 2.721 1 92.56 453 ALA B O 1
ATOM 8535 N N . ASN B 1 454 ? -9.297 12.203 3.797 1 92.25 454 ASN B N 1
ATOM 8536 C CA . ASN B 1 454 ? -8.602 11 4.238 1 92.25 454 ASN B CA 1
ATOM 8537 C C . ASN B 1 454 ? -8.258 10.086 3.064 1 92.25 454 ASN B C 1
ATOM 8539 O O . ASN B 1 454 ? -7.184 9.484 3.033 1 92.25 454 ASN B O 1
ATOM 8543 N N . VAL B 1 455 ? -9.141 10.039 2.084 1 93.5 455 VAL B N 1
ATOM 8544 C CA . VAL B 1 455 ? -8.891 9.242 0.887 1 93.5 455 VAL B CA 1
ATOM 8545 C C . VAL B 1 455 ? -7.777 9.891 0.063 1 93.5 455 VAL B C 1
ATOM 8547 O O . VAL B 1 455 ? -6.918 9.195 -0.48 1 93.5 455 VAL B O 1
ATOM 8550 N N . GLY B 1 456 ? -7.84 11.18 -0.029 1 95.75 456 GLY B N 1
ATOM 8551 C CA . GLY B 1 456 ? -6.773 11.883 -0.725 1 95.75 456 GLY B CA 1
ATOM 8552 C C . GLY B 1 456 ? -5.41 11.664 -0.1 1 95.75 456 GLY B C 1
ATOM 8553 O O . GLY B 1 456 ? -4.426 11.43 -0.808 1 95.75 456 GLY B O 1
ATOM 8554 N N . LEU B 1 457 ? -5.375 11.734 1.158 1 95.44 457 LEU B N 1
ATOM 8555 C CA . LEU B 1 457 ? -4.125 11.523 1.882 1 95.44 457 LEU B CA 1
ATOM 8556 C C . LEU B 1 457 ? -3.584 10.117 1.637 1 95.44 457 LEU B C 1
ATOM 8558 O O . LEU B 1 457 ? -2.402 9.945 1.325 1 95.44 457 LEU B O 1
ATOM 8562 N N . LEU B 1 458 ? -4.414 9.148 1.814 1 95 458 LEU B N 1
ATOM 8563 C CA . LEU B 1 458 ? -4.004 7.766 1.605 1 95 458 LEU B CA 1
ATOM 8564 C C . LEU B 1 458 ? -3.531 7.551 0.172 1 95 458 LEU B C 1
ATOM 8566 O O . LEU B 1 458 ? -2.523 6.879 -0.06 1 95 458 LEU B O 1
ATOM 8570 N N . PHE B 1 459 ? -4.242 8.094 -0.752 1 95.69 459 PHE B N 1
ATOM 8571 C CA . PHE B 1 459 ? -3.869 7.988 -2.158 1 95.69 459 PHE B CA 1
ATOM 8572 C C . PHE B 1 459 ? -2.496 8.609 -2.4 1 95.69 459 PHE B C 1
ATOM 8574 O O . PHE B 1 459 ? -1.661 8.023 -3.094 1 95.69 459 PHE B O 1
ATOM 8581 N N . GLY B 1 460 ? -2.348 9.828 -1.92 1 96.94 460 GLY B N 1
ATOM 8582 C CA . GLY B 1 460 ? -1.067 10.492 -2.088 1 96.94 460 GLY B CA 1
ATOM 8583 C C . GLY B 1 460 ? 0.104 9.68 -1.568 1 96.94 460 GLY B C 1
ATOM 8584 O O . GLY B 1 460 ? 1.136 9.578 -2.234 1 96.94 460 GLY B O 1
ATOM 8585 N N . VAL B 1 461 ? -0.026 9.094 -0.413 1 95.44 461 VAL B N 1
ATOM 8586 C CA . VAL B 1 461 ? 1.029 8.297 0.199 1 95.44 461 VAL B CA 1
ATOM 8587 C C . VAL B 1 461 ? 1.311 7.062 -0.663 1 95.44 461 VAL B C 1
ATOM 8589 O O . VAL B 1 461 ? 2.467 6.766 -0.968 1 95.44 461 VAL B O 1
ATOM 8592 N N . ILE B 1 462 ? 0.257 6.395 -1.084 1 94.12 462 ILE B N 1
ATOM 8593 C CA . ILE B 1 462 ? 0.4 5.199 -1.908 1 94.12 462 ILE B CA 1
ATOM 8594 C C . ILE B 1 462 ? 1.064 5.562 -3.234 1 94.12 462 ILE B C 1
ATOM 8596 O O . ILE B 1 462 ? 1.934 4.836 -3.721 1 94.12 462 ILE B O 1
ATOM 8600 N N . CYS B 1 463 ? 0.66 6.641 -3.752 1 94.19 463 CYS B N 1
ATOM 8601 C CA . CYS B 1 463 ? 1.214 7.102 -5.02 1 94.19 463 CYS B CA 1
ATOM 8602 C C . CYS B 1 463 ? 2.701 7.41 -4.887 1 94.19 463 CYS B C 1
ATOM 8604 O O . CYS B 1 463 ? 3.492 7.059 -5.762 1 94.19 463 CYS B O 1
ATOM 8606 N N . THR B 1 464 ? 3.037 8.07 -3.848 1 94.81 464 THR B N 1
ATOM 8607 C CA . THR B 1 464 ? 4.438 8.398 -3.604 1 94.81 464 THR B CA 1
ATOM 8608 C C . THR B 1 464 ? 5.273 7.125 -3.473 1 94.81 464 THR B C 1
ATOM 8610 O O . THR B 1 464 ? 6.363 7.031 -4.043 1 94.81 464 THR B O 1
ATOM 8613 N N . ILE B 1 465 ? 4.777 6.199 -2.771 1 92.44 465 ILE B N 1
ATOM 8614 C CA . ILE B 1 465 ? 5.473 4.934 -2.574 1 92.44 465 ILE B CA 1
ATOM 8615 C C . ILE B 1 465 ? 5.602 4.203 -3.908 1 92.44 465 ILE B C 1
ATOM 8617 O O . ILE B 1 465 ? 6.676 3.705 -4.25 1 92.44 465 ILE B O 1
ATOM 8621 N N . ALA B 1 466 ? 4.508 4.18 -4.656 1 91.38 466 ALA B N 1
ATOM 8622 C CA . ALA B 1 466 ? 4.488 3.484 -5.938 1 91.38 466 ALA B CA 1
ATOM 8623 C C . ALA B 1 466 ? 5.508 4.078 -6.902 1 91.38 466 ALA B C 1
ATOM 8625 O O . ALA B 1 466 ? 6.199 3.348 -7.617 1 91.38 466 ALA B O 1
ATOM 8626 N N . ILE B 1 467 ? 5.648 5.359 -6.895 1 91.06 467 ILE B N 1
ATOM 8627 C CA . ILE B 1 467 ? 6.562 6.039 -7.809 1 91.06 467 ILE B CA 1
ATOM 8628 C C . ILE B 1 467 ? 8.008 5.73 -7.418 1 91.06 467 ILE B C 1
ATOM 8630 O O . ILE B 1 467 ? 8.836 5.441 -8.281 1 91.06 467 ILE B O 1
ATOM 8634 N N . VAL B 1 468 ? 8.258 5.73 -6.191 1 89.06 468 VAL B N 1
ATOM 8635 C CA . VAL B 1 468 ? 9.609 5.457 -5.734 1 89.06 468 VAL B CA 1
ATOM 8636 C C . VAL B 1 468 ? 9.961 3.996 -6.004 1 89.06 468 VAL B C 1
ATOM 8638 O O . VAL B 1 468 ? 11.086 3.686 -6.406 1 89.06 468 VAL B O 1
ATOM 8641 N N . LEU B 1 469 ? 9.008 3.139 -5.812 1 88.12 469 LEU B N 1
ATOM 8642 C CA . LEU B 1 469 ? 9.219 1.723 -6.086 1 88.12 469 LEU B CA 1
ATOM 8643 C C . LEU B 1 469 ? 9.477 1.49 -7.574 1 88.12 469 LEU B C 1
ATOM 8645 O O . LEU B 1 469 ? 10.234 0.591 -7.941 1 88.12 469 LEU B O 1
ATOM 8649 N N . GLY B 1 470 ? 8.852 2.283 -8.398 1 87.38 470 GLY B N 1
ATOM 8650 C CA . GLY B 1 470 ? 9.023 2.148 -9.836 1 87.38 470 GLY B CA 1
ATOM 8651 C C . GLY B 1 470 ? 10.328 2.746 -10.336 1 87.38 470 GLY B C 1
ATOM 8652 O O . GLY B 1 470 ? 10.867 2.297 -11.344 1 87.38 470 GLY B O 1
ATOM 8653 N N . ARG B 1 471 ? 10.852 3.621 -9.594 1 85.75 471 ARG B N 1
ATOM 8654 C CA . ARG B 1 471 ? 12.062 4.316 -10.016 1 85.75 471 ARG B CA 1
ATOM 8655 C C . ARG B 1 471 ? 13.312 3.645 -9.453 1 85.75 471 ARG B C 1
ATOM 8657 O O . ARG B 1 471 ? 14.391 3.732 -10.047 1 85.75 471 ARG B O 1
ATOM 8664 N N . PHE B 1 472 ? 13.156 3 -8.461 1 83.31 472 PHE B N 1
ATOM 8665 C CA . PHE B 1 472 ? 14.305 2.432 -7.766 1 83.31 472 PHE B CA 1
ATOM 8666 C C . PHE B 1 472 ? 15 1.386 -8.633 1 83.31 472 PHE B C 1
ATOM 8668 O O . PHE B 1 472 ? 16.219 1.358 -8.719 1 83.31 472 PHE B O 1
ATOM 8675 N N . PRO B 1 473 ? 14.203 0.525 -9.312 1 78 473 PRO B N 1
ATOM 8676 C CA . PRO B 1 473 ? 14.867 -0.473 -10.156 1 78 473 PRO B CA 1
ATOM 8677 C C . PRO B 1 473 ? 15.664 0.154 -11.297 1 78 473 PRO B C 1
ATOM 8679 O O . PRO B 1 473 ? 16.547 -0.493 -11.859 1 78 473 PRO B O 1
ATOM 8682 N N . ARG B 1 474 ? 15.469 1.37 -11.602 1 76.25 474 ARG B N 1
ATOM 8683 C CA . ARG B 1 474 ? 16.141 2.035 -12.719 1 76.25 474 ARG B CA 1
ATOM 8684 C C . ARG B 1 474 ? 17.391 2.76 -12.242 1 76.25 474 ARG B C 1
ATOM 8686 O O . ARG B 1 474 ? 18.203 3.209 -13.062 1 76.25 474 ARG B O 1
ATOM 8693 N N . ALA B 1 475 ? 17.562 2.791 -10.93 1 75.25 475 ALA B N 1
ATOM 8694 C CA . ALA B 1 475 ? 18.719 3.473 -10.375 1 75.25 475 ALA B CA 1
ATOM 8695 C C . ALA B 1 475 ? 20 2.676 -10.625 1 75.25 475 ALA B C 1
ATOM 8697 O O . ALA B 1 475 ? 19.969 1.447 -10.734 1 75.25 475 ALA B O 1
ATOM 8698 N N . LYS B 1 476 ? 21.047 3.439 -10.883 1 74.19 476 LYS B N 1
ATOM 8699 C CA . LYS B 1 476 ? 22.359 2.809 -11.094 1 74.19 476 LYS B CA 1
ATOM 8700 C C . LYS B 1 476 ? 22.797 2.037 -9.852 1 74.19 476 LYS B C 1
ATOM 8702 O O . LYS B 1 476 ? 22.906 2.609 -8.766 1 74.19 476 LYS B O 1
ATOM 8707 N N . THR B 1 477 ? 22.953 0.778 -10.094 1 74.88 477 THR B N 1
ATOM 8708 C CA . THR B 1 477 ? 23.234 -0.079 -8.945 1 74.88 477 THR B CA 1
ATOM 8709 C C . THR B 1 477 ? 24.734 -0.361 -8.852 1 74.88 477 THR B C 1
ATOM 8711 O O . THR B 1 477 ? 25.234 -0.769 -7.797 1 74.88 477 THR B O 1
ATOM 8714 N N . LEU B 1 478 ? 25.422 -0.049 -10 1 76.88 478 LEU B N 1
ATOM 8715 C CA . LEU B 1 478 ? 26.828 -0.451 -10.023 1 76.88 478 LEU B CA 1
ATOM 8716 C C . LEU B 1 478 ? 27.719 0.71 -10.453 1 76.88 478 LEU B C 1
ATOM 8718 O O . LEU B 1 478 ? 27.328 1.528 -11.289 1 76.88 478 LEU B O 1
ATOM 8722 N N . SER B 1 479 ? 28.734 0.857 -9.727 1 76.75 479 SER B N 1
ATOM 8723 C CA . SER B 1 479 ? 29.812 1.736 -10.164 1 76.75 479 SER B CA 1
ATOM 8724 C C . SER B 1 479 ? 31.047 0.938 -10.57 1 76.75 479 SER B C 1
ATOM 8726 O O . SER B 1 479 ? 31.422 -0.008 -9.875 1 76.75 479 SER B O 1
ATOM 8728 N N . ILE B 1 480 ? 31.594 1.222 -11.781 1 75.31 480 ILE B N 1
ATOM 8729 C CA . ILE B 1 480 ? 32.719 0.444 -12.32 1 75.31 480 ILE B CA 1
ATOM 8730 C C . ILE B 1 480 ? 34 1.245 -12.195 1 75.31 480 ILE B C 1
ATOM 8732 O O . ILE B 1 480 ? 34.031 2.432 -12.523 1 75.31 480 ILE B O 1
ATOM 8736 N N . THR B 1 481 ? 34.875 0.677 -11.469 1 68.81 481 THR B N 1
ATOM 8737 C CA . THR B 1 481 ? 36.219 1.245 -11.422 1 68.81 481 THR B CA 1
ATOM 8738 C C . THR B 1 481 ? 37.219 0.307 -12.078 1 68.81 481 THR B C 1
ATOM 8740 O O . THR B 1 481 ? 37.281 -0.887 -11.773 1 68.81 481 THR B O 1
ATOM 8743 N N . ASP B 1 482 ? 37.938 0.762 -13.164 1 62 482 ASP B N 1
ATOM 8744 C CA . ASP B 1 482 ? 38.969 -0.024 -13.828 1 62 482 ASP B CA 1
ATOM 8745 C C . ASP B 1 482 ? 40.312 0.154 -13.141 1 62 482 ASP B C 1
ATOM 8747 O O . ASP B 1 482 ? 40.719 1.278 -12.836 1 62 482 ASP B O 1
ATOM 8751 N N . MET B 1 483 ? 40.875 -0.999 -12.727 1 58.56 483 MET B N 1
ATOM 8752 C CA . MET B 1 483 ? 42.188 -0.957 -12.062 1 58.56 483 MET B CA 1
ATOM 8753 C C . MET B 1 483 ? 43.188 -0.123 -12.859 1 58.56 483 MET B C 1
ATOM 8755 O O . MET B 1 483 ? 44.031 0.568 -12.281 1 58.56 483 MET B O 1
ATOM 8759 N N . LYS B 1 484 ? 43.156 -0.447 -14.156 1 51.78 484 LYS B N 1
ATOM 8760 C CA . LYS B 1 484 ? 44.125 0.371 -14.906 1 51.78 484 LYS B CA 1
ATOM 8761 C C . LYS B 1 484 ? 43.969 1.849 -14.555 1 51.78 484 LYS B C 1
ATOM 8763 O O . LYS B 1 484 ? 44.938 2.578 -14.477 1 51.78 484 LYS B O 1
ATOM 8768 N N . GLU B 1 485 ? 42.781 2.133 -14.352 1 46.94 485 GLU B N 1
ATOM 8769 C CA . GLU B 1 485 ? 42.531 3.527 -13.984 1 46.94 485 GLU B CA 1
ATOM 8770 C C . GLU B 1 485 ? 42.969 3.801 -12.539 1 46.94 485 GLU B C 1
ATOM 8772 O O . GLU B 1 485 ? 43.406 4.902 -12.219 1 46.94 485 GLU B O 1
ATOM 8777 N N . MET B 1 486 ? 42.812 2.719 -11.789 1 45.25 486 MET B N 1
ATOM 8778 C CA . MET B 1 486 ? 43.281 2.854 -10.414 1 45.25 486 MET B CA 1
ATOM 8779 C C . MET B 1 486 ? 44.781 2.836 -10.352 1 45.25 486 MET B C 1
ATOM 8781 O O . MET B 1 486 ? 45.375 3.543 -9.539 1 45.25 486 MET B O 1
ATOM 8785 N N . GLU B 1 487 ? 45.406 1.817 -11.102 1 43.31 487 GLU B N 1
ATOM 8786 C CA . GLU B 1 487 ? 46.875 1.763 -11.172 1 43.31 487 GLU B CA 1
ATOM 8787 C C . GLU B 1 487 ? 47.438 3.047 -11.766 1 43.31 487 GLU B C 1
ATOM 8789 O O . GLU B 1 487 ? 48.531 3.484 -11.383 1 43.31 487 GLU B O 1
ATOM 8794 N N . LEU B 1 488 ? 46.875 3.441 -12.914 1 38.12 488 LEU B N 1
ATOM 8795 C CA . LEU B 1 488 ? 47.438 4.68 -13.43 1 38.12 488 LEU B CA 1
ATOM 8796 C C . LEU B 1 488 ? 47.531 5.742 -12.336 1 38.12 488 LEU B C 1
ATOM 8798 O O . LEU B 1 488 ? 48.312 6.688 -12.438 1 38.12 488 LEU B O 1
ATOM 8802 N N . LYS B 1 489 ? 46.656 5.617 -11.352 1 36.38 489 LYS B N 1
ATOM 8803 C CA . LYS B 1 489 ? 46.875 6.574 -10.266 1 36.38 489 LYS B CA 1
ATOM 8804 C C . LYS B 1 489 ? 48.094 6.203 -9.43 1 36.38 489 LYS B C 1
ATOM 8806 O O . LYS B 1 489 ? 48.75 7.078 -8.859 1 36.38 489 LYS B O 1
ATOM 8811 N N . VAL B 1 490 ? 48.344 4.824 -9.289 1 33.38 490 VAL B N 1
ATOM 8812 C CA . VAL B 1 490 ? 49.562 4.461 -8.555 1 33.38 490 VAL B CA 1
ATOM 8813 C C . VAL B 1 490 ? 50.75 4.344 -9.523 1 33.38 490 VAL B C 1
ATOM 8815 O O . VAL B 1 490 ? 51.875 4.637 -9.156 1 33.38 490 VAL B O 1
ATOM 8818 N N . LYS B 1 491 ? 50.562 3.602 -10.602 1 36.38 491 LYS B N 1
ATOM 8819 C CA . LYS B 1 491 ? 51.781 3.23 -11.32 1 36.38 491 LYS B CA 1
ATOM 8820 C C . LYS B 1 491 ? 52.312 4.398 -12.148 1 36.38 491 LYS B C 1
ATOM 8822 O O . LYS B 1 491 ? 51.781 4.699 -13.219 1 36.38 491 LYS B O 1
ATOM 8827 N N . THR B 1 492 ? 52.625 5.578 -11.898 1 31.81 492 THR B N 1
ATOM 8828 C CA . THR B 1 492 ? 53.688 6.062 -12.758 1 31.81 492 THR B CA 1
ATOM 8829 C C . THR B 1 492 ? 54.688 4.957 -13.047 1 31.81 492 THR B C 1
ATOM 8831 O O . THR B 1 492 ? 55.469 5.039 -14.016 1 31.81 492 THR B O 1
ATOM 8834 N N . GLU B 1 493 ? 55.25 4.059 -11.992 1 32.34 493 GLU B N 1
ATOM 8835 C CA . GLU B 1 493 ? 56.531 3.477 -12.32 1 32.34 493 GLU B CA 1
ATOM 8836 C C . GLU B 1 493 ? 56.375 2.25 -13.219 1 32.34 493 GLU B C 1
ATOM 8838 O O . GLU B 1 493 ? 57.25 1.928 -14.008 1 32.34 493 GLU B O 1
ATOM 8843 N N . MET B 1 494 ? 55.844 0.975 -12.781 1 33.53 494 MET B N 1
ATOM 8844 C CA . MET B 1 494 ? 56.312 -0.257 -13.43 1 33.53 494 MET B CA 1
ATOM 8845 C C . MET B 1 494 ? 55.469 -0.562 -14.664 1 33.53 494 MET B C 1
ATOM 8847 O O . MET B 1 494 ? 54.219 -0.507 -14.609 1 33.53 494 MET B O 1
ATOM 8851 N N . HIS B 1 495 ? 55.906 -0.507 -15.977 1 34.16 495 HIS B N 1
ATOM 8852 C CA . HIS B 1 495 ? 55.531 -0.694 -17.375 1 34.16 495 HIS B CA 1
ATOM 8853 C C . HIS B 1 495 ? 54.906 -2.068 -17.609 1 34.16 495 HIS B C 1
ATOM 8855 O O . HIS B 1 495 ? 54.812 -2.527 -18.75 1 34.16 495 HIS B O 1
ATOM 8861 N N . ASP B 1 496 ? 55 -3.115 -16.781 1 38.72 496 ASP B N 1
ATOM 8862 C CA . ASP B 1 496 ? 54.75 -4.391 -17.438 1 38.72 496 ASP B CA 1
ATOM 8863 C C . ASP B 1 496 ? 53.344 -4.457 -18.016 1 38.72 496 ASP B C 1
ATOM 8865 O O . ASP B 1 496 ? 52.375 -4.18 -17.312 1 38.72 496 ASP B O 1
ATOM 8869 N N . GLU B 1 497 ? 53.031 -4.406 -19.312 1 39.84 497 GLU B N 1
ATOM 8870 C CA . GLU B 1 497 ? 52 -4.434 -20.328 1 39.84 497 GLU B CA 1
ATOM 8871 C C . GLU B 1 497 ? 50.938 -5.5 -20.016 1 39.84 497 GLU B C 1
ATOM 8873 O O . GLU B 1 497 ? 49.812 -5.426 -20.5 1 39.84 497 GLU B O 1
ATOM 8878 N N . THR B 1 498 ? 51.344 -6.801 -19.781 1 41.44 498 THR B N 1
ATOM 8879 C CA . THR B 1 498 ? 50.406 -7.91 -19.844 1 41.44 498 THR B CA 1
ATOM 8880 C C . THR B 1 498 ? 49.438 -7.859 -18.656 1 41.44 498 THR B C 1
ATOM 8882 O O . THR B 1 498 ? 49.594 -8.625 -17.688 1 41.44 498 THR B O 1
ATOM 8885 N N . SER B 1 499 ? 49.156 -6.801 -18.031 1 46.62 499 SER B N 1
ATOM 8886 C CA . SER B 1 499 ? 48.438 -6.637 -16.781 1 46.62 499 SER B CA 1
ATOM 8887 C C . SER B 1 499 ? 47 -7.164 -16.891 1 46.62 499 SER B C 1
ATOM 8889 O O . SER B 1 499 ? 46.281 -6.793 -17.812 1 46.62 499 SER B O 1
ATOM 8891 N N . GLN B 1 500 ? 46.719 -8.523 -16.594 1 55.25 500 GLN B N 1
ATOM 8892 C CA . GLN B 1 500 ? 45.375 -9.07 -16.438 1 55.25 500 GLN B CA 1
ATOM 8893 C C . GLN B 1 500 ? 44.375 -8 -15.984 1 55.25 500 GLN B C 1
ATOM 8895 O O . GLN B 1 500 ? 44.688 -7.207 -15.086 1 55.25 500 GLN B O 1
ATOM 8900 N N . GLN B 1 501 ? 43.312 -7.91 -16.859 1 69.06 501 GLN B N 1
ATOM 8901 C CA . GLN B 1 501 ? 42.312 -6.879 -16.672 1 69.06 501 GLN B CA 1
ATOM 8902 C C . GLN B 1 501 ? 41.406 -7.191 -15.469 1 69.06 501 GLN B C 1
ATOM 8904 O O . GLN B 1 501 ? 40.719 -8.211 -15.453 1 69.06 501 GLN B O 1
ATOM 8909 N N . ILE B 1 502 ? 41.812 -6.84 -14.289 1 80.19 502 ILE B N 1
ATOM 8910 C CA . ILE B 1 502 ? 40.969 -6.902 -13.102 1 80.19 502 ILE B CA 1
ATOM 8911 C C . ILE B 1 502 ? 40 -5.73 -13.109 1 80.19 502 ILE B C 1
ATOM 8913 O O . ILE B 1 502 ? 40.406 -4.57 -13.172 1 80.19 502 ILE B O 1
ATOM 8917 N N . LYS B 1 503 ? 38.75 -6.156 -13.211 1 86.81 503 LYS B N 1
ATOM 8918 C CA . LYS B 1 503 ? 37.688 -5.152 -13.117 1 86.81 503 LYS B CA 1
ATOM 8919 C C . LYS B 1 503 ? 37.094 -5.129 -11.727 1 86.81 503 LYS B C 1
ATOM 8921 O O . LYS B 1 503 ? 36.719 -6.176 -11.188 1 86.81 503 LYS B O 1
ATOM 8926 N N . ILE B 1 504 ? 37.062 -3.961 -11.141 1 88.25 504 ILE B N 1
ATOM 8927 C CA . ILE B 1 504 ? 36.469 -3.797 -9.82 1 88.25 504 ILE B CA 1
ATOM 8928 C C . ILE B 1 504 ? 35.094 -3.141 -9.969 1 88.25 504 ILE B C 1
ATOM 8930 O O . ILE B 1 504 ? 34.969 -2.051 -10.531 1 88.25 504 ILE B O 1
ATOM 8934 N N . ILE B 1 505 ? 34.125 -3.869 -9.578 1 89.94 505 ILE B N 1
ATOM 8935 C CA . ILE B 1 505 ? 32.781 -3.361 -9.625 1 89.94 505 ILE B CA 1
ATOM 8936 C C . ILE B 1 505 ? 32.25 -3.115 -8.203 1 89.94 505 ILE B C 1
ATOM 8938 O O . ILE B 1 505 ? 32.281 -4.02 -7.363 1 89.94 505 ILE B O 1
ATOM 8942 N N . SER B 1 506 ? 31.844 -1.912 -7.914 1 88 506 SER B N 1
ATOM 8943 C CA . SER B 1 506 ? 31.328 -1.567 -6.594 1 88 506 SER B CA 1
ATOM 8944 C C . SER B 1 506 ? 29.812 -1.558 -6.578 1 88 506 SER B C 1
ATOM 8946 O O . SER B 1 506 ? 29.172 -0.946 -7.445 1 88 506 SER B O 1
ATOM 8948 N N . ILE B 1 507 ? 29.25 -2.295 -5.617 1 88.56 507 ILE B N 1
ATOM 8949 C CA . ILE B 1 507 ? 27.797 -2.287 -5.414 1 88.56 507 ILE B CA 1
ATOM 8950 C C . ILE B 1 507 ? 27.406 -1.124 -4.504 1 88.56 507 ILE B C 1
ATOM 8952 O O . ILE B 1 507 ? 27.844 -1.058 -3.354 1 88.56 507 ILE B O 1
ATOM 8956 N N . ASN B 1 508 ? 26.547 -0.255 -4.969 1 81.19 508 ASN B N 1
ATOM 8957 C CA . ASN B 1 508 ? 26.281 1.007 -4.285 1 81.19 508 ASN B CA 1
ATOM 8958 C C . ASN B 1 508 ? 24.969 0.955 -3.492 1 81.19 508 ASN B C 1
ATOM 8960 O O . ASN B 1 508 ? 24.719 1.825 -2.658 1 81.19 508 ASN B O 1
ATOM 8964 N N . ASN B 1 509 ? 24.188 -0.074 -3.771 1 83.94 509 ASN B N 1
ATOM 8965 C CA . ASN B 1 509 ? 22.859 -0.144 -3.16 1 83.94 509 ASN B CA 1
ATOM 8966 C C . ASN B 1 509 ? 22.609 -1.506 -2.52 1 83.94 509 ASN B C 1
ATOM 8968 O O . ASN B 1 509 ? 23.312 -2.479 -2.826 1 83.94 509 ASN B O 1
ATOM 8972 N N . PRO B 1 510 ? 21.688 -1.407 -1.505 1 87.94 510 PRO B N 1
ATOM 8973 C CA . PRO B 1 510 ? 21.25 -2.727 -1.05 1 87.94 510 PRO B CA 1
ATOM 8974 C C . PRO B 1 510 ? 20.719 -3.6 -2.189 1 87.94 510 PRO B C 1
ATOM 8976 O O . PRO B 1 510 ? 20.297 -3.078 -3.225 1 87.94 510 PRO B O 1
ATOM 8979 N N . LEU B 1 511 ? 20.844 -4.867 -2.057 1 91.25 511 LEU B N 1
ATOM 8980 C CA . LEU B 1 511 ? 20.391 -5.789 -3.092 1 91.25 511 LEU B CA 1
ATOM 8981 C C . LEU B 1 511 ? 19.141 -6.531 -2.65 1 91.25 511 LEU B C 1
ATOM 8983 O O . LEU B 1 511 ? 19.219 -7.496 -1.89 1 91.25 511 LEU B O 1
ATOM 8987 N N . VAL B 1 512 ? 18.047 -6.074 -3.129 1 92.12 512 VAL B N 1
ATOM 8988 C CA . VAL B 1 512 ? 16.75 -6.609 -2.746 1 92.12 512 VAL B CA 1
ATOM 8989 C C . VAL B 1 512 ? 15.914 -6.879 -3.996 1 92.12 512 VAL B C 1
ATOM 8991 O O . VAL B 1 512 ? 16.375 -6.652 -5.117 1 92.12 512 VAL B O 1
ATOM 8994 N N . PHE B 1 513 ? 14.727 -7.344 -3.818 1 91.88 513 PHE B N 1
ATOM 8995 C CA . PHE B 1 513 ? 13.844 -7.734 -4.914 1 91.88 513 PHE B CA 1
ATOM 8996 C C . PHE B 1 513 ? 13.586 -6.555 -5.844 1 91.88 513 PHE B C 1
ATOM 8998 O O . PHE B 1 513 ? 13.336 -6.742 -7.035 1 91.88 513 PHE B O 1
ATOM 9005 N N . LEU B 1 514 ? 13.703 -5.355 -5.379 1 89 514 LEU B N 1
ATOM 9006 C CA . LEU B 1 514 ? 13.398 -4.148 -6.137 1 89 514 LEU B CA 1
ATOM 9007 C C . LEU B 1 514 ? 14.414 -3.936 -7.254 1 89 514 LEU B C 1
ATOM 9009 O O . LEU B 1 514 ? 14.055 -3.494 -8.352 1 89 514 LEU B O 1
ATOM 9013 N N . ASN B 1 515 ? 15.656 -4.254 -7.016 1 89.5 515 ASN B N 1
ATOM 9014 C CA . ASN B 1 515 ? 16.688 -3.898 -7.98 1 89.5 515 ASN B CA 1
ATOM 9015 C C . ASN B 1 515 ? 17.484 -5.125 -8.438 1 89.5 515 ASN B C 1
ATOM 9017 O O . ASN B 1 515 ? 18.438 -5.004 -9.203 1 89.5 515 ASN B O 1
ATOM 9021 N N . ALA B 1 516 ? 17.125 -6.281 -7.996 1 91.19 516 ALA B N 1
ATOM 9022 C CA . ALA B 1 516 ? 17.875 -7.508 -8.281 1 91.19 516 ALA B CA 1
ATOM 9023 C C . ALA B 1 516 ? 17.938 -7.77 -9.781 1 91.19 516 ALA B C 1
ATOM 9025 O O . ALA B 1 516 ? 19 -8.102 -10.312 1 91.19 516 ALA B O 1
ATOM 9026 N N . LYS B 1 517 ? 16.844 -7.621 -10.445 1 87.56 517 LYS B N 1
ATOM 9027 C CA . LYS B 1 517 ? 16.797 -7.891 -11.883 1 87.56 517 LYS B CA 1
ATOM 9028 C C . LYS B 1 517 ? 17.688 -6.926 -12.648 1 87.56 517 LYS B C 1
ATOM 9030 O O . LYS B 1 517 ? 18.422 -7.336 -13.547 1 87.56 517 LYS B O 1
ATOM 9035 N N . LYS B 1 518 ? 17.641 -5.73 -12.336 1 87.56 518 LYS B N 1
ATOM 9036 C CA . LYS B 1 518 ? 18.469 -4.727 -13 1 87.56 518 LYS B CA 1
ATOM 9037 C C . LYS B 1 518 ? 19.938 -4.941 -12.68 1 87.56 518 LYS B C 1
ATOM 9039 O O . LYS B 1 518 ? 20.797 -4.781 -13.555 1 87.56 518 LYS B O 1
ATOM 9044 N N . PHE B 1 519 ? 20.188 -5.285 -11.469 1 90.88 519 PHE B N 1
ATOM 9045 C CA . PHE B 1 519 ? 21.562 -5.598 -11.055 1 90.88 519 PHE B CA 1
ATOM 9046 C C . PHE B 1 519 ? 22.141 -6.719 -11.914 1 90.88 519 PHE B C 1
ATOM 9048 O O . PHE B 1 519 ? 23.25 -6.605 -12.422 1 90.88 519 PHE B O 1
ATOM 9055 N N . SER B 1 520 ? 21.344 -7.742 -12.039 1 90.94 520 SER B N 1
ATOM 9056 C CA . SER B 1 520 ? 21.766 -8.891 -12.836 1 90.94 520 SER B CA 1
ATOM 9057 C C . SER B 1 520 ? 22 -8.492 -14.289 1 90.94 520 SER B C 1
ATOM 9059 O O . SER B 1 520 ? 23 -8.883 -14.891 1 90.94 520 SER B O 1
ATOM 9061 N N . ALA B 1 521 ? 21.141 -7.699 -14.805 1 87.88 521 ALA B N 1
ATOM 9062 C CA . ALA B 1 521 ? 21.25 -7.266 -16.203 1 87.88 521 ALA B CA 1
ATOM 9063 C C . ALA B 1 521 ? 22.469 -6.363 -16.391 1 87.88 521 ALA B C 1
ATOM 9065 O O . ALA B 1 521 ? 23.188 -6.496 -17.391 1 87.88 521 ALA B O 1
ATOM 9066 N N . ASP B 1 522 ? 22.688 -5.469 -15.461 1 88.88 522 ASP B N 1
ATOM 9067 C CA . ASP B 1 522 ? 23.812 -4.543 -15.547 1 88.88 522 ASP B CA 1
ATOM 9068 C C . ASP B 1 522 ? 25.156 -5.285 -15.438 1 88.88 522 ASP B C 1
ATOM 9070 O O . ASP B 1 522 ? 26.094 -4.98 -16.172 1 88.88 522 ASP B O 1
ATOM 9074 N N . LEU B 1 523 ? 25.219 -6.156 -14.539 1 89.88 523 LEU B N 1
ATOM 9075 C CA . LEU B 1 523 ? 26.453 -6.91 -14.352 1 89.88 523 LEU B CA 1
ATOM 9076 C C . LEU B 1 523 ? 26.75 -7.781 -15.57 1 89.88 523 LEU B C 1
ATOM 9078 O O . LEU B 1 523 ? 27.906 -7.875 -16.016 1 89.88 523 LEU B O 1
ATOM 9082 N N . MET B 1 524 ? 25.766 -8.391 -16.141 1 88.12 524 MET B N 1
ATOM 9083 C CA . MET B 1 524 ? 25.938 -9.25 -17.312 1 88.12 524 MET B CA 1
ATOM 9084 C C . MET B 1 524 ? 26.375 -8.438 -18.516 1 88.12 524 MET B C 1
ATOM 9086 O O . MET B 1 524 ? 27.156 -8.914 -19.344 1 88.12 524 MET B O 1
ATOM 9090 N N . LYS B 1 525 ? 25.844 -7.258 -18.609 1 87.44 525 LYS B N 1
ATOM 9091 C CA . LYS B 1 525 ? 26.25 -6.371 -19.703 1 87.44 525 LYS B CA 1
ATOM 9092 C C . LYS B 1 525 ? 27.734 -6.023 -19.609 1 87.44 525 LYS B C 1
ATOM 9094 O O . LYS B 1 525 ? 28.422 -5.941 -20.625 1 87.44 525 LYS B O 1
ATOM 9099 N N . ILE B 1 526 ? 28.172 -5.84 -18.406 1 84.88 526 ILE B N 1
ATOM 9100 C CA . ILE B 1 526 ? 29.578 -5.516 -18.172 1 84.88 526 ILE B CA 1
ATOM 9101 C C . ILE B 1 526 ? 30.453 -6.715 -18.531 1 84.88 526 ILE B C 1
ATOM 9103 O O . ILE B 1 526 ? 31.5 -6.559 -19.172 1 84.88 526 ILE B O 1
ATOM 9107 N N . ILE B 1 527 ? 30.031 -7.875 -18.266 1 83.56 527 ILE B N 1
ATOM 9108 C CA . ILE B 1 527 ? 30.781 -9.102 -18.5 1 83.56 527 ILE B CA 1
ATOM 9109 C C . ILE B 1 527 ? 30.812 -9.406 -20 1 83.56 527 ILE B C 1
ATOM 9111 O O . ILE B 1 527 ? 31.859 -9.773 -20.547 1 83.56 527 ILE B O 1
ATOM 9115 N N . LEU B 1 528 ? 29.688 -9.195 -20.625 1 82.44 528 LEU B N 1
ATOM 9116 C CA . LEU B 1 528 ? 29.594 -9.508 -22.047 1 82.44 528 LEU B CA 1
ATOM 9117 C C . LEU B 1 528 ? 30.359 -8.5 -22.891 1 82.44 528 LEU B C 1
ATOM 9119 O O . LEU B 1 528 ? 30.922 -8.852 -23.922 1 82.44 528 LEU B O 1
ATOM 9123 N N . LYS B 1 529 ? 30.312 -7.359 -22.516 1 77.81 529 LYS B N 1
ATOM 9124 C CA . LYS B 1 529 ? 31.078 -6.336 -23.219 1 77.81 529 LYS B CA 1
ATOM 9125 C C . LYS B 1 529 ? 32.562 -6.629 -23.188 1 77.81 529 LYS B C 1
ATOM 9127 O O . LYS B 1 529 ? 33.281 -6.371 -24.156 1 77.81 529 LYS B O 1
ATOM 9132 N N . GLU B 1 530 ? 33.031 -7.156 -22.188 1 66.94 530 GLU B N 1
ATOM 9133 C CA . GLU B 1 530 ? 34.438 -7.488 -22.047 1 66.94 530 GLU B CA 1
ATOM 9134 C C . GLU B 1 530 ? 34.812 -8.711 -22.875 1 66.94 530 GLU B C 1
ATOM 9136 O O . GLU B 1 530 ? 35.906 -8.758 -23.469 1 66.94 530 GLU B O 1
ATOM 9141 N N . SER B 1 531 ? 33.906 -9.594 -22.922 1 64.25 531 SER B N 1
ATOM 9142 C CA . SER B 1 531 ? 34.156 -10.789 -23.719 1 64.25 531 SER B CA 1
ATOM 9143 C C . SER B 1 531 ? 34.219 -10.461 -25.219 1 64.25 531 SER B C 1
ATOM 9145 O O . SER B 1 531 ? 34.969 -11.062 -25.953 1 64.25 531 SER B O 1
ATOM 9147 N N . ASP B 1 532 ? 33.406 -9.547 -25.625 1 62.19 532 ASP B N 1
ATOM 9148 C CA . ASP B 1 532 ? 33.406 -9.125 -27.031 1 62.19 532 ASP B CA 1
ATOM 9149 C C . ASP B 1 532 ? 34.719 -8.383 -27.375 1 62.19 532 ASP B C 1
ATOM 9151 O O . ASP B 1 532 ? 35.188 -8.477 -28.5 1 62.19 532 ASP B O 1
ATOM 9155 N N . SER B 1 533 ? 35.219 -7.668 -26.406 1 56.06 533 SER B N 1
ATOM 9156 C CA . SER B 1 533 ? 36.438 -6.914 -26.672 1 56.06 533 SER B CA 1
ATOM 9157 C C . SER B 1 533 ? 37.656 -7.84 -26.781 1 56.06 533 SER B C 1
ATOM 9159 O O . SER B 1 533 ? 38.625 -7.508 -27.453 1 56.06 533 SER B O 1
ATOM 9161 N N . ASN B 1 534 ? 37.531 -8.977 -26.172 1 50.94 534 ASN B N 1
ATOM 9162 C CA . ASN B 1 534 ? 38.656 -9.891 -26.219 1 50.94 534 ASN B CA 1
ATOM 9163 C C . ASN B 1 534 ? 38.625 -10.766 -27.469 1 50.94 534 ASN B C 1
ATOM 9165 O O . ASN B 1 534 ? 39.469 -11.625 -27.656 1 50.94 534 ASN B O 1
ATOM 9169 N N . GLN B 1 535 ? 37.5 -10.742 -28.172 1 46.78 535 GLN B N 1
ATOM 9170 C CA . GLN B 1 535 ? 37.562 -11.469 -29.438 1 46.78 535 GLN B CA 1
ATOM 9171 C C . GLN B 1 535 ? 38.375 -10.695 -30.469 1 46.78 535 GLN B C 1
ATOM 9173 O O . GLN B 1 535 ? 38.094 -9.523 -30.734 1 46.78 535 GLN B O 1
ATOM 9178 N N . PRO B 1 536 ? 39.594 -11.07 -30.812 1 39.69 536 PRO B N 1
ATOM 9179 C CA . PRO B 1 536 ? 40.344 -10.375 -31.859 1 39.69 536 PRO B CA 1
ATOM 9180 C C . PRO B 1 536 ? 39.5 -10.125 -33.094 1 39.69 536 PRO B C 1
ATOM 9182 O O . PRO B 1 536 ? 38.625 -10.922 -33.438 1 39.69 536 PRO B O 1
ATOM 9185 N N . LEU B 1 537 ? 39.156 -8.922 -33.469 1 40.12 537 LEU B N 1
ATOM 9186 C CA . LEU B 1 537 ? 38.688 -8.578 -34.812 1 40.12 537 LEU B CA 1
ATOM 9187 C C . LEU B 1 537 ? 39.406 -9.422 -35.844 1 40.12 537 LEU B C 1
ATOM 9189 O O . LEU B 1 537 ? 40.5 -9.062 -36.312 1 40.12 537 LEU B O 1
ATOM 9193 N N . ASP B 1 538 ? 39.75 -10.609 -35.656 1 35.56 538 ASP B N 1
ATOM 9194 C CA . ASP B 1 538 ? 40.438 -11.164 -36.812 1 35.56 538 ASP B CA 1
ATOM 9195 C C . ASP B 1 538 ? 39.688 -10.82 -38.094 1 35.56 538 ASP B C 1
ATOM 9197 O O . ASP B 1 538 ? 38.531 -10.445 -38.062 1 35.56 538 ASP B O 1
ATOM 9201 N N . ASP B 1 539 ? 40.219 -11.414 -39.281 1 35.5 539 ASP B N 1
ATOM 9202 C CA . ASP B 1 539 ? 40.406 -11.266 -40.719 1 35.5 539 ASP B CA 1
ATOM 9203 C C . ASP B 1 539 ? 39.125 -11.617 -41.469 1 35.5 539 ASP B C 1
ATOM 9205 O O . ASP B 1 539 ? 39.062 -12.664 -42.125 1 35.5 539 ASP B O 1
ATOM 9209 N N . VAL B 1 540 ? 37.938 -11.469 -40.906 1 36.03 540 VAL B N 1
ATOM 9210 C CA . VAL B 1 540 ? 36.906 -11.859 -41.875 1 36.03 540 VAL B CA 1
ATOM 9211 C C . VAL B 1 540 ? 37.031 -11.023 -43.156 1 36.03 540 VAL B C 1
ATOM 9213 O O . VAL B 1 540 ? 36.375 -11.297 -44.125 1 36.03 540 VAL B O 1
ATOM 9216 N N . SER B 1 541 ? 37.719 -9.914 -42.938 1 33.78 541 SER B N 1
ATOM 9217 C CA . SER B 1 541 ? 37.719 -9.188 -44.219 1 33.78 541 SER B CA 1
ATOM 9218 C C . SER B 1 541 ? 38.438 -9.984 -45.312 1 33.78 541 SER B C 1
ATOM 9220 O O . SER B 1 541 ? 38.312 -9.648 -46.5 1 33.78 541 SER B O 1
ATOM 9222 N N . LYS B 1 542 ? 39.562 -10.508 -44.781 1 33.28 542 LYS B N 1
ATOM 9223 C CA . LYS B 1 542 ? 40.344 -10.883 -45.938 1 33.28 542 LYS B CA 1
ATOM 9224 C C . LYS B 1 542 ? 39.781 -12.141 -46.594 1 33.28 542 LYS B C 1
ATOM 9226 O O . LYS B 1 542 ? 40.375 -12.68 -47.531 1 33.28 542 LYS B O 1
ATOM 9231 N N . CYS B 1 543 ? 38.781 -12.75 -45.906 1 30.72 543 CYS B N 1
ATOM 9232 C CA . CYS B 1 543 ? 38.5 -14.055 -46.5 1 30.72 543 CYS B CA 1
ATOM 9233 C C . CYS B 1 543 ? 37.812 -13.906 -47.844 1 30.72 543 CYS B C 1
ATOM 9235 O O . CYS B 1 543 ? 37.438 -14.898 -48.5 1 30.72 543 CYS B O 1
ATOM 9237 N N . GLU B 1 544 ? 37.125 -12.672 -48.031 1 33.5 544 GLU B N 1
ATOM 9238 C CA . GLU B 1 544 ? 36.406 -12.742 -49.312 1 33.5 544 GLU B CA 1
ATOM 9239 C C . GLU B 1 544 ? 37.375 -12.961 -50.469 1 33.5 544 GLU B C 1
ATOM 9241 O O . GLU B 1 544 ? 36.969 -13.375 -51.562 1 33.5 544 GLU B O 1
ATOM 9246 N N . GLN B 1 545 ? 38.469 -12.117 -50.25 1 30.58 545 GLN B N 1
ATOM 9247 C CA . GLN B 1 545 ? 39.031 -11.938 -51.562 1 30.58 545 GLN B CA 1
ATOM 9248 C C . GLN B 1 545 ? 39.594 -13.258 -52.094 1 30.58 545 GLN B C 1
ATOM 9250 O O . GLN B 1 545 ? 39.531 -13.523 -53.312 1 30.58 545 GLN B O 1
ATOM 9255 N N . ASN B 1 546 ? 40.531 -13.703 -51.281 1 30.45 546 ASN B N 1
ATOM 9256 C CA . ASN B 1 546 ? 41.562 -14.469 -51.969 1 30.45 546 ASN B CA 1
ATOM 9257 C C . ASN B 1 546 ? 41.094 -15.867 -52.312 1 30.45 546 ASN B C 1
ATOM 9259 O O . ASN B 1 546 ? 41.5 -16.859 -51.688 1 30.45 546 ASN B O 1
ATOM 9263 N N . THR B 1 547 ? 39.781 -16.078 -52.281 1 31.42 547 THR B N 1
ATOM 9264 C CA . THR B 1 547 ? 39.438 -17.469 -52.562 1 31.42 547 THR B CA 1
ATOM 9265 C C . THR B 1 547 ? 40.125 -17.938 -53.844 1 31.42 547 THR B C 1
ATOM 9267 O O . THR B 1 547 ? 39.906 -19.062 -54.312 1 31.42 547 THR B O 1
ATOM 9270 N N . LEU B 1 548 ? 40.469 -16.766 -54.625 1 28.86 548 LEU B N 1
ATOM 9271 C CA . LEU B 1 548 ? 40.688 -17.328 -55.938 1 28.86 548 LEU B CA 1
ATOM 9272 C C . LEU B 1 548 ? 41.781 -18.391 -55.906 1 28.86 548 LEU B C 1
ATOM 9274 O O . LEU B 1 548 ? 41.625 -19.484 -56.438 1 28.86 548 LEU B O 1
ATOM 9278 N N . LEU B 1 549 ? 43.094 -17.844 -55.969 1 27.67 549 LEU B N 1
ATOM 9279 C CA . LEU B 1 549 ? 44.125 -18.469 -56.75 1 27.67 549 LEU B CA 1
ATOM 9280 C C . LEU B 1 549 ? 44.875 -19.516 -55.938 1 27.67 549 LEU B C 1
ATOM 9282 O O . LEU B 1 549 ? 46.031 -19.266 -55.5 1 27.67 549 LEU B O 1
ATOM 9286 N N . SER B 1 550 ? 44.438 -19.969 -54.812 1 27.8 550 SER B N 1
ATOM 9287 C CA . SER B 1 550 ? 45.375 -20.719 -53.969 1 27.8 550 SER B CA 1
ATOM 9288 C C . SER B 1 550 ? 45.906 -21.938 -54.719 1 27.8 550 SER B C 1
ATOM 9290 O O . SER B 1 550 ? 45.156 -22.859 -55.031 1 27.8 550 SER B O 1
ATOM 9292 N N . SER B 1 551 ? 46.844 -21.703 -55.688 1 28.62 551 SER B N 1
ATOM 9293 C CA . SER B 1 551 ? 47.625 -22.75 -56.344 1 28.62 551 SER B CA 1
ATOM 9294 C C . SER B 1 551 ? 48.25 -23.703 -55.312 1 28.62 551 SER B C 1
ATOM 9296 O O . SER B 1 551 ? 48.375 -23.344 -54.125 1 28.62 551 SER B O 1
ATOM 9298 N N . LEU B 1 552 ? 48.938 -24.844 -55.781 1 27.22 552 LEU B N 1
ATOM 9299 C CA . LEU B 1 552 ? 49.344 -26.219 -55.5 1 27.22 552 LEU B CA 1
ATOM 9300 C C . LEU B 1 552 ? 50.469 -26.266 -54.5 1 27.22 552 LEU B C 1
ATOM 9302 O O . LEU B 1 552 ? 50.906 -27.359 -54.094 1 27.22 552 LEU B O 1
ATOM 9306 N N . SER B 1 553 ? 51.219 -25.125 -54.219 1 28.67 553 SER B N 1
ATOM 9307 C CA . SER B 1 553 ? 52.562 -25.578 -53.875 1 28.67 553 SER B CA 1
ATOM 9308 C C . SER B 1 553 ? 52.562 -26.266 -52.5 1 28.67 553 SER B C 1
ATOM 9310 O O . SER B 1 553 ? 51.812 -25.859 -51.594 1 28.67 553 SER B O 1
ATOM 9312 N N . ASN B 1 554 ? 53.062 -27.5 -52.375 1 30.02 554 ASN B N 1
ATOM 9313 C CA . ASN B 1 554 ? 53.219 -28.609 -51.438 1 30.02 554 ASN B CA 1
ATOM 9314 C C . ASN B 1 554 ? 53.938 -28.188 -50.156 1 30.02 554 ASN B C 1
ATOM 9316 O O . ASN B 1 554 ? 54.375 -29.031 -49.375 1 30.02 554 ASN B O 1
ATOM 9320 N N . GLY B 1 555 ? 54.469 -26.922 -50.125 1 29.39 555 GLY B N 1
ATOM 9321 C CA . GLY B 1 555 ? 55.5 -26.922 -49.094 1 29.39 555 GLY B CA 1
ATOM 9322 C C . GLY B 1 555 ? 54.969 -27.172 -47.688 1 29.39 555 GLY B C 1
ATOM 9323 O O . GLY B 1 555 ? 53.75 -27 -47.469 1 29.39 555 GLY B O 1
ATOM 9324 N N . ASN B 1 556 ? 55.75 -27.953 -46.812 1 31.42 556 ASN B N 1
ATOM 9325 C CA . ASN B 1 556 ? 55.625 -28.5 -45.469 1 31.42 556 ASN B CA 1
ATOM 9326 C C . ASN B 1 556 ? 55.344 -27.406 -44.438 1 31.42 556 ASN B C 1
ATOM 9328 O O . ASN B 1 556 ? 56.281 -26.75 -44 1 31.42 556 ASN B O 1
ATOM 9332 N N . CYS B 1 557 ? 54.5 -26.406 -44.75 1 30.3 557 CYS B N 1
ATOM 9333 C CA . CYS B 1 557 ? 54.406 -25.391 -43.688 1 30.3 557 CYS B CA 1
ATOM 9334 C C . CYS B 1 557 ? 53.969 -26 -42.375 1 30.3 557 CYS B C 1
ATOM 9336 O O . CYS B 1 557 ? 52.875 -26.594 -42.312 1 30.3 557 CYS B O 1
ATOM 9338 N N . ASN B 1 558 ? 54.969 -26.5 -41.625 1 32.03 558 ASN B N 1
ATOM 9339 C CA . ASN B 1 558 ? 54.75 -26.812 -40.219 1 32.03 558 ASN B CA 1
ATOM 9340 C C . ASN B 1 558 ? 54 -25.688 -39.5 1 32.03 558 ASN B C 1
ATOM 9342 O O . ASN B 1 558 ? 54.562 -24.609 -39.281 1 32.03 558 ASN B O 1
ATOM 9346 N N . GLU B 1 559 ? 52.844 -25.359 -40.031 1 32.62 559 GLU B N 1
ATOM 9347 C CA . GLU B 1 559 ? 52.062 -24.406 -39.25 1 32.62 559 GLU B CA 1
ATOM 9348 C C . GLU B 1 559 ? 52.031 -24.781 -37.781 1 32.62 559 GLU B C 1
ATOM 9350 O O . GLU B 1 559 ? 51.562 -25.859 -37.438 1 32.62 559 GLU B O 1
ATOM 9355 N N . GLU B 1 560 ? 53.156 -24.484 -37.094 1 31.83 560 GLU B N 1
ATOM 9356 C CA . GLU B 1 560 ? 53.062 -24.516 -35.625 1 31.83 560 GLU B CA 1
ATOM 9357 C C . GLU B 1 560 ? 51.719 -23.953 -35.156 1 31.83 560 GLU B C 1
ATOM 9359 O O . GLU B 1 560 ? 51.281 -22.906 -35.625 1 31.83 560 GLU B O 1
ATOM 9364 N N . ALA B 1 561 ? 50.875 -24.781 -34.844 1 34.88 561 ALA B N 1
ATOM 9365 C CA . ALA B 1 561 ? 49.625 -24.484 -34.156 1 34.88 561 ALA B CA 1
ATOM 9366 C C . ALA B 1 561 ? 49.812 -23.359 -33.125 1 34.88 561 ALA B C 1
ATOM 9368 O O . ALA B 1 561 ? 50.594 -23.484 -32.188 1 34.88 561 ALA B O 1
ATOM 9369 N N . SER B 1 562 ? 49.938 -22.109 -33.688 1 34.25 562 SER B N 1
ATOM 9370 C CA . SER B 1 562 ? 49.812 -21.078 -32.656 1 34.25 562 SER B CA 1
ATOM 9371 C C . SER B 1 562 ? 48.938 -21.562 -31.516 1 34.25 562 SER B C 1
ATOM 9373 O O . SER B 1 562 ? 47.875 -22.156 -31.734 1 34.25 562 SER B O 1
ATOM 9375 N N . GLN B 1 563 ? 49.594 -22.078 -30.484 1 35.66 563 GLN B N 1
ATOM 9376 C CA . GLN B 1 563 ? 48.906 -22.391 -29.219 1 35.66 563 GLN B CA 1
ATOM 9377 C C . GLN B 1 563 ? 47.75 -21.453 -28.969 1 35.66 563 GLN B C 1
ATOM 9379 O O . GLN B 1 563 ? 47.844 -20.25 -29.266 1 35.66 563 GLN B O 1
ATOM 9384 N N . PRO B 1 564 ? 46.562 -21.969 -29.078 1 37.06 564 PRO B N 1
ATOM 9385 C CA . PRO B 1 564 ? 45.438 -21.094 -28.75 1 37.06 564 PRO B CA 1
ATOM 9386 C C . PRO B 1 564 ? 45.781 -20.047 -27.719 1 37.06 564 PRO B C 1
ATOM 9388 O O . PRO B 1 564 ? 46.562 -20.312 -26.781 1 37.06 564 PRO B O 1
ATOM 9391 N N . CYS B 1 565 ? 46.156 -18.828 -28.141 1 36.78 565 CYS B N 1
ATOM 9392 C CA . CYS B 1 565 ? 46.219 -17.719 -27.203 1 36.78 565 CYS B CA 1
ATOM 9393 C C . CYS B 1 565 ? 45.375 -18 -25.953 1 36.78 565 CYS B C 1
ATOM 9395 O O . CYS B 1 565 ? 44.219 -18.391 -26.062 1 36.78 565 CYS B O 1
ATOM 9397 N N . SER B 1 566 ? 45.938 -18.484 -24.922 1 41.19 566 SER B N 1
ATOM 9398 C CA . SER B 1 566 ? 45.344 -18.547 -23.594 1 41.19 566 SER B CA 1
ATOM 9399 C C . SER B 1 566 ? 44.281 -17.453 -23.406 1 41.19 566 SER B C 1
ATOM 9401 O O . SER B 1 566 ? 44.594 -16.266 -23.5 1 41.19 566 SER B O 1
ATOM 9403 N N . SER B 1 567 ? 43.156 -17.594 -23.859 1 47.12 567 SER B N 1
ATOM 9404 C CA . SER B 1 567 ? 42.031 -16.734 -23.578 1 47.12 567 SER B CA 1
ATOM 9405 C C . SER B 1 567 ? 42.188 -16.062 -22.203 1 47.12 567 SER B C 1
ATOM 9407 O O . SER B 1 567 ? 42.312 -16.75 -21.188 1 47.12 567 SER B O 1
ATOM 9409 N N . GLU B 1 568 ? 42.844 -14.977 -22.078 1 54.56 568 GLU B N 1
ATOM 9410 C CA . GLU B 1 568 ? 43.062 -14.125 -20.906 1 54.56 568 GLU B CA 1
ATOM 9411 C C . GLU B 1 568 ? 41.844 -14.125 -20 1 54.56 568 GLU B C 1
ATOM 9413 O O . GLU B 1 568 ? 40.75 -13.742 -20.422 1 54.56 568 GLU B O 1
ATOM 9418 N N . LYS B 1 569 ? 41.812 -15.016 -19.016 1 67.06 569 LYS B N 1
ATOM 9419 C CA . LYS B 1 569 ? 40.781 -15.109 -17.969 1 67.06 569 LYS B CA 1
ATOM 9420 C C . LYS B 1 569 ? 40.531 -13.742 -17.344 1 67.06 569 LYS B C 1
ATOM 9422 O O . LYS B 1 569 ? 41.469 -13.023 -16.984 1 67.06 569 LYS B O 1
ATOM 9427 N N . CYS B 1 570 ? 39.344 -13.188 -17.562 1 77.94 570 CYS B N 1
ATOM 9428 C CA . CYS B 1 570 ? 38.906 -11.938 -16.953 1 77.94 570 CYS B CA 1
ATOM 9429 C C . CYS B 1 570 ? 38.469 -12.172 -15.508 1 77.94 570 CYS B C 1
ATOM 9431 O O . CYS B 1 570 ? 37.75 -13.133 -15.219 1 77.94 570 CYS B O 1
ATOM 9433 N N . SER B 1 571 ? 39.188 -11.5 -14.508 1 87.12 571 SER B N 1
ATOM 9434 C CA . SER B 1 571 ? 38.812 -11.562 -13.102 1 87.12 571 SER B CA 1
ATOM 9435 C C . SER B 1 571 ? 37.969 -10.344 -12.695 1 87.12 571 SER B C 1
ATOM 9437 O O . SER B 1 571 ? 38.312 -9.219 -13.062 1 87.12 571 SER B O 1
ATOM 9439 N N . LEU B 1 572 ? 36.875 -10.688 -12.07 1 90.62 572 LEU B N 1
ATOM 9440 C CA . LEU B 1 572 ? 35.969 -9.648 -11.594 1 90.62 572 LEU B CA 1
ATOM 9441 C C . LEU B 1 572 ? 35.938 -9.602 -10.07 1 90.62 572 LEU B C 1
ATOM 9443 O O . LEU B 1 572 ? 35.781 -10.641 -9.422 1 90.62 572 LEU B O 1
ATOM 9447 N N . VAL B 1 573 ? 36.219 -8.414 -9.484 1 92.12 573 VAL B N 1
ATOM 9448 C CA . VAL B 1 573 ? 36.125 -8.227 -8.039 1 92.12 573 VAL B CA 1
ATOM 9449 C C . VAL B 1 573 ? 34.906 -7.359 -7.707 1 92.12 573 VAL B C 1
ATOM 9451 O O . VAL B 1 573 ? 34.812 -6.203 -8.117 1 92.12 573 VAL B O 1
ATOM 9454 N N . LEU B 1 574 ? 33.938 -7.977 -6.988 1 93 574 LEU B N 1
ATOM 9455 C CA . LEU B 1 574 ? 32.75 -7.246 -6.555 1 93 574 LEU B CA 1
ATOM 9456 C C . LEU B 1 574 ? 32.969 -6.66 -5.164 1 93 574 LEU B C 1
ATOM 9458 O O . LEU B 1 574 ? 33.156 -7.398 -4.195 1 93 574 LEU B O 1
ATOM 9462 N N . ASN B 1 575 ? 33.031 -5.34 -5.094 1 91.31 575 ASN B N 1
ATOM 9463 C CA . ASN B 1 575 ? 33.062 -4.656 -3.807 1 91.31 575 ASN B CA 1
ATOM 9464 C C . ASN B 1 575 ? 31.688 -4.535 -3.184 1 91.31 575 ASN B C 1
ATOM 9466 O O . ASN B 1 575 ? 30.875 -3.705 -3.607 1 91.31 575 ASN B O 1
ATOM 9470 N N . CYS B 1 576 ? 31.406 -5.254 -2.104 1 91.62 576 CYS B N 1
ATOM 9471 C CA . CYS B 1 576 ? 30.062 -5.344 -1.516 1 91.62 576 CYS B CA 1
ATOM 9472 C C . CYS B 1 576 ? 29.938 -4.414 -0.315 1 91.62 576 CYS B C 1
ATOM 9474 O O . CYS B 1 576 ? 29.109 -4.645 0.567 1 91.62 576 CYS B O 1
ATOM 9476 N N . SER B 1 577 ? 30.703 -3.371 -0.278 1 85.12 577 SER B N 1
ATOM 9477 C CA . SER B 1 577 ? 30.656 -2.428 0.834 1 85.12 577 SER B CA 1
ATOM 9478 C C . SER B 1 577 ? 29.328 -1.681 0.876 1 85.12 577 SER B C 1
ATOM 9480 O O . SER B 1 577 ? 28.875 -1.279 1.947 1 85.12 577 SER B O 1
ATOM 9482 N N . GLY B 1 578 ? 28.75 -1.52 -0.259 1 81.81 578 GLY B N 1
ATOM 9483 C CA . GLY B 1 578 ? 27.484 -0.8 -0.338 1 81.81 578 GLY B CA 1
ATOM 9484 C C . GLY B 1 578 ? 26.281 -1.688 -0.112 1 81.81 578 GLY B C 1
ATOM 9485 O O . GLY B 1 578 ? 25.156 -1.198 -0.031 1 81.81 578 GLY B O 1
ATOM 9486 N N . LEU B 1 579 ? 26.516 -2.938 0.01 1 88.31 579 LEU B N 1
ATOM 9487 C CA . LEU B 1 579 ? 25.438 -3.885 0.266 1 88.31 579 LEU B CA 1
ATOM 9488 C C . LEU B 1 579 ? 25.062 -3.896 1.745 1 88.31 579 LEU B C 1
ATOM 9490 O O . LEU B 1 579 ? 25.344 -4.871 2.449 1 88.31 579 LEU B O 1
ATOM 9494 N N . THR B 1 580 ? 24.328 -2.869 2.146 1 82.94 580 THR B N 1
ATOM 9495 C CA . THR B 1 580 ? 24.016 -2.654 3.551 1 82.94 580 THR B CA 1
ATOM 9496 C C . THR B 1 580 ? 23 -3.693 4.039 1 82.94 580 THR B C 1
ATOM 9498 O O . THR B 1 580 ? 23.016 -4.066 5.215 1 82.94 580 THR B O 1
ATOM 9501 N N . PHE B 1 581 ? 22.109 -4.082 3.199 1 88.56 581 PHE B N 1
ATOM 9502 C CA . PHE B 1 581 ? 21.203 -5.176 3.514 1 88.56 581 PHE B CA 1
ATOM 9503 C C . PHE B 1 581 ? 20.75 -5.887 2.242 1 88.56 581 PHE B C 1
ATOM 9505 O O . PHE B 1 581 ? 20.953 -5.383 1.137 1 88.56 581 PHE B O 1
ATOM 9512 N N . PHE B 1 582 ? 20.281 -7.074 2.398 1 92.5 582 PHE B N 1
ATOM 9513 C CA . PHE B 1 582 ? 19.844 -7.906 1.286 1 92.5 582 PHE B CA 1
ATOM 9514 C C . PHE B 1 582 ? 18.641 -8.742 1.686 1 92.5 582 PHE B C 1
ATOM 9516 O O . PHE B 1 582 ? 18.328 -8.875 2.873 1 92.5 582 PHE B O 1
ATOM 9523 N N . ASP B 1 583 ? 17.906 -9.156 0.743 1 93.19 583 ASP B N 1
ATOM 9524 C CA . ASP B 1 583 ? 16.828 -10.109 0.958 1 93.19 583 ASP B CA 1
ATOM 9525 C C . ASP B 1 583 ? 17.078 -11.414 0.209 1 93.19 583 ASP B C 1
ATOM 9527 O O . ASP B 1 583 ? 18.156 -11.617 -0.349 1 93.19 583 ASP B O 1
ATOM 9531 N N . TYR B 1 584 ? 16.203 -12.328 0.318 1 93.81 584 TYR B N 1
ATOM 9532 C CA . TYR B 1 584 ? 16.344 -13.633 -0.317 1 93.81 584 TYR B CA 1
ATOM 9533 C C . TYR B 1 584 ? 16.562 -13.492 -1.818 1 93.81 584 TYR B C 1
ATOM 9535 O O . TYR B 1 584 ? 17.422 -14.148 -2.395 1 93.81 584 TYR B O 1
ATOM 9543 N N . THR B 1 585 ? 15.805 -12.672 -2.504 1 93.38 585 THR B N 1
ATOM 9544 C CA . THR B 1 585 ? 15.906 -12.461 -3.943 1 93.38 585 THR B CA 1
ATOM 9545 C C . THR B 1 585 ? 17.281 -11.906 -4.309 1 93.38 585 THR B C 1
ATOM 9547 O O . THR B 1 585 ? 17.859 -12.273 -5.34 1 93.38 585 THR B O 1
ATOM 9550 N N . GLY B 1 586 ? 17.734 -11 -3.443 1 94 586 GLY B N 1
ATOM 9551 C CA . GLY B 1 586 ? 19.062 -10.461 -3.664 1 94 586 GLY B CA 1
ATOM 9552 C C . GLY B 1 586 ? 20.156 -11.516 -3.602 1 94 586 GLY B C 1
ATOM 9553 O O . GLY B 1 586 ? 21.016 -11.578 -4.477 1 94 586 GLY B O 1
ATOM 9554 N N . VAL B 1 587 ? 20.125 -12.336 -2.627 1 95 587 VAL B N 1
ATOM 9555 C CA . VAL B 1 587 ? 21.125 -13.383 -2.434 1 95 587 VAL B CA 1
ATOM 9556 C C . VAL B 1 587 ? 21.031 -14.398 -3.574 1 95 587 VAL B C 1
ATOM 9558 O O . VAL B 1 587 ? 22.062 -14.812 -4.125 1 95 587 VAL B O 1
ATOM 9561 N N . SER B 1 588 ? 19.812 -14.766 -3.854 1 93.38 588 SER B N 1
ATOM 9562 C CA . SER B 1 588 ? 19.625 -15.727 -4.934 1 93.38 588 SER B CA 1
ATOM 9563 C C . SER B 1 588 ? 20.156 -15.188 -6.254 1 93.38 588 SER B C 1
ATOM 9565 O O . SER B 1 588 ? 20.797 -15.922 -7.02 1 93.38 588 SER B O 1
ATOM 9567 N N . THR B 1 589 ? 19.938 -13.961 -6.555 1 93.19 589 THR B N 1
ATOM 9568 C CA . THR B 1 589 ? 20.422 -13.336 -7.781 1 93.19 589 THR B CA 1
ATOM 9569 C C . THR B 1 589 ? 21.938 -13.273 -7.805 1 93.19 589 THR B C 1
ATOM 9571 O O . THR B 1 589 ? 22.562 -13.539 -8.836 1 93.19 589 THR B O 1
ATOM 9574 N N . LEU B 1 590 ? 22.5 -12.922 -6.668 1 93.62 590 LEU B N 1
ATOM 9575 C CA . LEU B 1 590 ? 23.953 -12.812 -6.562 1 93.62 590 LEU B CA 1
ATOM 9576 C C . LEU B 1 590 ? 24.609 -14.172 -6.773 1 93.62 590 LEU B C 1
ATOM 9578 O O . LEU B 1 590 ? 25.625 -14.273 -7.477 1 93.62 590 LEU B O 1
ATOM 9582 N N . VAL B 1 591 ? 24.078 -15.203 -6.199 1 93.81 591 VAL B N 1
ATOM 9583 C CA . VAL B 1 591 ? 24.625 -16.547 -6.332 1 93.81 591 VAL B CA 1
ATOM 9584 C C . VAL B 1 591 ? 24.453 -17.031 -7.77 1 93.81 591 VAL B C 1
ATOM 9586 O O . VAL B 1 591 ? 25.359 -17.641 -8.344 1 93.81 591 VAL B O 1
ATOM 9589 N N . GLU B 1 592 ? 23.281 -16.812 -8.32 1 91.19 592 GLU B N 1
ATOM 9590 C CA . GLU B 1 592 ? 23.031 -17.219 -9.703 1 91.19 592 GLU B CA 1
ATOM 9591 C C . GLU B 1 592 ? 24.016 -16.531 -10.656 1 91.19 592 GLU B C 1
ATOM 9593 O O . GLU B 1 592 ? 24.484 -17.156 -11.617 1 91.19 592 GLU B O 1
ATOM 9598 N N . LEU B 1 593 ? 24.281 -15.32 -10.43 1 91.38 593 LEU B N 1
ATOM 9599 C CA . LEU B 1 593 ? 25.234 -14.586 -11.242 1 91.38 593 LEU B CA 1
ATOM 9600 C C . LEU B 1 593 ? 26.641 -15.156 -11.086 1 91.38 593 LEU B C 1
ATOM 9602 O O . LEU B 1 593 ? 27.391 -15.25 -12.062 1 91.38 593 LEU B O 1
ATOM 9606 N N . TYR B 1 594 ? 26.984 -15.461 -9.875 1 91.06 594 TYR B N 1
ATOM 9607 C CA . TYR B 1 594 ? 28.281 -16.078 -9.609 1 91.06 594 TYR B CA 1
ATOM 9608 C C . TYR B 1 594 ? 28.438 -17.391 -10.383 1 91.06 594 TYR B C 1
ATOM 9610 O O . TYR B 1 594 ? 29.453 -17.625 -11.023 1 91.06 594 TYR B O 1
ATOM 9618 N N . LEU B 1 595 ? 27.391 -18.172 -10.367 1 89.06 595 LEU B N 1
ATOM 9619 C CA . LEU B 1 595 ? 27.422 -19.469 -11.031 1 89.06 595 LEU B CA 1
ATOM 9620 C C . LEU B 1 595 ? 27.422 -19.297 -12.547 1 89.06 595 LEU B C 1
ATOM 9622 O O . LEU B 1 595 ? 28.094 -20.047 -13.258 1 89.06 595 LEU B O 1
ATOM 9626 N N . ASP B 1 596 ? 26.719 -18.344 -12.992 1 88.12 596 ASP B N 1
ATOM 9627 C CA . ASP B 1 596 ? 26.688 -18.062 -14.43 1 88.12 596 ASP B CA 1
ATOM 9628 C C . ASP B 1 596 ? 28.062 -17.609 -14.93 1 88.12 596 ASP B C 1
ATOM 9630 O O . ASP B 1 596 ? 28.484 -18.016 -16.016 1 88.12 596 ASP B O 1
ATOM 9634 N N . CYS B 1 597 ? 28.703 -16.797 -14.164 1 88.5 597 CYS B N 1
ATOM 9635 C CA . CYS B 1 597 ? 30.047 -16.328 -14.523 1 88.5 597 CYS B CA 1
ATOM 9636 C C . CYS B 1 597 ? 31.047 -17.484 -14.5 1 88.5 597 CYS B C 1
ATOM 9638 O O . CYS B 1 597 ? 31.906 -17.562 -15.367 1 88.5 597 CYS B O 1
ATOM 9640 N N . LYS B 1 598 ? 30.875 -18.25 -13.539 1 85.62 598 LYS B N 1
ATOM 9641 C CA . LYS B 1 598 ? 31.75 -19.422 -13.453 1 85.62 598 LYS B CA 1
ATOM 9642 C C . LYS B 1 598 ? 31.578 -20.328 -14.672 1 85.62 598 LYS B C 1
ATOM 9644 O O . LYS B 1 598 ? 32.562 -20.859 -15.195 1 85.62 598 LYS B O 1
ATOM 9649 N N . SER B 1 599 ? 30.406 -20.406 -15.109 1 85.75 599 SER B N 1
ATOM 9650 C CA . SER B 1 599 ? 30.125 -21.234 -16.281 1 85.75 599 SER B CA 1
ATOM 9651 C C . SER B 1 599 ? 30.688 -20.609 -17.547 1 85.75 599 SER B C 1
ATOM 9653 O O . SER B 1 599 ? 31 -21.312 -18.516 1 85.75 599 SER B O 1
ATOM 9655 N N . ARG B 1 600 ? 30.984 -19.328 -17.5 1 84.81 600 ARG B N 1
ATOM 9656 C CA . ARG B 1 600 ? 31.531 -18.609 -18.641 1 84.81 600 ARG B CA 1
ATOM 9657 C C . ARG B 1 600 ? 33.031 -18.422 -18.484 1 84.81 600 ARG B C 1
ATOM 9659 O O . ARG B 1 600 ? 33.656 -17.625 -19.203 1 84.81 600 ARG B O 1
ATOM 9666 N N . SER B 1 601 ? 33.688 -18.969 -17.547 1 84.56 601 SER B N 1
ATOM 9667 C CA . SER B 1 601 ? 35.125 -18.953 -17.281 1 84.56 601 SER B CA 1
ATOM 9668 C C . SER B 1 601 ? 35.594 -17.578 -16.828 1 84.56 601 SER B C 1
ATOM 9670 O O . SER B 1 601 ? 36.688 -17.141 -17.188 1 84.56 601 SER B O 1
ATOM 9672 N N . VAL B 1 602 ? 34.688 -16.875 -16.203 1 86.62 602 VAL B N 1
ATOM 9673 C CA . VAL B 1 602 ? 35.031 -15.609 -15.562 1 86.62 602 VAL B CA 1
ATOM 9674 C C . VAL B 1 602 ? 35.156 -15.812 -14.047 1 86.62 602 VAL B C 1
ATOM 9676 O O . VAL B 1 602 ? 34.188 -16.297 -13.414 1 86.62 602 VAL B O 1
ATOM 9679 N N . ASP B 1 603 ? 36.312 -15.469 -13.516 1 87.31 603 ASP B N 1
ATOM 9680 C CA . ASP B 1 603 ? 36.469 -15.602 -12.07 1 87.31 603 ASP B CA 1
ATOM 9681 C C . ASP B 1 603 ? 35.906 -14.383 -11.336 1 87.31 603 ASP B C 1
ATOM 9683 O O . ASP B 1 603 ? 36.281 -13.25 -11.625 1 87.31 603 ASP B O 1
ATOM 9687 N N . VAL B 1 604 ? 35 -14.734 -10.43 1 91.06 604 VAL B N 1
ATOM 9688 C CA . VAL B 1 604 ? 34.375 -13.672 -9.664 1 91.06 604 VAL B CA 1
ATOM 9689 C C . VAL B 1 604 ? 34.781 -13.773 -8.203 1 91.06 604 VAL B C 1
ATOM 9691 O O . VAL B 1 604 ? 34.719 -14.852 -7.602 1 91.06 604 VAL B O 1
ATOM 9694 N N . PHE B 1 605 ? 35.25 -12.633 -7.648 1 92.62 605 PHE B N 1
ATOM 9695 C CA . PHE B 1 605 ? 35.625 -12.531 -6.242 1 92.62 605 PHE B CA 1
ATOM 9696 C C . PHE B 1 605 ? 34.781 -11.469 -5.539 1 92.62 605 PHE B C 1
ATOM 9698 O O . PHE B 1 605 ? 34.469 -10.438 -6.129 1 92.62 605 PHE B O 1
ATOM 9705 N N . LEU B 1 606 ? 34.438 -11.766 -4.316 1 94.19 606 LEU B N 1
ATOM 9706 C CA . LEU B 1 606 ? 33.625 -10.828 -3.529 1 94.19 606 LEU B CA 1
ATOM 9707 C C . LEU B 1 606 ? 34.469 -10.258 -2.381 1 94.19 606 LEU B C 1
ATOM 9709 O O . LEU B 1 606 ? 35.156 -10.992 -1.67 1 94.19 606 LEU B O 1
ATOM 9713 N N . ALA B 1 607 ? 34.438 -8.922 -2.279 1 93.5 607 ALA B N 1
ATOM 9714 C CA . ALA B 1 607 ? 35.188 -8.234 -1.226 1 93.5 607 ALA B CA 1
ATOM 9715 C C . ALA B 1 607 ? 34.25 -7.422 -0.333 1 93.5 607 ALA B C 1
ATOM 9717 O O . ALA B 1 607 ? 33.188 -6.965 -0.781 1 93.5 607 ALA B O 1
ATOM 9718 N N . ASN B 1 608 ? 34.562 -7.258 0.952 1 92.38 608 ASN B N 1
ATOM 9719 C CA . ASN B 1 608 ? 33.844 -6.445 1.919 1 92.38 608 ASN B CA 1
ATOM 9720 C C . ASN B 1 608 ? 32.438 -6.984 2.15 1 92.38 608 ASN B C 1
ATOM 9722 O O . ASN B 1 608 ? 31.453 -6.223 2.125 1 92.38 608 ASN B O 1
ATOM 9726 N N . CYS B 1 609 ? 32.344 -8.305 2.305 1 92.62 609 CYS B N 1
ATOM 9727 C CA . CYS B 1 609 ? 31.062 -8.938 2.559 1 92.62 609 CYS B CA 1
ATOM 9728 C C . CYS B 1 609 ? 30.781 -9.016 4.055 1 92.62 609 CYS B C 1
ATOM 9730 O O . CYS B 1 609 ? 31.688 -9.273 4.848 1 92.62 609 CYS B O 1
ATOM 9732 N N . THR B 1 610 ? 29.625 -8.688 4.426 1 90.62 610 THR B N 1
ATOM 9733 C CA . THR B 1 610 ? 29.219 -8.891 5.809 1 90.62 610 THR B CA 1
ATOM 9734 C C . THR B 1 610 ? 29.141 -10.375 6.141 1 90.62 610 THR B C 1
ATOM 9736 O O . THR B 1 610 ? 29.031 -11.211 5.242 1 90.62 610 THR B O 1
ATOM 9739 N N . ALA B 1 611 ? 29.234 -10.711 7.414 1 91.62 611 ALA B N 1
ATOM 9740 C CA . ALA B 1 611 ? 29.156 -12.102 7.855 1 91.62 611 ALA B CA 1
ATOM 9741 C C . ALA B 1 611 ? 27.828 -12.734 7.465 1 91.62 611 ALA B C 1
ATOM 9743 O O . ALA B 1 611 ? 27.766 -13.906 7.094 1 91.62 611 ALA B O 1
ATOM 9744 N N . SER B 1 612 ? 26.797 -11.953 7.539 1 91.88 612 SER B N 1
ATOM 9745 C CA . SER B 1 612 ? 25.469 -12.453 7.199 1 91.88 612 SER B CA 1
ATOM 9746 C C . SER B 1 612 ? 25.359 -12.773 5.711 1 91.88 612 SER B C 1
ATOM 9748 O O . SER B 1 612 ? 24.719 -13.758 5.328 1 91.88 612 SER B O 1
ATOM 9750 N N . LEU B 1 613 ? 26 -11.984 4.922 1 93.06 613 LEU B N 1
ATOM 9751 C CA . LEU B 1 613 ? 25.969 -12.211 3.48 1 93.06 613 LEU B CA 1
ATOM 9752 C C . LEU B 1 613 ? 26.75 -13.469 3.115 1 93.06 613 LEU B C 1
ATOM 9754 O O . LEU B 1 613 ? 26.312 -14.258 2.273 1 93.06 613 LEU B O 1
ATOM 9758 N N . ILE B 1 614 ? 27.938 -13.625 3.725 1 93 614 ILE B N 1
ATOM 9759 C CA . ILE B 1 614 ? 28.766 -14.797 3.473 1 93 614 ILE B CA 1
ATOM 9760 C C . ILE B 1 614 ? 28 -16.062 3.84 1 93 614 ILE B C 1
ATOM 9762 O O . ILE B 1 614 ? 27.984 -17.031 3.068 1 93 614 ILE B O 1
ATOM 9766 N N . LYS B 1 615 ? 27.406 -16.031 4.957 1 92.06 615 LYS B N 1
ATOM 9767 C CA . LYS B 1 615 ? 26.625 -17.172 5.418 1 92.06 615 LYS B CA 1
ATOM 9768 C C . LYS B 1 615 ? 25.469 -17.484 4.469 1 92.06 615 LYS B C 1
ATOM 9770 O O . LYS B 1 615 ? 25.234 -18.641 4.113 1 92.06 615 LYS B O 1
ATOM 9775 N N . ALA B 1 616 ? 24.766 -16.484 4.051 1 94.06 616 ALA B N 1
ATOM 9776 C CA . ALA B 1 616 ? 23.609 -16.625 3.182 1 94.06 616 ALA B CA 1
ATOM 9777 C C . ALA B 1 616 ? 24 -17.172 1.815 1 94.06 616 ALA B C 1
ATOM 9779 O O . ALA B 1 616 ? 23.359 -18.094 1.292 1 94.06 616 ALA B O 1
ATOM 9780 N N . MET B 1 617 ? 25.047 -16.672 1.259 1 93.31 617 MET B N 1
ATOM 9781 C CA . MET B 1 617 ? 25.5 -17.094 -0.064 1 93.31 617 MET B CA 1
ATOM 9782 C C . MET B 1 617 ? 26.031 -18.516 -0.029 1 93.31 617 MET B C 1
ATOM 9784 O O . MET B 1 617 ? 25.797 -19.297 -0.95 1 93.31 617 MET B O 1
ATOM 9788 N N . THR B 1 618 ? 26.797 -18.781 1.039 1 91.56 618 THR B N 1
ATOM 9789 C CA . THR B 1 618 ? 27.359 -20.109 1.172 1 91.56 618 THR B CA 1
ATOM 9790 C C . THR B 1 618 ? 26.266 -21.172 1.306 1 91.56 618 THR B C 1
ATOM 9792 O O . THR B 1 618 ? 26.359 -22.25 0.718 1 91.56 618 THR B O 1
ATOM 9795 N N . TYR B 1 619 ? 25.297 -20.844 2.006 1 90.56 619 TYR B N 1
ATOM 9796 C CA . TYR B 1 619 ? 24.203 -21.781 2.215 1 90.56 619 TYR B CA 1
ATOM 9797 C C . TYR B 1 619 ? 23.375 -21.938 0.945 1 90.56 619 TYR B C 1
ATOM 9799 O O . TYR B 1 619 ? 23.062 -23.062 0.542 1 90.56 619 TYR B O 1
ATOM 9807 N N . TYR B 1 620 ? 23.016 -20.844 0.355 1 89.62 620 TYR B N 1
ATOM 9808 C CA . TYR B 1 620 ? 22.125 -20.891 -0.805 1 89.62 620 TYR B CA 1
ATOM 9809 C C . TYR B 1 620 ? 22.812 -21.547 -1.991 1 89.62 620 TYR B C 1
ATOM 9811 O O . TYR B 1 620 ? 22.203 -22.328 -2.713 1 89.62 620 TYR B O 1
ATOM 9819 N N . GLY B 1 621 ? 24.062 -21.141 -2.262 1 85.25 621 GLY B N 1
ATOM 9820 C CA . GLY B 1 621 ? 24.781 -21.594 -3.443 1 85.25 621 GLY B CA 1
ATOM 9821 C C . GLY B 1 621 ? 25.516 -22.906 -3.221 1 85.25 621 GLY B C 1
ATOM 9822 O O . GLY B 1 621 ? 26.078 -23.469 -4.16 1 85.25 621 GLY B O 1
ATOM 9823 N N . ASP B 1 622 ? 25.438 -23.453 -2.1 1 81.75 622 ASP B N 1
ATOM 9824 C CA . ASP B 1 622 ? 26.25 -24.609 -1.774 1 81.75 622 ASP B CA 1
ATOM 9825 C C . ASP B 1 622 ? 27.688 -24.406 -2.248 1 81.75 622 ASP B C 1
ATOM 9827 O O . ASP B 1 622 ? 28.25 -25.25 -2.953 1 81.75 622 ASP B O 1
ATOM 9831 N N . LEU B 1 623 ? 28.188 -23.109 -2.104 1 81.06 623 LEU B N 1
ATOM 9832 C CA . LEU B 1 623 ? 29.484 -22.719 -2.619 1 81.06 623 LEU B CA 1
ATOM 9833 C C . LEU B 1 623 ? 30.609 -23.422 -1.868 1 81.06 623 LEU B C 1
ATOM 9835 O O . LEU B 1 623 ? 30.531 -23.594 -0.649 1 81.06 623 LEU B O 1
ATOM 9839 N N . ASP B 1 624 ? 31.391 -24.312 -2.674 1 70.94 624 ASP B N 1
ATOM 9840 C CA . ASP B 1 624 ? 32.5 -25.078 -2.135 1 70.94 624 ASP B CA 1
ATOM 9841 C C . ASP B 1 624 ? 33.562 -24.156 -1.518 1 70.94 624 ASP B C 1
ATOM 9843 O O . ASP B 1 624 ? 33.969 -23.172 -2.133 1 70.94 624 ASP B O 1
ATOM 9847 N N . THR B 1 625 ? 33.719 -24.266 -0.284 1 62.12 625 THR B N 1
ATOM 9848 C CA . THR B 1 625 ? 34.656 -23.5 0.534 1 62.12 625 THR B CA 1
ATOM 9849 C C . THR B 1 625 ? 36.094 -23.734 0.091 1 62.12 625 THR B C 1
ATOM 9851 O O . THR B 1 625 ? 37.031 -23.109 0.605 1 62.12 625 THR B O 1
ATOM 9854 N N . GLU B 1 626 ? 36.375 -24.5 -0.944 1 60.38 626 GLU B N 1
ATOM 9855 C CA . GLU B 1 626 ? 37.781 -24.828 -1.181 1 60.38 626 GLU B CA 1
ATOM 9856 C C . GLU B 1 626 ? 38.531 -23.625 -1.758 1 60.38 626 GLU B C 1
ATOM 9858 O O . GLU B 1 626 ? 39.719 -23.453 -1.505 1 60.38 626 GLU B O 1
ATOM 9863 N N . LYS B 1 627 ? 37.875 -22.828 -2.662 1 66.12 627 LYS B N 1
ATOM 9864 C CA . LYS B 1 627 ? 38.562 -21.625 -3.154 1 66.12 627 LYS B CA 1
ATOM 9865 C C . LYS B 1 627 ? 37.938 -20.359 -2.559 1 66.12 627 LYS B C 1
ATOM 9867 O O . LYS B 1 627 ? 36.719 -20.219 -2.539 1 66.12 627 LYS B O 1
ATOM 9872 N N . PRO B 1 628 ? 38.875 -19.625 -2.018 1 77.25 628 PRO B N 1
ATOM 9873 C CA . PRO B 1 628 ? 38.375 -18.438 -1.341 1 77.25 628 PRO B CA 1
ATOM 9874 C C . PRO B 1 628 ? 37.656 -17.469 -2.297 1 77.25 628 PRO B C 1
ATOM 9876 O O . PRO B 1 628 ? 38.281 -17.016 -3.277 1 77.25 628 PRO B O 1
ATOM 9879 N N . ILE B 1 629 ? 36.469 -17.359 -2.215 1 88.5 629 ILE B N 1
ATOM 9880 C CA . ILE B 1 629 ? 35.656 -16.453 -3.02 1 88.5 629 ILE B CA 1
ATOM 9881 C C . ILE B 1 629 ? 35.469 -15.133 -2.275 1 88.5 629 ILE B C 1
ATOM 9883 O O . ILE B 1 629 ? 35.344 -14.07 -2.896 1 88.5 629 ILE B O 1
ATOM 9887 N N . PHE B 1 630 ? 35.625 -15.18 -0.929 1 92.88 630 PHE B N 1
ATOM 9888 C CA . PHE B 1 630 ? 35.312 -14.016 -0.105 1 92.88 630 PHE B CA 1
ATOM 9889 C C . PHE B 1 630 ? 36.625 -13.43 0.466 1 92.88 630 PHE B C 1
ATOM 9891 O O . PHE B 1 630 ? 37.438 -14.156 1.007 1 92.88 630 PHE B O 1
ATOM 9898 N N . PHE B 1 631 ? 36.75 -12.148 0.306 1 92 631 PHE B N 1
ATOM 9899 C CA . PHE B 1 631 ? 37.938 -11.453 0.828 1 92 631 PHE B CA 1
ATOM 9900 C C . PHE B 1 631 ? 37.5 -10.281 1.718 1 92 631 PHE B C 1
ATOM 9902 O O . PHE B 1 631 ? 36.406 -9.734 1.564 1 92 631 PHE B O 1
ATOM 9909 N N . ASP B 1 632 ? 38.312 -9.898 2.531 1 90.62 632 ASP B N 1
ATOM 9910 C CA . ASP B 1 632 ? 38 -8.852 3.498 1 90.62 632 ASP B CA 1
ATOM 9911 C C . ASP B 1 632 ? 38 -7.473 2.838 1 90.62 632 ASP B C 1
ATOM 9913 O O . ASP B 1 632 ? 37.312 -6.566 3.275 1 90.62 632 ASP B O 1
ATOM 9917 N N . SER B 1 633 ? 38.938 -7.402 1.879 1 90.12 633 SER B N 1
ATOM 9918 C CA . SER B 1 633 ? 39.062 -6.117 1.203 1 90.12 633 SER B CA 1
ATOM 9919 C C . SER B 1 633 ? 39.375 -6.297 -0.277 1 90.12 633 SER B C 1
ATOM 9921 O O . SER B 1 633 ? 39.719 -7.395 -0.709 1 90.12 633 SER B O 1
ATOM 9923 N N . VAL B 1 634 ? 39.188 -5.215 -0.96 1 88.69 634 VAL B N 1
ATOM 9924 C CA . VAL B 1 634 ? 39.406 -5.242 -2.398 1 88.69 634 VAL B CA 1
ATOM 9925 C C . VAL B 1 634 ? 40.906 -5.465 -2.672 1 88.69 634 VAL B C 1
ATOM 9927 O O . VAL B 1 634 ? 41.281 -6.316 -3.488 1 88.69 634 VAL B O 1
ATOM 9930 N N . PRO B 1 635 ? 41.781 -4.789 -1.92 1 84.69 635 PRO B N 1
ATOM 9931 C CA . PRO B 1 635 ? 43.219 -5.023 -2.156 1 84.69 635 PRO B CA 1
ATOM 9932 C C . PRO B 1 635 ? 43.625 -6.457 -1.848 1 84.69 635 PRO B C 1
ATOM 9934 O O . PRO B 1 635 ? 44.5 -7.016 -2.533 1 84.69 635 PRO B O 1
ATOM 9937 N N . ALA B 1 636 ? 43.062 -6.992 -0.862 1 87.31 636 ALA B N 1
ATOM 9938 C CA . ALA B 1 636 ? 43.375 -8.383 -0.519 1 87.31 636 ALA B CA 1
ATOM 9939 C C . ALA B 1 636 ? 43 -9.32 -1.655 1 87.31 636 ALA B C 1
ATOM 9941 O O . ALA B 1 636 ? 43.719 -10.273 -1.955 1 87.31 636 ALA B O 1
ATOM 9942 N N . ALA B 1 637 ? 41.875 -9.023 -2.24 1 89.06 637 ALA B N 1
ATOM 9943 C CA . ALA B 1 637 ? 41.438 -9.844 -3.363 1 89.06 637 ALA B CA 1
ATOM 9944 C C . ALA B 1 637 ? 42.375 -9.695 -4.559 1 89.06 637 ALA B C 1
ATOM 9946 O O . ALA B 1 637 ? 42.75 -10.695 -5.191 1 89.06 637 ALA B O 1
ATOM 9947 N N . ILE B 1 638 ? 42.781 -8.508 -4.781 1 85.75 638 ILE B N 1
ATOM 9948 C CA . ILE B 1 638 ? 43.656 -8.219 -5.914 1 85.75 638 ILE B CA 1
ATOM 9949 C C . ILE B 1 638 ? 45 -8.906 -5.719 1 85.75 638 ILE B C 1
ATOM 9951 O O . ILE B 1 638 ? 45.562 -9.469 -6.664 1 85.75 638 ILE B O 1
ATOM 9955 N N . SER B 1 639 ? 45.469 -8.828 -4.535 1 83.88 639 SER B N 1
ATOM 9956 C CA . SER B 1 639 ? 46.75 -9.422 -4.23 1 83.88 639 SER B CA 1
ATOM 9957 C C . SER B 1 639 ? 46.75 -10.922 -4.488 1 83.88 639 SER B C 1
ATOM 9959 O O . SER B 1 639 ? 47.719 -11.477 -5.012 1 83.88 639 SER B O 1
ATOM 9961 N N . ILE B 1 640 ? 45.75 -11.508 -4.16 1 83.5 640 ILE B N 1
ATOM 9962 C CA . ILE B 1 640 ? 45.625 -12.953 -4.305 1 83.5 640 ILE B CA 1
ATOM 9963 C C . ILE B 1 640 ? 45.469 -13.312 -5.781 1 83.5 640 ILE B C 1
ATOM 9965 O O . ILE B 1 640 ? 46.031 -14.312 -6.246 1 83.5 640 ILE B O 1
ATOM 9969 N N . ILE B 1 641 ? 44.75 -12.555 -6.488 1 83.44 641 ILE B N 1
ATOM 9970 C CA . ILE B 1 641 ? 44.531 -12.789 -7.914 1 83.44 641 ILE B CA 1
ATOM 9971 C C . ILE B 1 641 ? 45.844 -12.664 -8.656 1 83.44 641 ILE B C 1
ATOM 9973 O O . ILE B 1 641 ? 46.156 -13.469 -9.539 1 83.44 641 ILE B O 1
ATOM 9977 N N . GLN B 1 642 ? 46.625 -11.68 -8.188 1 80.62 642 GLN B N 1
ATOM 9978 C CA . GLN B 1 642 ? 47.906 -11.438 -8.828 1 80.62 642 GLN B CA 1
ATOM 9979 C C . GLN B 1 642 ? 48.906 -12.531 -8.484 1 80.62 642 GLN B C 1
ATOM 9981 O O . GLN B 1 642 ? 49.719 -12.945 -9.336 1 80.62 642 GLN B O 1
ATOM 9986 N N . SER B 1 643 ? 48.844 -12.922 -7.281 1 80.06 643 SER B N 1
ATOM 9987 C CA . SER B 1 643 ? 49.75 -13.969 -6.84 1 80.06 643 SER B CA 1
ATOM 9988 C C . SER B 1 643 ? 49.469 -15.289 -7.547 1 80.06 643 SER B C 1
ATOM 9990 O O . SER B 1 643 ? 50.406 -16.016 -7.891 1 80.06 643 SER B O 1
ATOM 9992 N N . ASN B 1 644 ? 48.25 -15.633 -7.668 1 75.81 644 ASN B N 1
ATOM 9993 C CA . ASN B 1 644 ? 47.875 -16.875 -8.328 1 75.81 644 ASN B CA 1
ATOM 9994 C C . ASN B 1 644 ? 48.281 -16.891 -9.797 1 75.81 644 ASN B C 1
ATOM 9996 O O . ASN B 1 644 ? 48.594 -17.938 -10.352 1 75.81 644 ASN B O 1
ATOM 10000 N N . LYS B 1 645 ? 48.375 -15.812 -10.336 1 69.81 645 LYS B N 1
ATOM 10001 C CA . LYS B 1 645 ? 48.781 -15.695 -11.727 1 69.81 645 LYS B CA 1
ATOM 10002 C C . LYS B 1 645 ? 50.312 -15.898 -11.867 1 69.81 645 LYS B C 1
ATOM 10004 O O . LYS B 1 645 ? 50.75 -16.531 -12.82 1 69.81 645 LYS B O 1
ATOM 10009 N N . ASN B 1 646 ? 50.938 -15.312 -10.906 1 65.62 646 ASN B N 1
ATOM 10010 C CA . ASN B 1 646 ? 52.375 -15.453 -10.938 1 65.62 646 ASN B CA 1
ATOM 10011 C C . ASN B 1 646 ? 52.812 -16.906 -10.75 1 65.62 646 ASN B C 1
ATOM 10013 O O . ASN B 1 646 ? 53.781 -17.344 -11.359 1 65.62 646 ASN B O 1
ATOM 10017 N N . LEU B 1 647 ? 52.031 -17.5 -10.07 1 64.38 647 LEU B N 1
ATOM 10018 C CA . LEU B 1 647 ? 52.344 -18.906 -9.828 1 64.38 647 LEU B CA 1
ATOM 10019 C C . LEU B 1 647 ? 52.062 -19.734 -11.07 1 64.38 647 LEU B C 1
ATOM 10021 O O . LEU B 1 647 ? 52.812 -20.672 -11.375 1 64.38 647 LEU B O 1
ATOM 10025 N N . SER B 1 648 ? 51.094 -19.422 -11.781 1 63.88 648 SER B N 1
ATOM 10026 C CA . SER B 1 648 ? 50.75 -20.156 -13 1 63.88 648 SER B CA 1
ATOM 10027 C C . SER B 1 648 ? 51.781 -19.891 -14.102 1 63.88 648 SER B C 1
ATOM 10029 O O . SER B 1 648 ? 52.156 -20.797 -14.852 1 63.88 648 SER B O 1
ATOM 10031 N N . LYS B 1 649 ? 52.344 -18.766 -14.133 1 60.06 649 LYS B N 1
ATOM 10032 C CA . LYS B 1 649 ? 53.406 -18.422 -15.086 1 60.06 649 LYS B CA 1
ATOM 10033 C C . LYS B 1 649 ? 54.719 -19.125 -14.734 1 60.06 649 LYS B C 1
ATOM 10035 O O . LYS B 1 649 ? 55.438 -19.578 -15.625 1 60.06 649 LYS B O 1
ATOM 10040 N N . ALA B 1 650 ? 54.969 -19.141 -13.523 1 60.44 650 ALA B N 1
ATOM 10041 C CA . ALA B 1 650 ? 56.188 -19.797 -13.078 1 60.44 650 ALA B CA 1
ATOM 10042 C C . ALA B 1 650 ? 56.156 -21.297 -13.352 1 60.44 650 ALA B C 1
ATOM 10044 O O . ALA B 1 650 ? 57.156 -21.906 -13.68 1 60.44 650 ALA B O 1
ATOM 10045 N N . SER B 1 651 ? 55 -21.828 -13.227 1 61.44 651 SER B N 1
ATOM 10046 C CA . SER B 1 651 ? 54.875 -23.25 -13.484 1 61.44 651 SER B CA 1
ATOM 10047 C C . SER B 1 651 ? 54.938 -23.562 -14.977 1 61.44 651 SER B C 1
ATOM 10049 O O . SER B 1 651 ? 55.438 -24.609 -15.375 1 61.44 651 SER B O 1
ATOM 10051 N N . ASP B 1 652 ? 54.594 -22.641 -15.727 1 60.69 652 ASP B N 1
ATOM 10052 C CA . ASP B 1 652 ? 54.719 -22.812 -17.172 1 60.69 652 ASP B CA 1
ATOM 10053 C C . ASP B 1 652 ? 56.156 -22.688 -17.641 1 60.69 652 ASP B C 1
ATOM 10055 O O . ASP B 1 652 ? 56.562 -23.359 -18.594 1 60.69 652 ASP B O 1
ATOM 10059 N N . HIS B 1 653 ? 56.906 -21.891 -16.969 1 59.34 653 HIS B N 1
ATOM 10060 C CA . HIS B 1 653 ? 58.312 -21.734 -17.328 1 59.34 653 HIS B CA 1
ATOM 10061 C C . HIS B 1 653 ? 59.156 -22.922 -16.859 1 59.34 653 HIS B C 1
ATOM 10063 O O . HIS B 1 653 ? 60.25 -23.172 -17.391 1 59.34 653 HIS B O 1
ATOM 10069 N N . SER B 1 654 ? 58.75 -23.562 -15.828 1 56.97 654 SER B N 1
ATOM 10070 C CA . SER B 1 654 ? 59.562 -24.688 -15.359 1 56.97 654 SER B CA 1
ATOM 10071 C C . SER B 1 654 ? 59.375 -25.906 -16.25 1 56.97 654 SER B C 1
ATOM 10073 O O . SER B 1 654 ? 60.125 -26.875 -16.141 1 56.97 654 SER B O 1
ATOM 10075 N N . GLU B 1 655 ? 58.344 -25.891 -16.984 1 51.28 655 GLU B N 1
ATOM 10076 C CA . GLU B 1 655 ? 58.156 -27.047 -17.859 1 51.28 655 GLU B CA 1
ATOM 10077 C C . GLU B 1 655 ? 58.844 -26.828 -19.219 1 51.28 655 GLU B C 1
ATOM 10079 O O . GLU B 1 655 ? 58.781 -27.703 -20.078 1 51.28 655 GLU B O 1
ATOM 10084 N N . VAL B 1 656 ? 59.594 -25.75 -19.5 1 45.12 656 VAL B N 1
ATOM 10085 C CA . VAL B 1 656 ? 60.406 -25.656 -20.688 1 45.12 656 VAL B CA 1
ATOM 10086 C C . VAL B 1 656 ? 61.875 -25.953 -20.344 1 45.12 656 VAL B C 1
ATOM 10088 O O . VAL B 1 656 ? 62.375 -25.453 -19.328 1 45.12 656 VAL B O 1
#